Protein AF-A0A7C1V2K2-F1 (afdb_monomer_lite)

Secondary structure (DSSP, 8-state):
-PPPTT--HHHHHHHHHHHB-HHHHTT--EEEEEEEESSS-EEEEEEEETTEEEEEES--SS-SEEEEEEHHHHHHHHTTSS-HHHHHHTTSSEEEE-HHHHHHHHHHB--GGG---BPPTT-SPBSSS---HHHHHHHHHHHHHHHHHHTTSTT--HIIIIIHHHHHHHHHHHHHHHH-BPPS-STT-S--B-PPPHHHHHHHHHHHHHHHHHHTT-HHHHHHHHHHHHHHHHHHHHHHHHHSSS-HHHHHHGGGB-GGGTT-HHHHHHHHHHHHHHHHHHHHHHHHHHHHHH-GGGHHHHHHHHHHTHHHHHHHHHHHHHHGGG---S-HHHHHHHHHHHHHHHHHHHHHHHHHTTSTTT--GGGGGTTTHHHHHHHHHS-GGGHHHHHHHHHHHHHHHHSTTHHHHS-HHHHHHHHHHHHHHHHHHHHHHHHHHHT--SGGGGGHHHHHHHHHHHHHHH-GGGTT--PPPGGGGGTT-HHHHTTHHHH-HHHHHHHHHHHHHHHHHHHHHHHHTS---HHHHHHHHHHHHHHHHHHHHPPPPPSS-EEEEEEE--GGG-TTT----TTSS--SS--SHHHHHHHHHHHHHHHHHHGGGT-SEEE--S---SBTT-HHHHHHHHHHHHHHTSEEEEEEEEETT-PPPS-GGG-SSEEEEEEEE-TTSSEEEEEE-SS--HHHHHTTB-PPPS---EEEETTEEEEE--GGGGTSHHHHHHHHHTT-SEEEEEE---SSS-TTSHHHHHHHHHHHHHHHT-EEEEEESSS--EEE-TTS-EEEE--TT--EEEEEEE----S--HHHHH-SHHHHHHHHHHHHHHH--------

Structure (mmCIF, N/CA/C/O backbone):
data_AF-A0A7C1V2K2-F1
#
_entry.id   AF-A0A7C1V2K2-F1
#
loop_
_atom_site.group_PDB
_atom_site.id
_atom_site.type_symbol
_atom_site.label_atom_id
_atom_site.label_alt_id
_atom_site.label_comp_id
_atom_site.label_asym_id
_atom_site.label_entity_id
_atom_site.label_seq_id
_atom_site.pdbx_PDB_ins_code
_atom_site.Cartn_x
_atom_site.Cartn_y
_atom_site.Cartn_z
_atom_site.occupancy
_atom_site.B_iso_or_equiv
_atom_site.auth_seq_id
_atom_site.auth_comp_id
_atom_site.auth_asym_id
_atom_site.auth_atom_id
_atom_site.pdbx_PDB_model_num
ATOM 1 N N . MET A 1 1 ? -9.459 4.826 54.914 1.00 32.47 1 MET A N 1
ATOM 2 C CA . MET A 1 1 ? -9.058 6.033 54.141 1.00 32.47 1 MET A CA 1
ATOM 3 C C . MET A 1 1 ? -10.129 7.106 54.326 1.00 32.47 1 MET A C 1
ATOM 5 O O . MET A 1 1 ? -11.291 6.768 54.192 1.00 32.47 1 MET A O 1
ATOM 9 N N . GLN A 1 2 ? -9.805 8.360 54.665 1.00 33.53 2 GLN A N 1
ATOM 10 C CA . GLN A 1 2 ? -10.817 9.438 54.649 1.00 33.53 2 GLN A CA 1
ATOM 11 C C . GLN A 1 2 ? -11.258 9.717 53.201 1.00 33.53 2 GLN A C 1
ATOM 13 O O . GLN A 1 2 ? -10.424 9.631 52.297 1.00 33.53 2 GLN A O 1
ATOM 18 N N . ILE A 1 3 ? -12.542 10.040 52.977 1.00 44.75 3 ILE A N 1
ATOM 19 C CA . ILE A 1 3 ? -13.027 10.507 51.666 1.00 44.75 3 ILE A CA 1
ATOM 20 C C . ILE A 1 3 ? -12.166 11.712 51.266 1.00 44.75 3 ILE A C 1
ATOM 22 O O . ILE A 1 3 ? -12.088 12.661 52.051 1.00 44.75 3 ILE A O 1
ATOM 26 N N . PRO A 1 4 ? -11.512 11.711 50.091 1.00 48.66 4 PRO A N 1
ATOM 27 C CA . PRO A 1 4 ? -10.796 12.887 49.625 1.00 48.66 4 PRO A CA 1
ATOM 28 C C . PRO A 1 4 ? -11.747 14.089 49.618 1.00 48.66 4 PRO A C 1
ATOM 30 O O . PRO A 1 4 ? -12.824 14.030 49.024 1.00 48.66 4 PRO A O 1
ATOM 33 N N . THR A 1 5 ? -11.348 15.205 50.232 1.00 49.72 5 THR A N 1
ATOM 34 C CA . THR A 1 5 ? -12.118 16.468 50.229 1.00 49.72 5 THR A CA 1
ATOM 35 C C . THR A 1 5 ? -12.379 17.013 48.816 1.00 49.72 5 THR A C 1
ATOM 37 O O . THR A 1 5 ? -13.176 17.937 48.644 1.00 49.72 5 THR A O 1
ATOM 40 N N . SER A 1 6 ? -11.741 16.417 47.803 1.00 55.59 6 SER A N 1
ATOM 41 C CA . SER A 1 6 ? -11.839 16.727 46.383 1.00 55.59 6 SER A CA 1
ATOM 42 C C . SER A 1 6 ? -12.967 16.015 45.618 1.00 55.59 6 SER A C 1
ATOM 44 O O . SER A 1 6 ? -13.190 16.393 44.471 1.00 55.59 6 SER A O 1
ATOM 46 N N . LEU A 1 7 ? -13.686 15.030 46.179 1.00 66.06 7 LEU A N 1
ATOM 47 C CA . LEU A 1 7 ? -14.767 14.340 45.446 1.00 66.06 7 LEU A CA 1
ATOM 48 C C . LEU A 1 7 ? -16.052 15.182 45.370 1.00 66.06 7 LEU A C 1
ATOM 50 O O . LEU A 1 7 ? -16.464 15.793 46.362 1.00 66.06 7 LEU A O 1
ATOM 54 N N . ASN A 1 8 ? -16.676 15.200 44.186 1.00 75.69 8 ASN A N 1
ATOM 55 C CA . ASN A 1 8 ? -18.000 15.796 43.965 1.00 75.69 8 ASN A CA 1
ATOM 56 C C . ASN A 1 8 ? -19.123 14.829 44.392 1.00 75.69 8 ASN A C 1
ATOM 58 O O . ASN A 1 8 ? -18.874 13.643 44.627 1.00 75.69 8 ASN A O 1
ATOM 62 N N . LEU A 1 9 ? -20.360 15.317 44.512 1.00 82.38 9 LEU A N 1
ATOM 63 C CA . LEU A 1 9 ? -21.466 14.514 45.037 1.00 82.38 9 LEU A CA 1
ATOM 64 C C . LEU A 1 9 ? -21.741 13.273 44.182 1.00 82.38 9 LEU A C 1
ATOM 66 O O . LEU A 1 9 ? -21.919 12.184 44.722 1.00 82.38 9 LEU A O 1
ATOM 70 N N . ARG A 1 10 ? -21.730 13.425 42.854 1.00 82.62 10 ARG A N 1
ATOM 71 C CA . ARG A 1 10 ? -21.908 12.313 41.912 1.00 82.62 10 ARG A CA 1
ATOM 72 C C . ARG A 1 10 ? -20.905 11.193 42.185 1.00 82.62 10 ARG A C 1
ATOM 74 O O . ARG A 1 10 ? -21.307 10.045 42.307 1.00 82.62 10 ARG A O 1
ATOM 81 N N . GLN A 1 11 ? -19.623 11.527 42.334 1.00 75.31 11 GLN A N 1
ATOM 82 C CA . GLN A 1 11 ? -18.558 10.563 42.627 1.00 75.31 11 GLN A CA 1
ATOM 83 C C . GLN A 1 11 ? -18.731 9.899 43.999 1.00 75.31 11 GLN A C 1
ATOM 85 O O . GLN A 1 11 ? -18.404 8.723 44.150 1.00 75.31 11 GLN A O 1
ATOM 90 N N . ILE A 1 12 ? -19.254 10.626 44.994 1.00 79.00 12 ILE A N 1
ATOM 91 C CA . ILE A 1 12 ? -19.584 10.046 46.301 1.00 79.00 12 ILE A CA 1
ATOM 92 C C . ILE A 1 12 ? -20.719 9.028 46.166 1.00 79.00 12 ILE A C 1
ATOM 94 O O . ILE A 1 12 ? -20.563 7.900 46.628 1.00 79.00 12 ILE A O 1
ATOM 98 N N . LEU A 1 13 ? -21.821 9.390 45.501 1.00 85.75 13 LEU A N 1
ATOM 99 C CA . LEU A 1 13 ? -22.959 8.489 45.283 1.00 85.75 13 LEU A CA 1
ATOM 100 C C . LEU A 1 13 ? -22.558 7.267 44.443 1.00 85.75 13 LEU A C 1
ATOM 102 O O . LEU A 1 13 ? -22.914 6.140 44.778 1.00 85.75 13 LEU A O 1
ATOM 106 N N . GLU A 1 14 ? -21.741 7.465 43.411 1.00 82.25 14 GLU A N 1
ATOM 107 C CA . GLU A 1 14 ? -21.170 6.389 42.595 1.00 82.25 14 GLU A CA 1
ATOM 108 C C . GLU A 1 14 ? -20.222 5.479 43.394 1.00 82.25 14 GLU A C 1
ATOM 110 O O . GLU A 1 14 ? -20.073 4.293 43.089 1.00 82.25 14 GLU A O 1
ATOM 115 N N . GLY A 1 15 ? -19.582 6.022 44.431 1.00 78.00 15 GLY A N 1
ATOM 116 C CA . GLY A 1 15 ? -18.740 5.294 45.375 1.00 78.00 15 GLY A CA 1
ATOM 117 C C . GLY A 1 15 ? -19.512 4.563 46.479 1.00 78.00 15 GLY A C 1
ATOM 118 O O . GLY A 1 15 ? -18.948 3.657 47.089 1.00 78.00 15 GLY A O 1
ATOM 119 N N . MET A 1 16 ? -20.787 4.883 46.731 1.00 83.62 16 MET A N 1
ATOM 120 C CA . MET A 1 16 ? -21.579 4.239 47.793 1.00 83.62 16 MET A CA 1
ATOM 121 C C . MET A 1 16 ? -21.685 2.709 47.666 1.00 83.62 16 MET A C 1
ATOM 123 O O . MET A 1 16 ? -21.555 2.043 48.693 1.00 83.62 16 MET A O 1
ATOM 127 N N . PRO A 1 17 ? -21.824 2.104 46.467 1.00 84.81 17 PRO A N 1
ATOM 128 C CA . PRO A 1 17 ? -21.716 0.654 46.294 1.00 84.81 17 PRO A CA 1
ATOM 129 C C . PRO A 1 17 ? -20.469 0.007 46.915 1.00 84.81 17 PRO A C 1
ATOM 131 O O . PRO A 1 17 ? -20.507 -1.163 47.275 1.00 84.81 17 PRO A O 1
ATOM 134 N N . LEU A 1 18 ? -19.366 0.750 47.057 1.00 76.00 18 LEU A N 1
ATOM 135 C CA . LEU A 1 18 ? -18.123 0.268 47.675 1.00 76.00 18 LEU A CA 1
ATOM 136 C C . LEU A 1 18 ? -18.220 0.179 49.193 1.00 76.00 18 LEU A C 1
ATOM 138 O O . LEU A 1 18 ? -17.583 -0.671 49.807 1.00 76.00 18 LEU A O 1
ATOM 142 N N . ALA A 1 19 ? -18.994 1.082 49.785 1.00 79.31 19 ALA A N 1
ATOM 143 C CA . ALA A 1 19 ? -19.256 1.109 51.212 1.00 79.31 19 ALA A CA 1
ATOM 144 C C . ALA A 1 19 ? -20.343 0.111 51.618 1.00 79.31 19 ALA A C 1
ATOM 146 O O . ALA A 1 19 ? -20.508 -0.142 52.806 1.00 79.31 19 ALA A O 1
ATOM 147 N N . PHE A 1 20 ? -21.082 -0.451 50.663 1.00 84.88 20 PHE A N 1
ATOM 148 C CA . PHE A 1 20 ? -22.193 -1.344 50.950 1.00 84.88 20 PHE A CA 1
ATOM 149 C C . PHE A 1 20 ? -21.747 -2.579 51.746 1.00 84.88 20 PHE A C 1
ATOM 151 O O . PHE A 1 20 ? -20.749 -3.218 51.405 1.00 84.88 20 PHE A O 1
ATOM 158 N N . ASP A 1 21 ? -22.494 -2.919 52.797 1.00 84.62 21 ASP A N 1
ATOM 159 C CA . ASP A 1 21 ? -22.298 -4.126 53.595 1.00 84.62 21 ASP A CA 1
ATOM 160 C C . ASP A 1 21 ? -23.367 -5.182 53.254 1.00 84.62 21 ASP A C 1
ATOM 162 O O . ASP A 1 21 ? -24.498 -5.106 53.750 1.00 84.62 21 ASP A O 1
ATOM 166 N N . PRO A 1 22 ? -23.027 -6.207 52.444 1.00 81.19 22 PRO A N 1
ATOM 167 C CA . PRO A 1 22 ? -23.964 -7.269 52.089 1.00 81.19 22 PRO A CA 1
ATOM 168 C C . PRO A 1 22 ? -24.484 -8.041 53.306 1.00 81.19 22 PRO A C 1
ATOM 170 O O . PRO A 1 22 ? -25.623 -8.508 53.296 1.00 81.19 22 PRO A O 1
ATOM 173 N N . ALA A 1 23 ? -23.678 -8.167 54.368 1.00 82.75 23 ALA A N 1
ATOM 174 C CA . ALA A 1 23 ? -24.077 -8.895 55.569 1.00 82.75 23 ALA A CA 1
ATOM 175 C C . ALA A 1 23 ? -25.151 -8.134 56.360 1.00 82.75 23 ALA A C 1
ATOM 177 O O . ALA A 1 23 ? -26.056 -8.756 56.913 1.00 82.75 23 ALA A O 1
ATOM 178 N N . ALA A 1 24 ? -25.078 -6.799 56.380 1.00 84.12 24 ALA A N 1
ATOM 179 C CA . ALA A 1 24 ? -26.094 -5.953 57.006 1.00 84.12 24 ALA A CA 1
ATOM 180 C C . ALA A 1 24 ? -27.382 -5.862 56.169 1.00 84.12 24 ALA A C 1
ATOM 182 O O . ALA A 1 24 ? -28.469 -5.683 56.720 1.00 84.12 24 ALA A O 1
ATOM 183 N N . ALA A 1 25 ? -27.269 -6.000 54.845 1.00 84.12 25 ALA A N 1
ATOM 184 C CA . ALA A 1 25 ? -28.405 -5.943 53.934 1.00 84.12 25 ALA A CA 1
ATOM 185 C C . ALA A 1 25 ? -29.273 -7.211 53.943 1.00 84.12 25 ALA A C 1
ATOM 187 O O . ALA A 1 25 ? -30.493 -7.106 53.810 1.00 84.12 25 ALA A O 1
ATOM 188 N N . GLY A 1 26 ? -28.682 -8.398 54.113 1.00 84.06 26 GLY A N 1
ATOM 189 C CA . GLY A 1 26 ? -29.422 -9.663 54.055 1.00 84.06 26 GLY A CA 1
ATOM 190 C C . GLY A 1 26 ? -30.145 -9.845 52.711 1.00 84.06 26 GLY A C 1
ATOM 191 O O . GLY A 1 26 ? -29.544 -9.660 51.658 1.00 84.06 26 GLY A O 1
ATOM 192 N N . GLU A 1 27 ? -31.443 -10.169 52.739 1.00 84.69 27 GLU A N 1
ATOM 193 C CA . GLU A 1 27 ? -32.292 -10.344 51.539 1.00 84.69 27 GLU A CA 1
ATOM 194 C C . GLU A 1 27 ? -32.939 -9.031 51.037 1.00 84.69 27 GLU A C 1
ATOM 196 O O . GLU A 1 27 ? -33.925 -9.042 50.296 1.00 84.69 27 GLU A O 1
ATOM 201 N N . LEU A 1 28 ? -32.430 -7.871 51.464 1.00 87.38 28 LEU A N 1
ATOM 202 C CA . LEU A 1 28 ? -32.991 -6.572 51.095 1.00 87.38 28 LEU A CA 1
ATOM 203 C C . LEU A 1 28 ? -32.947 -6.346 49.576 1.00 87.38 28 LEU A C 1
ATOM 205 O O . LEU A 1 28 ? -31.885 -6.347 48.960 1.00 87.38 28 LEU A O 1
ATOM 209 N N . THR A 1 29 ? -34.112 -6.053 48.999 1.00 90.94 29 THR A N 1
ATOM 210 C CA . THR A 1 29 ? -34.264 -5.581 47.619 1.00 90.94 29 THR A CA 1
ATOM 211 C C . THR A 1 29 ? -34.881 -4.189 47.645 1.00 90.94 29 THR A C 1
ATOM 213 O O . THR A 1 29 ? -36.033 -4.034 48.049 1.00 90.94 29 THR A O 1
ATOM 216 N N . ALA A 1 30 ? -34.126 -3.165 47.249 1.00 92.88 30 ALA A N 1
ATOM 217 C CA . ALA A 1 30 ? -34.581 -1.779 47.325 1.00 92.88 30 ALA A CA 1
ATOM 218 C C . ALA A 1 30 ? -33.914 -0.879 46.279 1.00 92.88 30 ALA A C 1
ATOM 220 O O . ALA A 1 30 ? -32.784 -1.121 45.856 1.00 92.88 30 ALA A O 1
ATOM 221 N N . THR A 1 31 ? -34.607 0.192 45.884 1.00 94.19 31 THR A N 1
ATOM 222 C CA . THR A 1 31 ? -34.042 1.255 45.038 1.00 94.19 31 THR A CA 1
ATOM 223 C C . THR A 1 31 ? -34.089 2.591 45.776 1.00 94.19 31 THR A C 1
ATOM 225 O O . THR A 1 31 ? -35.170 3.054 46.136 1.00 94.19 31 THR A O 1
ATOM 228 N N . ILE A 1 32 ? -32.928 3.202 46.011 1.00 95.00 32 ILE A N 1
ATOM 229 C CA . ILE A 1 32 ? -32.776 4.482 46.717 1.00 95.00 32 ILE A CA 1
ATOM 230 C C . ILE A 1 32 ? -32.451 5.562 45.686 1.00 95.00 32 ILE A C 1
ATOM 232 O O . ILE A 1 32 ? -31.374 5.536 45.100 1.00 95.00 32 ILE A O 1
ATOM 236 N N . GLN A 1 33 ? -33.362 6.501 45.457 1.00 96.31 33 GLN A N 1
ATOM 237 C CA . GLN A 1 33 ? -33.175 7.634 44.556 1.00 96.31 33 GLN A CA 1
ATOM 238 C C . GLN A 1 33 ? -32.711 8.881 45.315 1.00 96.31 33 GLN A C 1
ATOM 240 O O . GLN A 1 33 ? -33.148 9.142 46.434 1.00 96.31 33 GLN A O 1
ATOM 245 N N . PHE A 1 34 ? -31.856 9.668 44.671 1.00 95.56 34 PHE A N 1
ATOM 246 C CA . PHE A 1 34 ? -31.355 10.959 45.116 1.00 95.56 34 PHE A CA 1
ATOM 247 C C . PHE A 1 34 ? -31.758 12.033 44.107 1.00 95.56 34 PHE A C 1
ATOM 249 O O . PHE A 1 34 ? -31.269 12.027 42.976 1.00 95.56 34 PHE A O 1
ATOM 256 N N . ASP A 1 35 ? -32.603 12.966 44.537 1.00 94.25 35 ASP A N 1
ATOM 257 C CA . ASP A 1 35 ? -32.978 14.167 43.793 1.00 94.25 35 ASP A CA 1
ATOM 258 C C . ASP A 1 35 ? -32.165 15.345 44.334 1.00 94.25 35 ASP A C 1
ATOM 260 O O . ASP A 1 35 ? -32.492 15.957 45.357 1.00 94.25 35 ASP A O 1
ATOM 264 N N . VAL A 1 36 ? -31.055 15.637 43.667 1.00 93.31 36 VAL A N 1
ATOM 265 C CA . VAL A 1 36 ? -30.059 16.587 44.151 1.00 93.31 36 VAL A CA 1
ATOM 266 C C . VAL A 1 36 ? -30.290 17.967 43.548 1.00 93.31 36 VAL A C 1
ATOM 268 O O . VAL A 1 36 ? -30.363 18.128 42.328 1.00 93.31 36 VAL A O 1
ATOM 271 N N . THR A 1 37 ? -30.329 18.986 44.406 1.00 88.81 37 THR A N 1
ATOM 272 C CA . THR A 1 37 ? -30.404 20.405 44.020 1.00 88.81 37 THR A CA 1
ATOM 273 C C . THR A 1 37 ? -29.152 21.181 44.458 1.00 88.81 37 THR A C 1
ATOM 275 O O . THR A 1 37 ? -28.254 20.625 45.086 1.00 88.81 37 THR A O 1
ATOM 278 N N . GLY A 1 38 ? -29.057 22.474 44.135 1.00 86.44 38 GLY A N 1
ATOM 279 C CA . GLY A 1 38 ? -27.937 23.324 44.560 1.00 86.44 38 GLY A CA 1
ATOM 280 C C . GLY A 1 38 ? -26.776 23.373 43.553 1.00 86.44 38 GLY A C 1
ATOM 281 O O . GLY A 1 38 ? -27.032 23.308 42.352 1.00 86.44 38 GLY A O 1
ATOM 282 N N . PRO A 1 39 ? -25.518 23.555 44.009 1.00 80.19 39 PRO A N 1
ATOM 283 C CA . PRO A 1 39 ? -24.356 23.752 43.131 1.00 80.19 39 PRO A CA 1
ATOM 284 C C . PRO A 1 39 ? -24.013 22.580 42.199 1.00 80.19 39 PRO A C 1
ATOM 286 O O . PRO A 1 39 ? -23.462 22.811 41.125 1.00 80.19 39 PRO A O 1
ATOM 289 N N . GLU A 1 40 ? -24.316 21.341 42.597 1.00 82.44 40 GLU A N 1
ATOM 290 C CA . GLU A 1 40 ? -24.068 20.126 41.804 1.00 82.44 40 GLU A CA 1
ATOM 291 C C . GLU A 1 40 ? -25.388 19.341 41.603 1.00 82.44 40 GLU A C 1
ATOM 293 O O . GLU A 1 40 ? -25.561 18.273 42.194 1.00 82.44 40 GLU A O 1
ATOM 298 N N . PRO A 1 41 ? -26.359 19.869 40.826 1.00 87.25 41 PRO A N 1
ATOM 299 C CA . PRO A 1 41 ? -27.681 19.261 40.693 1.00 87.25 41 PRO A CA 1
ATOM 300 C C . PRO A 1 41 ? -27.636 17.982 39.847 1.00 87.25 41 PRO A C 1
ATOM 302 O O . PRO A 1 41 ? -26.832 17.855 38.923 1.00 87.25 41 PRO A O 1
ATOM 305 N N . GLY A 1 42 ? -28.533 17.039 40.129 1.00 88.12 42 GLY A N 1
ATOM 306 C CA . GLY A 1 42 ? -28.644 15.795 39.368 1.00 88.12 42 GLY A CA 1
ATOM 307 C C . GLY A 1 42 ? -29.621 14.807 39.993 1.00 88.12 42 GLY A C 1
ATOM 308 O O . GLY A 1 42 ? -30.016 14.959 41.144 1.00 88.12 42 GLY A O 1
ATOM 309 N N . VAL A 1 43 ? -30.011 13.791 39.226 1.00 91.69 43 VAL A N 1
ATOM 310 C CA . VAL A 1 43 ? -30.868 12.702 39.708 1.00 91.69 43 VAL A CA 1
ATOM 311 C C . VAL A 1 43 ? -30.115 11.391 39.556 1.00 91.69 43 VAL A C 1
ATOM 313 O O . VAL A 1 43 ? -29.600 11.097 38.476 1.00 91.69 43 VAL A O 1
ATOM 316 N N . TYR A 1 44 ? -30.045 10.617 40.634 1.00 92.94 44 TYR A N 1
ATOM 317 C CA . TYR A 1 44 ? -29.268 9.380 40.709 1.00 92.94 44 TYR A CA 1
ATOM 318 C C . TYR A 1 44 ? -30.045 8.315 41.475 1.00 92.94 44 TYR A C 1
ATOM 320 O O . TYR A 1 44 ? -30.889 8.654 42.302 1.00 92.94 44 TYR A O 1
ATOM 328 N N . HIS A 1 45 ? -29.741 7.034 41.278 1.00 93.81 45 HIS A N 1
ATOM 329 C CA . HIS A 1 45 ? -30.285 5.988 42.138 1.00 93.81 45 HIS A CA 1
ATOM 330 C C . HIS A 1 45 ? -29.309 4.840 42.402 1.00 93.81 45 HIS A C 1
ATOM 332 O O . HIS A 1 45 ? -28.502 4.454 41.558 1.00 93.81 45 HIS A O 1
ATOM 338 N N . LEU A 1 46 ? -29.411 4.275 43.602 1.00 91.00 46 LEU A N 1
ATOM 339 C CA . LEU A 1 46 ? -28.764 3.037 44.005 1.00 91.00 46 LEU A CA 1
ATOM 340 C C . LEU A 1 46 ? -29.781 1.906 43.938 1.00 91.00 46 LEU A C 1
ATOM 342 O O . LEU A 1 46 ? -30.887 2.030 44.461 1.00 91.00 46 LEU A O 1
ATOM 346 N N . ARG A 1 47 ? -29.401 0.788 43.331 1.00 90.75 47 ARG A N 1
ATOM 347 C CA . ARG A 1 47 ? -30.218 -0.422 43.268 1.00 90.75 47 ARG A CA 1
ATOM 348 C C . ARG A 1 47 ? -29.534 -1.533 44.052 1.00 90.75 47 ARG A C 1
ATOM 350 O O . ARG A 1 47 ? -28.417 -1.917 43.708 1.00 90.75 47 ARG A O 1
ATOM 357 N N . ILE A 1 48 ? -30.227 -2.033 45.071 1.00 89.69 48 ILE A N 1
ATOM 358 C CA . ILE A 1 48 ? -29.806 -3.135 45.936 1.00 89.69 48 ILE A CA 1
ATOM 359 C C . ILE A 1 48 ? -30.661 -4.356 45.599 1.00 89.69 48 ILE A C 1
ATOM 361 O O . ILE A 1 48 ? -31.887 -4.284 45.694 1.00 89.69 48 ILE A O 1
ATOM 365 N N . VAL A 1 49 ? -30.027 -5.446 45.172 1.00 86.69 49 VAL A N 1
ATOM 366 C CA . VAL A 1 49 ? -30.669 -6.734 44.860 1.00 86.69 49 VAL A CA 1
ATOM 367 C C . VAL A 1 49 ? -29.666 -7.847 45.165 1.00 86.69 49 VAL A C 1
ATOM 369 O O . VAL A 1 49 ? -28.498 -7.709 44.812 1.00 86.69 49 VAL A O 1
ATOM 372 N N . ASP A 1 50 ? -30.103 -8.928 45.816 1.00 78.06 50 ASP A N 1
ATOM 373 C CA . ASP A 1 50 ? -29.298 -10.139 46.067 1.00 78.06 50 ASP A CA 1
ATOM 374 C C . ASP A 1 50 ? -27.925 -9.872 46.720 1.00 78.06 50 ASP A C 1
ATOM 376 O O . ASP A 1 50 ? -26.913 -10.483 46.380 1.00 78.06 50 ASP A O 1
ATOM 380 N N . GLY A 1 51 ? -27.869 -8.921 47.659 1.00 78.19 51 GLY A N 1
ATOM 381 C CA . GLY A 1 51 ? -26.623 -8.558 48.343 1.00 78.19 51 GLY A CA 1
ATOM 382 C C . GLY A 1 51 ? -25.619 -7.779 47.481 1.00 78.19 51 GLY A C 1
ATOM 383 O O . GLY A 1 51 ? -24.493 -7.551 47.926 1.00 78.19 51 GLY A O 1
ATOM 384 N N . GLU A 1 52 ? -26.006 -7.319 46.287 1.00 78.31 52 GLU A N 1
ATOM 385 C CA . GLU A 1 52 ? -25.234 -6.382 45.468 1.00 78.31 52 GLU A CA 1
ATOM 386 C C . GLU A 1 52 ? -25.893 -4.997 45.445 1.00 78.31 52 GLU A C 1
ATOM 388 O O . GLU A 1 52 ? -27.106 -4.863 45.293 1.00 78.31 52 GLU A O 1
ATOM 393 N N . CYS A 1 53 ? -25.076 -3.947 45.551 1.00 83.62 53 CYS A N 1
ATOM 394 C CA . CYS A 1 53 ? -25.489 -2.556 45.377 1.00 83.62 53 CYS A CA 1
ATOM 395 C C . CYS A 1 53 ? -24.865 -1.998 44.092 1.00 83.62 53 CYS A C 1
ATOM 397 O O . CYS A 1 53 ? -23.677 -2.188 43.836 1.00 83.62 53 CYS A O 1
ATOM 399 N N . THR A 1 54 ? -25.658 -1.311 43.271 1.00 81.69 54 THR A N 1
ATOM 400 C CA . THR A 1 54 ? -25.215 -0.722 41.998 1.00 81.69 54 THR A CA 1
ATOM 401 C C . THR A 1 54 ? -25.676 0.723 41.877 1.00 81.69 54 THR A C 1
ATOM 403 O O . THR A 1 54 ? -26.781 1.054 42.295 1.00 81.69 54 THR A O 1
ATOM 406 N N . PHE A 1 55 ? -24.834 1.581 41.302 1.00 85.00 55 PHE A N 1
ATOM 407 C CA . PHE A 1 55 ? -25.148 2.985 41.033 1.00 85.00 55 PHE A CA 1
ATOM 408 C C . PHE A 1 55 ? -25.646 3.176 39.600 1.00 85.00 55 PHE A C 1
ATOM 410 O O . PHE A 1 55 ? -25.114 2.564 38.672 1.00 85.00 55 PHE A O 1
ATOM 417 N N . HIS A 1 56 ? -26.631 4.057 39.435 1.00 83.44 56 HIS A N 1
ATOM 418 C CA . HIS A 1 56 ? -27.234 4.420 38.158 1.00 83.44 56 HIS A CA 1
ATOM 419 C C . HIS A 1 56 ? -27.540 5.920 38.122 1.00 83.44 56 HIS A C 1
ATOM 421 O O . HIS A 1 56 ? -27.904 6.528 39.131 1.00 83.44 56 HIS A O 1
ATOM 427 N N . GLU A 1 57 ? -27.431 6.513 36.937 1.00 83.50 57 GLU A N 1
ATOM 428 C CA . GLU A 1 57 ? -27.846 7.895 36.694 1.00 83.50 57 GLU A CA 1
ATOM 429 C C . GLU A 1 57 ? -29.296 7.968 36.215 1.00 83.50 57 GLU A C 1
ATOM 431 O O . GLU A 1 57 ? -29.802 7.057 35.556 1.00 83.50 57 GLU A O 1
ATOM 436 N N . GLY A 1 58 ? -29.955 9.083 36.525 1.00 87.31 58 GLY A N 1
ATOM 437 C CA . GLY A 1 58 ? -31.350 9.327 36.192 1.00 87.31 58 GLY A CA 1
ATOM 438 C C . GLY A 1 58 ? -32.329 8.798 37.239 1.00 87.31 58 GLY A C 1
ATOM 439 O O . GLY A 1 58 ? -31.965 8.128 38.211 1.00 87.31 58 GLY A O 1
ATOM 440 N N . ALA A 1 59 ? -33.601 9.135 37.030 1.00 88.44 59 ALA A N 1
ATOM 441 C CA . ALA A 1 59 ? -34.686 8.713 37.904 1.00 88.44 59 ALA A CA 1
ATOM 442 C C . ALA A 1 59 ? -34.915 7.200 37.802 1.00 88.44 59 ALA A C 1
ATOM 444 O O . ALA A 1 59 ? -34.897 6.621 36.711 1.00 88.44 59 ALA A O 1
ATOM 445 N N . ALA A 1 60 ? -35.170 6.561 38.940 1.00 89.69 60 ALA A N 1
ATOM 446 C CA . ALA A 1 60 ? -35.611 5.179 38.966 1.00 89.69 60 ALA A CA 1
ATOM 447 C C . ALA A 1 60 ? -37.063 5.089 38.475 1.00 89.69 60 ALA A C 1
ATOM 449 O O . ALA A 1 60 ? -37.893 5.938 38.792 1.00 89.69 60 ALA A O 1
ATOM 450 N N . ALA A 1 61 ? -37.401 4.018 37.751 1.00 84.69 61 ALA A N 1
ATOM 451 C CA . ALA A 1 61 ? -38.784 3.782 37.324 1.00 84.69 61 ALA A CA 1
ATOM 452 C C . ALA A 1 61 ? -39.744 3.606 38.520 1.00 84.69 61 ALA A C 1
ATOM 454 O O . ALA A 1 61 ? -40.914 3.971 38.439 1.00 84.69 61 ALA A O 1
ATOM 455 N N . SER A 1 62 ? -39.246 3.049 39.628 1.00 88.62 62 SER A N 1
ATOM 456 C CA . SER A 1 62 ? -40.009 2.808 40.856 1.00 88.62 62 SER A CA 1
ATOM 457 C C . SER A 1 62 ? -39.083 2.835 42.087 1.00 88.62 62 SER A C 1
ATOM 459 O O . SER A 1 62 ? -38.595 1.778 42.501 1.00 88.62 62 SER A O 1
ATOM 461 N N . PRO A 1 63 ? -38.782 4.018 42.656 1.00 92.94 63 PRO A N 1
ATOM 462 C CA . PRO A 1 63 ? -37.925 4.131 43.834 1.00 92.94 63 PRO A CA 1
ATOM 463 C C . PRO A 1 63 ? -38.642 3.659 45.109 1.00 92.94 63 PRO A C 1
ATOM 465 O O . PRO A 1 63 ? -39.795 4.004 45.354 1.00 92.94 63 PRO A O 1
ATOM 468 N N . SER A 1 64 ? -37.942 2.889 45.947 1.00 94.62 64 SER A N 1
ATOM 469 C CA . SER A 1 64 ? -38.392 2.497 47.293 1.00 94.62 64 SER A CA 1
ATOM 470 C C . SER A 1 64 ? -38.265 3.656 48.288 1.00 94.62 64 SER A C 1
ATOM 472 O O . SER A 1 64 ? -39.091 3.805 49.185 1.00 94.62 64 SER A O 1
ATOM 474 N N . LEU A 1 65 ? -37.231 4.481 48.117 1.00 95.19 65 LEU A N 1
ATOM 475 C CA . LEU A 1 65 ? -36.932 5.669 48.913 1.00 95.19 65 LEU A CA 1
ATOM 476 C C . LEU A 1 65 ? -36.420 6.760 47.973 1.00 95.19 65 LEU A C 1
ATOM 478 O O . LEU A 1 65 ? -35.564 6.480 47.141 1.00 95.19 65 LEU A O 1
ATOM 482 N N . THR A 1 66 ? -36.917 7.986 48.115 1.00 95.69 66 THR A N 1
ATOM 483 C CA . THR A 1 66 ? -36.433 9.160 47.375 1.00 95.69 66 THR A CA 1
ATOM 484 C C . THR A 1 66 ? -35.951 10.218 48.355 1.00 95.69 66 THR A C 1
ATOM 486 O O . THR A 1 66 ? -36.716 10.652 49.215 1.00 95.69 66 THR A O 1
ATOM 489 N N . ILE A 1 67 ? -34.691 10.626 48.226 1.00 94.31 67 ILE A N 1
ATOM 490 C CA . ILE A 1 67 ? -34.007 11.608 49.069 1.00 94.31 67 ILE A CA 1
ATOM 491 C C . ILE A 1 67 ? -33.815 12.884 48.249 1.00 94.31 67 ILE A C 1
ATOM 493 O O . ILE A 1 67 ? -33.023 12.908 47.311 1.00 94.31 67 ILE A O 1
ATOM 497 N N . SER A 1 68 ? -34.520 13.952 48.608 1.00 94.69 68 SER A N 1
ATOM 498 C CA . SER A 1 68 ? -34.402 15.266 47.972 1.00 94.69 68 SER A CA 1
ATOM 499 C C . SER A 1 68 ? -33.497 16.165 48.812 1.00 94.69 68 SER A C 1
ATOM 501 O O . SER A 1 68 ? -33.871 16.559 49.919 1.00 94.69 68 SER A O 1
ATOM 503 N N . THR A 1 69 ? -32.300 16.484 48.318 1.00 93.50 69 THR A N 1
ATOM 504 C CA . THR A 1 69 ? -31.242 17.120 49.124 1.00 93.50 69 THR A CA 1
ATOM 505 C C . THR A 1 69 ? -30.414 18.137 48.326 1.00 93.50 69 THR A C 1
ATOM 507 O O . THR A 1 69 ? -30.109 17.895 47.158 1.00 93.50 69 THR A O 1
ATOM 510 N N . PRO A 1 70 ? -30.028 19.291 48.902 1.00 93.06 70 PRO A N 1
ATOM 511 C CA . PRO A 1 70 ? -28.981 20.131 48.327 1.00 93.06 70 PRO A CA 1
ATOM 512 C C . PRO A 1 70 ? -27.626 19.408 48.329 1.00 93.06 70 PRO A C 1
ATOM 514 O O . PRO A 1 70 ? -27.280 18.712 49.287 1.00 93.06 70 PRO A O 1
ATOM 517 N N . SER A 1 71 ? -26.827 19.583 47.276 1.00 89.44 71 SER A N 1
ATOM 518 C CA . SER A 1 71 ? -25.570 18.847 47.111 1.00 89.44 71 SER A CA 1
ATOM 519 C C . SER A 1 71 ? -24.570 19.092 48.245 1.00 89.44 71 SER A C 1
ATOM 521 O O . SER A 1 71 ? -23.889 18.170 48.680 1.00 89.44 71 SER A O 1
ATOM 523 N N . ASP A 1 72 ? -24.489 20.317 48.764 1.00 89.25 72 ASP A N 1
ATOM 524 C CA . ASP A 1 72 ? -23.604 20.685 49.874 1.00 89.25 72 ASP A CA 1
ATOM 525 C C . ASP A 1 72 ? -24.009 20.037 51.208 1.00 89.25 72 ASP A C 1
ATOM 527 O O . ASP A 1 72 ? -23.139 19.687 52.008 1.00 89.25 72 ASP A O 1
ATOM 531 N N . VAL A 1 73 ? -25.311 19.828 51.429 1.00 90.31 73 VAL A N 1
ATOM 532 C CA . VAL A 1 73 ? -25.840 19.134 52.612 1.00 90.31 73 VAL A CA 1
ATOM 533 C C . VAL A 1 73 ? -25.454 17.659 52.565 1.00 90.31 73 VAL A C 1
ATOM 535 O O . VAL A 1 73 ? -24.859 17.148 53.516 1.00 90.31 73 VAL A O 1
ATOM 538 N N . TRP A 1 74 ? -25.718 16.979 51.448 1.00 90.12 74 TRP A N 1
ATOM 539 C CA . TRP A 1 74 ? -25.411 15.551 51.334 1.00 90.12 74 TRP A CA 1
ATOM 540 C C . TRP A 1 74 ? -23.907 15.256 51.312 1.00 90.12 74 TRP A C 1
ATOM 542 O O . TRP A 1 74 ? -23.470 14.231 51.840 1.00 90.12 74 TRP A O 1
ATOM 552 N N . LEU A 1 75 ? -23.093 16.171 50.772 1.00 85.94 75 LEU A N 1
ATOM 553 C CA . LEU A 1 75 ? -21.632 16.097 50.868 1.00 85.94 75 LEU A CA 1
ATOM 554 C C . LEU A 1 75 ? -21.164 16.100 52.332 1.00 85.94 75 LEU A C 1
ATOM 556 O O . LEU A 1 75 ? -20.327 15.274 52.695 1.00 85.94 75 LEU A O 1
ATOM 560 N N . LYS A 1 76 ? -21.715 16.981 53.180 1.00 85.38 76 LYS A N 1
ATOM 561 C CA . LYS A 1 76 ? -21.394 17.019 54.619 1.00 85.38 76 LYS A CA 1
ATOM 562 C C . LYS A 1 76 ? -21.836 15.743 55.334 1.00 85.38 76 LYS A C 1
ATOM 564 O O . LYS A 1 76 ? -21.070 15.212 56.136 1.00 85.38 76 LYS A O 1
ATOM 569 N N . ILE A 1 77 ? -23.022 15.224 54.998 1.00 86.19 77 ILE A N 1
ATOM 570 C CA . ILE A 1 77 ? -23.529 13.952 55.541 1.00 86.19 77 ILE A CA 1
ATOM 571 C C . ILE A 1 77 ? -22.588 12.803 55.180 1.00 86.19 77 ILE A C 1
ATOM 573 O O . ILE A 1 77 ? -22.107 12.086 56.052 1.00 86.19 77 ILE A O 1
ATOM 577 N N . SER A 1 78 ? -22.235 12.685 53.902 1.00 80.75 78 SER A N 1
ATOM 578 C CA . SER A 1 78 ? -21.369 11.609 53.408 1.00 80.75 78 SER A CA 1
ATOM 579 C C . SER A 1 78 ? -19.955 11.656 54.000 1.00 80.75 78 SER A C 1
ATOM 581 O O . SER A 1 78 ? -19.289 10.629 54.097 1.00 80.75 78 SER A O 1
ATOM 583 N N . ARG A 1 79 ? -19.481 12.842 54.405 1.00 76.12 79 ARG A N 1
ATOM 584 C CA . ARG A 1 79 ? -18.175 13.046 55.057 1.00 76.12 79 ARG A CA 1
ATOM 585 C C . ARG A 1 79 ? -18.207 12.838 56.574 1.00 76.12 79 ARG A C 1
ATOM 587 O O . ARG A 1 79 ? -17.150 12.873 57.198 1.00 76.12 79 ARG A O 1
ATOM 594 N N . GLY A 1 80 ? -19.386 12.628 57.164 1.00 78.69 80 GLY A N 1
ATOM 595 C CA . GLY A 1 80 ? -19.568 12.555 58.615 1.00 78.69 80 GLY A CA 1
ATOM 596 C C . GLY A 1 80 ? -19.440 13.909 59.324 1.00 78.69 80 GLY A C 1
ATOM 597 O O . GLY A 1 80 ? -19.298 13.948 60.541 1.00 78.69 80 GLY A O 1
ATOM 598 N N . GLU A 1 81 ? -19.477 15.019 58.578 1.00 83.50 81 GLU A N 1
ATOM 599 C CA . GLU A 1 81 ? -19.442 16.388 59.117 1.00 83.50 81 GLU A CA 1
ATOM 600 C C . GLU A 1 81 ? -20.818 16.830 59.647 1.00 83.50 81 GLU A C 1
ATOM 602 O O . GLU A 1 81 ? -20.909 17.773 60.431 1.00 83.50 81 GLU A O 1
ATOM 607 N N . LEU A 1 82 ? -21.890 16.167 59.203 1.00 84.50 82 LEU A N 1
ATOM 608 C CA . LEU A 1 82 ? -23.273 16.439 59.585 1.00 84.50 82 LEU A CA 1
ATOM 609 C C . LEU A 1 82 ? -24.036 15.117 59.722 1.00 84.50 82 LEU A C 1
ATOM 611 O O . LEU A 1 82 ? -23.977 14.280 58.827 1.00 84.50 82 LEU A O 1
ATOM 615 N N . SER A 1 83 ? -24.773 14.915 60.814 1.00 85.62 83 SER A N 1
ATOM 616 C CA . SER A 1 83 ? -25.615 13.722 60.953 1.00 85.62 83 SER A CA 1
ATOM 617 C C . SER A 1 83 ? -26.796 13.776 59.983 1.00 85.62 83 SER A C 1
ATOM 619 O O . SER A 1 83 ? -27.502 14.785 59.900 1.00 85.62 83 SER A O 1
ATOM 621 N N . GLY A 1 84 ? -27.055 12.668 59.281 1.00 84.50 84 GLY A N 1
ATOM 622 C CA . GLY A 1 84 ? -28.211 12.548 58.392 1.00 84.50 84 GLY A CA 1
ATOM 623 C C . GLY A 1 84 ? -29.545 12.718 59.127 1.00 84.50 84 GLY A C 1
ATOM 624 O O . GLY A 1 84 ? -30.476 13.305 58.582 1.00 84.50 84 GLY A O 1
ATOM 625 N N . GLN A 1 85 ? -29.654 12.281 60.384 1.00 84.00 85 GLN A N 1
ATOM 626 C CA . GLN A 1 85 ? -30.881 12.462 61.171 1.00 84.00 85 GLN A CA 1
ATOM 627 C C . GLN A 1 85 ? -31.061 13.919 61.616 1.00 84.00 85 GLN A C 1
ATOM 629 O O . GLN A 1 85 ? -32.153 14.476 61.496 1.00 84.00 85 GLN A O 1
ATOM 634 N N . GLU A 1 86 ? -29.985 14.561 62.078 1.00 84.56 86 GLU A N 1
ATOM 635 C CA . GLU A 1 86 ? -30.015 15.966 62.505 1.00 84.56 86 GLU A CA 1
ATOM 636 C C . GLU A 1 86 ? -30.334 16.897 61.334 1.00 84.56 86 GLU A C 1
ATOM 638 O O . GLU A 1 86 ? -31.171 17.789 61.469 1.00 84.56 86 GLU A O 1
ATOM 643 N N . ALA A 1 87 ? -29.732 16.653 60.167 1.00 88.00 87 ALA A N 1
ATOM 644 C CA . ALA A 1 87 ? -29.992 17.425 58.958 1.00 88.00 87 ALA A CA 1
ATOM 645 C C . ALA A 1 87 ? -31.452 17.320 58.496 1.00 88.00 87 ALA A C 1
ATOM 647 O O . ALA A 1 87 ? -32.025 18.315 58.053 1.00 88.00 87 ALA A O 1
ATOM 648 N N . MET A 1 88 ? -32.077 16.149 58.648 1.00 87.56 88 MET A N 1
ATOM 649 C CA . MET A 1 88 ? -33.494 15.970 58.329 1.00 87.56 88 MET A CA 1
ATOM 650 C C . MET A 1 88 ? -34.393 16.708 59.328 1.00 87.56 88 MET A C 1
ATOM 652 O O . MET A 1 88 ? -35.315 17.406 58.915 1.00 87.56 88 MET A O 1
ATOM 656 N N . MET A 1 89 ? -34.107 16.619 60.636 1.00 86.75 89 MET A N 1
ATOM 657 C CA . MET A 1 89 ? -34.877 17.337 61.666 1.00 86.75 89 MET A CA 1
ATOM 658 C C . MET A 1 89 ? -34.763 18.861 61.544 1.00 86.75 89 MET A C 1
ATOM 660 O O . MET A 1 89 ? -35.712 19.576 61.853 1.00 86.75 89 MET A O 1
ATOM 664 N N . GLN A 1 90 ? -33.617 19.359 61.073 1.00 90.62 90 GLN A N 1
ATOM 665 C CA . GLN A 1 90 ? -33.400 20.776 60.764 1.00 90.62 90 GLN A CA 1
ATOM 666 C C . GLN A 1 90 ? -34.044 21.211 59.433 1.00 90.62 90 GLN A C 1
ATOM 668 O O . GLN A 1 90 ? -33.988 22.390 59.090 1.00 90.62 90 GLN A O 1
ATOM 673 N N . GLY A 1 91 ? -34.646 20.285 58.677 1.00 89.62 91 GLY A N 1
ATOM 674 C CA . GLY A 1 91 ? -35.278 20.566 57.386 1.00 89.62 91 GLY A CA 1
ATOM 675 C C . GLY A 1 91 ? -34.290 20.848 56.249 1.00 89.62 91 GLY A C 1
ATOM 676 O O . GLY A 1 91 ? -34.669 21.476 55.263 1.00 89.62 91 GLY A O 1
ATOM 677 N N . LEU A 1 92 ? -33.029 20.413 56.370 1.00 90.19 92 LEU A N 1
ATOM 678 C CA . LEU A 1 92 ? -31.982 20.642 55.363 1.00 90.19 92 LEU A CA 1
ATOM 679 C C . LEU A 1 92 ? -32.102 19.712 54.145 1.00 90.19 92 LEU A C 1
ATOM 681 O O . LEU A 1 92 ? -31.553 20.011 53.088 1.00 90.19 92 LEU A O 1
ATOM 685 N N . TYR A 1 93 ? -32.809 18.589 54.279 1.00 93.06 93 TYR A N 1
ATOM 686 C CA . TYR A 1 93 ? -33.223 17.724 53.173 1.00 93.06 93 TYR A CA 1
ATOM 687 C C . TYR A 1 93 ? -34.538 17.016 53.523 1.00 93.06 93 TYR A C 1
ATOM 689 O O . TYR A 1 93 ? -34.950 17.005 54.684 1.00 93.06 93 TYR A O 1
ATOM 697 N N . ASN A 1 94 ? -35.194 16.427 52.523 1.00 92.44 94 ASN A N 1
ATOM 698 C CA . ASN A 1 94 ? -36.438 15.681 52.698 1.00 92.44 94 ASN A CA 1
ATOM 699 C C . ASN A 1 94 ? -36.315 14.259 52.134 1.00 92.44 94 ASN A C 1
ATOM 701 O O . ASN A 1 94 ? -35.549 14.025 51.200 1.00 92.44 94 ASN A O 1
ATOM 705 N N . ALA A 1 95 ? -37.087 13.317 52.670 1.00 91.69 95 ALA A N 1
ATOM 706 C CA . ALA A 1 95 ? -37.144 11.944 52.185 1.00 91.69 95 ALA A CA 1
ATOM 707 C C . ALA A 1 95 ? -38.594 11.452 52.095 1.00 91.69 95 ALA A C 1
ATOM 709 O O . ALA A 1 95 ? -39.409 11.722 52.975 1.00 91.69 95 ALA A O 1
ATOM 710 N N . THR A 1 96 ? -38.924 10.720 51.032 1.00 91.06 96 THR A N 1
ATOM 711 C CA . THR A 1 96 ? -40.266 10.167 50.782 1.00 91.06 96 THR A CA 1
ATOM 712 C C . THR A 1 96 ? -40.181 8.690 50.382 1.00 91.06 96 THR A C 1
ATOM 714 O O . THR A 1 96 ? -39.196 8.267 49.780 1.00 91.06 96 THR A O 1
ATOM 717 N N . GLY A 1 97 ? -41.197 7.890 50.724 1.00 92.38 97 GLY A N 1
ATOM 718 C CA . GLY A 1 97 ? -41.200 6.434 50.518 1.00 92.38 97 GLY A CA 1
ATOM 719 C C . GLY A 1 97 ? -40.937 5.659 51.813 1.00 92.38 97 GLY A C 1
ATOM 720 O O . GLY A 1 97 ? -41.476 6.010 52.865 1.00 92.38 97 GLY A O 1
ATOM 721 N N . ASP A 1 98 ? -40.131 4.600 51.746 1.00 90.75 98 ASP A N 1
ATOM 722 C CA . ASP A 1 98 ? -39.805 3.752 52.896 1.00 90.75 98 ASP A CA 1
ATOM 723 C C . ASP A 1 98 ? -38.756 4.407 53.815 1.00 90.75 98 ASP A C 1
ATOM 725 O O . ASP A 1 98 ? -37.547 4.227 53.666 1.00 90.75 98 ASP A O 1
ATOM 729 N N . ILE A 1 99 ? -39.223 5.162 54.812 1.00 87.81 99 ILE A N 1
ATOM 730 C CA . ILE A 1 99 ? -38.360 5.818 55.811 1.00 87.81 99 ILE A CA 1
ATOM 731 C C . ILE A 1 99 ? -37.579 4.801 56.660 1.00 87.81 99 ILE A C 1
ATOM 733 O O . ILE A 1 99 ? -36.504 5.123 57.168 1.00 87.81 99 ILE A O 1
ATOM 737 N N . SER A 1 100 ? -38.052 3.553 56.783 1.00 86.56 100 SER A N 1
ATOM 738 C CA . SER A 1 100 ? -37.297 2.522 57.503 1.00 86.56 100 SER A CA 1
ATOM 739 C C . SER A 1 100 ? -35.982 2.180 56.794 1.00 86.56 100 SER A C 1
ATOM 741 O O . SER A 1 100 ? -34.991 1.871 57.457 1.00 86.56 100 SER A O 1
ATOM 743 N N . LEU A 1 101 ? -35.939 2.323 55.463 1.00 87.94 101 LEU A N 1
ATOM 744 C CA . LEU A 1 101 ? -34.728 2.166 54.662 1.00 87.94 101 LEU A CA 1
ATOM 745 C C . LEU A 1 101 ? -33.734 3.310 54.899 1.00 87.94 101 LEU A C 1
ATOM 747 O O . LEU A 1 101 ? -32.536 3.055 55.007 1.00 87.94 101 LEU A O 1
ATOM 751 N N . LEU A 1 102 ? -34.225 4.547 55.053 1.00 86.75 102 LEU A N 1
ATOM 752 C CA . LEU A 1 102 ? -33.394 5.714 55.375 1.00 86.75 102 LEU A CA 1
ATOM 753 C C . LEU A 1 102 ? -32.690 5.528 56.726 1.00 86.75 102 LEU A C 1
ATOM 755 O O . LEU A 1 102 ? -31.489 5.750 56.835 1.00 86.75 102 LEU A O 1
ATOM 759 N N . LEU A 1 103 ? -33.420 5.050 57.739 1.00 83.69 103 LEU A N 1
ATOM 760 C CA . LEU A 1 103 ? -32.873 4.788 59.077 1.00 83.69 103 LEU A CA 1
ATOM 761 C C . LEU A 1 103 ? -31.847 3.645 59.098 1.00 83.69 103 LEU A C 1
ATOM 763 O O . LEU A 1 103 ? -31.013 3.590 59.998 1.00 83.69 103 LEU A O 1
ATOM 767 N N . LYS A 1 104 ? -31.898 2.736 58.117 1.00 85.75 104 LYS A N 1
ATOM 768 C CA . LYS A 1 104 ? -30.923 1.650 57.963 1.00 85.75 104 LYS A CA 1
ATOM 769 C C . LYS A 1 104 ? -29.687 2.055 57.161 1.00 85.75 104 LYS A C 1
ATOM 771 O O . LYS A 1 104 ? -28.740 1.272 57.140 1.00 85.75 104 LYS A O 1
ATOM 776 N N . MET A 1 105 ? -29.645 3.232 56.529 1.00 84.56 105 MET A N 1
ATOM 777 C CA . MET A 1 105 ? -28.526 3.613 55.655 1.00 84.56 105 MET A CA 1
ATOM 778 C C . MET A 1 105 ? -27.164 3.550 56.352 1.00 84.56 105 MET A C 1
ATOM 780 O O . MET A 1 105 ? -26.238 2.986 55.776 1.00 84.56 105 MET A O 1
ATOM 784 N N . ASP A 1 106 ? -27.064 4.011 57.601 1.00 81.44 106 ASP A N 1
ATOM 785 C CA . ASP A 1 106 ? -25.812 3.972 58.375 1.00 81.44 106 ASP A CA 1
ATOM 786 C C . ASP A 1 106 ? -25.330 2.537 58.659 1.00 81.44 106 ASP A C 1
ATOM 788 O O . ASP A 1 106 ? -24.141 2.297 58.840 1.00 81.44 106 ASP A O 1
ATOM 792 N N . SER A 1 107 ? -26.252 1.565 58.684 1.00 84.38 107 SER A N 1
ATOM 793 C CA . SER A 1 107 ? -25.925 0.139 58.825 1.00 84.38 107 SER A CA 1
ATOM 794 C C . SER A 1 107 ? -25.633 -0.547 57.488 1.00 84.38 107 SER A C 1
ATOM 796 O O . SER A 1 107 ? -24.871 -1.506 57.447 1.00 84.38 107 SER A O 1
ATOM 798 N N . LEU A 1 108 ? -26.233 -0.060 56.396 1.00 86.00 108 LEU A N 1
ATOM 799 C CA . LEU A 1 108 ? -26.071 -0.614 55.051 1.00 86.00 108 LEU A CA 1
ATOM 800 C C . LEU A 1 108 ? -24.779 -0.146 54.378 1.00 86.00 108 LEU A C 1
ATOM 802 O O . LEU A 1 108 ? -24.292 -0.835 53.485 1.00 86.00 108 LEU A O 1
ATOM 806 N N . PHE A 1 109 ? -24.240 1.009 54.772 1.00 86.62 109 PHE A N 1
ATOM 807 C CA . PHE A 1 109 ? -23.044 1.599 54.178 1.00 86.62 109 PHE A CA 1
ATOM 808 C C . PHE A 1 109 ? -21.997 1.907 55.251 1.00 86.62 109 PHE A C 1
ATOM 810 O O . PHE A 1 109 ? -22.209 2.730 56.136 1.00 86.62 109 PHE A O 1
ATOM 817 N N . LYS A 1 110 ? -20.834 1.263 55.141 1.00 77.31 110 LYS A N 1
ATOM 818 C CA . LYS A 1 110 ? -19.687 1.459 56.027 1.00 77.31 110 LYS A CA 1
ATOM 819 C C . LYS A 1 110 ? -19.141 2.885 55.929 1.00 77.31 110 LYS A C 1
ATOM 821 O O . LYS A 1 110 ? -19.120 3.466 54.839 1.00 77.31 110 LYS A O 1
ATOM 826 N N . PRO A 1 111 ? -18.588 3.432 57.025 1.00 67.19 111 PRO A N 1
ATOM 827 C CA . PRO A 1 111 ? -17.847 4.682 56.969 1.00 67.19 111 PRO A CA 1
ATOM 828 C C . PRO A 1 111 ? -16.686 4.560 55.979 1.00 67.19 111 PRO A C 1
ATOM 830 O O . PRO A 1 111 ? -16.000 3.538 55.931 1.00 67.19 111 PRO A O 1
ATOM 833 N N . ALA A 1 112 ? -16.390 5.627 55.236 1.00 58.66 112 ALA A N 1
ATOM 834 C CA . ALA A 1 112 ? -15.363 5.590 54.188 1.00 58.66 112 ALA A CA 1
ATOM 835 C C . ALA A 1 112 ? -13.969 5.144 54.683 1.00 58.66 112 ALA A C 1
ATOM 837 O O . ALA A 1 112 ? -13.167 4.595 53.926 1.00 58.66 112 ALA A O 1
ATOM 838 N N . GLY A 1 113 ? -13.699 5.345 55.980 1.00 58.22 113 GLY A N 1
ATOM 839 C CA . GLY A 1 113 ? -12.499 4.891 56.678 1.00 58.22 113 GLY A CA 1
ATOM 840 C C . GLY A 1 113 ? -12.243 3.384 56.588 1.00 58.22 113 GLY A C 1
ATOM 841 O O . GLY A 1 113 ? -11.074 2.997 56.511 1.00 58.22 113 GLY A O 1
ATOM 842 N N . GLU A 1 114 ? -13.309 2.584 56.538 1.00 61.69 114 GLU A N 1
ATOM 843 C CA . GLU A 1 114 ? -13.314 1.117 56.648 1.00 61.69 114 GLU A CA 1
ATOM 844 C C . GLU A 1 114 ? -13.516 0.399 55.304 1.00 61.69 114 GLU A C 1
ATOM 846 O O . GLU A 1 114 ? -13.514 -0.831 55.236 1.00 61.69 114 GLU A O 1
ATOM 851 N N . VAL A 1 115 ? -13.672 1.156 54.215 1.00 65.62 115 VAL A N 1
ATOM 852 C CA . VAL A 1 115 ? -13.866 0.608 52.869 1.00 65.62 115 VAL A CA 1
ATOM 853 C C . VAL A 1 115 ? -12.548 0.039 52.342 1.00 65.62 115 VAL A C 1
ATOM 855 O O . VAL A 1 115 ? -11.573 0.769 52.149 1.00 65.62 115 VAL A O 1
ATOM 858 N N . SER A 1 116 ? -12.521 -1.274 52.091 1.00 66.56 116 SER A N 1
ATOM 859 C CA . SER A 1 116 ? -11.422 -1.931 51.381 1.00 66.56 116 SER A CA 1
ATOM 860 C C . SER A 1 116 ? -11.669 -1.899 49.877 1.00 66.56 116 SER A C 1
ATOM 862 O O . SER A 1 116 ? -12.721 -2.318 49.398 1.00 66.56 116 SER A O 1
ATOM 864 N N . TYR A 1 117 ? -10.672 -1.438 49.126 1.00 70.88 117 TYR A N 1
ATOM 865 C CA . TYR A 1 117 ? -10.699 -1.423 47.662 1.00 70.88 117 TYR A CA 1
ATOM 866 C C . TYR A 1 117 ? -10.088 -2.698 47.057 1.00 70.88 117 TYR A C 1
ATOM 868 O O . TYR A 1 117 ? -10.204 -2.919 45.850 1.00 70.88 117 TYR A O 1
ATOM 876 N N . GLU A 1 118 ? -9.441 -3.531 47.878 1.00 69.56 118 GLU A N 1
ATOM 877 C CA . GLU A 1 118 ? -8.745 -4.743 47.446 1.00 69.56 118 GLU A CA 1
ATOM 878 C C . GLU A 1 118 ? -9.709 -5.909 47.218 1.00 69.56 118 GLU A C 1
ATOM 880 O O . GLU A 1 118 ? -10.670 -6.113 47.960 1.00 69.56 118 GLU A O 1
ATOM 885 N N . ALA A 1 119 ? -9.430 -6.714 46.193 1.00 71.19 119 ALA A N 1
ATOM 886 C CA . ALA A 1 119 ? -10.236 -7.889 45.890 1.00 71.19 119 ALA A CA 1
ATOM 887 C C . ALA A 1 119 ? -10.182 -8.948 47.022 1.00 71.19 119 ALA A C 1
ATOM 889 O O . ALA A 1 119 ? -9.086 -9.342 47.435 1.00 71.19 119 ALA A O 1
ATOM 890 N N . PRO A 1 120 ? -11.330 -9.500 47.466 1.00 70.12 120 PRO A N 1
ATOM 891 C CA . PRO A 1 120 ? -11.368 -10.618 48.404 1.00 70.12 120 PRO A CA 1
ATOM 892 C C . PRO A 1 120 ? -10.720 -11.885 47.822 1.00 70.12 120 PRO A C 1
ATOM 894 O O . PRO A 1 120 ? -10.714 -12.108 46.608 1.00 70.12 120 PRO A O 1
ATOM 897 N N . ALA A 1 121 ? -10.203 -12.753 48.700 1.00 62.41 121 ALA A N 1
ATOM 898 C CA . ALA A 1 121 ? -9.377 -13.913 48.336 1.00 62.41 121 ALA A CA 1
ATOM 899 C C . ALA A 1 121 ? -10.029 -14.886 47.324 1.00 62.41 121 ALA A C 1
ATOM 901 O O . ALA A 1 121 ? -9.312 -15.536 46.565 1.00 62.41 121 ALA A O 1
ATOM 902 N N . GLY A 1 122 ? -11.366 -14.951 47.264 1.00 62.31 122 GLY A N 1
ATOM 903 C CA . GLY A 1 122 ? -12.128 -15.796 46.332 1.00 62.31 122 GLY A CA 1
ATOM 904 C C . GLY A 1 122 ? -12.523 -15.144 44.997 1.00 62.31 122 GLY A C 1
ATOM 905 O O . GLY A 1 122 ? -13.071 -15.826 44.140 1.00 62.31 122 GLY A O 1
ATOM 906 N N . GLN A 1 123 ? -12.258 -13.847 44.784 1.00 66.25 123 GLN A N 1
ATOM 907 C CA . GLN A 1 123 ? -12.713 -13.119 43.584 1.00 66.25 123 GLN A CA 1
ATOM 908 C C . GLN A 1 123 ? -11.816 -13.340 42.348 1.00 66.25 123 GLN A C 1
ATOM 910 O O . GLN A 1 123 ? -12.135 -12.878 41.251 1.00 66.25 123 GLN A O 1
ATOM 915 N N . ARG A 1 124 ? -10.667 -14.005 42.501 1.00 63.41 124 ARG A N 1
ATOM 916 C CA . ARG A 1 124 ? -9.709 -14.222 41.404 1.00 63.41 124 ARG A CA 1
ATOM 917 C C . ARG A 1 124 ? -10.226 -15.290 40.424 1.00 63.41 124 ARG A C 1
ATOM 919 O O . ARG A 1 124 ? -10.981 -16.166 40.839 1.00 63.41 124 ARG A O 1
ATOM 926 N N . PRO A 1 125 ? -9.829 -15.251 39.135 1.00 59.56 125 PRO A N 1
ATOM 927 C CA . PRO A 1 125 ? -10.269 -16.240 38.153 1.00 59.56 125 PRO A CA 1
ATOM 928 C C . PRO A 1 125 ? -9.963 -17.666 38.624 1.00 59.56 125 PRO A C 1
ATOM 930 O O . PRO A 1 125 ? -8.821 -17.970 38.977 1.00 59.56 125 PRO A O 1
ATOM 933 N N . ALA A 1 126 ? -10.971 -18.539 38.610 1.00 51.31 126 ALA A N 1
ATOM 934 C CA . ALA A 1 126 ? -10.799 -19.943 38.950 1.00 51.31 126 ALA A CA 1
ATOM 935 C C . ALA A 1 126 ? -10.230 -20.692 37.735 1.00 51.31 126 ALA A C 1
ATOM 937 O O . ALA A 1 126 ? -10.860 -20.766 36.680 1.00 51.31 126 ALA A O 1
ATOM 938 N N . GLY A 1 127 ? -9.034 -21.257 37.882 1.00 57.09 127 GLY A N 1
ATOM 939 C CA . GLY A 1 127 ? -8.382 -22.078 36.866 1.00 57.09 127 GLY A CA 1
ATOM 940 C C . GLY A 1 127 ? -7.326 -22.996 37.491 1.00 57.09 127 GLY A C 1
ATOM 941 O O . GLY A 1 127 ? -6.952 -22.777 38.644 1.00 57.09 127 GLY A O 1
ATOM 942 N N . PRO A 1 128 ? -6.829 -24.009 36.752 1.00 53.62 128 PRO A N 1
ATOM 943 C CA . PRO A 1 128 ? -5.767 -24.900 37.230 1.00 53.62 128 PRO A CA 1
ATOM 944 C C . PRO A 1 128 ? -4.519 -24.135 37.693 1.00 53.62 128 PRO A C 1
ATOM 946 O O . PRO A 1 128 ? -3.831 -24.571 38.610 1.00 53.62 128 PRO A O 1
ATOM 949 N N . ILE A 1 129 ? -4.256 -22.978 37.071 1.00 65.06 129 ILE A N 1
ATOM 950 C CA . ILE A 1 129 ? -3.199 -22.042 37.451 1.00 65.06 129 ILE A CA 1
ATOM 951 C C . ILE A 1 129 ? -3.847 -20.706 37.867 1.00 65.06 129 ILE A C 1
ATOM 953 O O . ILE A 1 129 ? -4.270 -19.935 36.997 1.00 65.06 129 ILE A O 1
ATOM 957 N N . PRO A 1 130 ? -3.950 -20.408 39.176 1.00 64.69 130 PRO A N 1
ATOM 958 C CA . PRO A 1 130 ? -4.540 -19.169 39.677 1.00 64.69 130 PRO A CA 1
ATOM 959 C C . PRO A 1 130 ? -3.522 -18.018 39.614 1.00 64.69 130 PRO A C 1
ATOM 961 O O . PRO A 1 130 ? -2.878 -17.674 40.603 1.00 64.69 130 PRO A O 1
ATOM 964 N N . LEU A 1 131 ? -3.348 -17.419 38.433 1.00 69.12 131 LEU A N 1
ATOM 965 C CA . LEU A 1 131 ? -2.477 -16.250 38.252 1.00 69.12 131 LEU A CA 1
ATOM 966 C C . LEU A 1 131 ? -3.205 -14.941 38.589 1.00 69.12 131 LEU A C 1
ATOM 968 O O . LEU A 1 131 ? -4.406 -14.795 38.352 1.00 69.12 131 LEU A O 1
ATOM 972 N N . SER A 1 132 ? -2.459 -13.955 39.099 1.00 70.94 132 SER A N 1
ATOM 973 C CA . SER A 1 132 ? -2.976 -12.588 39.249 1.00 70.94 132 SER A CA 1
ATOM 974 C C . SER A 1 132 ? -3.264 -11.958 37.878 1.00 70.94 132 SER A C 1
ATOM 976 O O . SER A 1 132 ? -2.669 -12.354 36.875 1.00 70.94 132 SER A O 1
ATOM 978 N N . GLY A 1 133 ? -4.135 -10.945 37.824 1.00 73.12 133 GLY A N 1
ATOM 979 C CA . GLY A 1 133 ? -4.442 -10.237 36.575 1.00 73.12 133 GLY A CA 1
ATOM 980 C C . GLY A 1 133 ? -3.201 -9.642 35.895 1.00 73.12 133 GLY A C 1
ATOM 981 O O . GLY A 1 133 ? -3.024 -9.795 34.691 1.00 73.12 133 GLY A O 1
ATOM 982 N N . MET A 1 134 ? -2.274 -9.066 36.665 1.00 76.31 134 MET A N 1
ATOM 983 C CA . MET A 1 134 ? -1.013 -8.534 36.125 1.00 76.31 134 MET A CA 1
ATOM 984 C C . MET A 1 134 ? -0.069 -9.639 35.640 1.00 76.31 134 MET A C 1
ATOM 986 O O . MET A 1 134 ? 0.607 -9.477 34.627 1.00 76.31 134 MET A O 1
ATOM 990 N N . THR A 1 135 ? -0.056 -10.792 36.311 1.00 81.25 135 THR A N 1
ATOM 991 C CA . THR A 1 135 ? 0.700 -11.960 35.838 1.00 81.25 135 THR A CA 1
ATOM 992 C C . THR A 1 135 ? 0.117 -12.498 34.530 1.00 81.25 135 THR A C 1
ATOM 994 O O . THR A 1 135 ? 0.868 -12.854 33.629 1.00 81.25 135 THR A O 1
ATOM 997 N N . TRP A 1 136 ? -1.211 -12.488 34.379 1.00 82.69 136 TRP A N 1
ATOM 998 C CA . TRP A 1 136 ? -1.870 -12.815 33.112 1.00 82.69 136 TRP A CA 1
ATOM 999 C C . TRP A 1 136 ? -1.508 -11.850 31.988 1.00 82.69 136 TRP A C 1
ATOM 1001 O O . TRP A 1 136 ? -1.308 -12.285 30.857 1.00 82.69 136 TRP A O 1
ATOM 1011 N N . MET A 1 137 ? -1.388 -10.558 32.291 1.00 85.19 137 MET A N 1
ATOM 1012 C CA . MET A 1 137 ? -0.916 -9.580 31.315 1.00 85.19 137 MET A CA 1
ATOM 1013 C C . MET A 1 137 ? 0.501 -9.932 30.846 1.00 85.19 137 MET A C 1
ATOM 1015 O O . MET A 1 137 ? 0.735 -10.014 29.645 1.00 85.19 137 MET A O 1
ATOM 1019 N N . ALA A 1 138 ? 1.421 -10.244 31.765 1.00 86.81 138 ALA A N 1
ATOM 1020 C CA . ALA A 1 138 ? 2.774 -10.687 31.413 1.00 86.81 138 ALA A CA 1
ATOM 1021 C C . ALA A 1 138 ? 2.780 -11.955 30.535 1.00 86.81 138 ALA A C 1
ATOM 1023 O O . ALA A 1 138 ? 3.520 -12.010 29.555 1.00 86.81 138 ALA A O 1
ATOM 1024 N N . VAL A 1 139 ? 1.919 -12.939 30.826 1.00 89.50 139 VAL A N 1
ATOM 1025 C CA . VAL A 1 139 ? 1.753 -14.134 29.975 1.00 89.50 139 VAL A CA 1
ATOM 1026 C C . VAL A 1 139 ? 1.283 -13.752 28.569 1.00 89.50 139 VAL A C 1
ATOM 1028 O O . VAL A 1 139 ? 1.845 -14.239 27.592 1.00 89.50 139 VAL A O 1
ATOM 1031 N N . ALA A 1 140 ? 0.309 -12.845 28.446 1.00 89.56 140 ALA A N 1
ATOM 1032 C CA . ALA A 1 140 ? -0.179 -12.371 27.150 1.00 89.56 140 ALA A CA 1
ATOM 1033 C C . ALA A 1 140 ? 0.880 -11.575 26.358 1.00 89.56 140 ALA A C 1
ATOM 1035 O O . ALA A 1 140 ? 0.865 -11.597 25.130 1.00 89.56 140 ALA A O 1
ATOM 1036 N N . PHE A 1 141 ? 1.820 -10.909 27.038 1.00 92.31 141 PHE A N 1
ATOM 1037 C CA . PHE A 1 141 ? 2.958 -10.217 26.416 1.00 92.31 141 PHE A CA 1
ATOM 1038 C C . PHE A 1 141 ? 4.106 -11.151 26.014 1.00 92.31 141 PHE A C 1
ATOM 1040 O O . PHE A 1 141 ? 4.917 -10.782 25.168 1.00 92.31 141 PHE A O 1
ATOM 1047 N N . PHE A 1 142 ? 4.191 -12.353 26.583 1.00 94.38 142 PHE A N 1
ATOM 1048 C CA . PHE A 1 142 ? 5.338 -13.236 26.382 1.00 94.38 142 PHE A CA 1
ATOM 1049 C C . PHE A 1 142 ? 5.610 -13.597 24.902 1.00 94.38 142 PHE A C 1
ATOM 1051 O O . PHE A 1 142 ? 6.764 -13.477 24.481 1.00 94.38 142 PHE A O 1
ATOM 1058 N N . PRO A 1 143 ? 4.602 -13.929 24.064 1.00 96.50 143 PRO A N 1
ATOM 1059 C CA . PRO A 1 143 ? 4.816 -14.121 22.624 1.00 96.50 143 PRO A CA 1
ATOM 1060 C C . PRO A 1 143 ? 5.401 -12.885 21.922 1.00 96.50 143 PRO A C 1
ATOM 1062 O O . PRO A 1 143 ? 6.293 -13.004 21.084 1.00 96.50 143 PRO A O 1
ATOM 1065 N N . TRP A 1 144 ? 4.945 -11.688 22.301 1.00 95.19 144 TRP A N 1
ATOM 1066 C CA . TRP A 1 144 ? 5.421 -10.413 21.755 1.00 95.19 144 TRP A CA 1
ATOM 1067 C C . TRP A 1 144 ? 6.865 -10.117 22.137 1.00 95.19 144 TRP A C 1
ATOM 1069 O O . TRP A 1 144 ? 7.633 -9.652 21.301 1.00 95.19 144 TRP A O 1
ATOM 1079 N N . MET A 1 145 ? 7.259 -10.439 23.371 1.00 93.44 145 MET A N 1
ATOM 1080 C CA . MET A 1 145 ? 8.645 -10.293 23.813 1.00 93.44 145 MET A CA 1
ATOM 1081 C C . MET A 1 145 ? 9.589 -11.182 23.004 1.00 93.44 145 MET A C 1
ATOM 1083 O O . MET A 1 145 ? 10.632 -10.706 22.566 1.00 93.44 145 MET A O 1
ATOM 1087 N N . ILE A 1 146 ? 9.217 -12.445 22.764 1.00 95.19 146 ILE A N 1
ATOM 1088 C CA . ILE A 1 146 ? 10.011 -13.349 21.919 1.00 95.19 146 ILE A CA 1
ATOM 1089 C C . ILE A 1 146 ? 10.165 -12.752 20.522 1.00 95.19 146 ILE A C 1
ATOM 1091 O O . ILE A 1 146 ? 11.284 -12.669 20.019 1.00 95.19 146 ILE A O 1
ATOM 1095 N N . PHE A 1 147 ? 9.066 -12.291 19.919 1.00 95.50 147 PHE A N 1
ATOM 1096 C CA . PHE A 1 147 ? 9.100 -11.646 18.610 1.00 95.50 147 PHE A CA 1
ATOM 1097 C C . PHE A 1 147 ? 10.042 -10.431 18.607 1.00 95.50 147 PHE A C 1
ATOM 1099 O O . PHE A 1 147 ? 10.994 -10.415 17.837 1.00 95.50 147 PHE A O 1
ATOM 1106 N N . TRP A 1 148 ? 9.872 -9.457 19.506 1.00 91.44 148 TRP A N 1
ATOM 1107 C CA . TRP A 1 148 ? 10.703 -8.243 19.522 1.00 91.44 148 TRP A CA 1
ATOM 1108 C C . TRP A 1 148 ? 12.181 -8.497 19.813 1.00 91.44 148 TRP A C 1
ATOM 1110 O O . TRP A 1 148 ? 13.032 -7.807 19.260 1.00 91.44 148 TRP A O 1
ATOM 1120 N N . ILE A 1 149 ? 12.498 -9.482 20.655 1.00 90.25 149 ILE A N 1
ATOM 1121 C CA . ILE A 1 149 ? 13.889 -9.823 20.973 1.00 90.25 149 ILE A CA 1
ATOM 1122 C C . ILE A 1 149 ? 14.559 -10.524 19.793 1.00 90.25 149 ILE A C 1
ATOM 1124 O O . ILE A 1 149 ? 15.755 -10.359 19.605 1.00 90.25 149 ILE A O 1
ATOM 1128 N N . THR A 1 150 ? 13.823 -11.316 19.011 1.00 93.00 150 THR A N 1
ATOM 1129 C CA . THR A 1 150 ? 14.433 -12.222 18.027 1.00 93.00 150 THR A CA 1
ATOM 1130 C C . THR A 1 150 ? 14.270 -11.788 16.574 1.00 93.00 150 THR A C 1
ATOM 1132 O O . THR A 1 150 ? 15.094 -12.173 15.753 1.00 93.00 150 THR A O 1
ATOM 1135 N N . PHE A 1 151 ? 13.232 -11.017 16.235 1.00 91.25 151 PHE A N 1
ATOM 1136 C CA . PHE A 1 151 ? 12.845 -10.753 14.845 1.00 91.25 151 PHE A CA 1
ATOM 1137 C C . PHE A 1 151 ? 13.895 -9.963 14.057 1.00 91.25 151 PHE A C 1
ATOM 1139 O O . PHE A 1 151 ? 14.125 -10.259 12.886 1.00 91.25 151 PHE A O 1
ATOM 1146 N N . ASP A 1 152 ? 14.539 -8.995 14.710 1.00 86.06 152 ASP A N 1
ATOM 1147 C CA . ASP A 1 152 ? 15.540 -8.117 14.096 1.00 86.06 152 ASP A CA 1
ATOM 1148 C C . ASP A 1 152 ? 16.981 -8.655 14.254 1.00 86.06 152 ASP A C 1
ATOM 1150 O O . ASP A 1 152 ? 17.930 -7.979 13.855 1.00 86.06 152 ASP A O 1
ATOM 1154 N N . ILE A 1 153 ? 17.176 -9.853 14.834 1.00 86.88 153 ILE A N 1
ATOM 1155 C CA . ILE A 1 153 ? 18.506 -10.461 15.009 1.00 86.88 153 ILE A CA 1
ATOM 1156 C C . ILE A 1 153 ? 18.888 -11.263 13.752 1.00 86.88 153 ILE A C 1
ATOM 1158 O O . ILE A 1 153 ? 18.235 -12.269 13.449 1.00 86.88 153 ILE A O 1
ATOM 1162 N N . PRO A 1 154 ? 19.979 -10.897 13.050 1.00 84.81 154 PRO A N 1
ATOM 1163 C CA . PRO A 1 154 ? 20.454 -11.646 11.890 1.00 84.81 154 PRO A CA 1
ATOM 1164 C C . PRO A 1 154 ? 20.746 -13.116 12.222 1.00 84.81 154 PRO A C 1
ATOM 1166 O O . PRO A 1 154 ? 21.359 -13.428 13.242 1.00 84.81 154 PRO A O 1
ATOM 1169 N N . GLY A 1 155 ? 20.318 -14.028 11.346 1.00 85.88 155 GLY A N 1
ATOM 1170 C CA . GLY A 1 155 ? 20.557 -15.470 11.485 1.00 85.88 155 GLY A CA 1
ATOM 1171 C C . GLY A 1 155 ? 19.587 -16.213 12.411 1.00 85.88 155 GLY A C 1
ATOM 1172 O O . GLY A 1 155 ? 19.614 -17.445 12.446 1.00 85.88 155 GLY A O 1
ATOM 1173 N N . VAL A 1 156 ? 18.693 -15.519 13.124 1.00 91.00 156 VAL A N 1
ATOM 1174 C CA . VAL A 1 156 ? 17.641 -16.190 13.898 1.00 91.00 156 VAL A CA 1
ATOM 1175 C C . VAL A 1 156 ? 16.539 -16.689 12.964 1.00 91.00 156 VAL A C 1
ATOM 1177 O O . VAL A 1 156 ? 15.997 -15.951 12.145 1.00 91.00 156 VAL A O 1
ATOM 1180 N N . SER A 1 157 ? 16.192 -17.971 13.093 1.00 92.12 157 SER A N 1
ATOM 1181 C CA . SER A 1 157 ? 15.142 -18.589 12.281 1.00 92.12 157 SER A CA 1
ATOM 1182 C C . SER A 1 157 ? 13.786 -17.918 12.504 1.00 92.12 157 SER A C 1
ATOM 1184 O O . SER A 1 157 ? 13.348 -17.737 13.644 1.00 92.12 157 SER A O 1
ATOM 1186 N N . ARG A 1 158 ? 13.048 -17.671 11.413 1.00 91.50 158 ARG A N 1
ATOM 1187 C CA . ARG A 1 158 ? 11.659 -17.184 11.473 1.00 91.50 158 ARG A CA 1
ATOM 1188 C C . ARG A 1 158 ? 10.721 -18.142 12.213 1.00 91.50 158 ARG A C 1
ATOM 1190 O O . ARG A 1 158 ? 9.697 -17.707 12.732 1.00 91.50 158 ARG A O 1
ATOM 1197 N N . TRP A 1 159 ? 11.085 -19.418 12.356 1.00 92.19 159 TRP A N 1
ATOM 1198 C CA . TRP A 1 159 ? 10.345 -20.340 13.220 1.00 92.19 159 TRP A CA 1
ATOM 1199 C C . TRP A 1 159 ? 10.404 -19.909 14.692 1.00 92.19 159 TRP A C 1
ATOM 1201 O O . TRP A 1 159 ? 9.400 -19.981 15.391 1.00 92.19 159 TRP A O 1
ATOM 1211 N N . ILE A 1 160 ? 11.547 -19.393 15.155 1.00 94.12 160 ILE A N 1
ATOM 1212 C CA . ILE A 1 160 ? 11.705 -18.854 16.514 1.00 94.12 160 ILE A CA 1
ATOM 1213 C C . ILE A 1 160 ? 10.989 -17.509 16.625 1.00 94.12 160 ILE A C 1
ATOM 1215 O O . ILE A 1 160 ? 10.246 -17.293 17.579 1.00 94.12 160 ILE A O 1
ATOM 1219 N N . SER A 1 161 ? 11.174 -16.622 15.646 1.00 93.56 161 SER A N 1
ATOM 1220 C CA . SER A 1 161 ? 10.632 -15.263 15.731 1.00 93.56 161 SER A CA 1
ATOM 1221 C C . SER A 1 161 ? 9.132 -15.168 15.499 1.00 93.56 161 SER A C 1
ATOM 1223 O O . SER A 1 161 ? 8.519 -14.261 16.038 1.00 93.56 161 SER A O 1
ATOM 1225 N N . VAL A 1 162 ? 8.528 -16.066 14.718 1.00 95.44 162 VAL A N 1
ATOM 1226 C CA . VAL A 1 162 ? 7.102 -16.007 14.342 1.00 95.44 162 VAL A CA 1
ATOM 1227 C C . VAL A 1 162 ? 6.367 -17.289 14.731 1.00 95.44 162 VAL A C 1
ATOM 1229 O O . VAL A 1 162 ? 5.314 -17.226 15.364 1.00 95.44 162 VAL A O 1
ATOM 1232 N N . GLY A 1 163 ? 6.934 -18.455 14.408 1.00 95.88 163 GLY A N 1
ATOM 1233 C CA . GLY A 1 163 ? 6.308 -19.757 14.671 1.00 95.88 163 GLY A CA 1
ATOM 1234 C C . GLY A 1 163 ? 6.077 -20.040 16.160 1.00 95.88 163 GLY A C 1
ATOM 1235 O O . GLY A 1 163 ? 4.963 -20.381 16.561 1.00 95.88 163 GLY A O 1
ATOM 1236 N N . ALA A 1 164 ? 7.097 -19.850 17.001 1.00 96.69 164 ALA A N 1
ATOM 1237 C CA . ALA A 1 164 ? 6.983 -20.048 18.444 1.00 96.69 164 ALA A CA 1
ATOM 1238 C C . ALA A 1 164 ? 5.999 -19.052 19.102 1.00 96.69 164 ALA A C 1
ATOM 1240 O O . ALA A 1 164 ? 5.129 -19.506 19.850 1.00 96.69 164 ALA A O 1
ATOM 1241 N N . PRO A 1 165 ? 6.028 -17.735 18.801 1.00 97.62 165 PRO A N 1
ATOM 1242 C CA . PRO A 1 165 ? 4.992 -16.802 19.248 1.00 97.62 165 PRO A CA 1
ATOM 1243 C C . PRO A 1 165 ? 3.570 -17.159 18.806 1.00 97.62 165 PRO A C 1
ATOM 1245 O O . PRO A 1 165 ? 2.641 -17.036 19.610 1.00 97.62 165 PRO A O 1
ATOM 1248 N N . LEU A 1 166 ? 3.383 -17.645 17.573 1.00 97.75 166 LEU A N 1
ATOM 1249 C CA . LEU A 1 166 ? 2.084 -18.125 17.092 1.00 97.75 166 LEU A CA 1
ATOM 1250 C C . LEU A 1 166 ? 1.582 -19.306 17.932 1.00 97.75 166 LEU A C 1
ATOM 1252 O O . LEU A 1 166 ? 0.453 -19.274 18.426 1.00 97.75 166 LEU A O 1
ATOM 1256 N N . LEU A 1 167 ? 2.432 -20.315 18.149 1.00 97.25 167 LEU A N 1
ATOM 1257 C CA . LEU A 1 167 ? 2.102 -21.478 18.977 1.00 97.25 167 LEU A CA 1
ATOM 1258 C C . LEU A 1 167 ? 1.732 -21.055 20.405 1.00 97.25 167 LEU A C 1
ATOM 1260 O O . LEU A 1 167 ? 0.696 -21.469 20.924 1.00 97.25 167 LEU A O 1
ATOM 1264 N N . LEU A 1 168 ? 2.546 -20.204 21.034 1.00 96.56 168 LEU A N 1
ATOM 1265 C CA . LEU A 1 168 ? 2.293 -19.719 22.391 1.00 96.56 168 LEU A CA 1
ATOM 1266 C C . LEU A 1 168 ? 0.985 -18.927 22.475 1.00 96.56 168 LEU A C 1
ATOM 1268 O O . LEU A 1 168 ? 0.209 -19.133 23.405 1.00 96.56 168 LEU A O 1
ATOM 1272 N N . SER A 1 169 ? 0.700 -18.077 21.489 1.00 96.44 169 SER A N 1
ATOM 1273 C CA . SER A 1 169 ? -0.555 -17.317 21.437 1.00 96.44 169 SER A CA 1
ATOM 1274 C C . SER A 1 169 ? -1.768 -18.240 21.305 1.00 96.44 169 SER A C 1
ATOM 1276 O O . SER A 1 169 ? -2.753 -18.071 22.026 1.00 96.44 169 SER A O 1
ATOM 1278 N N . ALA A 1 170 ? -1.679 -19.270 20.457 1.00 96.19 170 ALA A N 1
ATOM 1279 C CA . ALA A 1 170 ? -2.722 -20.283 20.316 1.00 96.19 170 ALA A CA 1
ATOM 1280 C C . ALA A 1 170 ? -2.929 -21.084 21.615 1.00 96.19 170 ALA A C 1
ATOM 1282 O O . ALA A 1 170 ? -4.071 -21.336 22.002 1.00 96.19 170 ALA A O 1
ATOM 1283 N N . LEU A 1 171 ? -1.849 -21.429 22.326 1.00 94.31 171 LEU A N 1
ATOM 1284 C CA . LEU A 1 171 ? -1.912 -22.109 23.624 1.00 94.31 171 LEU A CA 1
ATOM 1285 C C . LEU A 1 171 ? -2.556 -21.234 24.708 1.00 94.31 171 LEU A C 1
ATOM 1287 O O . LEU A 1 171 ? -3.383 -21.732 25.470 1.00 94.31 171 LEU A O 1
ATOM 1291 N N . ILE A 1 172 ? -2.228 -19.940 24.762 1.00 91.12 172 ILE A N 1
ATOM 1292 C CA . ILE A 1 172 ? -2.816 -18.990 25.721 1.00 91.12 172 ILE A CA 1
ATOM 1293 C C . ILE A 1 172 ? -4.326 -18.853 25.482 1.00 91.12 172 ILE A C 1
ATOM 1295 O O . ILE A 1 172 ? -5.120 -19.006 26.415 1.00 91.12 172 ILE A O 1
ATOM 1299 N N . VAL A 1 173 ? -4.735 -18.627 24.228 1.00 90.75 173 VAL A N 1
ATOM 1300 C CA . VAL A 1 173 ? -6.155 -18.528 23.849 1.00 90.75 173 VAL A CA 1
ATOM 1301 C C . VAL A 1 173 ? -6.884 -19.849 24.116 1.00 90.75 173 VAL A C 1
ATOM 1303 O O . VAL A 1 173 ? -7.966 -19.852 24.706 1.00 90.75 173 VAL A O 1
ATOM 1306 N N . GLY A 1 174 ? -6.279 -20.981 23.749 1.00 89.38 174 GLY A N 1
ATOM 1307 C CA . GLY A 1 174 ? -6.823 -22.313 24.009 1.00 89.38 174 GLY A CA 1
ATOM 1308 C C . GLY A 1 174 ? -7.017 -22.588 25.501 1.00 89.38 174 GLY A C 1
ATOM 1309 O O . GLY A 1 174 ? -8.078 -23.068 25.904 1.00 89.38 174 GLY A O 1
ATOM 1310 N N . TYR A 1 175 ? -6.046 -22.210 26.341 1.00 85.88 175 TYR A N 1
ATOM 1311 C CA . TYR A 1 175 ? -6.150 -22.332 27.795 1.00 85.88 175 TYR A CA 1
ATOM 1312 C C . TYR A 1 175 ? -7.314 -21.503 28.353 1.00 85.88 175 TYR A C 1
ATOM 1314 O O . TYR A 1 175 ? -8.108 -22.020 29.140 1.00 85.88 175 TYR A O 1
ATOM 1322 N N . ARG A 1 176 ? -7.466 -20.242 27.922 1.00 80.19 176 ARG A N 1
ATOM 1323 C CA . ARG A 1 176 ? -8.589 -19.372 28.325 1.00 80.19 176 ARG A CA 1
ATOM 1324 C C . ARG A 1 176 ? -9.940 -19.989 27.975 1.00 80.19 176 ARG A C 1
ATOM 1326 O O . ARG A 1 176 ? -10.816 -20.056 28.834 1.00 80.19 176 ARG A O 1
ATOM 1333 N N . LEU A 1 177 ? -10.088 -20.492 26.751 1.00 82.81 177 LEU A N 1
ATOM 1334 C CA . LEU A 1 177 ? -11.334 -21.104 26.282 1.00 82.81 177 LEU A CA 1
ATOM 1335 C C . LEU A 1 177 ? -11.664 -22.421 27.004 1.00 82.81 177 LEU A C 1
ATOM 1337 O O . LEU A 1 177 ? -12.839 -22.703 27.252 1.00 82.81 177 LEU A O 1
ATOM 1341 N N . ALA A 1 178 ? -10.648 -23.219 27.342 1.00 80.38 178 ALA A N 1
ATOM 1342 C CA . ALA A 1 178 ? -10.819 -24.513 28.001 1.00 80.38 178 ALA A CA 1
ATOM 1343 C C . ALA A 1 178 ? -11.032 -24.398 29.521 1.00 80.38 178 ALA A C 1
ATOM 1345 O O . ALA A 1 178 ? -11.837 -25.140 30.091 1.00 80.38 178 ALA A O 1
ATOM 1346 N N . PHE A 1 179 ? -10.328 -23.473 30.182 1.00 73.06 179 PHE A N 1
ATOM 1347 C CA . PHE A 1 179 ? -10.215 -23.428 31.645 1.00 73.06 179 PHE A CA 1
ATOM 1348 C C . PHE A 1 179 ? -10.649 -22.112 32.291 1.00 73.06 179 PHE A C 1
ATOM 1350 O O . PHE A 1 179 ? -10.725 -22.058 33.517 1.00 73.06 179 PHE A O 1
ATOM 1357 N N . GLY A 1 180 ? -10.951 -21.063 31.522 1.00 62.28 180 GLY A N 1
ATOM 1358 C CA . GLY A 1 180 ? -11.432 -19.791 32.055 1.00 62.28 180 GLY A CA 1
ATOM 1359 C C . GLY A 1 180 ? -12.837 -19.929 32.633 1.00 62.28 180 GLY A C 1
ATOM 1360 O O . GLY A 1 180 ? -13.813 -19.663 31.937 1.00 62.28 180 GLY A O 1
ATOM 1361 N N . ARG A 1 181 ? -12.962 -20.349 33.895 1.00 58.66 181 ARG A N 1
ATOM 1362 C CA . ARG A 1 181 ? -14.238 -20.379 34.618 1.00 58.66 181 ARG A CA 1
ATOM 1363 C C . ARG A 1 181 ? -14.370 -19.108 35.458 1.00 58.66 181 ARG A C 1
ATOM 1365 O O . ARG A 1 181 ? -13.537 -18.833 36.320 1.00 58.66 181 ARG A O 1
ATOM 1372 N N . GLY A 1 182 ? -15.427 -18.337 35.220 1.00 52.41 182 GLY A N 1
ATOM 1373 C CA . GLY A 1 182 ? -15.932 -17.386 36.208 1.00 52.41 182 GLY A CA 1
ATOM 1374 C C . GLY A 1 182 ? -16.380 -18.131 37.470 1.00 52.41 182 GLY A C 1
ATOM 1375 O O . GLY A 1 182 ? -16.756 -19.305 37.394 1.00 52.41 182 GLY A O 1
ATOM 1376 N N . ASN A 1 183 ? -16.302 -17.474 38.631 1.00 44.44 183 ASN A N 1
ATOM 1377 C CA . ASN A 1 183 ? -16.783 -18.052 39.887 1.00 44.44 183 ASN A CA 1
ATOM 1378 C C . ASN A 1 183 ? -18.259 -18.468 39.741 1.00 44.44 183 ASN A C 1
ATOM 1380 O O . ASN A 1 183 ? -19.019 -17.797 39.044 1.00 44.44 183 ASN A O 1
ATOM 1384 N N . LYS A 1 184 ? -18.650 -19.577 40.374 1.00 40.97 184 LYS A N 1
ATOM 1385 C CA . LYS A 1 184 ? -19.955 -20.255 40.225 1.00 40.97 184 LYS A CA 1
ATOM 1386 C C . LYS A 1 184 ? -21.182 -19.470 40.740 1.00 40.97 184 LYS A C 1
ATOM 1388 O O . LYS A 1 184 ? -22.257 -20.050 40.823 1.00 40.97 184 LYS A O 1
ATOM 1393 N N . ASP A 1 185 ? -21.060 -18.181 41.034 1.00 42.56 185 ASP A N 1
ATOM 1394 C CA . ASP A 1 185 ? -22.060 -17.439 41.816 1.00 42.56 185 ASP A CA 1
ATOM 1395 C C . ASP A 1 185 ? -23.147 -16.742 40.979 1.00 42.56 185 ASP A C 1
ATOM 1397 O O . ASP A 1 185 ? -23.910 -15.950 41.514 1.00 42.56 185 ASP A O 1
ATOM 1401 N N . ASN A 1 186 ? -23.265 -17.028 39.677 1.00 37.97 186 ASN A N 1
ATOM 1402 C CA . ASN A 1 186 ? -24.402 -16.541 38.892 1.00 37.97 186 ASN A CA 1
ATOM 1403 C C . ASN A 1 186 ? -25.525 -17.591 38.899 1.00 37.97 186 ASN A C 1
ATOM 1405 O O . ASN A 1 186 ? -25.318 -18.729 38.471 1.00 37.97 186 ASN A O 1
ATOM 1409 N N . HIS A 1 187 ? -26.716 -17.181 39.347 1.00 41.62 187 HIS A N 1
ATOM 1410 C CA . HIS A 1 187 ? -27.936 -17.971 39.584 1.00 41.62 187 HIS A CA 1
ATOM 1411 C C . HIS A 1 187 ? -28.523 -18.762 38.387 1.00 41.62 187 HIS A C 1
ATOM 1413 O O . HIS A 1 187 ? -29.623 -19.297 38.491 1.00 41.62 187 HIS A O 1
ATOM 1419 N N . GLU A 1 188 ? -27.806 -18.917 37.272 1.00 38.22 188 GLU A N 1
ATOM 1420 C CA . GLU A 1 188 ? -28.284 -19.629 36.074 1.00 38.22 188 GLU A CA 1
ATOM 1421 C C . GLU A 1 188 ? -27.607 -20.989 35.822 1.00 38.22 188 GLU A C 1
ATOM 1423 O O . GLU A 1 188 ? -27.909 -21.661 34.838 1.00 38.22 188 GLU A O 1
ATOM 1428 N N . GLY A 1 189 ? -26.682 -21.439 36.680 1.00 31.73 189 GLY A N 1
ATOM 1429 C CA . GLY A 1 189 ? -26.096 -22.787 36.578 1.00 31.73 189 GLY A CA 1
ATOM 1430 C C . GLY A 1 189 ? -25.238 -23.051 35.326 1.00 31.73 189 GLY A C 1
ATOM 1431 O O . GLY A 1 189 ? -24.728 -24.160 35.155 1.00 31.73 189 GLY A O 1
ATOM 1432 N N . LEU A 1 190 ? -25.020 -22.048 34.470 1.00 29.78 190 LEU A N 1
ATOM 1433 C CA . LEU A 1 190 ? -24.144 -22.121 33.303 1.00 29.78 190 LEU A CA 1
ATOM 1434 C C . LEU A 1 190 ? -22.753 -21.558 33.645 1.00 29.78 190 LEU A C 1
ATOM 1436 O O . LEU A 1 190 ? -22.647 -20.462 34.196 1.00 29.78 190 LEU A O 1
ATOM 1440 N N . PRO A 1 191 ? -21.655 -22.270 33.327 1.00 39.81 191 PRO A N 1
ATOM 1441 C CA . PRO A 1 191 ? -20.312 -21.760 33.569 1.00 39.81 191 PRO A CA 1
ATOM 1442 C C . PRO A 1 191 ? -20.065 -20.515 32.708 1.00 39.81 191 PRO A C 1
ATOM 1444 O O . PRO A 1 191 ? -20.004 -20.612 31.482 1.00 39.81 191 PRO A O 1
ATOM 1447 N N . LEU A 1 192 ? -19.874 -19.357 33.348 1.00 47.31 192 LEU A N 1
ATOM 1448 C CA . LEU A 1 192 ? -19.428 -18.132 32.684 1.00 47.31 192 LEU A CA 1
ATOM 1449 C C . LEU A 1 192 ? -18.005 -18.378 32.147 1.00 47.31 192 LEU A C 1
ATOM 1451 O O . LEU A 1 192 ? -17.030 -18.301 32.897 1.00 47.31 192 LEU A O 1
ATOM 1455 N N . ARG A 1 193 ? -17.863 -18.769 30.876 1.00 54.62 193 ARG A N 1
ATOM 1456 C CA . ARG A 1 193 ? -16.542 -18.896 30.244 1.00 54.62 193 ARG A CA 1
ATOM 1457 C C . ARG A 1 193 ? -15.964 -17.496 30.062 1.00 54.62 193 ARG A C 1
ATOM 1459 O O . ARG A 1 193 ? -16.602 -16.661 29.428 1.00 54.62 193 ARG A O 1
ATOM 1466 N N . LEU A 1 194 ? -14.781 -17.232 30.614 1.00 63.59 194 LEU A N 1
ATOM 1467 C CA . LEU A 1 194 ? -14.079 -15.967 30.388 1.00 63.59 194 LEU A CA 1
ATOM 1468 C C . LEU A 1 194 ? -13.555 -15.960 28.942 1.00 63.59 194 LEU A C 1
ATOM 1470 O O . LEU A 1 194 ? -12.688 -16.780 28.630 1.00 63.59 194 LEU A O 1
ATOM 1474 N N . PRO A 1 195 ? -14.060 -15.086 28.052 1.00 72.69 195 PRO A N 1
ATOM 1475 C CA . PRO A 1 195 ? -13.530 -14.996 26.699 1.00 72.69 195 PRO A CA 1
ATOM 1476 C C . PRO A 1 195 ? -12.061 -14.532 26.726 1.00 72.69 195 PRO A C 1
ATOM 1478 O O . PRO A 1 195 ? -11.638 -13.901 27.704 1.00 72.69 195 PRO A O 1
ATOM 1481 N N . PRO A 1 196 ? -11.278 -14.835 25.674 1.00 83.44 196 PRO A N 1
ATOM 1482 C CA . PRO A 1 196 ? -9.946 -14.265 25.502 1.00 83.44 196 PRO A CA 1
ATOM 1483 C C . PRO A 1 196 ? -9.999 -12.737 25.560 1.00 83.44 196 PRO A C 1
ATOM 1485 O O . PRO A 1 196 ? -10.952 -12.130 25.064 1.00 83.44 196 PRO A O 1
ATOM 1488 N N . THR A 1 197 ? -8.980 -12.122 26.156 1.00 86.94 197 THR A N 1
ATOM 1489 C CA . THR A 1 197 ? -8.852 -10.658 26.167 1.00 86.94 197 THR A CA 1
ATOM 1490 C C . THR A 1 197 ? -8.493 -10.132 24.779 1.00 86.94 197 THR A C 1
ATOM 1492 O O . THR A 1 197 ? -8.040 -10.877 23.901 1.00 86.94 197 THR A O 1
ATOM 1495 N N . TRP A 1 198 ? -8.620 -8.819 24.585 1.00 88.56 198 TRP A N 1
ATOM 1496 C CA . TRP A 1 198 ? -8.217 -8.173 23.332 1.00 88.56 198 TRP A CA 1
ATOM 1497 C C . TRP A 1 198 ? -6.739 -8.373 22.995 1.00 88.56 198 TRP A C 1
ATOM 1499 O O . TRP A 1 198 ? -6.397 -8.581 21.834 1.00 88.56 198 TRP A O 1
ATOM 1509 N N . MET A 1 199 ? -5.868 -8.371 24.005 1.00 90.75 199 MET A N 1
ATOM 1510 C CA . MET A 1 199 ? -4.436 -8.625 23.833 1.00 90.75 199 MET A CA 1
ATOM 1511 C C . MET A 1 199 ? -4.157 -10.058 23.352 1.00 90.75 199 MET A C 1
ATOM 1513 O O . MET A 1 199 ? -3.298 -10.276 22.501 1.00 90.75 199 MET A O 1
ATOM 1517 N N . GLU A 1 200 ? -4.892 -11.039 23.878 1.00 91.88 200 GLU A N 1
ATOM 1518 C CA . GLU A 1 200 ? -4.723 -12.457 23.542 1.00 91.88 200 GLU A CA 1
ATOM 1519 C C . GLU A 1 200 ? -5.253 -12.764 22.137 1.00 91.88 200 GLU A C 1
ATOM 1521 O O . GLU A 1 200 ? -4.552 -13.370 21.324 1.00 91.88 200 GLU A O 1
ATOM 1526 N N . ALA A 1 201 ? -6.465 -12.294 21.826 1.00 91.38 201 ALA A N 1
ATOM 1527 C CA . ALA A 1 201 ? -7.054 -12.433 20.497 1.00 91.38 201 ALA A CA 1
ATOM 1528 C C . ALA A 1 201 ? -6.246 -11.664 19.437 1.00 91.38 201 ALA A C 1
ATOM 1530 O O . ALA A 1 201 ? -5.980 -12.191 18.355 1.00 91.38 201 ALA A O 1
ATOM 1531 N N . GLY A 1 202 ? -5.809 -10.445 19.768 1.00 92.69 202 GLY A N 1
ATOM 1532 C CA . GLY A 1 202 ? -4.959 -9.616 18.918 1.00 92.69 202 GLY A CA 1
ATOM 1533 C C . GLY A 1 202 ? -3.591 -10.240 18.655 1.00 92.69 202 GLY A C 1
ATOM 1534 O O . GLY A 1 202 ? -3.142 -10.251 17.512 1.00 92.69 202 GLY A O 1
ATOM 1535 N N . GLY A 1 203 ? -2.963 -10.823 19.682 1.00 95.31 203 GLY A N 1
ATOM 1536 C CA . GLY A 1 203 ? -1.717 -11.583 19.548 1.00 95.31 203 GLY A CA 1
ATOM 1537 C C . GLY A 1 203 ? -1.859 -12.762 18.597 1.00 95.31 203 GLY A C 1
ATOM 1538 O O . GLY A 1 203 ? -1.099 -12.870 17.638 1.00 95.31 203 GLY A O 1
ATOM 1539 N N . LEU A 1 204 ? -2.880 -13.601 18.796 1.00 96.56 204 LEU A N 1
ATOM 1540 C CA . LEU A 1 204 ? -3.143 -14.725 17.897 1.00 96.56 204 LEU A CA 1
ATOM 1541 C C . LEU A 1 204 ? -3.367 -14.264 16.448 1.00 96.56 204 LEU A C 1
ATOM 1543 O O . LEU A 1 204 ? -2.790 -14.846 15.531 1.00 96.56 204 LEU A O 1
ATOM 1547 N N . GLY A 1 205 ? -4.159 -13.207 16.246 1.00 95.19 205 GLY A N 1
ATOM 1548 C CA . GLY A 1 205 ? -4.410 -12.638 14.922 1.00 95.19 205 GLY A CA 1
ATOM 1549 C C . GLY A 1 205 ? -3.139 -12.113 14.247 1.00 95.19 205 GLY A C 1
ATOM 1550 O O . GLY A 1 205 ? -2.877 -12.447 13.092 1.00 95.19 205 GLY A O 1
ATOM 1551 N N . PHE A 1 206 ? -2.319 -11.347 14.975 1.00 96.19 206 PHE A N 1
ATOM 1552 C CA . PHE A 1 206 ? -1.053 -10.822 14.463 1.00 96.19 206 PHE A CA 1
ATOM 1553 C C . PHE A 1 206 ? -0.089 -11.940 14.073 1.00 96.19 206 PHE A C 1
ATOM 1555 O O . PHE A 1 206 ? 0.414 -11.943 12.952 1.00 96.19 206 PHE A O 1
ATOM 1562 N N . PHE A 1 207 ? 0.153 -12.909 14.960 1.00 97.56 207 PHE A N 1
ATOM 1563 C CA . PHE A 1 207 ? 1.119 -13.970 14.677 1.00 97.56 207 PHE A CA 1
ATOM 1564 C C . PHE A 1 207 ? 0.639 -14.940 13.596 1.00 97.56 207 PHE A C 1
ATOM 1566 O O . PHE A 1 207 ? 1.467 -15.502 12.881 1.00 97.56 207 PHE A O 1
ATOM 1573 N N . ALA A 1 208 ? -0.676 -15.104 13.418 1.00 96.88 208 ALA A N 1
ATOM 1574 C CA . ALA A 1 208 ? -1.220 -15.852 12.289 1.00 96.88 208 ALA A CA 1
ATOM 1575 C C . ALA A 1 208 ? -0.932 -15.131 10.963 1.00 96.88 208 ALA A C 1
ATOM 1577 O O . ALA A 1 208 ? -0.433 -15.751 10.025 1.00 96.88 208 ALA A O 1
ATOM 1578 N N . LEU A 1 209 ? -1.170 -13.815 10.906 1.00 94.56 209 LEU A N 1
ATOM 1579 C CA . LEU A 1 209 ? -0.855 -12.999 9.733 1.00 94.56 209 LEU A CA 1
ATOM 1580 C C . LEU A 1 209 ? 0.653 -12.960 9.452 1.00 94.56 209 LEU A C 1
ATOM 1582 O O . LEU A 1 209 ? 1.064 -13.181 8.319 1.00 94.56 209 LEU A O 1
ATOM 1586 N N . ALA A 1 210 ? 1.480 -12.755 10.479 1.00 95.19 210 ALA A N 1
ATOM 1587 C CA . ALA A 1 210 ? 2.936 -12.816 10.371 1.00 95.19 210 ALA A CA 1
ATOM 1588 C C . ALA A 1 210 ? 3.411 -14.178 9.840 1.00 95.19 210 ALA A C 1
ATOM 1590 O O . ALA A 1 210 ? 4.333 -14.238 9.027 1.00 95.19 210 ALA A O 1
ATOM 1591 N N . GLY A 1 211 ? 2.765 -15.270 10.263 1.00 94.69 211 GLY A N 1
ATOM 1592 C CA . GLY A 1 211 ? 3.013 -16.610 9.736 1.00 94.69 211 GLY A CA 1
ATOM 1593 C C . GLY A 1 211 ? 2.703 -16.712 8.243 1.00 94.69 211 GLY A C 1
ATOM 1594 O O . GLY A 1 211 ? 3.533 -17.212 7.490 1.00 94.69 211 GLY A O 1
ATOM 1595 N N . ILE A 1 212 ? 1.559 -16.182 7.799 1.00 93.12 212 ILE A N 1
ATOM 1596 C CA . ILE A 1 212 ? 1.182 -16.140 6.375 1.00 93.12 212 ILE A CA 1
ATOM 1597 C C . ILE A 1 212 ? 2.188 -15.309 5.568 1.00 93.12 212 ILE A C 1
ATOM 1599 O O . ILE A 1 212 ? 2.681 -15.788 4.550 1.00 93.12 212 ILE A O 1
ATOM 1603 N N . LEU A 1 213 ? 2.542 -14.108 6.034 1.00 91.88 213 LEU A N 1
ATOM 1604 C CA . LEU A 1 213 ? 3.528 -13.235 5.379 1.00 91.88 213 LEU A CA 1
ATOM 1605 C C . LEU A 1 213 ? 4.897 -13.922 5.262 1.00 91.88 213 LEU A C 1
ATOM 1607 O O . LEU A 1 213 ? 5.516 -13.924 4.204 1.00 91.88 213 LEU A O 1
ATOM 1611 N N . THR A 1 214 ? 5.327 -14.610 6.322 1.00 90.75 214 THR A N 1
ATOM 1612 C CA . THR A 1 214 ? 6.577 -15.386 6.315 1.00 90.75 214 THR A CA 1
ATOM 1613 C C . THR A 1 214 ? 6.527 -16.543 5.311 1.00 90.75 214 THR A C 1
ATOM 1615 O O . THR A 1 214 ? 7.487 -16.758 4.577 1.00 90.75 214 THR A O 1
ATOM 1618 N N . LEU A 1 215 ? 5.422 -17.296 5.264 1.00 89.75 215 LEU A N 1
ATOM 1619 C CA . LEU A 1 215 ? 5.267 -18.455 4.372 1.00 89.75 215 LEU A CA 1
ATOM 1620 C C . LEU A 1 215 ? 5.105 -18.065 2.901 1.00 89.75 215 LEU A C 1
ATOM 1622 O O . LEU A 1 215 ? 5.473 -18.838 2.022 1.00 89.75 215 LEU A O 1
ATOM 1626 N N . THR A 1 216 ? 4.549 -16.885 2.640 1.00 84.62 216 THR A N 1
ATOM 1627 C CA . THR A 1 216 ? 4.400 -16.332 1.286 1.00 84.62 216 THR A CA 1
ATOM 1628 C C . THR A 1 216 ? 5.671 -15.651 0.781 1.00 84.62 216 THR A C 1
ATOM 1630 O O . THR A 1 216 ? 5.721 -15.276 -0.385 1.00 84.62 216 THR A O 1
ATOM 1633 N N . GLY A 1 217 ? 6.710 -15.547 1.620 1.00 83.00 217 GLY A N 1
ATOM 1634 C CA . GLY A 1 217 ? 7.989 -14.951 1.244 1.00 83.00 217 GLY A CA 1
ATOM 1635 C C . GLY A 1 217 ? 7.949 -13.426 1.140 1.00 83.00 217 GLY A C 1
ATOM 1636 O O . GLY A 1 217 ? 8.769 -12.866 0.422 1.00 83.00 217 GLY A O 1
ATOM 1637 N N . ASP A 1 218 ? 7.020 -12.764 1.838 1.00 86.75 218 ASP A N 1
ATOM 1638 C CA . ASP A 1 218 ? 6.862 -11.306 1.817 1.00 86.75 218 ASP A CA 1
ATOM 1639 C C . ASP A 1 218 ? 8.154 -10.618 2.304 1.00 86.75 218 ASP A C 1
ATOM 1641 O O . ASP A 1 218 ? 8.547 -10.687 3.477 1.00 86.75 218 ASP A O 1
ATOM 1645 N N . THR A 1 219 ? 8.865 -10.006 1.358 1.00 82.69 219 THR A N 1
ATOM 1646 C CA . THR A 1 219 ? 10.162 -9.349 1.556 1.00 82.69 219 THR A CA 1
ATOM 1647 C C . THR A 1 219 ? 10.031 -8.109 2.424 1.00 82.69 219 THR A C 1
ATOM 1649 O O . THR A 1 219 ? 10.876 -7.885 3.294 1.00 82.69 219 THR A O 1
ATOM 1652 N N . GLY A 1 220 ? 8.938 -7.360 2.267 1.00 87.19 220 GLY A N 1
ATOM 1653 C CA . GLY A 1 220 ? 8.643 -6.199 3.091 1.00 87.19 220 GLY A CA 1
ATOM 1654 C C . GLY A 1 220 ? 8.512 -6.557 4.566 1.00 87.19 220 GLY A C 1
ATOM 1655 O O . GLY A 1 220 ? 9.116 -5.913 5.429 1.00 87.19 220 GLY A O 1
ATOM 1656 N N . PHE A 1 221 ? 7.785 -7.630 4.890 1.00 91.50 221 PHE A N 1
ATOM 1657 C CA . PHE A 1 221 ? 7.570 -8.044 6.274 1.00 91.50 221 PHE A CA 1
ATOM 1658 C C . PHE A 1 221 ? 8.888 -8.382 6.972 1.00 91.50 221 PHE A C 1
ATOM 1660 O O . PHE A 1 221 ? 9.043 -8.071 8.152 1.00 91.50 221 PHE A O 1
ATOM 1667 N N . ASN A 1 222 ? 9.867 -8.942 6.255 1.00 86.75 222 ASN A N 1
ATOM 1668 C CA . ASN A 1 222 ? 11.180 -9.253 6.823 1.00 86.75 222 ASN A CA 1
ATOM 1669 C C . ASN A 1 222 ? 11.934 -8.023 7.347 1.00 86.75 222 ASN A C 1
ATOM 1671 O O . ASN A 1 222 ? 12.742 -8.176 8.265 1.00 86.75 222 ASN A O 1
ATOM 1675 N N . VAL A 1 223 ? 11.655 -6.844 6.789 1.00 87.31 223 VAL A N 1
ATOM 1676 C CA . VAL A 1 223 ? 12.261 -5.565 7.177 1.00 87.31 223 VAL A CA 1
ATOM 1677 C C . VAL A 1 223 ? 11.352 -4.807 8.148 1.00 87.31 223 VAL A C 1
ATOM 1679 O O . VAL A 1 223 ? 11.800 -4.310 9.179 1.00 87.31 223 VAL A O 1
ATOM 1682 N N . TRP A 1 224 ? 10.052 -4.757 7.855 1.00 91.19 224 TRP A N 1
ATOM 1683 C CA . TRP A 1 224 ? 9.090 -3.884 8.532 1.00 91.19 224 TRP A CA 1
ATOM 1684 C C . TRP A 1 224 ? 8.285 -4.567 9.639 1.00 91.19 224 TRP A C 1
ATOM 1686 O O . TRP A 1 224 ? 7.555 -3.896 10.372 1.00 91.19 224 TRP A O 1
ATOM 1696 N N . GLY A 1 225 ? 8.418 -5.883 9.816 1.00 92.50 225 GLY A N 1
ATOM 1697 C CA . GLY A 1 225 ? 7.608 -6.664 10.751 1.00 92.50 225 GLY A CA 1
ATOM 1698 C C . GLY A 1 225 ? 7.668 -6.157 12.194 1.00 92.50 225 GLY A C 1
ATOM 1699 O O . GLY A 1 225 ? 6.639 -6.120 12.878 1.00 92.50 225 GLY A O 1
ATOM 1700 N N . SER A 1 226 ? 8.827 -5.671 12.655 1.00 91.94 226 SER A N 1
ATOM 1701 C CA . SER A 1 226 ? 8.942 -5.094 13.998 1.00 91.94 226 SER A CA 1
ATOM 1702 C C . SER A 1 226 ? 8.221 -3.749 14.132 1.00 91.94 226 SER A C 1
ATOM 1704 O O . SER A 1 226 ? 7.637 -3.490 15.187 1.00 91.94 226 SER A O 1
ATOM 1706 N N . VAL A 1 227 ? 8.170 -2.926 13.082 1.00 93.81 227 VAL A N 1
ATOM 1707 C CA . VAL A 1 227 ? 7.368 -1.689 13.043 1.00 93.81 227 VAL A CA 1
ATOM 1708 C C . VAL A 1 227 ? 5.880 -2.022 13.025 1.00 93.81 227 VAL A C 1
ATOM 1710 O O . VAL A 1 227 ? 5.138 -1.520 13.869 1.00 93.81 227 VAL A O 1
ATOM 1713 N N . VAL A 1 228 ? 5.455 -2.932 12.140 1.00 95.06 228 VAL A N 1
ATOM 1714 C CA . VAL A 1 228 ? 4.056 -3.381 12.030 1.00 95.06 228 VAL A CA 1
ATOM 1715 C C . VAL A 1 228 ? 3.550 -3.919 13.371 1.00 95.06 228 VAL A C 1
ATOM 1717 O O . VAL A 1 228 ? 2.448 -3.573 13.793 1.00 95.06 228 VAL A O 1
ATOM 1720 N N . SER A 1 229 ? 4.367 -4.690 14.097 1.00 95.38 229 SER A N 1
ATOM 1721 C CA . SER A 1 229 ? 3.993 -5.208 15.421 1.00 95.38 229 SER A CA 1
ATOM 1722 C C . SER A 1 229 ? 3.706 -4.100 16.448 1.00 95.38 229 SER A C 1
ATOM 1724 O O . SER A 1 229 ? 2.737 -4.200 17.201 1.00 95.38 229 SER A O 1
ATOM 1726 N N . SER A 1 230 ? 4.491 -3.013 16.448 1.00 95.56 230 SER A N 1
ATOM 1727 C CA . SER A 1 230 ? 4.243 -1.842 17.299 1.00 95.56 230 SER A CA 1
ATOM 1728 C C . SER A 1 230 ? 2.941 -1.149 16.904 1.00 95.56 230 SER A C 1
ATOM 1730 O O . SER A 1 230 ? 2.164 -0.766 17.774 1.00 95.56 230 SER A O 1
ATOM 1732 N N . VAL A 1 231 ? 2.655 -1.032 15.603 1.00 97.06 231 VAL A N 1
ATOM 1733 C CA . VAL A 1 231 ? 1.395 -0.438 15.135 1.00 97.06 231 VAL A CA 1
ATOM 1734 C C . VAL A 1 231 ? 0.196 -1.261 15.596 1.00 97.06 231 VAL A C 1
ATOM 1736 O O . VAL A 1 231 ? -0.747 -0.700 16.152 1.00 97.06 231 VAL A O 1
ATOM 1739 N N . VAL A 1 232 ? 0.245 -2.588 15.440 1.00 96.44 232 VAL A N 1
ATOM 1740 C CA . VAL A 1 232 ? -0.821 -3.485 15.910 1.00 96.44 232 VAL A CA 1
ATOM 1741 C C . VAL A 1 232 ? -1.014 -3.357 17.418 1.00 96.44 232 VAL A C 1
ATOM 1743 O O . VAL A 1 232 ? -2.150 -3.264 17.878 1.00 96.44 232 VAL A O 1
ATOM 1746 N N . MET A 1 233 ? 0.072 -3.270 18.188 1.00 95.50 233 MET A N 1
ATOM 1747 C CA . MET A 1 233 ? -0.022 -3.036 19.625 1.00 95.50 233 MET A CA 1
ATOM 1748 C C . MET A 1 233 ? -0.714 -1.700 19.932 1.00 95.50 233 MET A C 1
ATOM 1750 O O . MET A 1 233 ? -1.658 -1.663 20.718 1.00 95.50 233 MET A O 1
ATOM 1754 N N . GLY A 1 234 ? -0.336 -0.616 19.250 1.00 96.94 234 GLY A N 1
ATOM 1755 C CA . GLY A 1 234 ? -1.025 0.671 19.363 1.00 96.94 234 GLY A CA 1
ATOM 1756 C C . GLY A 1 234 ? -2.523 0.564 19.058 1.00 96.94 234 GLY A C 1
ATOM 1757 O O . GLY A 1 234 ? -3.344 1.064 19.827 1.00 96.94 234 GLY A O 1
ATOM 1758 N N . VAL A 1 235 ? -2.896 -0.159 17.996 1.00 97.00 235 VAL A N 1
ATOM 1759 C CA . VAL A 1 235 ? -4.300 -0.395 17.618 1.00 97.00 235 VAL A CA 1
ATOM 1760 C C . VAL A 1 235 ? -5.064 -1.158 18.697 1.00 97.00 235 VAL A C 1
ATOM 1762 O O . VAL A 1 235 ? -6.186 -0.770 19.012 1.00 97.00 235 VAL A O 1
ATOM 1765 N N . LEU A 1 236 ? -4.481 -2.202 19.293 1.00 95.25 236 LEU A N 1
ATOM 1766 C CA . LEU A 1 236 ? -5.139 -2.964 20.361 1.00 95.25 236 LEU A CA 1
ATOM 1767 C C . LEU A 1 236 ? -5.422 -2.076 21.575 1.00 95.25 236 LEU A C 1
ATOM 1769 O O . LEU A 1 236 ? -6.550 -2.027 22.062 1.00 95.25 236 LEU A O 1
ATOM 1773 N N . TRP A 1 237 ? -4.423 -1.325 22.033 1.00 95.81 237 TRP A N 1
ATOM 1774 C CA . TRP A 1 237 ? -4.557 -0.458 23.202 1.00 95.81 237 TRP A CA 1
ATOM 1775 C C . TRP A 1 237 ? -5.548 0.689 22.967 1.00 95.81 237 TRP A C 1
ATOM 1777 O O . TRP A 1 237 ? -6.476 0.872 23.756 1.00 95.81 237 TRP A O 1
ATOM 1787 N N . LEU A 1 238 ? -5.406 1.423 21.860 1.00 97.31 238 LEU A N 1
ATOM 1788 C CA . LEU A 1 238 ? -6.278 2.557 21.538 1.00 97.31 238 LEU A CA 1
ATOM 1789 C C . LEU A 1 238 ? -7.692 2.112 21.145 1.00 97.31 238 LEU A C 1
ATOM 1791 O O . LEU A 1 238 ? -8.669 2.747 21.538 1.00 97.31 238 LEU A O 1
ATOM 1795 N N . GLY A 1 239 ? -7.817 1.003 20.415 1.00 94.75 239 GLY A N 1
ATOM 1796 C CA . GLY A 1 239 ? -9.092 0.470 19.937 1.00 94.75 239 GLY A CA 1
ATOM 1797 C C . GLY A 1 239 ? -10.052 0.113 21.069 1.00 94.75 239 GLY A C 1
ATOM 1798 O O . GLY A 1 239 ? -11.249 0.392 20.964 1.00 94.75 239 GLY A O 1
ATOM 1799 N N . THR A 1 240 ? -9.542 -0.412 22.190 1.00 93.25 240 THR A N 1
ATOM 1800 C CA . THR A 1 240 ? -10.390 -0.711 23.360 1.00 93.25 240 THR A CA 1
ATOM 1801 C C . THR A 1 240 ? -11.077 0.521 23.953 1.00 93.25 240 THR A C 1
ATOM 1803 O O . THR A 1 240 ? -12.150 0.392 24.531 1.00 93.25 240 THR A O 1
ATOM 1806 N N . LEU A 1 241 ? -10.531 1.728 23.764 1.00 93.50 241 LEU A N 1
ATOM 1807 C CA . LEU A 1 241 ? -11.144 2.960 24.272 1.00 93.50 241 LEU A CA 1
ATOM 1808 C C . LEU A 1 241 ? -12.398 3.376 23.487 1.00 93.50 241 LEU A C 1
ATOM 1810 O O . LEU A 1 241 ? -13.261 4.076 24.028 1.00 93.50 241 LEU A O 1
ATOM 1814 N N . LEU A 1 242 ? -12.499 2.958 22.220 1.00 91.19 242 LEU A N 1
ATOM 1815 C CA . LEU A 1 242 ? -13.602 3.311 21.322 1.00 91.19 242 LEU A CA 1
ATOM 1816 C C . LEU A 1 242 ? -14.609 2.173 21.118 1.00 91.19 242 LEU A C 1
ATOM 1818 O O . LEU A 1 242 ? -15.791 2.443 20.884 1.00 91.19 242 LEU A O 1
ATOM 1822 N N . PHE A 1 243 ? -14.146 0.920 21.143 1.00 88.62 243 PHE A N 1
ATOM 1823 C CA . PHE A 1 243 ? -14.925 -0.222 20.646 1.00 88.62 243 PHE A CA 1
ATOM 1824 C C . PHE A 1 243 ? -15.095 -1.368 21.646 1.00 88.62 243 PHE A C 1
ATOM 1826 O O . PHE A 1 243 ? -15.800 -2.324 21.327 1.00 88.62 243 PHE A O 1
ATOM 1833 N N . ALA A 1 244 ? -14.476 -1.292 22.826 1.00 86.06 244 ALA A N 1
ATOM 1834 C CA . ALA A 1 244 ? -14.647 -2.280 23.887 1.00 86.06 244 ALA A CA 1
ATOM 1835 C C . ALA A 1 244 ? -15.425 -1.701 25.077 1.00 86.06 244 ALA A C 1
ATOM 1837 O O . ALA A 1 244 ? -15.495 -0.487 25.264 1.00 86.06 244 ALA A O 1
ATOM 1838 N N . ASP A 1 245 ? -15.973 -2.594 25.903 1.00 80.69 245 ASP A N 1
ATOM 1839 C CA . ASP A 1 245 ? -16.722 -2.226 27.112 1.00 80.69 245 ASP A CA 1
ATOM 1840 C C . ASP A 1 245 ? -15.820 -1.624 28.202 1.00 80.69 245 ASP A C 1
ATOM 1842 O O . ASP A 1 245 ? -16.281 -0.875 29.063 1.00 80.69 245 ASP A O 1
ATOM 1846 N N . SER A 1 246 ? -14.524 -1.948 28.180 1.00 85.12 246 SER A N 1
ATOM 1847 C CA . SER A 1 246 ? -13.536 -1.429 29.122 1.00 85.12 246 SER A CA 1
ATOM 1848 C C . SER A 1 246 ? -12.171 -1.230 28.455 1.00 85.12 246 SER A C 1
ATOM 1850 O O . SER A 1 246 ? -11.824 -2.011 27.566 1.00 85.12 246 SER A O 1
ATOM 1852 N N . PRO A 1 247 ? -11.363 -0.253 28.911 1.00 91.62 247 PRO A N 1
ATOM 1853 C CA . PRO A 1 247 ? -9.983 -0.085 28.455 1.00 91.62 247 PRO A CA 1
ATOM 1854 C C . PRO A 1 247 ? -9.150 -1.357 28.648 1.00 91.62 247 PRO A C 1
ATOM 1856 O O . PRO A 1 247 ? -9.353 -2.083 29.623 1.00 91.62 247 PRO A O 1
ATOM 1859 N N . LEU A 1 248 ? -8.161 -1.589 27.782 1.00 91.50 248 LEU A N 1
ATOM 1860 C CA . LEU A 1 248 ? -7.323 -2.792 27.824 1.00 91.50 248 LEU A CA 1
ATOM 1861 C C . LEU A 1 248 ? -6.688 -3.034 29.204 1.00 91.50 248 LEU A C 1
ATOM 1863 O O . LEU A 1 248 ? -6.722 -4.151 29.719 1.00 91.50 248 LEU A O 1
ATOM 1867 N N . SER A 1 249 ? -6.157 -1.989 29.847 1.00 89.56 249 SER A N 1
ATOM 1868 C CA . SER A 1 249 ? -5.560 -2.120 31.184 1.00 89.56 249 SER A CA 1
ATOM 1869 C C . SER A 1 249 ? -6.576 -2.528 32.259 1.00 89.56 249 SER A C 1
ATOM 1871 O O . SER A 1 249 ? -6.220 -3.264 33.184 1.00 89.56 249 SER A O 1
ATOM 1873 N N . ALA A 1 250 ? -7.848 -2.139 32.112 1.00 87.88 250 ALA A N 1
ATOM 1874 C CA . ALA A 1 250 ? -8.918 -2.502 33.039 1.00 87.88 250 ALA A CA 1
ATOM 1875 C C . ALA A 1 250 ? -9.239 -4.005 32.996 1.00 87.88 250 ALA A C 1
ATOM 1877 O O . ALA A 1 250 ? -9.594 -4.581 34.025 1.00 87.88 250 ALA A O 1
ATOM 1878 N N . GLU A 1 251 ? -9.070 -4.675 31.849 1.00 84.88 251 GLU A N 1
ATOM 1879 C CA . GLU A 1 251 ? -9.331 -6.119 31.721 1.00 84.88 251 GLU A CA 1
ATOM 1880 C C . GLU A 1 251 ? -8.435 -6.968 32.633 1.00 84.88 251 GLU A C 1
ATOM 1882 O O . GLU A 1 251 ? -8.855 -8.029 33.116 1.00 84.88 251 GLU A O 1
ATOM 1887 N N . TYR A 1 252 ? -7.225 -6.472 32.899 1.00 83.94 252 TYR A N 1
ATOM 1888 C CA . TYR A 1 252 ? -6.225 -7.123 33.736 1.00 83.94 252 TYR A CA 1
ATOM 1889 C C . TYR A 1 252 ? -6.212 -6.577 35.163 1.00 83.94 252 TYR A C 1
ATOM 1891 O O . TYR A 1 252 ? -6.159 -7.362 36.113 1.00 83.94 252 TYR A O 1
ATOM 1899 N N . SER A 1 253 ? -6.293 -5.255 35.340 1.00 83.50 253 SER A N 1
ATOM 1900 C CA . SER A 1 253 ? -6.175 -4.633 36.662 1.00 83.50 253 SER A CA 1
ATOM 1901 C C . SER A 1 253 ? -7.387 -4.905 37.554 1.00 83.50 253 SER A C 1
ATOM 1903 O O . SER A 1 253 ? -7.214 -5.045 38.765 1.00 83.50 253 SER A O 1
ATOM 1905 N N . LYS A 1 254 ? -8.591 -5.084 36.981 1.00 79.75 254 LYS A N 1
ATOM 1906 C CA . LYS A 1 254 ? -9.850 -5.263 37.734 1.00 79.75 254 LYS A CA 1
ATOM 1907 C C . LYS A 1 254 ? -9.798 -6.381 38.776 1.00 79.75 254 LYS A C 1
ATOM 1909 O O . LYS A 1 254 ? -10.416 -6.273 39.825 1.00 79.75 254 LYS A O 1
ATOM 1914 N N . TRP A 1 255 ? -9.009 -7.428 38.543 1.00 77.94 255 TRP A N 1
ATOM 1915 C CA . TRP A 1 255 ? -8.881 -8.562 39.465 1.00 77.94 255 TRP A CA 1
ATOM 1916 C C . TRP A 1 255 ? -8.162 -8.234 40.779 1.00 77.94 255 TRP A C 1
ATOM 1918 O O . TRP A 1 255 ? -8.224 -9.033 41.710 1.00 77.94 255 TRP A O 1
ATOM 1928 N N . GLY A 1 256 ? -7.480 -7.089 40.861 1.00 74.75 256 GLY A N 1
ATOM 1929 C CA . GLY A 1 256 ? -6.933 -6.558 42.111 1.00 74.75 256 GLY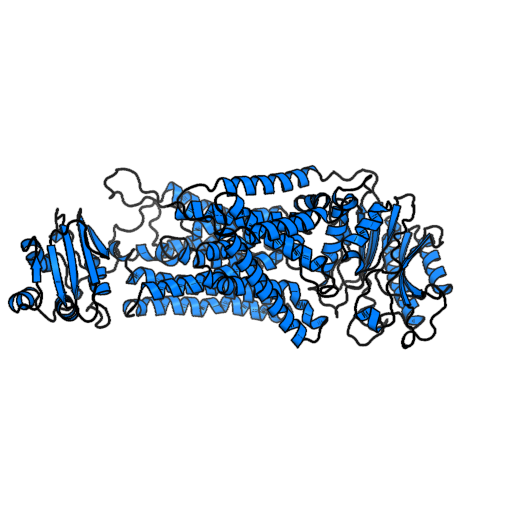 A CA 1
ATOM 1930 C C . GLY A 1 256 ? -7.948 -5.767 42.942 1.00 74.75 256 GLY A C 1
ATOM 1931 O O . GLY A 1 256 ? -7.668 -5.469 44.098 1.00 74.75 256 GLY A O 1
ATOM 1932 N N . TYR A 1 257 ? -9.118 -5.460 42.376 1.00 77.00 257 TYR A N 1
ATOM 1933 C CA . TYR A 1 257 ? -10.110 -4.552 42.944 1.00 77.00 257 TYR A CA 1
ATOM 1934 C C . TYR A 1 257 ? -11.456 -5.246 43.181 1.00 77.00 257 TYR A C 1
ATOM 1936 O O . TYR A 1 257 ? -11.830 -6.163 42.444 1.00 77.00 257 TYR A O 1
ATOM 1944 N N . VAL A 1 258 ? -12.215 -4.794 44.182 1.00 75.00 258 VAL A N 1
ATOM 1945 C CA . VAL A 1 258 ? -13.590 -5.274 44.433 1.00 75.00 258 VAL A CA 1
ATOM 1946 C C . VAL A 1 258 ? -14.487 -5.103 43.196 1.00 75.00 258 VAL A C 1
ATOM 1948 O O . VAL A 1 258 ? -14.365 -4.111 42.474 1.00 75.00 258 VAL A O 1
ATOM 1951 N N . LYS A 1 259 ? -15.405 -6.051 42.939 1.00 74.06 259 LYS A N 1
ATOM 1952 C CA . LYS A 1 259 ? -16.277 -6.036 41.738 1.00 74.06 259 LYS A CA 1
ATOM 1953 C C . LYS A 1 259 ? -17.037 -4.720 41.548 1.00 74.06 259 LYS A C 1
ATOM 1955 O O . LYS A 1 259 ? -17.178 -4.261 40.417 1.00 74.06 259 LYS A O 1
ATOM 1960 N N . ALA A 1 260 ? -17.477 -4.098 42.641 1.00 71.38 260 ALA A N 1
ATOM 1961 C CA . ALA A 1 260 ? -18.207 -2.832 42.617 1.00 71.38 260 ALA A CA 1
ATOM 1962 C C . ALA A 1 260 ? -17.409 -1.673 41.974 1.00 71.38 260 ALA A C 1
ATOM 1964 O O . ALA A 1 260 ? -18.010 -0.746 41.437 1.00 71.38 260 ALA A O 1
ATOM 1965 N N . LEU A 1 261 ? -16.068 -1.741 41.933 1.00 74.56 261 LEU A N 1
ATOM 1966 C CA . LEU A 1 261 ? -15.235 -0.746 41.242 1.00 74.56 261 LEU A CA 1
ATOM 1967 C C . LEU A 1 261 ? -15.189 -0.930 39.728 1.00 74.56 261 LEU A C 1
ATOM 1969 O O . LEU A 1 261 ? -14.870 0.018 39.022 1.00 74.56 261 LEU A O 1
ATOM 1973 N N . TRP A 1 262 ? -15.474 -2.118 39.195 1.00 78.69 262 TRP A N 1
ATOM 1974 C CA . TRP A 1 262 ? -15.118 -2.456 37.809 1.00 78.69 262 TRP A CA 1
ATOM 1975 C C . TRP A 1 262 ? -15.810 -1.591 36.756 1.00 78.69 262 TRP A C 1
ATOM 1977 O O . TRP A 1 262 ? -15.306 -1.478 35.643 1.00 78.69 262 TRP A O 1
ATOM 1987 N N . ARG A 1 263 ? -16.957 -1.003 37.102 1.00 75.31 263 ARG A N 1
ATOM 1988 C CA . ARG A 1 263 ? -17.736 -0.106 36.237 1.00 75.31 263 ARG A CA 1
ATOM 1989 C C . ARG A 1 263 ? -17.714 1.350 36.703 1.00 75.31 263 ARG A C 1
ATOM 1991 O O . ARG A 1 263 ? -18.280 2.198 36.027 1.00 75.31 263 ARG A O 1
ATOM 1998 N N . ASN A 1 264 ? -17.068 1.630 37.832 1.00 76.38 264 ASN A N 1
ATOM 1999 C CA . ASN A 1 264 ? -17.031 2.956 38.431 1.00 76.38 264 ASN A CA 1
ATOM 2000 C C . ASN A 1 264 ? -16.086 3.881 37.642 1.00 76.38 264 ASN A C 1
ATOM 2002 O O . ASN A 1 264 ? -14.999 3.476 37.209 1.00 76.38 264 ASN A O 1
ATOM 2006 N N . SER A 1 265 ? -16.481 5.140 37.486 1.00 76.50 265 SER A N 1
ATOM 2007 C CA . SER A 1 265 ? -15.740 6.187 36.788 1.00 76.50 265 SER A CA 1
ATOM 2008 C C . SER A 1 265 ? -14.320 6.379 37.336 1.00 76.50 265 SER A C 1
ATOM 2010 O O . SER A 1 265 ? -13.382 6.541 36.550 1.00 76.50 265 SER A O 1
ATOM 2012 N N . MET A 1 266 ? -14.133 6.251 38.655 1.00 73.69 266 MET A N 1
ATOM 2013 C CA . MET A 1 266 ? -12.841 6.337 39.345 1.00 73.69 266 MET A CA 1
ATOM 2014 C C . MET A 1 266 ? -11.894 5.189 38.986 1.00 73.69 266 MET A C 1
ATOM 2016 O O . MET A 1 266 ? -10.684 5.326 39.137 1.00 73.69 266 MET A O 1
ATOM 2020 N N . PHE A 1 267 ? -12.418 4.061 38.505 1.00 79.75 267 PHE A N 1
ATOM 2021 C CA . PHE A 1 267 ? -11.614 2.936 38.036 1.00 79.75 267 PHE A CA 1
ATOM 2022 C C . PHE A 1 267 ? -11.417 2.969 36.518 1.00 79.75 267 PHE A C 1
ATOM 2024 O O . PHE A 1 267 ? -10.310 2.742 36.023 1.00 79.75 267 PHE A O 1
ATOM 2031 N N . ILE A 1 268 ? -12.471 3.283 35.764 1.00 84.81 268 ILE A N 1
ATOM 2032 C CA . ILE A 1 268 ? -12.419 3.302 34.300 1.00 84.81 268 ILE A CA 1
ATOM 2033 C C . ILE A 1 268 ? -11.539 4.441 33.789 1.00 84.81 268 ILE A C 1
ATOM 2035 O O . ILE A 1 268 ? -10.723 4.207 32.899 1.00 84.81 268 ILE A O 1
ATOM 2039 N N . TYR A 1 269 ? -11.652 5.650 34.348 1.00 85.56 269 TYR A N 1
ATOM 2040 C CA . TYR A 1 269 ? -10.879 6.796 33.864 1.00 85.56 269 TYR A CA 1
ATOM 2041 C C . TYR A 1 269 ? -9.362 6.582 33.969 1.00 85.56 269 TYR A C 1
ATOM 2043 O O . TYR A 1 269 ? -8.678 6.753 32.955 1.00 85.56 269 TYR A O 1
ATOM 2051 N N . PRO A 1 270 ? -8.801 6.140 35.112 1.00 86.25 270 PRO A N 1
ATOM 2052 C CA . PRO A 1 270 ? -7.360 5.957 35.198 1.00 86.25 270 PRO A CA 1
ATOM 2053 C C . PRO A 1 270 ? -6.842 4.865 34.265 1.00 86.25 270 PRO A C 1
ATOM 2055 O O . PRO A 1 270 ? -5.807 5.034 33.623 1.00 86.25 270 PRO A O 1
ATOM 2058 N N . ASN A 1 271 ? -7.592 3.767 34.128 1.00 89.62 271 ASN A N 1
ATOM 2059 C CA . ASN A 1 271 ? -7.258 2.713 33.175 1.00 89.62 271 ASN A CA 1
ATOM 2060 C C . ASN A 1 271 ? -7.368 3.206 31.721 1.00 89.62 271 ASN A C 1
ATOM 2062 O O . ASN A 1 271 ? -6.535 2.839 30.891 1.00 89.62 271 ASN A O 1
ATOM 2066 N N . ALA A 1 272 ? -8.331 4.076 31.406 1.00 91.81 272 ALA A N 1
ATOM 2067 C CA . ALA A 1 272 ? -8.450 4.692 30.090 1.00 91.81 272 ALA A CA 1
ATOM 2068 C C . ALA A 1 272 ? -7.249 5.594 29.772 1.00 91.81 272 ALA A C 1
ATOM 2070 O O . ALA A 1 272 ? -6.676 5.480 28.690 1.00 91.81 272 ALA A O 1
ATOM 2071 N N . ALA A 1 273 ? -6.814 6.425 30.724 1.00 92.38 273 ALA A N 1
ATOM 2072 C CA . ALA A 1 273 ? -5.635 7.277 30.571 1.00 92.38 273 ALA A CA 1
ATOM 2073 C C . ALA A 1 273 ? -4.345 6.456 30.395 1.00 92.38 273 ALA A C 1
ATOM 2075 O O . ALA A 1 273 ? -3.551 6.736 29.497 1.00 92.38 273 ALA A O 1
ATOM 2076 N N . ILE A 1 274 ? -4.165 5.398 31.195 1.00 92.62 274 ILE A N 1
ATOM 2077 C CA . ILE A 1 274 ? -3.046 4.453 31.046 1.00 92.62 274 ILE A CA 1
ATOM 2078 C C . ILE A 1 274 ? -3.100 3.778 29.671 1.00 92.62 274 ILE A C 1
ATOM 2080 O O . ILE A 1 274 ? -2.077 3.678 28.998 1.00 92.62 274 ILE A O 1
ATOM 2084 N N . SER A 1 275 ? -4.286 3.347 29.231 1.00 95.00 275 SER A N 1
ATOM 2085 C CA . SER A 1 275 ? -4.425 2.666 27.944 1.00 95.00 275 SER A CA 1
ATOM 2086 C C . SER A 1 275 ? -4.148 3.592 26.759 1.00 95.00 275 SER A C 1
ATOM 2088 O O . SER A 1 275 ? -3.499 3.181 25.800 1.00 95.00 275 SER A O 1
ATOM 2090 N N . LEU A 1 276 ? -4.582 4.854 26.848 1.00 96.56 276 LEU A N 1
ATOM 2091 C CA . LEU A 1 276 ? -4.287 5.888 25.857 1.00 96.56 276 LEU A CA 1
ATOM 2092 C C . LEU A 1 276 ? -2.778 6.129 25.752 1.0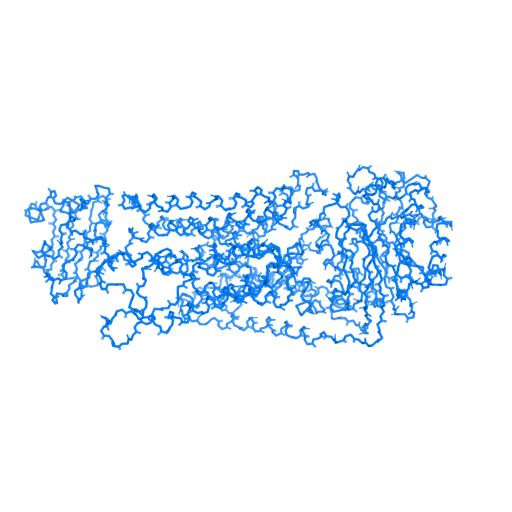0 96.56 276 LEU A C 1
ATOM 2094 O O . LEU A 1 276 ? -2.232 6.154 24.650 1.00 96.56 276 LEU A O 1
ATOM 2098 N N . MET A 1 277 ? -2.114 6.288 26.899 1.00 96.00 277 MET A N 1
ATOM 2099 C CA . MET A 1 277 ? -0.676 6.525 26.982 1.00 96.00 277 MET A CA 1
ATOM 2100 C C . MET A 1 277 ? 0.106 5.370 26.348 1.00 96.00 277 MET A C 1
ATOM 2102 O O . MET A 1 277 ? 0.886 5.609 25.427 1.00 96.00 277 MET A O 1
ATOM 2106 N N . TRP A 1 278 ? -0.150 4.122 26.754 1.00 95.44 278 TRP A N 1
ATOM 2107 C CA . TRP A 1 278 ? 0.509 2.951 26.164 1.00 95.44 278 TRP A CA 1
ATOM 2108 C C . TRP A 1 278 ? 0.224 2.802 24.671 1.00 95.44 278 TRP A C 1
ATOM 2110 O O . TRP A 1 278 ? 1.142 2.531 23.900 1.00 95.44 278 TRP A O 1
ATOM 2120 N N . GLY A 1 279 ? -1.013 3.047 24.240 1.00 96.81 279 GLY A N 1
ATOM 2121 C CA . GLY A 1 279 ? -1.362 3.042 22.825 1.00 96.81 279 GLY A CA 1
ATOM 2122 C C . GLY A 1 279 ? -0.516 4.020 22.007 1.00 96.81 279 GLY A C 1
ATOM 2123 O O . GLY A 1 279 ? 0.119 3.614 21.035 1.00 96.81 279 GLY A O 1
ATOM 2124 N N . TRP A 1 280 ? -0.417 5.279 22.441 1.00 97.31 280 TRP A N 1
ATOM 2125 C CA . TRP A 1 280 ? 0.439 6.279 21.791 1.00 97.31 280 TRP A CA 1
ATOM 2126 C C . TRP A 1 280 ? 1.926 5.952 21.879 1.00 97.31 280 TRP A C 1
ATOM 2128 O O . TRP A 1 280 ? 2.645 6.154 20.905 1.00 97.31 280 TRP A O 1
ATOM 2138 N N . GLN A 1 281 ? 2.384 5.395 22.997 1.00 96.62 281 GLN A N 1
ATOM 2139 C CA . GLN A 1 281 ? 3.759 4.929 23.147 1.00 96.62 281 GLN A CA 1
ATOM 2140 C C . GLN A 1 281 ? 4.129 3.903 22.072 1.00 96.62 281 GLN A C 1
ATOM 2142 O O . GLN A 1 281 ? 5.217 3.981 21.503 1.00 96.62 281 GLN A O 1
ATOM 2147 N N . PHE A 1 282 ? 3.226 2.981 21.736 1.00 96.44 282 PHE A N 1
ATOM 2148 C CA . PHE A 1 282 ? 3.458 2.028 20.654 1.00 96.44 282 PHE A CA 1
ATOM 2149 C C . PHE A 1 282 ? 3.412 2.672 19.260 1.00 96.44 282 PHE A C 1
ATOM 2151 O O . PHE A 1 282 ? 4.223 2.307 18.410 1.00 96.44 282 PHE A O 1
ATOM 2158 N N . ILE A 1 283 ? 2.553 3.673 19.030 1.00 97.25 283 ILE A N 1
ATOM 2159 C CA . ILE A 1 283 ? 2.562 4.454 17.777 1.00 97.25 283 ILE A CA 1
ATOM 2160 C C . ILE A 1 283 ? 3.882 5.223 17.613 1.00 97.25 283 ILE A C 1
ATOM 2162 O O . ILE A 1 283 ? 4.489 5.186 16.544 1.00 97.25 283 ILE A O 1
ATOM 2166 N N . VAL A 1 284 ? 4.379 5.862 18.674 1.00 96.12 284 VAL A N 1
ATOM 2167 C CA . VAL A 1 284 ? 5.678 6.552 18.656 1.00 96.12 284 VAL A CA 1
ATOM 2168 C C . VAL A 1 284 ? 6.817 5.549 18.464 1.00 96.12 284 VAL A C 1
ATOM 2170 O O . VAL A 1 284 ? 7.703 5.785 17.648 1.00 96.12 284 VAL A O 1
ATOM 2173 N N . ALA A 1 285 ? 6.781 4.396 19.137 1.00 94.75 285 ALA A N 1
ATOM 2174 C CA . ALA A 1 285 ? 7.771 3.339 18.938 1.00 94.75 285 ALA A CA 1
ATOM 2175 C C . ALA A 1 285 ? 7.773 2.799 17.496 1.00 94.75 285 ALA A C 1
ATOM 2177 O O . ALA A 1 285 ? 8.834 2.438 16.988 1.00 94.75 285 ALA A O 1
ATOM 2178 N N . ALA A 1 286 ? 6.615 2.757 16.829 1.00 95.38 286 ALA A N 1
ATOM 2179 C CA . ALA A 1 286 ? 6.517 2.415 15.413 1.00 95.38 286 ALA A CA 1
ATOM 2180 C C . ALA A 1 286 ? 7.168 3.485 14.523 1.00 95.38 286 ALA A C 1
ATOM 2182 O O . ALA A 1 286 ? 7.973 3.134 13.668 1.00 95.38 286 ALA A O 1
ATOM 2183 N N . LEU A 1 287 ? 6.893 4.773 14.761 1.00 93.94 287 LEU A N 1
ATOM 2184 C CA . LEU A 1 287 ? 7.516 5.886 14.028 1.00 93.94 287 LEU A CA 1
ATOM 2185 C C . LEU A 1 287 ? 9.042 5.904 14.191 1.00 93.94 287 LEU A C 1
ATOM 2187 O O . LEU A 1 287 ? 9.769 6.032 13.210 1.00 93.94 287 LEU A O 1
ATOM 2191 N N . VAL A 1 288 ? 9.536 5.724 15.418 1.00 94.00 288 VAL A N 1
ATOM 2192 C CA . VAL A 1 288 ? 10.979 5.658 15.697 1.00 94.00 288 VAL A CA 1
ATOM 2193 C C . VAL A 1 288 ? 11.602 4.403 15.080 1.00 94.00 288 VAL A C 1
ATOM 2195 O O . VAL A 1 288 ? 12.697 4.468 14.530 1.00 94.00 288 VAL A O 1
ATOM 2198 N N . GLY A 1 289 ? 10.906 3.263 15.131 1.00 91.81 289 GLY A N 1
ATOM 2199 C CA . GLY A 1 289 ? 11.341 2.040 14.457 1.00 91.81 289 GLY A CA 1
ATOM 2200 C C . GLY A 1 289 ? 11.433 2.214 12.940 1.00 91.81 289 GLY A C 1
ATOM 2201 O O . GLY A 1 289 ? 12.417 1.790 12.345 1.00 91.81 289 GLY A O 1
ATOM 2202 N N . ALA A 1 290 ? 10.460 2.896 12.334 1.00 90.69 290 ALA A N 1
ATOM 2203 C CA . ALA A 1 290 ? 10.490 3.239 10.919 1.00 90.69 290 ALA A CA 1
ATOM 2204 C C . ALA A 1 290 ? 11.676 4.154 10.595 1.00 90.69 290 ALA A C 1
ATOM 2206 O O . ALA A 1 290 ? 12.437 3.854 9.683 1.00 90.69 290 ALA A O 1
ATOM 2207 N N . ALA A 1 291 ? 11.905 5.202 11.390 1.00 89.94 291 ALA A N 1
ATOM 2208 C CA . ALA A 1 291 ? 13.068 6.075 11.231 1.00 89.94 291 ALA A CA 1
ATOM 2209 C C . ALA A 1 291 ? 14.398 5.305 11.326 1.00 89.94 291 ALA A C 1
ATOM 2211 O O . ALA A 1 291 ? 15.316 5.587 10.566 1.00 89.94 291 ALA A O 1
ATOM 2212 N N . ALA A 1 292 ? 14.497 4.295 12.199 1.00 89.06 292 ALA A N 1
ATOM 2213 C CA . ALA A 1 292 ? 15.687 3.447 12.301 1.00 89.06 292 ALA A CA 1
ATOM 2214 C C . ALA A 1 292 ? 15.959 2.621 11.030 1.00 89.06 292 ALA A C 1
ATOM 2216 O O . ALA A 1 292 ? 17.113 2.302 10.755 1.00 89.06 292 ALA A O 1
ATOM 2217 N N . ILE A 1 293 ? 14.911 2.253 10.287 1.00 85.88 293 ILE A N 1
ATOM 2218 C CA . ILE A 1 293 ? 15.023 1.532 9.011 1.00 85.88 293 ILE A CA 1
ATOM 2219 C C . ILE A 1 293 ? 15.362 2.509 7.880 1.00 85.88 293 ILE A C 1
ATOM 2221 O O . ILE A 1 293 ? 16.239 2.222 7.073 1.00 85.88 293 ILE A O 1
ATOM 2225 N N . LEU A 1 294 ? 14.695 3.667 7.848 1.00 83.94 294 LEU A N 1
ATOM 2226 C CA . LEU A 1 294 ? 14.853 4.676 6.795 1.00 83.94 294 LEU A CA 1
ATOM 2227 C C . LEU A 1 294 ? 16.166 5.464 6.885 1.00 83.94 294 LEU A C 1
ATOM 2229 O O . LEU A 1 294 ? 16.600 6.032 5.892 1.00 83.94 294 LEU A O 1
ATOM 2233 N N . LEU A 1 295 ? 16.790 5.534 8.064 1.00 85.06 295 LEU A N 1
ATOM 2234 C CA . LEU A 1 295 ? 18.019 6.295 8.304 1.00 85.06 295 LEU A CA 1
ATOM 2235 C C . LEU A 1 295 ? 19.111 5.356 8.839 1.00 85.06 295 LEU A C 1
ATOM 2237 O O . LEU A 1 295 ? 19.335 5.316 10.055 1.00 85.06 295 LEU A O 1
ATOM 2241 N N . PRO A 1 296 ? 19.790 4.591 7.958 1.00 80.44 296 PRO A N 1
ATOM 2242 C CA . PRO A 1 296 ? 20.763 3.572 8.353 1.00 80.44 296 PRO A CA 1
ATOM 2243 C C . PRO A 1 296 ? 21.870 4.110 9.267 1.00 80.44 296 PRO A C 1
ATOM 2245 O O . PRO A 1 296 ? 22.201 3.469 10.266 1.00 80.44 296 PRO A O 1
ATOM 2248 N N . ASP A 1 297 ? 22.358 5.324 8.998 1.00 87.31 297 ASP A N 1
ATOM 2249 C CA . ASP A 1 297 ? 23.410 5.987 9.784 1.00 87.31 297 ASP A CA 1
ATOM 2250 C C . ASP A 1 297 ? 22.993 6.266 11.235 1.00 87.31 297 ASP A C 1
ATOM 2252 O O . ASP A 1 297 ? 23.815 6.285 12.152 1.00 87.31 297 ASP A O 1
ATOM 2256 N N . LEU A 1 298 ? 21.690 6.447 11.470 1.00 90.12 298 LEU A N 1
ATOM 2257 C CA . LEU A 1 298 ? 21.109 6.708 12.788 1.00 90.12 298 LEU A CA 1
ATOM 2258 C C . LEU A 1 298 ? 20.385 5.487 13.365 1.00 90.12 298 LEU A C 1
ATOM 2260 O O . LEU A 1 298 ? 19.769 5.580 14.434 1.00 90.12 298 LEU A O 1
ATOM 2264 N N . ARG A 1 299 ? 20.477 4.323 12.710 1.00 88.06 299 ARG A N 1
ATOM 2265 C CA . ARG A 1 299 ? 19.742 3.109 13.086 1.00 88.06 299 ARG A CA 1
ATOM 2266 C C . ARG A 1 299 ? 19.962 2.719 14.541 1.00 88.06 299 ARG A C 1
ATOM 2268 O O . ARG A 1 299 ? 18.996 2.434 15.251 1.00 88.06 299 ARG A O 1
ATOM 2275 N N . ALA A 1 300 ? 21.211 2.728 15.010 1.00 88.62 300 ALA A N 1
ATOM 2276 C CA . ALA A 1 300 ? 21.539 2.384 16.395 1.00 88.62 300 ALA A CA 1
ATOM 2277 C C . ALA A 1 300 ? 20.899 3.364 17.393 1.00 88.62 300 ALA A C 1
ATOM 2279 O O . ALA A 1 300 ? 20.306 2.938 18.384 1.00 88.62 300 ALA A O 1
ATOM 2280 N N . VAL A 1 301 ? 20.953 4.667 17.095 1.00 92.00 301 VAL A N 1
ATOM 2281 C CA . VAL A 1 301 ? 20.377 5.727 17.935 1.00 92.00 301 VAL A CA 1
ATOM 2282 C C . VAL A 1 301 ? 18.867 5.555 18.042 1.00 92.00 301 VAL A C 1
ATOM 2284 O O . VAL A 1 301 ? 18.342 5.444 19.150 1.00 92.00 301 VAL A O 1
ATOM 2287 N N . PHE A 1 302 ? 18.162 5.459 16.913 1.00 92.62 302 PHE A N 1
ATOM 2288 C CA . PHE A 1 302 ? 16.709 5.289 16.922 1.00 92.62 302 PHE A CA 1
ATOM 2289 C C . PHE A 1 302 ? 16.278 3.962 17.549 1.00 92.62 302 PHE A C 1
ATOM 2291 O O . PHE A 1 302 ? 15.291 3.929 18.281 1.00 92.62 302 PHE A O 1
ATOM 2298 N N . THR A 1 303 ? 17.043 2.884 17.361 1.00 87.50 303 THR A N 1
ATOM 2299 C CA . THR A 1 303 ? 16.766 1.600 18.024 1.00 87.50 303 THR A CA 1
ATOM 2300 C C . THR A 1 303 ? 16.858 1.730 19.546 1.00 87.50 303 THR A C 1
ATOM 2302 O O . THR A 1 303 ? 15.954 1.287 20.253 1.00 87.50 303 THR A O 1
ATOM 2305 N N . VAL A 1 304 ? 17.895 2.391 20.071 1.00 89.69 304 VAL A N 1
ATOM 2306 C CA . VAL A 1 304 ? 18.027 2.644 21.516 1.00 89.69 304 VAL A CA 1
ATOM 2307 C C . VAL A 1 304 ? 16.895 3.542 22.018 1.00 89.69 304 VAL A C 1
ATOM 2309 O O . VAL A 1 304 ? 16.246 3.207 23.010 1.00 89.69 304 VAL A O 1
ATOM 2312 N N . VAL A 1 305 ? 16.602 4.642 21.316 1.00 91.94 305 VAL A N 1
ATOM 2313 C CA . VAL A 1 305 ? 15.508 5.564 21.667 1.00 91.94 305 VAL A CA 1
ATOM 2314 C C . VAL A 1 305 ? 14.169 4.828 21.726 1.00 91.94 305 VAL A C 1
ATOM 2316 O O . VAL A 1 305 ? 13.448 4.974 22.711 1.00 91.94 305 VAL A O 1
ATOM 2319 N N . ARG A 1 306 ? 13.861 3.978 20.737 1.00 89.62 306 ARG A N 1
ATOM 2320 C CA . ARG A 1 306 ? 12.626 3.176 20.679 1.00 89.62 306 ARG A CA 1
ATOM 2321 C C . ARG A 1 306 ? 12.380 2.406 21.978 1.00 89.62 306 ARG A C 1
ATOM 2323 O O . ARG A 1 306 ? 11.254 2.406 22.475 1.00 89.62 306 ARG A O 1
ATOM 2330 N N . TYR A 1 307 ? 13.415 1.780 22.537 1.00 86.50 307 TYR A N 1
ATOM 2331 C CA . TYR A 1 307 ? 13.305 1.020 23.784 1.00 86.50 307 TYR A CA 1
ATOM 2332 C C . TYR A 1 307 ? 13.378 1.903 25.036 1.00 86.50 307 TYR A C 1
ATOM 2334 O O . TYR A 1 307 ? 12.662 1.639 26.003 1.00 86.50 307 TYR A O 1
ATOM 2342 N N . LEU A 1 308 ? 14.166 2.983 25.022 1.00 89.75 308 LEU A N 1
ATOM 2343 C CA . LEU A 1 308 ? 14.227 3.940 26.135 1.00 89.75 308 LEU A CA 1
ATOM 2344 C C . LEU A 1 308 ? 12.884 4.627 26.397 1.00 89.75 308 LEU A C 1
ATOM 2346 O O . LEU A 1 308 ? 12.576 4.917 27.552 1.00 89.75 308 LEU A O 1
ATOM 2350 N N . LEU A 1 309 ? 12.053 4.822 25.367 1.00 87.81 309 LEU A N 1
ATOM 2351 C CA . LEU A 1 309 ? 10.704 5.377 25.514 1.00 87.81 309 LEU A CA 1
ATOM 2352 C C . LEU A 1 309 ? 9.790 4.526 26.424 1.00 87.81 309 LEU A C 1
ATOM 2354 O O . LEU A 1 309 ? 8.813 5.040 26.965 1.00 87.81 309 LEU A O 1
ATOM 2358 N N . LEU A 1 310 ? 10.111 3.248 26.666 1.00 88.50 310 LEU A N 1
ATOM 2359 C CA . LEU A 1 310 ? 9.354 2.408 27.602 1.00 88.50 310 LEU A CA 1
ATOM 2360 C C . LEU A 1 310 ? 9.553 2.833 29.066 1.00 88.50 310 LEU A C 1
ATOM 2362 O O . LEU A 1 310 ? 8.647 2.672 29.881 1.00 88.50 310 LEU A O 1
ATOM 2366 N N . VAL A 1 311 ? 10.709 3.402 29.419 1.00 90.31 311 VAL A N 1
ATOM 2367 C CA . VAL A 1 311 ? 11.017 3.826 30.795 1.00 90.31 311 VAL A CA 1
ATOM 2368 C C . VAL A 1 311 ? 10.027 4.882 31.311 1.00 90.31 311 VAL A C 1
ATOM 2370 O O . VAL A 1 311 ? 9.398 4.633 32.345 1.00 90.31 311 VAL A O 1
ATOM 2373 N N . PRO A 1 312 ? 9.809 6.028 30.629 1.00 90.69 312 PRO A N 1
ATOM 2374 C CA . PRO A 1 312 ? 8.817 7.002 31.072 1.00 90.69 312 PRO A CA 1
ATOM 2375 C C . PRO A 1 312 ? 7.390 6.437 31.055 1.00 90.69 312 PRO A C 1
ATOM 2377 O O . PRO A 1 312 ? 6.603 6.817 31.917 1.00 90.69 312 PRO A O 1
ATOM 2380 N N . ALA A 1 313 ? 7.057 5.492 30.166 1.00 89.06 313 ALA A N 1
ATOM 2381 C CA . ALA A 1 313 ? 5.757 4.812 30.161 1.00 89.06 313 ALA A CA 1
ATOM 2382 C C . ALA A 1 313 ? 5.504 4.004 31.449 1.00 89.06 313 ALA A C 1
ATOM 2384 O O . ALA A 1 313 ? 4.435 4.095 32.067 1.00 89.06 313 ALA A O 1
ATOM 2385 N N . PHE A 1 314 ? 6.508 3.245 31.900 1.00 90.12 314 PHE A N 1
ATOM 2386 C CA . PHE A 1 314 ? 6.435 2.505 33.162 1.00 90.12 314 PHE A CA 1
ATOM 2387 C C . PHE A 1 314 ? 6.376 3.437 34.375 1.00 90.12 314 PHE A C 1
ATOM 2389 O O . PHE A 1 314 ? 5.568 3.210 35.282 1.00 90.12 314 PHE A O 1
ATOM 2396 N N . ILE A 1 315 ? 7.178 4.509 34.380 1.00 88.75 315 ILE A N 1
ATOM 2397 C CA . ILE A 1 315 ? 7.142 5.529 35.440 1.00 88.75 315 ILE A CA 1
ATOM 2398 C C . ILE A 1 315 ? 5.759 6.181 35.493 1.00 88.75 315 ILE A C 1
ATOM 2400 O O . ILE A 1 315 ? 5.159 6.239 36.567 1.00 88.75 315 ILE A O 1
ATOM 2404 N N . PHE A 1 316 ? 5.223 6.605 34.345 1.00 89.12 316 PHE A N 1
ATOM 2405 C CA . PHE A 1 316 ? 3.888 7.187 34.237 1.00 89.12 316 PHE A CA 1
ATOM 2406 C C . PHE A 1 316 ? 2.835 6.243 34.810 1.00 89.12 316 PHE A C 1
ATOM 2408 O O . PHE A 1 316 ? 2.073 6.650 35.680 1.00 89.12 316 PHE A O 1
ATOM 2415 N N . THR A 1 317 ? 2.835 4.972 34.403 1.00 87.75 317 THR A N 1
ATOM 2416 C CA . THR A 1 317 ? 1.864 3.980 34.892 1.00 87.75 317 THR A CA 1
ATOM 2417 C C . THR A 1 317 ? 1.917 3.849 36.420 1.00 87.75 317 THR A C 1
ATOM 2419 O O . THR A 1 317 ? 0.882 3.918 37.084 1.00 87.75 317 THR A O 1
ATOM 2422 N N . SER A 1 318 ? 3.121 3.737 36.993 1.00 82.88 318 SER A N 1
ATOM 2423 C CA . SER A 1 318 ? 3.332 3.581 38.441 1.00 82.88 318 SER A CA 1
ATOM 2424 C C . SER A 1 318 ? 2.936 4.824 39.248 1.00 82.88 318 SER A C 1
ATOM 2426 O O . SER A 1 318 ? 2.318 4.718 40.311 1.00 82.88 318 SER A O 1
ATOM 2428 N N . VAL A 1 319 ? 3.276 6.019 38.755 1.00 81.19 319 VAL A N 1
ATOM 2429 C CA . VAL A 1 319 ? 2.990 7.291 39.436 1.00 81.19 319 VAL A CA 1
ATOM 2430 C C . VAL A 1 319 ? 1.521 7.673 39.287 1.00 81.19 319 VAL A C 1
ATOM 2432 O O . VAL A 1 319 ? 0.881 8.045 40.272 1.00 81.19 319 VAL A O 1
ATOM 2435 N N . TYR A 1 320 ? 0.977 7.569 38.076 1.00 79.62 320 TYR A N 1
ATOM 2436 C CA . TYR A 1 320 ? -0.385 7.981 37.765 1.00 79.62 320 TYR A CA 1
ATOM 2437 C C . TYR A 1 320 ? -1.401 7.131 38.525 1.00 79.62 320 TYR A C 1
ATOM 2439 O O . TYR A 1 320 ? -2.303 7.684 39.142 1.00 79.62 320 TYR A O 1
ATOM 2447 N N . GLN A 1 321 ? -1.204 5.810 38.600 1.00 72.12 321 GLN A N 1
ATOM 2448 C CA . GLN A 1 321 ? -2.097 4.927 39.355 1.00 72.12 321 GLN A CA 1
ATOM 2449 C C . GLN A 1 321 ? -2.194 5.308 40.846 1.00 72.12 321 GLN A C 1
ATOM 2451 O O . GLN A 1 321 ? -3.261 5.169 41.438 1.00 72.12 321 GLN A O 1
ATOM 2456 N N . LYS A 1 322 ? -1.117 5.837 41.447 1.00 70.62 322 LYS A N 1
ATOM 2457 C CA . LYS A 1 322 ? -1.113 6.294 42.850 1.00 70.62 322 LYS A CA 1
ATOM 2458 C C . LYS A 1 322 ? -1.874 7.604 43.066 1.00 70.62 322 LYS A C 1
ATOM 2460 O O . LYS A 1 322 ? -2.470 7.779 44.122 1.00 70.62 322 LYS A O 1
ATOM 2465 N N . HIS A 1 323 ? -1.838 8.515 42.093 1.00 67.88 323 HIS A N 1
ATOM 2466 C CA . HIS A 1 323 ? -2.442 9.850 42.207 1.00 67.88 323 HIS A CA 1
ATOM 2467 C C . HIS A 1 323 ? -3.856 9.923 41.627 1.00 67.88 323 HIS A C 1
ATOM 2469 O O . HIS A 1 323 ? -4.630 10.805 41.989 1.00 67.88 323 HIS A O 1
ATOM 2475 N N . ALA A 1 324 ? -4.213 9.005 40.731 1.00 64.94 324 ALA A N 1
ATOM 2476 C CA . ALA A 1 324 ? -5.477 9.039 40.011 1.00 64.94 324 ALA A CA 1
ATOM 2477 C C . ALA A 1 324 ? -6.709 8.930 40.924 1.00 64.94 324 ALA A C 1
ATOM 2479 O O . ALA A 1 324 ? -7.760 9.472 40.597 1.00 64.94 324 ALA A O 1
ATOM 2480 N N . THR A 1 325 ? -6.562 8.311 42.097 1.00 55.97 325 THR A N 1
ATOM 2481 C CA . THR A 1 325 ? -7.596 8.230 43.142 1.00 55.97 325 THR A CA 1
ATOM 2482 C C . THR A 1 325 ? -7.900 9.573 43.817 1.00 55.97 325 THR A C 1
ATOM 2484 O O . THR A 1 325 ? -8.887 9.682 44.536 1.00 55.97 325 THR A O 1
ATOM 2487 N N . GLN A 1 326 ? -7.072 10.600 43.594 1.00 54.75 326 GLN A N 1
ATOM 2488 C CA . GLN A 1 326 ? -7.216 11.937 44.182 1.00 54.75 326 GLN A CA 1
ATOM 2489 C C . GLN A 1 326 ? -7.734 12.981 43.178 1.00 54.75 326 GLN A C 1
ATOM 2491 O O . GLN A 1 326 ? -8.050 14.109 43.570 1.00 54.75 326 GLN A O 1
ATOM 2496 N N . LEU A 1 327 ? -7.821 12.628 41.889 1.00 59.44 327 LEU A N 1
ATOM 2497 C CA . LEU A 1 327 ? -8.219 13.544 40.822 1.00 59.44 327 LEU A CA 1
ATOM 2498 C C . LEU A 1 327 ? -9.730 13.821 40.870 1.00 59.44 327 LEU A C 1
ATOM 2500 O O . LEU A 1 327 ? -10.554 12.926 40.683 1.00 59.44 327 LEU A O 1
ATOM 2504 N N . ARG A 1 328 ? -10.098 15.094 41.060 1.00 57.53 328 ARG A N 1
ATOM 2505 C CA . ARG A 1 328 ? -11.477 15.569 40.883 1.00 57.53 328 ARG A CA 1
ATOM 2506 C C . ARG A 1 328 ? -11.798 15.593 39.391 1.00 57.53 328 ARG A C 1
ATOM 2508 O O . ARG A 1 328 ? -11.182 16.351 38.645 1.00 57.53 328 ARG A O 1
ATOM 2515 N N . ILE A 1 329 ? -12.770 14.794 38.959 1.00 64.31 329 ILE A N 1
ATOM 2516 C CA . ILE A 1 329 ? -13.248 14.801 37.574 1.00 64.31 329 ILE A CA 1
ATOM 2517 C C . ILE A 1 329 ? -14.568 15.565 37.571 1.00 64.31 329 ILE A C 1
ATOM 2519 O O . ILE A 1 329 ? -15.623 15.009 37.868 1.00 64.31 329 ILE A O 1
ATOM 2523 N N . ALA A 1 330 ? -14.488 16.868 37.300 1.00 56.94 330 ALA A N 1
ATOM 2524 C CA . ALA A 1 330 ? -15.659 17.742 37.291 1.00 56.94 330 ALA A CA 1
ATOM 2525 C C . ALA A 1 330 ? -16.667 17.345 36.195 1.00 56.94 330 ALA A C 1
ATOM 2527 O O . ALA A 1 330 ? -17.866 17.428 36.426 1.00 56.94 330 ALA A O 1
ATOM 2528 N N . ASP A 1 331 ? -16.175 16.871 35.044 1.00 68.88 331 ASP A N 1
ATOM 2529 C CA . ASP A 1 331 ? -16.979 16.450 33.892 1.00 68.88 331 ASP A CA 1
ATOM 2530 C C . ASP A 1 331 ? -16.384 15.170 33.274 1.00 68.88 331 ASP A C 1
ATOM 2532 O O . ASP A 1 331 ? -15.467 15.202 32.443 1.00 68.88 331 ASP A O 1
ATOM 2536 N N . TYR A 1 332 ? -16.847 14.018 33.766 1.00 73.62 332 TYR A N 1
ATOM 2537 C CA . TYR A 1 332 ? -16.339 12.705 33.356 1.00 73.62 332 TYR A CA 1
ATOM 2538 C C . TYR A 1 332 ? -16.605 12.420 31.882 1.00 73.62 332 TYR A C 1
ATOM 2540 O O . TYR A 1 332 ? -15.710 11.936 31.188 1.00 73.62 332 TYR A O 1
ATOM 2548 N N . GLU A 1 333 ? -17.798 12.749 31.391 1.00 76.69 333 GLU A N 1
ATOM 2549 C CA . GLU A 1 333 ? -18.194 12.454 30.015 1.00 76.69 333 GLU A CA 1
ATOM 2550 C C . GLU A 1 333 ? -17.329 13.213 29.017 1.00 76.69 333 GLU A C 1
ATOM 2552 O O . GLU A 1 333 ? -16.746 12.604 28.115 1.00 76.69 333 GLU A O 1
ATOM 2557 N N . ARG A 1 334 ? -17.148 14.522 29.228 1.00 82.00 334 ARG A N 1
ATOM 2558 C CA . ARG A 1 334 ? -16.271 15.341 28.385 1.00 82.00 334 ARG A CA 1
ATOM 2559 C C . ARG A 1 334 ? -14.824 14.866 28.433 1.00 82.00 334 ARG A C 1
ATOM 2561 O O . ARG A 1 334 ? -14.120 14.886 27.418 1.00 82.00 334 ARG A O 1
ATOM 2568 N N . THR A 1 335 ? -14.371 14.428 29.603 1.00 84.62 335 THR A N 1
ATOM 2569 C CA . THR A 1 335 ? -13.011 13.913 29.773 1.00 84.62 335 THR A CA 1
ATOM 2570 C C . THR A 1 335 ? -12.816 12.605 28.999 1.00 84.62 335 THR A C 1
ATOM 2572 O O . THR A 1 335 ? -11.850 12.479 28.246 1.00 84.62 335 THR A O 1
ATOM 2575 N N . ILE A 1 336 ? -13.744 11.649 29.110 1.00 86.12 336 ILE A N 1
ATOM 2576 C CA . ILE A 1 336 ? -13.698 10.390 28.353 1.00 86.12 336 ILE A CA 1
ATOM 2577 C C . ILE A 1 336 ? -13.832 10.633 26.844 1.00 86.12 336 ILE A C 1
ATOM 2579 O O . ILE A 1 336 ? -13.096 10.014 26.075 1.00 86.12 336 ILE A O 1
ATOM 2583 N N . ASP A 1 337 ? -14.706 11.544 26.402 1.00 88.69 337 ASP A N 1
ATOM 2584 C CA . ASP A 1 337 ? -14.810 11.927 24.984 1.00 88.69 337 ASP A CA 1
ATOM 2585 C C . ASP A 1 337 ? -13.481 12.490 24.458 1.00 88.69 337 ASP A C 1
ATOM 2587 O O . ASP A 1 337 ? -13.028 12.123 23.374 1.00 88.69 337 ASP A O 1
ATOM 2591 N N . THR A 1 338 ? -12.788 13.295 25.270 1.00 92.00 338 THR A N 1
ATOM 2592 C CA . THR A 1 338 ? -11.450 13.805 24.937 1.00 92.00 338 THR A CA 1
ATOM 2593 C C . THR A 1 338 ? -10.433 12.668 24.791 1.00 92.00 338 THR A C 1
ATOM 2595 O O . THR A 1 338 ? -9.683 12.640 23.814 1.00 92.00 338 THR A O 1
ATOM 2598 N N . LEU A 1 339 ? -10.417 11.691 25.709 1.00 92.69 339 LEU A N 1
ATOM 2599 C CA . LEU A 1 339 ? -9.534 10.521 25.593 1.00 92.69 339 LEU A CA 1
ATOM 2600 C C . LEU A 1 339 ? -9.846 9.693 24.337 1.00 92.69 339 LEU A C 1
ATOM 2602 O O . LEU A 1 339 ? -8.927 9.269 23.638 1.00 92.69 339 LEU A O 1
ATOM 2606 N N . ARG A 1 340 ? -11.131 9.493 24.019 1.00 93.81 340 ARG A N 1
ATOM 2607 C CA . ARG A 1 340 ? -11.577 8.777 22.812 1.00 93.81 340 ARG A CA 1
ATOM 2608 C C . ARG A 1 340 ? -11.181 9.501 21.531 1.00 93.81 340 ARG A C 1
ATOM 2610 O O . ARG A 1 340 ? -10.761 8.847 20.581 1.00 93.81 340 ARG A O 1
ATOM 2617 N N . PHE A 1 341 ? -11.261 10.831 21.512 1.00 95.56 341 PHE A N 1
ATOM 2618 C CA . PHE A 1 341 ? -10.784 11.636 20.391 1.00 95.56 341 PHE A CA 1
ATOM 2619 C C . PHE A 1 341 ? -9.283 11.424 20.149 1.00 95.56 341 PHE A C 1
ATOM 2621 O O . PHE A 1 341 ? -8.880 11.105 19.030 1.00 95.56 341 PHE A O 1
ATOM 2628 N N . TRP A 1 342 ? -8.459 11.508 21.198 1.00 97.06 342 TRP A N 1
ATOM 2629 C CA . TRP A 1 342 ? -7.017 11.260 21.086 1.00 97.06 342 TRP A CA 1
ATOM 2630 C C . TRP A 1 342 ? -6.680 9.814 20.727 1.00 97.06 342 TRP A C 1
ATOM 2632 O O . TRP A 1 342 ? -5.718 9.574 19.999 1.00 97.06 342 TRP A O 1
ATOM 2642 N N . ALA A 1 343 ? -7.469 8.847 21.191 1.00 97.56 343 ALA A N 1
ATOM 2643 C CA . ALA A 1 343 ? -7.330 7.465 20.758 1.00 97.56 343 ALA A CA 1
ATOM 2644 C C . ALA A 1 343 ? -7.656 7.311 19.264 1.00 97.56 343 ALA A C 1
ATOM 2646 O O . ALA A 1 343 ? -6.910 6.656 18.540 1.00 97.56 343 ALA A O 1
ATOM 2647 N N . GLY A 1 344 ? -8.691 7.999 18.776 1.00 97.56 344 GLY A N 1
ATOM 2648 C CA . GLY A 1 344 ? -9.024 8.069 17.355 1.00 97.56 344 GLY A CA 1
ATOM 2649 C C . GLY A 1 344 ? -7.905 8.668 16.494 1.00 97.56 344 GLY A C 1
ATOM 2650 O O . GLY A 1 344 ? -7.582 8.120 15.442 1.00 97.56 344 GLY A O 1
ATOM 2651 N N . MET A 1 345 ? -7.250 9.732 16.968 1.00 98.06 345 MET A N 1
ATOM 2652 C CA . MET A 1 345 ? -6.068 10.310 16.308 1.00 98.06 345 MET A CA 1
ATOM 2653 C C . MET A 1 345 ? -4.915 9.298 16.201 1.00 98.06 345 MET A C 1
ATOM 2655 O O . MET A 1 345 ? -4.245 9.229 15.172 1.00 98.06 345 MET A O 1
ATOM 2659 N N . GLY A 1 346 ? -4.705 8.472 17.229 1.00 98.00 346 GLY A N 1
ATOM 2660 C CA . GLY A 1 346 ? -3.676 7.431 17.199 1.00 98.00 346 GLY A CA 1
ATOM 2661 C C . GLY A 1 346 ? -4.040 6.242 16.299 1.00 98.00 346 GLY A C 1
ATOM 2662 O O . GLY A 1 346 ? -3.171 5.727 15.602 1.00 98.00 346 GLY A O 1
ATOM 2663 N N . LEU A 1 347 ? -5.318 5.849 16.220 1.00 98.19 347 LEU A N 1
ATOM 2664 C CA . LEU A 1 347 ? -5.798 4.839 15.258 1.00 98.19 347 LEU A CA 1
ATOM 2665 C C . LEU A 1 347 ? -5.703 5.323 13.802 1.00 98.19 347 LEU A C 1
ATOM 2667 O O . LEU A 1 347 ? -5.415 4.543 12.890 1.00 98.19 347 LEU A O 1
ATOM 2671 N N . SER A 1 348 ? -5.906 6.620 13.583 1.00 98.31 348 SER A N 1
ATOM 2672 C CA . SER A 1 348 ? -5.639 7.267 12.301 1.00 98.31 348 SER A CA 1
ATOM 2673 C C . SER A 1 348 ? -4.161 7.201 11.937 1.00 98.31 348 SER A C 1
ATOM 2675 O O . SER A 1 348 ? -3.811 6.735 10.852 1.00 98.31 348 SER A O 1
ATOM 2677 N N . ALA A 1 349 ? -3.282 7.557 12.877 1.00 98.38 349 ALA A N 1
ATOM 2678 C CA . ALA A 1 349 ? -1.843 7.457 12.677 1.00 98.38 349 ALA A CA 1
ATOM 2679 C C . ALA A 1 349 ? -1.395 6.013 12.391 1.00 98.38 349 ALA A C 1
ATOM 2681 O O . ALA A 1 349 ? -0.598 5.779 11.482 1.00 98.38 349 ALA A O 1
ATOM 2682 N N . ALA A 1 350 ? -1.973 5.039 13.102 1.00 98.06 350 ALA A N 1
ATOM 2683 C CA . ALA A 1 350 ? -1.762 3.619 12.851 1.00 98.06 350 ALA A CA 1
ATOM 2684 C C . ALA A 1 350 ? -2.133 3.228 11.416 1.00 98.06 350 ALA A C 1
ATOM 2686 O O . ALA A 1 350 ? -1.371 2.524 10.764 1.00 98.06 350 ALA A O 1
ATOM 2687 N N . SER A 1 351 ? -3.261 3.720 10.899 1.00 98.38 351 SER A N 1
ATOM 2688 C CA . SER A 1 351 ? -3.672 3.440 9.517 1.00 98.38 351 SER A CA 1
ATOM 2689 C C . SER A 1 351 ? -2.727 4.072 8.492 1.00 98.38 351 SER A C 1
ATOM 2691 O O . SER A 1 351 ? -2.449 3.462 7.464 1.00 98.38 351 SER A O 1
ATOM 2693 N N . GLY A 1 352 ? -2.187 5.262 8.785 1.00 97.56 352 GLY A N 1
ATOM 2694 C CA . GLY A 1 352 ? -1.149 5.899 7.965 1.00 97.56 352 GLY A CA 1
ATOM 2695 C C . GLY A 1 352 ? 0.125 5.060 7.892 1.00 97.56 352 GLY A C 1
ATOM 2696 O O . GLY A 1 352 ? 0.638 4.823 6.803 1.00 97.56 352 GLY A O 1
ATOM 2697 N N . LEU A 1 353 ? 0.588 4.547 9.037 1.00 96.62 353 LEU A N 1
ATOM 2698 C CA . LEU A 1 353 ? 1.755 3.661 9.120 1.00 96.62 353 LEU A CA 1
ATOM 2699 C C . LEU A 1 353 ? 1.520 2.312 8.434 1.00 96.62 353 LEU A C 1
ATOM 2701 O O . LEU A 1 353 ? 2.385 1.847 7.695 1.00 96.62 353 LEU A O 1
ATOM 2705 N N . LEU A 1 354 ? 0.357 1.691 8.663 1.00 96.56 354 LEU A N 1
ATOM 2706 C CA . LEU A 1 354 ? 0.002 0.428 8.017 1.00 96.56 354 LEU A CA 1
ATOM 2707 C C . LEU A 1 354 ? -0.047 0.596 6.507 1.00 96.56 354 LEU A C 1
ATOM 2709 O O . LEU A 1 354 ? 0.498 -0.251 5.816 1.00 96.56 354 LEU A O 1
ATOM 2713 N N . LEU A 1 355 ? -0.660 1.671 5.997 1.00 96.25 355 LEU A N 1
ATOM 2714 C CA . LEU A 1 355 ? -0.756 1.885 4.557 1.00 96.25 355 LEU A CA 1
ATOM 2715 C C . LEU A 1 355 ? 0.604 2.233 3.943 1.00 96.25 355 LEU A C 1
ATOM 2717 O O . LEU A 1 355 ? 0.930 1.704 2.882 1.00 96.25 355 LEU A O 1
ATOM 2721 N N . ALA A 1 356 ? 1.413 3.057 4.614 1.00 94.62 356 ALA A N 1
ATOM 2722 C CA . ALA A 1 356 ? 2.789 3.333 4.203 1.00 94.62 356 ALA A CA 1
ATOM 2723 C C . ALA A 1 356 ? 3.589 2.035 4.026 1.00 94.62 356 ALA A C 1
ATOM 2725 O O . ALA A 1 356 ? 4.190 1.842 2.976 1.00 94.62 356 ALA A O 1
ATOM 2726 N N . ALA A 1 357 ? 3.487 1.100 4.977 1.00 93.50 357 ALA A N 1
ATOM 2727 C CA . ALA A 1 357 ? 4.185 -0.185 4.920 1.00 93.50 357 ALA A CA 1
ATOM 2728 C C . ALA A 1 357 ? 3.824 -1.051 3.696 1.00 93.50 357 ALA A C 1
ATOM 2730 O O . ALA A 1 357 ? 4.550 -1.984 3.381 1.00 93.50 357 ALA A O 1
ATOM 2731 N N . THR A 1 358 ? 2.722 -0.766 2.999 1.00 94.38 358 THR A N 1
ATOM 2732 C CA . THR A 1 358 ? 2.292 -1.527 1.810 1.00 94.38 358 THR A CA 1
ATOM 2733 C C . THR A 1 358 ? 2.892 -1.014 0.510 1.00 94.38 358 THR A C 1
ATOM 2735 O O . THR A 1 358 ? 2.805 -1.687 -0.509 1.00 94.38 358 THR A O 1
ATOM 2738 N N . MET A 1 359 ? 3.421 0.207 0.518 1.00 94.56 359 MET A N 1
ATOM 2739 C CA . MET A 1 359 ? 3.833 0.913 -0.692 1.00 94.56 359 MET A CA 1
ATOM 2740 C C . MET A 1 359 ? 5.172 0.359 -1.206 1.00 94.56 359 MET A C 1
ATOM 2742 O O . MET A 1 359 ? 5.923 -0.165 -0.390 1.00 94.56 359 MET A O 1
ATOM 2746 N N . PRO A 1 360 ? 5.501 0.475 -2.508 1.00 92.56 360 PRO A N 1
ATOM 2747 C CA . PRO A 1 360 ? 6.665 -0.172 -3.131 1.00 92.56 360 PRO A CA 1
ATOM 2748 C C . PRO A 1 360 ? 8.013 -0.115 -2.389 1.00 92.56 360 PRO A C 1
ATOM 2750 O O . PRO A 1 360 ? 8.761 -1.080 -2.451 1.00 92.56 360 PRO A O 1
ATOM 2753 N N . ASN A 1 361 ? 8.322 0.949 -1.642 1.00 85.19 361 ASN A N 1
ATOM 2754 C CA . ASN A 1 361 ? 9.561 1.027 -0.843 1.00 85.19 361 ASN A CA 1
ATOM 2755 C C . ASN A 1 361 ? 9.587 0.119 0.398 1.00 85.19 361 ASN A C 1
ATOM 2757 O O . ASN A 1 361 ? 10.639 -0.112 0.990 1.00 85.19 361 ASN A O 1
ATOM 2761 N N . PHE A 1 362 ? 8.413 -0.299 0.859 1.00 88.12 362 PHE A N 1
ATOM 2762 C CA . PHE A 1 362 ? 8.196 -0.979 2.133 1.00 88.12 362 PHE A CA 1
ATOM 2763 C C . PHE A 1 362 ? 7.653 -2.395 1.927 1.00 88.12 362 PHE A C 1
ATOM 2765 O O . PHE A 1 362 ? 8.061 -3.315 2.627 1.00 88.12 362 PHE A O 1
ATOM 2772 N N . ASP A 1 363 ? 6.766 -2.545 0.941 1.00 89.19 363 ASP A N 1
ATOM 2773 C CA . ASP A 1 363 ? 6.409 -3.792 0.264 1.00 89.19 363 ASP A CA 1
ATOM 2774 C C . ASP A 1 363 ? 5.744 -4.886 1.119 1.00 89.19 363 ASP A C 1
ATOM 2776 O O . ASP A 1 363 ? 5.836 -6.070 0.815 1.00 89.19 363 ASP A O 1
ATOM 2780 N N . VAL A 1 364 ? 5.012 -4.507 2.174 1.00 92.44 364 VAL A N 1
ATOM 2781 C CA . VAL A 1 364 ? 4.126 -5.416 2.932 1.00 92.44 364 VAL A CA 1
ATOM 2782 C C . VAL A 1 364 ? 2.719 -5.417 2.316 1.00 92.44 364 VAL A C 1
ATOM 2784 O O . VAL A 1 364 ? 1.733 -4.993 2.934 1.00 92.44 364 VAL A O 1
ATOM 2787 N N . GLY A 1 365 ? 2.619 -5.832 1.051 1.00 91.25 365 GLY A N 1
ATOM 2788 C CA . GLY A 1 365 ? 1.462 -5.556 0.187 1.00 91.25 365 GLY A CA 1
ATOM 2789 C C . GLY A 1 365 ? 0.112 -6.052 0.725 1.00 91.25 365 GLY A C 1
ATOM 2790 O O . GLY A 1 365 ? -0.902 -5.352 0.610 1.00 91.25 365 GLY A O 1
ATOM 2791 N N . LEU A 1 366 ? 0.076 -7.213 1.395 1.00 92.19 366 LEU A N 1
ATOM 2792 C CA . LEU A 1 366 ? -1.174 -7.793 1.916 1.00 92.19 366 LEU A CA 1
ATOM 2793 C C . LEU A 1 366 ? -1.847 -6.935 3.000 1.00 92.19 366 LEU A C 1
ATOM 2795 O O . LEU A 1 366 ? -3.064 -7.033 3.182 1.00 92.19 366 LEU A O 1
ATOM 2799 N N . LEU A 1 367 ? -1.105 -6.064 3.694 1.00 93.94 367 LEU A N 1
ATOM 2800 C CA . LEU A 1 367 ? -1.705 -5.150 4.670 1.00 93.94 367 LEU A CA 1
ATOM 2801 C C . LEU A 1 367 ? -2.616 -4.107 4.006 1.00 93.94 367 LEU A C 1
ATOM 2803 O O . LEU A 1 367 ? -3.522 -3.605 4.667 1.00 93.94 367 LEU A O 1
ATOM 2807 N N . GLY A 1 368 ? -2.468 -3.830 2.703 1.00 95.69 368 GLY A N 1
ATOM 2808 C CA . GLY A 1 368 ? -3.283 -2.838 1.983 1.00 95.69 368 GLY A CA 1
ATOM 2809 C C . GLY A 1 368 ? -4.783 -3.127 2.032 1.00 95.69 368 GLY A C 1
ATOM 2810 O O . GLY A 1 368 ? -5.600 -2.206 2.068 1.00 95.69 368 GLY A O 1
ATOM 2811 N N . TRP A 1 369 ? -5.153 -4.403 2.150 1.00 97.19 369 TRP A N 1
ATOM 2812 C CA . TRP A 1 369 ? -6.541 -4.861 2.228 1.00 97.19 369 TRP A CA 1
ATOM 2813 C C . TRP A 1 369 ? -7.219 -4.587 3.581 1.00 97.19 369 TRP A C 1
ATOM 2815 O O . TRP A 1 369 ? -8.440 -4.708 3.675 1.00 97.19 369 TRP A O 1
ATOM 2825 N N . LEU A 1 370 ? -6.454 -4.213 4.616 1.00 96.19 370 LEU A N 1
ATOM 2826 C CA . LEU A 1 370 ? -6.962 -3.935 5.970 1.00 96.19 370 LEU A CA 1
ATOM 2827 C C . LEU A 1 370 ? -6.348 -2.695 6.653 1.00 96.19 370 LEU A C 1
ATOM 2829 O O . LEU A 1 370 ? -6.758 -2.343 7.760 1.00 96.19 370 LEU A O 1
ATOM 2833 N N . ALA A 1 371 ? -5.382 -2.024 6.019 1.00 97.31 371 ALA A N 1
ATOM 2834 C CA . ALA A 1 371 ? -4.606 -0.930 6.602 1.00 97.31 371 ALA A CA 1
ATOM 2835 C C . ALA A 1 371 ? -5.453 0.263 7.072 1.00 97.31 371 ALA A C 1
ATOM 2837 O O . ALA A 1 371 ? -5.095 0.915 8.048 1.00 97.31 371 ALA A O 1
ATOM 2838 N N . LEU A 1 372 ? -6.580 0.545 6.411 1.00 98.19 372 LEU A N 1
ATOM 2839 C CA . LEU A 1 372 ? -7.456 1.677 6.731 1.00 98.19 372 LEU A CA 1
ATOM 2840 C C . LEU A 1 372 ? -8.539 1.334 7.758 1.00 98.19 372 LEU A C 1
ATOM 2842 O O . LEU A 1 372 ? -9.230 2.237 8.232 1.00 98.19 372 LEU A O 1
ATOM 2846 N N . VAL A 1 373 ? -8.701 0.061 8.128 1.00 97.88 373 VAL A N 1
ATOM 2847 C CA . VAL A 1 373 ? -9.753 -0.380 9.056 1.00 97.88 373 VAL A CA 1
ATOM 2848 C C . VAL A 1 373 ? -9.743 0.398 10.385 1.00 97.88 373 VAL A C 1
ATOM 2850 O O . VAL A 1 373 ? -10.823 0.854 10.777 1.00 97.88 373 VAL A O 1
ATOM 2853 N N . PRO A 1 374 ? -8.597 0.633 11.068 1.00 97.69 374 PRO A N 1
ATOM 2854 C CA . PRO A 1 374 ? -8.588 1.375 12.336 1.00 97.69 374 PRO A CA 1
ATOM 2855 C C . PRO A 1 374 ? -9.103 2.822 12.207 1.00 97.69 374 PRO A C 1
ATOM 2857 O O . PRO A 1 374 ? -9.902 3.285 13.031 1.00 97.69 374 PRO A O 1
ATOM 2860 N N . LEU A 1 375 ? -8.701 3.526 11.144 1.00 98.00 375 LEU A N 1
ATOM 2861 C CA . LEU A 1 375 ? -9.177 4.871 10.819 1.00 98.00 375 LEU A CA 1
ATOM 2862 C C . LEU A 1 375 ? -10.672 4.863 10.504 1.00 98.00 375 LEU A C 1
ATOM 2864 O O . LEU A 1 375 ? -11.432 5.649 11.070 1.00 98.00 375 LEU A O 1
ATOM 2868 N N . LEU A 1 376 ? -11.108 3.974 9.612 1.00 97.38 376 LEU A N 1
ATOM 2869 C CA . LEU A 1 376 ? -12.494 3.936 9.159 1.00 97.38 376 LEU A CA 1
ATOM 2870 C C . LEU A 1 376 ? -13.451 3.568 10.297 1.00 97.38 376 LEU A C 1
ATOM 2872 O O . LEU A 1 376 ? -14.527 4.158 10.389 1.00 97.38 376 LEU A O 1
ATOM 2876 N N . MET A 1 377 ? -13.061 2.675 11.213 1.00 95.12 377 MET A N 1
ATOM 2877 C CA . MET A 1 377 ? -13.841 2.395 12.428 1.00 95.12 377 MET A CA 1
ATOM 2878 C C . MET A 1 377 ? -13.995 3.638 13.314 1.00 95.12 377 MET A C 1
ATOM 2880 O O . MET A 1 377 ? -15.060 3.884 13.879 1.00 95.12 377 MET A O 1
ATOM 2884 N N . THR A 1 378 ? -12.945 4.452 13.416 1.00 94.94 378 THR A N 1
ATOM 2885 C CA . THR A 1 378 ? -12.976 5.706 14.180 1.00 94.94 378 THR A CA 1
ATOM 2886 C C . THR A 1 378 ? -13.903 6.726 13.520 1.00 94.94 378 THR A C 1
ATOM 2888 O O . THR A 1 378 ? -14.757 7.314 14.176 1.00 94.94 378 THR A O 1
ATOM 2891 N N . ILE A 1 379 ? -13.787 6.904 12.205 1.00 94.69 379 ILE A N 1
ATOM 2892 C CA . ILE A 1 379 ? -14.562 7.894 11.450 1.00 94.69 379 ILE A CA 1
ATOM 2893 C C . ILE A 1 379 ? -16.048 7.561 11.428 1.00 94.69 379 ILE A C 1
ATOM 2895 O O . ILE A 1 379 ? -16.875 8.408 11.745 1.00 94.69 379 ILE A O 1
ATOM 2899 N N . THR A 1 380 ? -16.396 6.315 11.120 1.00 91.50 380 THR A N 1
ATOM 2900 C CA . THR A 1 380 ? -17.797 5.860 11.046 1.00 91.50 380 THR A CA 1
ATOM 2901 C C . THR A 1 380 ? -18.545 5.968 12.375 1.00 91.50 380 THR A C 1
ATOM 2903 O O . THR A 1 380 ? -19.773 5.936 12.392 1.00 91.50 380 THR A O 1
ATOM 2906 N N . THR A 1 381 ? -17.824 6.103 13.490 1.00 89.19 381 THR A N 1
ATOM 2907 C CA . THR A 1 381 ? -18.403 6.220 14.831 1.00 89.19 381 THR A CA 1
ATOM 2908 C C . THR A 1 381 ? -18.293 7.622 15.425 1.00 89.19 381 THR A C 1
ATOM 2910 O O . THR A 1 381 ? -18.918 7.890 16.452 1.00 89.19 381 THR A O 1
ATOM 2913 N N . ALA A 1 382 ? -17.550 8.520 14.777 1.00 91.88 382 ALA A N 1
ATOM 2914 C CA . ALA A 1 382 ? -17.397 9.909 15.176 1.00 91.88 382 ALA A CA 1
ATOM 2915 C C . ALA A 1 382 ? -18.416 10.825 14.468 1.00 91.88 382 ALA A C 1
ATOM 2917 O O . ALA A 1 382 ? -18.837 10.539 13.342 1.00 91.88 382 ALA A O 1
ATOM 2918 N N . PRO A 1 383 ? -18.774 11.973 15.074 1.00 89.81 383 PRO A N 1
ATOM 2919 C CA . PRO A 1 383 ? -19.542 13.012 14.396 1.00 89.81 383 PRO A CA 1
ATOM 2920 C C . PRO A 1 383 ? -18.840 13.496 13.121 1.00 89.81 383 PRO A C 1
ATOM 2922 O O . PRO A 1 383 ? -17.623 13.688 13.124 1.00 89.81 383 PRO A O 1
ATOM 2925 N N . VAL A 1 384 ? -19.617 13.787 12.071 1.00 89.56 384 VAL A N 1
ATOM 2926 C CA . VAL A 1 384 ? -19.107 14.235 10.757 1.00 89.56 384 VAL A CA 1
ATOM 2927 C C . VAL A 1 384 ? -18.159 15.431 10.873 1.00 89.56 384 VAL A C 1
ATOM 2929 O O . VAL A 1 384 ? -17.142 15.474 10.192 1.00 89.56 384 VAL A O 1
ATOM 2932 N N . ALA A 1 385 ? -18.425 16.357 11.799 1.00 90.81 385 ALA A N 1
ATOM 2933 C CA . ALA A 1 385 ? -17.585 17.533 12.041 1.00 90.81 385 ALA A CA 1
ATOM 2934 C C . ALA A 1 385 ? -16.142 17.207 12.483 1.00 90.81 385 ALA A C 1
ATOM 2936 O O . ALA A 1 385 ? -15.264 18.060 12.383 1.00 90.81 385 ALA A O 1
ATOM 2937 N N . ARG A 1 386 ? -15.883 15.993 12.990 1.00 94.12 386 ARG A N 1
ATOM 2938 C CA . ARG A 1 386 ? -14.552 15.554 13.440 1.00 94.12 386 ARG A CA 1
ATOM 2939 C C . ARG A 1 386 ? -13.808 14.715 12.397 1.00 94.12 386 ARG A C 1
ATOM 2941 O O . ARG A 1 386 ? -12.622 14.467 12.590 1.00 94.12 386 ARG A O 1
ATOM 2948 N N . HIS A 1 387 ? -14.465 14.267 11.323 1.00 95.38 387 HIS A N 1
ATOM 2949 C CA . HIS A 1 387 ? -13.896 13.301 10.370 1.00 95.38 387 HIS A CA 1
ATOM 2950 C C . HIS A 1 387 ? -12.597 13.804 9.733 1.00 95.38 387 HIS A C 1
ATOM 2952 O O . HIS A 1 387 ? -11.616 13.067 9.740 1.00 95.38 387 HIS A O 1
ATOM 2958 N N . TYR A 1 388 ? -12.552 15.054 9.262 1.00 97.56 388 TYR A N 1
ATOM 2959 C CA . TYR A 1 388 ? -11.336 15.631 8.681 1.00 97.56 388 TYR A CA 1
ATOM 2960 C C . TYR A 1 388 ? -10.166 15.639 9.671 1.00 97.56 388 TYR A C 1
ATOM 2962 O O . TYR A 1 388 ? -9.100 15.112 9.364 1.00 97.56 388 TYR A O 1
ATOM 2970 N N . LEU A 1 389 ? -10.376 16.164 10.885 1.00 97.38 389 LEU A N 1
ATOM 2971 C CA . LEU A 1 389 ? -9.336 16.208 11.919 1.00 97.38 389 LEU A CA 1
ATOM 2972 C C . LEU A 1 389 ? -8.842 14.807 12.286 1.00 97.38 389 LEU A C 1
ATOM 2974 O O . LEU A 1 389 ? -7.640 14.598 12.410 1.00 97.38 389 LEU A O 1
ATOM 2978 N N . LEU A 1 390 ? -9.759 13.843 12.397 1.00 97.31 390 LEU A N 1
ATOM 2979 C CA . LEU A 1 390 ? -9.422 12.446 12.651 1.00 97.31 390 LEU A CA 1
ATOM 2980 C C . LEU A 1 390 ? -8.677 11.805 11.477 1.00 97.31 390 LEU A C 1
ATOM 2982 O O . LEU A 1 390 ? -7.860 10.931 11.718 1.00 97.31 390 LEU A O 1
ATOM 2986 N N . ALA A 1 391 ? -8.902 12.216 10.229 1.00 98.06 391 ALA A N 1
ATOM 2987 C CA . ALA A 1 391 ? -8.212 11.675 9.055 1.00 98.06 391 ALA A CA 1
ATOM 2988 C C . ALA A 1 391 ? -6.837 12.314 8.784 1.00 98.06 391 ALA A C 1
ATOM 2990 O O . ALA A 1 391 ? -6.038 11.739 8.044 1.00 98.06 391 ALA A O 1
ATOM 2991 N N . LEU A 1 392 ? -6.536 13.474 9.381 1.00 98.19 392 LEU A N 1
ATOM 2992 C CA . LEU A 1 392 ? -5.275 14.190 9.157 1.00 98.19 392 LEU A CA 1
ATOM 2993 C C . LEU A 1 392 ? -4.019 13.365 9.492 1.00 98.19 392 LEU A C 1
ATOM 2995 O O . LEU A 1 392 ? -3.130 13.324 8.643 1.00 98.19 392 LEU A O 1
ATOM 2999 N N . PRO A 1 393 ? -3.906 12.685 10.655 1.00 98.00 393 PRO A N 1
ATOM 3000 C CA . PRO A 1 393 ? -2.712 11.897 10.968 1.00 98.00 393 PRO A CA 1
ATOM 3001 C C . PRO A 1 393 ? -2.417 10.820 9.923 1.00 98.00 393 PRO A C 1
ATOM 3003 O O . PRO A 1 393 ? -1.275 10.688 9.493 1.00 98.00 393 PRO A O 1
ATOM 3006 N N . PHE A 1 394 ? -3.450 10.100 9.477 1.00 98.12 394 PHE A N 1
ATOM 3007 C CA . PHE A 1 394 ? -3.358 9.148 8.373 1.00 98.12 394 PHE A CA 1
ATOM 3008 C C . PHE A 1 394 ? -2.773 9.797 7.116 1.00 98.12 394 PHE A C 1
ATOM 3010 O O . PHE A 1 394 ? -1.762 9.322 6.598 1.00 98.12 394 PHE A O 1
ATOM 3017 N N . GLY A 1 395 ? -3.398 10.880 6.645 1.00 96.94 395 GLY A N 1
ATOM 3018 C CA . GLY A 1 395 ? -3.022 11.521 5.390 1.00 96.94 395 GLY A CA 1
ATOM 3019 C C . GLY A 1 395 ? -1.591 12.051 5.421 1.00 96.94 395 GLY A C 1
ATOM 3020 O O . GLY A 1 395 ? -0.834 11.824 4.481 1.00 96.94 395 GLY A O 1
ATOM 3021 N N . LEU A 1 396 ? -1.196 12.701 6.519 1.00 97.38 396 LEU A N 1
ATOM 3022 C CA . LEU A 1 396 ? 0.151 13.247 6.688 1.00 97.38 396 LEU A CA 1
ATOM 3023 C C . LEU A 1 396 ? 1.214 12.147 6.762 1.00 97.38 396 LEU A C 1
ATOM 3025 O O . LEU A 1 396 ? 2.212 12.234 6.059 1.00 97.38 396 LEU A O 1
ATOM 3029 N N . ILE A 1 397 ? 1.000 11.101 7.566 1.00 95.88 397 ILE A N 1
ATOM 3030 C CA . ILE A 1 397 ? 1.975 10.006 7.695 1.00 95.88 397 ILE A CA 1
ATOM 3031 C C . ILE A 1 397 ? 2.137 9.267 6.369 1.00 95.88 397 ILE A C 1
ATOM 3033 O O . ILE A 1 397 ? 3.264 9.025 5.940 1.00 95.88 397 ILE A O 1
ATOM 3037 N N . TRP A 1 398 ? 1.024 8.932 5.711 1.00 95.06 398 TRP A N 1
ATOM 3038 C CA . TRP A 1 398 ? 1.080 8.225 4.439 1.00 95.06 398 TRP A CA 1
ATOM 3039 C C . TRP A 1 398 ? 1.744 9.078 3.354 1.00 95.06 398 TRP A C 1
ATOM 3041 O O . TRP A 1 398 ? 2.645 8.596 2.675 1.00 95.06 398 TRP A O 1
ATOM 3051 N N . SER A 1 399 ? 1.373 10.359 3.245 1.00 94.88 399 SER A N 1
ATOM 3052 C CA . SER A 1 399 ? 1.972 11.276 2.270 1.00 94.88 399 SER A CA 1
ATOM 3053 C C . SER A 1 399 ? 3.475 11.455 2.485 1.00 94.88 399 SER A C 1
ATOM 3055 O O . SER A 1 399 ? 4.230 11.381 1.522 1.00 94.88 399 SER A O 1
ATOM 3057 N N . THR A 1 400 ? 3.926 11.617 3.733 1.00 92.81 400 THR A N 1
ATOM 3058 C CA . THR A 1 400 ? 5.360 11.701 4.047 1.00 92.81 400 THR A CA 1
ATOM 3059 C C . THR A 1 400 ? 6.106 10.446 3.612 1.00 92.81 400 THR A C 1
ATOM 3061 O O . THR A 1 400 ? 7.190 10.556 3.056 1.00 92.81 400 THR A O 1
ATOM 3064 N N . ALA A 1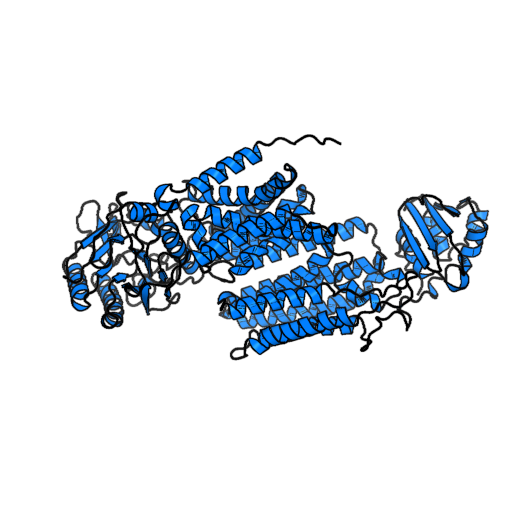 401 ? 5.536 9.259 3.828 1.00 90.50 401 ALA A N 1
ATOM 3065 C CA . ALA A 1 401 ? 6.191 8.004 3.467 1.00 90.50 401 ALA A CA 1
ATOM 3066 C C . ALA A 1 401 ? 6.300 7.779 1.950 1.00 90.50 401 ALA A C 1
ATOM 3068 O O . ALA A 1 401 ? 7.254 7.152 1.494 1.00 90.50 401 ALA A O 1
ATOM 3069 N N . VAL A 1 402 ? 5.321 8.251 1.172 1.00 90.88 402 VAL A N 1
ATOM 3070 C CA . VAL A 1 402 ? 5.260 7.986 -0.277 1.00 90.88 402 VAL A CA 1
ATOM 3071 C C . VAL A 1 402 ? 5.797 9.120 -1.151 1.00 90.88 402 VAL A C 1
ATOM 3073 O O . VAL A 1 402 ? 6.111 8.887 -2.314 1.00 90.88 402 VAL A O 1
ATOM 3076 N N . HIS A 1 403 ? 5.932 10.327 -0.599 1.00 90.75 403 HIS A N 1
ATOM 3077 C CA . HIS A 1 403 ? 6.400 11.522 -1.307 1.00 90.75 403 HIS A CA 1
ATOM 3078 C C . HIS A 1 403 ? 7.643 12.145 -0.650 1.00 90.75 403 HIS A C 1
ATOM 3080 O O . HIS A 1 403 ? 7.930 13.320 -0.862 1.00 90.75 403 HIS A O 1
ATOM 3086 N N . SER A 1 404 ? 8.397 11.383 0.153 1.00 87.81 404 SER A N 1
ATOM 3087 C CA . SER A 1 404 ? 9.621 11.859 0.824 1.00 87.81 404 SER A CA 1
ATOM 3088 C C . SER A 1 404 ? 10.707 12.355 -0.133 1.00 87.81 404 SER A C 1
ATOM 3090 O O . SER A 1 404 ? 11.609 13.051 0.307 1.00 87.81 404 SER A O 1
ATOM 3092 N N . TRP A 1 405 ? 10.603 12.000 -1.412 1.00 85.31 405 TRP A N 1
ATOM 3093 C CA . TRP A 1 405 ? 11.497 12.371 -2.509 1.00 85.31 405 TRP A CA 1
ATOM 3094 C C . TRP A 1 405 ? 11.120 13.705 -3.188 1.00 85.31 405 TRP A C 1
ATOM 3096 O O . TRP A 1 405 ? 11.869 14.223 -4.006 1.00 85.31 405 TRP A O 1
ATOM 3106 N N . TYR A 1 406 ? 9.973 14.315 -2.850 1.00 87.12 406 TYR A N 1
ATOM 3107 C CA . TYR A 1 406 ? 9.586 15.627 -3.395 1.00 87.12 406 TYR A CA 1
ATOM 3108 C C . TYR A 1 406 ? 10.620 16.747 -3.166 1.00 87.12 406 TYR A C 1
ATOM 3110 O O . TYR A 1 406 ? 10.759 17.589 -4.049 1.00 87.12 406 TYR A O 1
ATOM 3118 N N . PRO A 1 407 ? 11.322 16.829 -2.018 1.00 86.44 407 PRO A N 1
ATOM 3119 C CA . PRO A 1 407 ? 12.358 17.842 -1.809 1.00 86.44 407 PRO A CA 1
ATOM 3120 C C . PRO A 1 407 ? 13.604 17.680 -2.689 1.00 86.44 407 PRO A C 1
ATOM 3122 O O . PRO A 1 407 ? 14.400 18.613 -2.727 1.00 86.44 407 PRO A O 1
ATOM 3125 N N . ASP A 1 408 ? 13.768 16.536 -3.360 1.00 79.94 408 ASP A N 1
ATOM 3126 C CA . ASP A 1 408 ? 14.906 16.276 -4.250 1.00 79.94 408 ASP A CA 1
ATOM 3127 C C . ASP A 1 408 ? 14.621 16.756 -5.682 1.00 79.94 408 ASP A C 1
ATOM 3129 O O . ASP A 1 408 ? 15.531 17.191 -6.377 1.00 79.94 408 ASP A O 1
ATOM 3133 N N . ILE A 1 409 ? 13.346 16.760 -6.096 1.00 74.81 409 ILE A N 1
ATOM 3134 C CA . ILE A 1 409 ? 12.907 17.214 -7.432 1.00 74.81 409 ILE A CA 1
ATOM 3135 C C . ILE A 1 409 ? 12.371 18.651 -7.468 1.00 74.81 409 ILE A C 1
ATOM 3137 O O . ILE A 1 409 ? 12.248 19.262 -8.527 1.00 74.81 409 ILE A O 1
ATOM 3141 N N . LEU A 1 410 ? 11.990 19.203 -6.316 1.00 80.75 410 LEU A N 1
ATOM 3142 C CA . LEU A 1 410 ? 11.418 20.542 -6.183 1.00 80.75 410 LEU A CA 1
ATOM 3143 C C . LEU A 1 410 ? 12.219 21.341 -5.157 1.00 80.75 410 LEU A C 1
ATOM 3145 O O . LEU A 1 410 ? 12.844 20.749 -4.279 1.00 80.75 410 LEU A O 1
ATOM 3149 N N . PRO A 1 411 ? 12.132 22.688 -5.159 1.00 85.81 411 PRO A N 1
ATOM 3150 C CA . PRO A 1 411 ? 12.690 23.488 -4.076 1.00 85.81 411 PRO A CA 1
ATOM 3151 C C . PRO A 1 411 ? 12.280 22.907 -2.708 1.00 85.81 411 PRO A C 1
ATOM 3153 O O . PRO A 1 411 ? 11.076 22.745 -2.479 1.00 85.81 411 PRO A O 1
ATOM 3156 N N . PRO A 1 412 ? 13.213 22.619 -1.776 1.00 88.31 412 PRO A N 1
ATOM 3157 C CA . PRO A 1 412 ? 12.919 21.782 -0.607 1.00 88.31 412 PRO A CA 1
ATOM 3158 C C . PRO A 1 412 ? 11.725 22.248 0.235 1.00 88.31 412 PRO A C 1
ATOM 3160 O O . PRO A 1 412 ? 10.916 21.445 0.701 1.00 88.31 412 PRO A O 1
ATOM 3163 N N . ALA A 1 413 ? 11.559 23.565 0.389 1.00 91.06 413 ALA A N 1
ATOM 3164 C CA . ALA A 1 413 ? 10.415 24.146 1.090 1.00 91.06 413 ALA A CA 1
ATOM 3165 C C . ALA A 1 413 ? 9.075 23.861 0.385 1.00 91.06 413 ALA A C 1
ATOM 3167 O O . ALA A 1 413 ? 8.080 23.571 1.051 1.00 91.06 413 ALA A O 1
ATOM 3168 N N . LEU A 1 414 ? 9.049 23.921 -0.951 1.00 90.00 414 LEU A N 1
ATOM 3169 C CA . LEU A 1 414 ? 7.876 23.588 -1.756 1.00 90.00 414 LEU A CA 1
ATOM 3170 C C . LEU A 1 414 ? 7.588 22.083 -1.705 1.00 90.00 414 LEU A C 1
ATOM 3172 O O . LEU A 1 414 ? 6.432 21.710 -1.521 1.00 90.00 414 LEU A O 1
ATOM 3176 N N . GLY A 1 415 ? 8.619 21.236 -1.787 1.00 89.62 415 GLY A N 1
ATOM 3177 C CA . GLY A 1 415 ? 8.480 19.784 -1.644 1.00 89.62 415 GLY A CA 1
ATOM 3178 C C . GLY A 1 415 ? 7.825 19.401 -0.312 1.00 89.62 415 GLY A C 1
ATOM 3179 O O . GLY A 1 415 ? 6.787 18.739 -0.293 1.00 89.62 415 GLY A O 1
ATOM 3180 N N . CYS A 1 416 ? 8.344 19.918 0.806 1.00 93.06 416 CYS A N 1
ATOM 3181 C CA . CYS A 1 416 ? 7.759 19.711 2.136 1.00 93.06 416 CYS A CA 1
ATOM 3182 C C . CYS A 1 416 ? 6.324 20.253 2.257 1.00 93.06 416 CYS A C 1
ATOM 3184 O O . CYS A 1 416 ? 5.459 19.597 2.847 1.00 93.06 416 CYS A O 1
ATOM 3186 N N . LEU A 1 417 ? 6.046 21.435 1.696 1.00 94.19 417 LEU A N 1
ATOM 3187 C CA . LEU A 1 417 ? 4.696 22.004 1.680 1.00 94.19 417 LEU A CA 1
ATOM 3188 C C . LEU A 1 417 ? 3.720 21.100 0.916 1.00 94.19 417 LEU A C 1
ATOM 3190 O O . LEU A 1 417 ? 2.605 20.866 1.386 1.00 94.19 417 LEU A O 1
ATOM 3194 N N . LEU A 1 418 ? 4.141 20.573 -0.236 1.00 91.38 418 LEU A N 1
ATOM 3195 C CA . LEU A 1 418 ? 3.334 19.666 -1.043 1.00 91.38 418 LEU A CA 1
ATOM 3196 C C . LEU A 1 418 ? 3.068 18.354 -0.314 1.00 91.38 418 LEU A C 1
ATOM 3198 O O . LEU A 1 418 ? 1.918 17.930 -0.298 1.00 91.38 418 LEU A O 1
ATOM 3202 N N . ILE A 1 419 ? 4.049 17.763 0.375 1.00 93.56 419 ILE A N 1
ATOM 3203 C CA . ILE A 1 419 ? 3.830 16.563 1.205 1.00 93.56 419 ILE A CA 1
ATOM 3204 C C . ILE A 1 419 ? 2.667 16.785 2.188 1.00 93.56 419 ILE A C 1
ATOM 3206 O O . ILE A 1 419 ? 1.752 15.957 2.275 1.00 93.56 419 ILE A O 1
ATOM 3210 N N . VAL A 1 420 ? 2.659 17.926 2.888 1.00 96.06 420 VAL A N 1
ATOM 3211 C CA . VAL A 1 420 ? 1.587 18.289 3.830 1.00 96.06 420 VAL A CA 1
ATOM 3212 C C . VAL A 1 420 ? 0.261 18.522 3.101 1.00 96.06 420 VAL A C 1
ATOM 3214 O O . VAL A 1 420 ? -0.775 18.023 3.546 1.00 96.06 420 VAL A O 1
ATOM 3217 N N . ALA A 1 421 ? 0.278 19.238 1.974 1.00 94.69 421 ALA A N 1
ATOM 3218 C CA . ALA A 1 421 ? -0.915 19.525 1.181 1.00 94.69 421 ALA A CA 1
ATOM 3219 C C . ALA A 1 421 ? -1.559 18.248 0.615 1.00 94.69 421 ALA A C 1
ATOM 3221 O O . ALA A 1 421 ? -2.776 18.082 0.705 1.00 94.69 421 ALA A O 1
ATOM 3222 N N . VAL A 1 422 ? -0.755 17.313 0.101 1.00 93.31 422 VAL A N 1
ATOM 3223 C CA . VAL A 1 422 ? -1.205 16.002 -0.385 1.00 93.31 422 VAL A CA 1
ATOM 3224 C C . VAL A 1 422 ? -1.791 15.174 0.761 1.00 93.31 422 VAL A C 1
ATOM 3226 O O . VAL A 1 422 ? -2.855 14.570 0.611 1.00 93.31 422 VAL A O 1
ATOM 3229 N N . GLY A 1 423 ? -1.159 15.185 1.938 1.00 95.75 423 GLY A N 1
ATOM 3230 C CA . GLY A 1 423 ? -1.690 14.491 3.110 1.00 95.75 423 GLY A CA 1
ATOM 3231 C C . GLY A 1 423 ? -3.036 15.057 3.573 1.00 95.75 423 GLY A C 1
ATOM 3232 O O . GLY A 1 423 ? -3.990 14.307 3.796 1.00 95.75 423 GLY A O 1
ATOM 3233 N N . ALA A 1 424 ? -3.151 16.384 3.637 1.00 97.19 424 ALA A N 1
ATOM 3234 C CA . ALA A 1 424 ? -4.404 17.076 3.934 1.00 97.19 424 ALA A CA 1
ATOM 3235 C C . ALA A 1 424 ? -5.493 16.783 2.884 1.00 97.19 424 ALA A C 1
ATOM 3237 O O . ALA A 1 424 ? -6.655 16.557 3.233 1.00 97.19 424 ALA A O 1
ATOM 3238 N N . PHE A 1 425 ? -5.119 16.705 1.605 1.00 95.56 425 PHE A N 1
ATOM 3239 C CA . PHE A 1 425 ? -6.022 16.330 0.520 1.00 95.56 425 PHE A CA 1
ATOM 3240 C C . PHE A 1 425 ? -6.611 14.926 0.718 1.00 95.56 425 PHE A C 1
ATOM 3242 O O . PHE A 1 425 ? -7.829 14.753 0.629 1.00 95.56 425 PHE A O 1
ATOM 3249 N N . TYR A 1 426 ? -5.789 13.929 1.058 1.00 95.62 426 TYR A N 1
ATOM 3250 C CA . TYR A 1 426 ? -6.281 12.571 1.316 1.00 95.62 426 TYR A CA 1
ATOM 3251 C C . TYR A 1 426 ? -7.139 12.471 2.585 1.00 95.62 426 TYR A C 1
ATOM 3253 O O . TYR A 1 426 ? -8.107 11.707 2.606 1.00 95.62 426 TYR A O 1
ATOM 3261 N N . ALA A 1 427 ? -6.871 13.289 3.608 1.00 97.25 427 ALA A N 1
ATOM 3262 C CA . ALA A 1 427 ? -7.781 13.431 4.747 1.00 97.25 427 ALA A CA 1
ATOM 3263 C C . ALA A 1 427 ? -9.153 13.990 4.316 1.00 97.25 427 ALA A C 1
ATOM 3265 O O . ALA A 1 427 ? -10.199 13.494 4.745 1.00 97.25 427 ALA A O 1
ATOM 3266 N N . GLY A 1 428 ? -9.159 14.968 3.403 1.00 96.88 428 GLY A N 1
ATOM 3267 C CA . GLY A 1 428 ? -10.368 15.494 2.765 1.00 96.88 428 GLY A CA 1
ATOM 3268 C C . GLY A 1 428 ? -11.127 14.447 1.944 1.00 96.88 428 GLY A C 1
ATOM 3269 O O . GLY A 1 428 ? -12.355 14.395 1.995 1.00 96.88 428 GLY A O 1
ATOM 3270 N N . LEU A 1 429 ? -10.418 13.561 1.242 1.00 96.06 429 LEU A N 1
ATOM 3271 C CA . LEU A 1 429 ? -11.026 12.471 0.473 1.00 96.06 429 LEU A CA 1
ATOM 3272 C C . LEU A 1 429 ? -11.722 11.439 1.373 1.00 96.06 429 LEU A C 1
ATOM 3274 O O . LEU A 1 429 ? -12.839 11.010 1.078 1.00 96.06 429 LEU A O 1
ATOM 3278 N N . ILE A 1 430 ? -11.101 11.087 2.501 1.00 97.12 430 ILE A N 1
ATOM 3279 C CA . ILE A 1 430 ? -11.719 10.231 3.519 1.00 97.12 430 ILE A CA 1
ATOM 3280 C C . ILE A 1 430 ? -12.978 10.898 4.099 1.00 97.12 430 ILE A C 1
ATOM 3282 O O . ILE A 1 430 ? -14.024 10.254 4.190 1.00 97.12 430 ILE A O 1
ATOM 3286 N N . GLN A 1 431 ? -12.906 12.193 4.433 1.00 95.94 431 GLN A N 1
ATOM 3287 C CA . GLN A 1 431 ? -14.052 12.989 4.888 1.00 95.94 431 GLN A CA 1
ATOM 3288 C C . GLN A 1 431 ? -15.192 13.001 3.860 1.00 95.94 431 GLN A C 1
ATOM 3290 O O . GLN A 1 431 ? -16.350 12.822 4.242 1.00 95.94 431 GLN A O 1
ATOM 3295 N N . LEU A 1 432 ? -14.880 13.211 2.577 1.00 94.88 432 LEU A N 1
ATOM 3296 C CA . LEU A 1 432 ? -15.858 13.218 1.488 1.00 94.88 432 LEU A CA 1
ATOM 3297 C C . LEU A 1 432 ? -16.555 11.863 1.379 1.00 94.88 432 LEU A C 1
ATOM 3299 O O . LEU A 1 432 ? -17.783 11.803 1.370 1.00 94.88 432 LEU A O 1
ATOM 3303 N N . GLY A 1 433 ? -15.780 10.777 1.337 1.00 94.88 433 GLY A N 1
ATOM 3304 C CA . GLY A 1 433 ? -16.333 9.431 1.273 1.00 94.88 433 GLY A CA 1
ATOM 3305 C C . GLY A 1 433 ? -17.220 9.130 2.477 1.00 94.88 433 GLY A C 1
ATOM 3306 O O . GLY A 1 433 ? -18.354 8.705 2.288 1.00 94.88 433 GLY A O 1
ATOM 3307 N N . ALA A 1 434 ? -16.757 9.414 3.698 1.00 93.00 434 ALA A N 1
ATOM 3308 C CA . ALA A 1 434 ? -17.528 9.197 4.924 1.00 93.00 434 ALA A CA 1
ATOM 3309 C C . ALA A 1 434 ? -18.829 10.015 4.962 1.00 93.00 434 ALA A C 1
ATOM 3311 O O . ALA A 1 434 ? -19.873 9.488 5.339 1.00 93.00 434 ALA A O 1
ATOM 3312 N N . TRP A 1 435 ? -18.797 11.270 4.512 1.00 92.19 435 TRP A N 1
ATOM 3313 C CA . TRP A 1 435 ? -19.991 12.105 4.382 1.00 92.19 435 TRP A CA 1
ATOM 3314 C C . TRP A 1 435 ? -20.969 11.578 3.320 1.00 92.19 435 TRP A C 1
ATOM 3316 O O . TRP A 1 435 ? -22.173 11.551 3.555 1.00 92.19 435 TRP A O 1
ATOM 3326 N N . LEU A 1 436 ? -20.486 11.079 2.178 1.00 92.69 436 LEU A N 1
ATOM 3327 C CA . LEU A 1 436 ? -21.359 10.428 1.1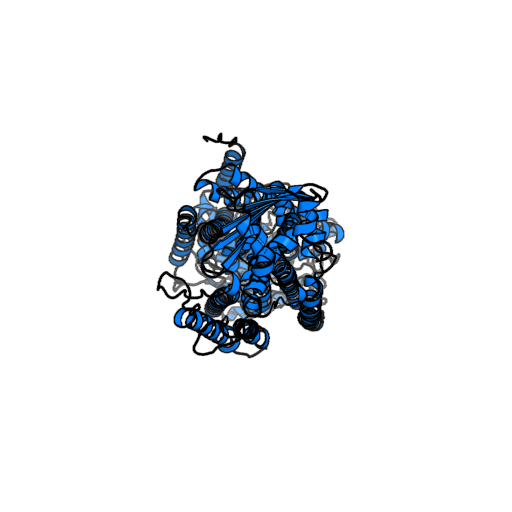94 1.00 92.69 436 LEU A CA 1
ATOM 3328 C C . LEU A 1 436 ? -22.007 9.157 1.766 1.00 92.69 436 LEU A C 1
ATOM 3330 O O . LEU A 1 436 ? -23.165 8.876 1.464 1.00 92.69 436 LEU A O 1
ATOM 3334 N N . GLN A 1 437 ? -21.305 8.404 2.623 1.00 92.00 437 GLN A N 1
ATOM 3335 C CA . GLN A 1 437 ? -21.881 7.223 3.275 1.00 92.00 437 GLN A CA 1
ATOM 3336 C C . GLN A 1 437 ? -23.080 7.572 4.163 1.00 92.00 437 GLN A C 1
ATOM 3338 O O . GLN A 1 437 ? -24.031 6.790 4.197 1.00 92.00 437 GLN A O 1
ATOM 3343 N N . THR A 1 438 ? -23.075 8.722 4.854 1.00 89.44 438 THR A N 1
ATOM 3344 C CA . THR A 1 438 ? -24.190 9.109 5.742 1.00 89.44 438 THR A CA 1
ATOM 3345 C C . THR A 1 438 ? -25.470 9.452 4.980 1.00 89.44 438 THR A C 1
ATOM 3347 O O . THR A 1 438 ? -26.551 9.395 5.559 1.00 89.44 438 THR A O 1
ATOM 3350 N N . ARG A 1 439 ? -25.368 9.755 3.681 1.00 88.19 439 ARG A N 1
ATOM 3351 C CA . ARG A 1 439 ? -26.512 10.041 2.796 1.00 88.19 439 ARG A CA 1
ATOM 3352 C C . ARG A 1 439 ? -27.153 8.797 2.187 1.00 88.19 439 ARG A C 1
ATOM 3354 O O . ARG A 1 439 ? -28.226 8.879 1.593 1.00 88.19 439 ARG A O 1
ATOM 3361 N N . LEU A 1 440 ? -26.504 7.642 2.310 1.00 89.62 440 LEU A N 1
ATOM 3362 C CA . LEU A 1 440 ? -26.938 6.391 1.697 1.00 89.62 440 LEU A CA 1
ATOM 3363 C C . LEU A 1 440 ? -27.466 5.423 2.757 1.00 89.62 440 LEU A C 1
ATOM 3365 O O . LEU A 1 440 ? -27.000 5.382 3.893 1.00 89.62 440 LEU A O 1
ATOM 3369 N N . ARG A 1 441 ? -28.429 4.582 2.368 1.00 85.62 441 ARG A N 1
ATOM 3370 C CA . ARG A 1 441 ? -28.991 3.528 3.227 1.00 85.62 441 ARG A CA 1
ATOM 3371 C C . ARG A 1 441 ? -28.685 2.147 2.660 1.00 85.62 441 ARG A C 1
ATOM 3373 O O . ARG A 1 441 ? -28.569 1.976 1.450 1.00 85.62 441 ARG A O 1
ATOM 3380 N N . GLY A 1 442 ? -28.598 1.151 3.539 1.00 88.25 442 GLY A N 1
ATOM 3381 C CA . GLY A 1 442 ? -28.387 -0.246 3.152 1.00 88.25 442 GLY A CA 1
ATOM 3382 C C . GLY A 1 442 ? -27.017 -0.506 2.518 1.00 88.25 442 GLY A C 1
ATOM 3383 O O . GLY A 1 442 ? -26.040 0.167 2.836 1.00 88.25 442 GLY A O 1
ATOM 3384 N N . ALA A 1 443 ? -26.943 -1.498 1.629 1.00 90.88 443 ALA A N 1
ATOM 3385 C CA . ALA A 1 443 ? -25.695 -1.934 0.998 1.00 90.88 443 ALA A CA 1
ATOM 3386 C C . ALA A 1 443 ? -24.957 -0.849 0.173 1.00 90.88 443 ALA A C 1
ATOM 3388 O O . ALA A 1 443 ? -23.730 -0.798 0.272 1.00 90.88 443 ALA A O 1
ATOM 3389 N N . PRO A 1 444 ? -25.634 0.054 -0.575 1.00 92.31 444 PRO A N 1
ATOM 3390 C CA . PRO A 1 444 ? -24.961 1.097 -1.359 1.00 92.31 444 PRO A CA 1
ATOM 3391 C C . PRO A 1 444 ? -24.024 2.011 -0.566 1.00 92.31 444 PRO A C 1
ATOM 3393 O O . PRO A 1 444 ? -23.063 2.523 -1.136 1.00 92.31 444 PRO A O 1
ATOM 3396 N N . ARG A 1 445 ? -24.236 2.181 0.749 1.00 93.50 445 ARG A N 1
ATOM 3397 C CA . ARG A 1 445 ? -23.337 2.983 1.596 1.00 93.50 445 ARG A CA 1
ATOM 3398 C C . ARG A 1 445 ? -21.891 2.484 1.548 1.00 93.50 445 ARG A C 1
ATOM 3400 O O . ARG A 1 445 ? -20.972 3.286 1.608 1.00 93.50 445 ARG A O 1
ATOM 3407 N N . LEU A 1 446 ? -21.672 1.178 1.377 1.00 95.69 446 LEU A N 1
ATOM 3408 C CA . LEU A 1 446 ? -20.324 0.603 1.330 1.00 95.69 446 LEU A CA 1
ATOM 3409 C C . LEU A 1 446 ? -19.548 1.016 0.069 1.00 95.69 446 LEU A C 1
ATOM 3411 O O . LEU A 1 446 ? -18.328 0.908 0.046 1.00 95.69 446 LEU A O 1
ATOM 3415 N N . LEU A 1 447 ? -20.238 1.515 -0.962 1.00 96.75 447 LEU A N 1
ATOM 3416 C CA . LEU A 1 447 ? -19.636 1.909 -2.236 1.00 96.75 447 LEU A CA 1
ATOM 3417 C C . LEU A 1 447 ? -19.157 3.364 -2.253 1.00 96.75 447 LEU A C 1
ATOM 3419 O O . LEU A 1 447 ? -18.363 3.717 -3.119 1.00 96.75 447 LEU A O 1
ATOM 3423 N N . ALA A 1 448 ? -19.586 4.207 -1.310 1.00 96.19 448 ALA A N 1
ATOM 3424 C CA . ALA A 1 448 ? -19.361 5.647 -1.415 1.00 96.19 448 ALA A CA 1
ATOM 3425 C C . ALA A 1 448 ? -17.877 6.040 -1.376 1.00 96.19 448 ALA A C 1
ATOM 3427 O O . ALA A 1 448 ? -17.402 6.766 -2.246 1.00 96.19 448 ALA A O 1
ATOM 3428 N N . LEU A 1 449 ? -17.133 5.525 -0.392 1.00 97.25 449 LEU A N 1
ATOM 3429 C CA . LEU A 1 449 ? -15.701 5.800 -0.269 1.00 97.25 449 LEU A CA 1
ATOM 3430 C C . LEU A 1 449 ? -14.872 5.103 -1.370 1.00 97.25 449 LEU A C 1
ATOM 3432 O O . LEU A 1 449 ? -14.025 5.779 -1.947 1.00 97.25 449 LEU A O 1
ATOM 3436 N N . PRO A 1 450 ? -15.117 3.826 -1.736 1.00 98.31 450 PRO A N 1
ATOM 3437 C CA . PRO A 1 450 ? -14.446 3.195 -2.876 1.00 98.31 450 PRO A CA 1
ATOM 3438 C C . PRO A 1 450 ? -14.628 3.943 -4.198 1.00 98.31 450 PRO A C 1
ATOM 3440 O O . PRO A 1 450 ? -13.653 4.149 -4.920 1.00 98.31 450 PRO A O 1
ATOM 3443 N N . VAL A 1 451 ? -15.852 4.396 -4.496 1.00 98.44 451 VAL A N 1
ATOM 3444 C CA . VAL A 1 451 ? -16.146 5.196 -5.694 1.00 98.44 451 VAL A CA 1
ATOM 3445 C C . VAL A 1 451 ? -15.433 6.543 -5.633 1.00 98.44 451 VAL A C 1
ATOM 3447 O O . VAL A 1 451 ? -14.758 6.908 -6.592 1.00 98.44 451 VAL A O 1
ATOM 3450 N N . ALA A 1 452 ? -15.540 7.267 -4.512 1.00 97.50 452 ALA A N 1
ATOM 3451 C CA . ALA A 1 452 ? -14.879 8.561 -4.353 1.00 97.50 452 ALA A CA 1
ATOM 3452 C C . ALA A 1 452 ? -13.360 8.445 -4.519 1.00 97.50 452 ALA A C 1
ATOM 3454 O O . ALA A 1 452 ? -12.763 9.235 -5.248 1.00 97.50 452 ALA A O 1
ATOM 3455 N N . TRP A 1 453 ? -12.745 7.433 -3.902 1.00 97.50 453 TRP A N 1
ATOM 3456 C CA . TRP A 1 453 ? -11.305 7.215 -3.981 1.00 97.50 453 TRP A CA 1
ATOM 3457 C C . TRP A 1 453 ? -10.846 6.908 -5.406 1.00 97.50 453 TRP A C 1
ATOM 3459 O O . TRP A 1 453 ? -9.983 7.607 -5.936 1.00 97.50 453 TRP A O 1
ATOM 3469 N N . ALA A 1 454 ? -11.459 5.912 -6.053 1.00 97.81 454 ALA A N 1
ATOM 3470 C CA . ALA A 1 454 ? -11.088 5.499 -7.404 1.00 97.81 454 ALA A CA 1
ATOM 3471 C C . ALA A 1 454 ? -11.330 6.607 -8.443 1.00 97.81 454 ALA A C 1
ATOM 3473 O O . ALA A 1 454 ? -10.498 6.813 -9.326 1.00 97.81 454 ALA A O 1
ATOM 3474 N N . ALA A 1 455 ? -12.434 7.352 -8.324 1.00 97.00 455 ALA A N 1
ATOM 3475 C CA . ALA A 1 455 ? -12.735 8.479 -9.204 1.00 97.00 455 ALA A CA 1
ATOM 3476 C C . ALA A 1 455 ? -11.710 9.608 -9.056 1.00 97.00 455 ALA A C 1
ATOM 3478 O O . ALA A 1 455 ? -11.207 10.117 -10.055 1.00 97.00 455 ALA A O 1
ATOM 3479 N N . VAL A 1 456 ? -11.383 9.993 -7.820 1.00 94.44 456 VAL A N 1
ATOM 3480 C CA . VAL A 1 456 ? -10.436 11.081 -7.553 1.00 94.44 456 VAL A CA 1
ATOM 3481 C C . VAL A 1 456 ? -9.014 10.692 -7.955 1.00 94.44 456 VAL A C 1
ATOM 3483 O O . VAL A 1 456 ? -8.320 11.504 -8.561 1.00 94.44 456 VAL A O 1
ATOM 3486 N N . GLU A 1 457 ? -8.574 9.459 -7.685 1.00 92.81 457 GLU A N 1
ATOM 3487 C CA . GLU A 1 457 ? -7.299 8.955 -8.215 1.00 92.81 457 GLU A CA 1
ATOM 3488 C C . GLU A 1 457 ? -7.248 8.984 -9.740 1.00 92.81 457 GLU A C 1
ATOM 3490 O O . GLU A 1 457 ? -6.269 9.468 -10.305 1.00 92.81 457 GLU A O 1
ATOM 3495 N N . PHE A 1 458 ? -8.315 8.539 -10.400 1.00 93.62 458 PHE A N 1
ATOM 3496 C CA . PHE A 1 458 ? -8.391 8.563 -11.853 1.00 93.62 458 PHE A CA 1
ATOM 3497 C C . PHE A 1 458 ? -8.336 9.985 -12.425 1.00 93.62 458 PHE A C 1
ATOM 3499 O O . PHE A 1 458 ? -7.536 10.252 -13.321 1.00 93.62 458 PHE A O 1
ATOM 3506 N N . VAL A 1 459 ? -9.133 10.913 -11.880 1.00 91.75 459 VAL A N 1
ATOM 3507 C CA . VAL A 1 459 ? -9.163 12.315 -12.328 1.00 91.75 459 VAL A CA 1
ATOM 3508 C C . VAL A 1 459 ? -7.791 12.960 -12.200 1.00 91.75 459 VAL A C 1
ATOM 3510 O O . VAL A 1 459 ? -7.373 13.633 -13.137 1.00 91.75 459 VAL A O 1
ATOM 3513 N N . LYS A 1 460 ? -7.059 12.718 -11.104 1.00 86.62 460 LYS A N 1
ATOM 3514 C CA . LYS A 1 460 ? -5.687 13.231 -10.945 1.00 86.62 460 LYS A CA 1
ATOM 3515 C C . LYS A 1 460 ? -4.766 12.783 -12.082 1.00 86.62 460 LYS A C 1
ATOM 3517 O O . LYS A 1 460 ? -3.918 13.555 -12.498 1.00 86.62 460 LYS A O 1
ATOM 3522 N N . PHE A 1 461 ? -4.952 11.572 -12.603 1.00 80.50 461 PHE A N 1
ATOM 3523 C CA . PHE A 1 461 ? -4.082 11.015 -13.637 1.00 80.50 461 PHE A CA 1
ATOM 3524 C C . PHE A 1 461 ? -4.367 11.556 -15.045 1.00 80.50 461 PHE A C 1
ATOM 3526 O O . PHE A 1 461 ? -3.466 11.682 -15.875 1.00 80.50 461 PHE A O 1
ATOM 3533 N N . VAL A 1 462 ? -5.634 11.865 -15.332 1.00 82.62 462 VAL A N 1
ATOM 3534 C CA . VAL A 1 462 ? -6.057 12.372 -16.649 1.00 82.62 462 VAL A CA 1
ATOM 3535 C C . VAL A 1 462 ? -6.160 13.896 -16.704 1.00 82.62 462 VAL A C 1
ATOM 3537 O O . VAL A 1 462 ? -6.216 14.463 -17.795 1.00 82.62 462 VAL A O 1
ATOM 3540 N N . ALA A 1 463 ? -6.185 14.573 -15.552 1.00 80.31 463 ALA A N 1
ATOM 3541 C CA . ALA A 1 463 ? -6.255 16.025 -15.470 1.00 80.31 463 ALA A CA 1
ATOM 3542 C C . ALA A 1 463 ? -4.937 16.670 -15.953 1.00 80.31 463 ALA A C 1
ATOM 3544 O O . ALA A 1 463 ? -3.882 16.414 -15.372 1.00 80.31 463 ALA A O 1
ATOM 3545 N N . PRO A 1 464 ? -4.977 17.573 -16.953 1.00 64.50 464 PRO A N 1
ATOM 3546 C CA . PRO A 1 464 ? -3.772 18.195 -17.512 1.00 64.50 464 PRO A CA 1
ATOM 3547 C C . PRO A 1 464 ? -2.926 18.988 -16.507 1.00 64.50 464 PRO A C 1
ATOM 3549 O O . PRO A 1 464 ? -1.724 19.119 -16.699 1.00 64.50 464 PRO A O 1
ATOM 3552 N N . VAL A 1 465 ? -3.539 19.508 -15.435 1.00 63.12 465 VAL A N 1
ATOM 3553 C CA . VAL A 1 465 ? -2.870 20.344 -14.419 1.00 63.12 465 VAL A CA 1
ATOM 3554 C C . VAL A 1 465 ? -1.898 19.561 -13.527 1.00 63.12 465 VAL A C 1
ATOM 3556 O O . VAL A 1 465 ? -1.080 20.155 -12.841 1.00 63.12 465 VAL A O 1
ATOM 3559 N N . VAL A 1 466 ? -1.977 18.229 -13.541 1.00 62.41 466 VAL A N 1
ATOM 3560 C CA . VAL A 1 466 ? -1.193 17.329 -12.679 1.00 62.41 466 VAL A CA 1
ATOM 3561 C C . VAL A 1 466 ? 0.021 16.762 -13.434 1.00 62.41 466 VAL A C 1
ATOM 3563 O O . VAL A 1 466 ? 0.638 15.807 -12.988 1.00 62.41 466 VAL A O 1
ATOM 3566 N N . ARG A 1 467 ? 0.351 17.319 -14.611 1.00 59.19 467 ARG A N 1
ATOM 3567 C CA . ARG A 1 467 ? 1.273 16.740 -15.606 1.00 59.19 467 ARG A CA 1
ATOM 3568 C C . ARG A 1 467 ? 2.604 16.242 -15.028 1.00 59.19 467 ARG A C 1
ATOM 3570 O O . ARG A 1 467 ? 3.004 15.154 -15.434 1.00 59.19 467 ARG A O 1
ATOM 3577 N N . ASP A 1 468 ? 3.169 16.972 -14.070 1.00 60.31 468 ASP A N 1
ATOM 3578 C CA . ASP A 1 468 ? 4.456 16.666 -13.425 1.00 60.31 468 ASP A CA 1
ATOM 3579 C C . ASP A 1 468 ? 4.305 16.312 -11.932 1.00 60.31 468 ASP A C 1
ATOM 3581 O O . ASP A 1 468 ? 5.280 16.085 -11.224 1.00 60.31 468 ASP A O 1
ATOM 3585 N N . TRP A 1 469 ? 3.074 16.289 -11.409 1.00 64.81 469 TRP A N 1
ATOM 3586 C CA . TRP A 1 469 ? 2.818 16.072 -9.985 1.00 64.81 469 TRP A CA 1
ATOM 3587 C C . TRP A 1 469 ? 2.500 14.603 -9.744 1.00 64.81 469 TRP A C 1
ATOM 3589 O O . TRP A 1 469 ? 1.363 14.153 -9.904 1.00 64.81 469 TRP A O 1
ATOM 3599 N N . TRP A 1 470 ? 3.503 13.832 -9.334 1.00 72.25 470 TRP A N 1
ATOM 3600 C CA . TRP A 1 470 ? 3.296 12.413 -9.089 1.00 72.25 470 TRP A CA 1
ATOM 3601 C C . TRP A 1 470 ? 2.623 12.158 -7.744 1.00 72.25 470 TRP A C 1
ATOM 3603 O O . TRP A 1 470 ? 3.263 12.068 -6.697 1.00 72.25 470 TRP A O 1
ATOM 3613 N N . PHE A 1 471 ? 1.308 11.971 -7.781 1.00 77.81 471 PHE A N 1
ATOM 3614 C CA . PHE A 1 471 ? 0.571 11.407 -6.658 1.00 77.81 471 PHE A CA 1
ATOM 3615 C C . PHE A 1 471 ? 0.642 9.882 -6.706 1.00 77.81 471 PHE A C 1
ATOM 3617 O O . PHE A 1 471 ? 0.163 9.261 -7.659 1.00 77.81 471 PHE A O 1
ATOM 3624 N N . VAL A 1 472 ? 1.186 9.268 -5.660 1.00 87.81 472 VAL A N 1
ATOM 3625 C CA . VAL A 1 472 ? 1.237 7.805 -5.552 1.00 87.81 472 VAL A CA 1
ATOM 3626 C C . VAL A 1 472 ? -0.184 7.233 -5.452 1.00 87.81 472 VAL A C 1
ATOM 3628 O O . VAL A 1 472 ? -1.039 7.758 -4.731 1.00 87.81 472 VAL A O 1
ATOM 3631 N N . LEU A 1 473 ? -0.436 6.160 -6.208 1.00 90.62 473 LEU A N 1
ATOM 3632 C CA . LEU A 1 473 ? -1.725 5.469 -6.293 1.00 90.62 473 LEU A CA 1
ATOM 3633 C C . LEU A 1 473 ? -1.829 4.379 -5.223 1.00 90.62 473 LEU A C 1
ATOM 3635 O O . LEU A 1 473 ? -0.893 3.597 -5.051 1.00 90.62 473 LEU A O 1
ATOM 3639 N N . LEU A 1 474 ? -3.000 4.232 -4.596 1.00 95.25 474 LEU A N 1
ATOM 3640 C CA . LEU A 1 474 ? -3.273 3.154 -3.638 1.00 95.25 474 LEU A CA 1
ATOM 3641 C C . LEU A 1 474 ? -3.013 1.762 -4.238 1.00 95.25 474 LEU A C 1
ATOM 3643 O O . LEU A 1 474 ? -2.455 0.889 -3.571 1.00 95.25 474 LEU A O 1
ATOM 3647 N N . ALA A 1 475 ? -3.378 1.564 -5.508 1.00 96.62 475 ALA A N 1
ATOM 3648 C CA . ALA A 1 475 ? -3.187 0.302 -6.216 1.00 96.62 475 ALA A CA 1
ATOM 3649 C C . ALA A 1 475 ? -1.723 -0.174 -6.230 1.00 96.62 475 ALA A C 1
ATOM 3651 O O . ALA A 1 475 ? -1.497 -1.383 -6.182 1.00 96.62 475 ALA A O 1
ATOM 3652 N N . LYS A 1 476 ? -0.734 0.740 -6.231 1.00 95.62 476 LYS A N 1
ATOM 3653 C CA . LYS A 1 476 ? 0.702 0.391 -6.254 1.00 95.62 476 LYS A CA 1
ATOM 3654 C C . LYS A 1 476 ? 1.140 -0.450 -5.060 1.00 95.62 476 LYS A C 1
ATOM 3656 O O . LYS A 1 476 ? 2.115 -1.181 -5.172 1.00 95.62 476 LYS A O 1
ATOM 3661 N N . SER A 1 477 ? 0.373 -0.443 -3.968 1.00 96.19 477 SER A N 1
ATOM 3662 C CA . SER A 1 477 ? 0.574 -1.366 -2.844 1.00 96.19 477 SER A CA 1
ATOM 3663 C C . SER A 1 477 ? 0.551 -2.854 -3.224 1.00 96.19 477 SER A C 1
ATOM 3665 O O . SER A 1 477 ? 0.969 -3.697 -2.441 1.00 96.19 477 SER A O 1
ATOM 3667 N N . GLN A 1 478 ? 0.025 -3.196 -4.405 1.00 96.94 478 GLN A N 1
ATOM 3668 C CA . GLN A 1 478 ? -0.144 -4.574 -4.872 1.00 96.94 478 GLN A CA 1
ATOM 3669 C C . GLN A 1 478 ? 0.786 -4.932 -6.040 1.00 96.94 478 GLN A C 1
ATOM 3671 O O . GLN A 1 478 ? 0.569 -5.954 -6.687 1.00 96.94 478 GLN A O 1
ATOM 3676 N N . TRP A 1 479 ? 1.800 -4.114 -6.342 1.00 95.88 479 TRP A N 1
ATOM 3677 C CA . TRP A 1 479 ? 2.681 -4.305 -7.504 1.00 95.88 479 TRP A CA 1
ATOM 3678 C C . TRP A 1 479 ? 3.444 -5.644 -7.508 1.00 95.88 479 TRP A C 1
ATOM 3680 O O . TRP A 1 479 ? 3.756 -6.150 -8.577 1.00 95.88 479 TRP A O 1
ATOM 3690 N N . ARG A 1 480 ? 3.652 -6.278 -6.346 1.00 94.62 480 ARG A N 1
ATOM 3691 C CA . ARG A 1 480 ? 4.194 -7.647 -6.226 1.00 94.62 480 ARG A CA 1
ATOM 3692 C C . ARG A 1 480 ? 3.154 -8.729 -5.941 1.00 94.62 480 ARG A C 1
ATOM 3694 O O . ARG A 1 480 ? 3.508 -9.851 -5.584 1.00 94.62 480 ARG A O 1
ATOM 3701 N N . PHE A 1 481 ? 1.864 -8.441 -6.116 1.00 95.38 481 PHE A N 1
ATOM 3702 C CA . PHE A 1 481 ? 0.789 -9.413 -5.910 1.00 95.38 481 PHE A CA 1
ATOM 3703 C C . PHE A 1 481 ? 0.030 -9.713 -7.218 1.00 95.38 481 PHE A C 1
ATOM 3705 O O . PHE A 1 481 ? -1.107 -9.258 -7.397 1.00 95.38 481 PHE A O 1
ATOM 3712 N N . PRO A 1 482 ? 0.616 -10.521 -8.135 1.00 96.69 482 PRO A N 1
ATOM 3713 C CA . PRO A 1 482 ? 0.040 -10.825 -9.447 1.00 96.69 482 PRO A CA 1
ATOM 3714 C C . PRO A 1 482 ? -1.438 -11.240 -9.451 1.00 96.69 482 PRO A C 1
ATOM 3716 O O . PRO A 1 482 ? -2.158 -10.779 -10.341 1.00 96.69 482 PRO A O 1
ATOM 3719 N N . PRO A 1 483 ? -1.949 -12.042 -8.487 1.00 97.56 483 PRO A N 1
ATOM 3720 C CA . PRO A 1 483 ? -3.373 -12.364 -8.427 1.00 97.56 483 PRO A CA 1
ATOM 3721 C C . PRO A 1 483 ? -4.288 -11.135 -8.378 1.00 97.56 483 PRO A C 1
ATOM 3723 O O . PRO A 1 483 ? -5.286 -11.088 -9.093 1.00 97.56 483 PRO A O 1
ATOM 3726 N N . ALA A 1 484 ? -3.946 -10.111 -7.591 1.00 97.81 484 ALA A N 1
ATOM 3727 C CA . ALA A 1 484 ? -4.738 -8.885 -7.525 1.00 97.81 484 ALA A CA 1
ATOM 3728 C C . ALA A 1 484 ? -4.565 -8.010 -8.776 1.00 97.81 484 ALA A C 1
ATOM 3730 O O . ALA A 1 484 ? -5.523 -7.374 -9.218 1.00 97.81 484 ALA A O 1
ATOM 3731 N N . LEU A 1 485 ? -3.372 -8.013 -9.381 1.00 98.44 485 LEU A N 1
ATOM 3732 C CA . LEU A 1 485 ? -3.069 -7.210 -10.568 1.00 98.44 485 LEU A CA 1
ATOM 3733 C C . LEU A 1 485 ? -3.892 -7.611 -11.796 1.00 98.44 485 LEU A C 1
ATOM 3735 O O . LEU A 1 485 ? -4.120 -6.780 -12.668 1.00 98.44 485 LEU A O 1
ATOM 3739 N N . GLN A 1 486 ? -4.409 -8.840 -11.885 1.00 98.50 486 GLN A N 1
ATOM 3740 C CA . GLN A 1 486 ? -5.131 -9.278 -13.090 1.00 98.50 486 GLN A CA 1
ATOM 3741 C C . GLN A 1 486 ? -6.363 -8.420 -13.420 1.00 98.50 486 GLN A C 1
ATOM 3743 O O . GLN A 1 486 ? -6.728 -8.301 -14.594 1.00 98.50 486 GLN A O 1
ATOM 3748 N N . VAL A 1 487 ? -6.975 -7.770 -12.421 1.00 98.62 487 VAL A N 1
ATOM 3749 C CA . VAL A 1 487 ? -8.098 -6.843 -12.637 1.00 98.62 487 VAL A CA 1
ATOM 3750 C C . VAL A 1 487 ? -7.709 -5.641 -13.509 1.00 98.62 487 VAL A C 1
ATOM 3752 O O . VAL A 1 487 ? -8.555 -5.108 -14.227 1.00 98.62 487 VAL A O 1
ATOM 3755 N N . LEU A 1 488 ? -6.424 -5.263 -13.537 1.00 98.50 488 LEU A N 1
ATOM 3756 C CA . LEU A 1 488 ? -5.907 -4.172 -14.366 1.00 98.50 488 LEU A CA 1
ATOM 3757 C C . LEU A 1 488 ? -6.181 -4.405 -15.859 1.00 98.50 488 LEU A C 1
ATOM 3759 O O . LEU A 1 488 ? -6.528 -3.469 -16.573 1.00 98.50 488 LEU A O 1
ATOM 3763 N N . SER A 1 489 ? -6.149 -5.663 -16.313 1.00 98.19 489 SER A N 1
ATOM 3764 C CA . SER A 1 489 ? -6.489 -6.033 -17.697 1.00 98.19 489 SER A CA 1
ATOM 3765 C C . SER A 1 489 ? -7.956 -5.743 -18.071 1.00 98.19 489 SER A C 1
ATOM 3767 O O . SER A 1 489 ? -8.318 -5.693 -19.250 1.00 98.19 489 SER A O 1
ATOM 3769 N N . LEU A 1 490 ? -8.826 -5.527 -17.081 1.00 98.19 490 LEU A N 1
ATOM 3770 C CA . LEU A 1 490 ? -10.232 -5.186 -17.284 1.00 98.19 490 LEU A CA 1
ATOM 3771 C C . LEU A 1 490 ? -10.493 -3.699 -17.069 1.00 98.19 490 LEU A C 1
ATOM 3773 O O . LEU A 1 490 ? -11.179 -3.080 -17.880 1.00 98.19 490 LEU A O 1
ATOM 3777 N N . THR A 1 491 ? -9.970 -3.139 -15.981 1.00 97.88 491 THR A N 1
ATOM 3778 C CA . THR A 1 491 ? -10.392 -1.831 -15.461 1.00 97.88 491 THR A CA 1
ATOM 3779 C C . THR A 1 491 ? -9.284 -0.785 -15.415 1.00 97.88 491 THR A C 1
ATOM 3781 O O . THR A 1 491 ? -9.572 0.363 -15.078 1.00 97.88 491 THR A O 1
ATOM 3784 N N . GLY A 1 492 ? -8.030 -1.165 -15.680 1.00 96.62 492 GLY A N 1
ATOM 3785 C CA . GLY A 1 492 ? -6.860 -0.391 -15.263 1.00 96.62 492 GLY A CA 1
ATOM 3786 C C . GLY A 1 492 ? -6.774 -0.260 -13.736 1.00 96.62 492 GLY A C 1
ATOM 3787 O O . GLY A 1 492 ? -7.561 -0.874 -12.996 1.00 96.62 492 GLY A O 1
ATOM 3788 N N . PHE A 1 493 ? -5.849 0.574 -13.257 1.00 96.00 493 PHE A N 1
ATOM 3789 C CA . PHE A 1 493 ? -5.640 0.803 -11.819 1.00 96.00 493 PHE A CA 1
ATOM 3790 C C . PHE A 1 493 ? -6.883 1.235 -11.012 1.00 96.00 493 PHE A C 1
ATOM 3792 O O . PHE A 1 493 ? -6.971 0.814 -9.853 1.00 96.00 493 PHE A O 1
ATOM 3799 N N . PRO A 1 494 ? -7.875 1.995 -11.544 1.00 97.56 494 PRO A N 1
ATOM 3800 C CA . PRO A 1 494 ? -8.992 2.452 -10.717 1.00 97.56 494 PRO A CA 1
ATOM 3801 C C . PRO A 1 494 ? -9.837 1.302 -10.150 1.00 97.56 494 PRO A C 1
ATOM 3803 O O . PRO A 1 494 ? -10.373 1.425 -9.050 1.00 97.56 494 PRO A O 1
ATOM 3806 N N . GLY A 1 495 ? -9.930 0.164 -10.850 1.00 98.19 495 GLY A N 1
ATOM 3807 C CA . GLY A 1 495 ? -10.634 -1.014 -10.328 1.00 98.19 495 GLY A CA 1
ATOM 3808 C C . GLY A 1 495 ? -9.910 -1.688 -9.167 1.00 98.19 495 GLY A C 1
ATOM 3809 O O . GLY A 1 495 ? -10.558 -2.122 -8.217 1.00 98.19 495 GLY A O 1
ATOM 3810 N N . LEU A 1 496 ? -8.576 -1.707 -9.180 1.00 98.44 496 LEU A N 1
ATOM 3811 C CA . LEU A 1 496 ? -7.800 -2.248 -8.066 1.00 98.44 496 LEU A CA 1
ATOM 3812 C C . LEU A 1 496 ? -7.875 -1.334 -6.834 1.00 98.44 496 LEU A C 1
ATOM 3814 O O . LEU A 1 496 ? -8.150 -1.818 -5.735 1.00 98.44 496 LEU A O 1
ATOM 3818 N N . SER A 1 497 ? -7.743 -0.016 -7.018 1.00 98.12 497 SER A N 1
ATOM 3819 C CA . SER A 1 497 ? -7.955 0.961 -5.938 1.00 98.12 497 SER A CA 1
ATOM 3820 C C . SER A 1 497 ? -9.363 0.861 -5.340 1.00 98.12 497 SER A C 1
ATOM 3822 O O . SER A 1 497 ? -9.525 0.899 -4.118 1.00 98.12 497 SER A O 1
ATOM 3824 N N . PHE A 1 498 ? -10.385 0.672 -6.185 1.00 98.69 498 PHE A N 1
ATOM 3825 C CA . PHE A 1 498 ? -11.759 0.441 -5.741 1.00 98.69 498 PHE A CA 1
ATOM 3826 C C . PHE A 1 498 ? -11.874 -0.814 -4.863 1.00 98.69 498 PHE A C 1
ATOM 3828 O O . PHE A 1 498 ? -12.470 -0.747 -3.789 1.00 98.69 498 PHE A O 1
ATOM 3835 N N . LEU A 1 499 ? -11.293 -1.948 -5.274 1.00 98.75 499 LEU A N 1
ATOM 3836 C CA . LEU A 1 499 ? -11.373 -3.206 -4.518 1.00 98.75 499 LEU A CA 1
ATOM 3837 C C . LEU A 1 499 ? -10.632 -3.132 -3.177 1.00 98.75 499 LEU A C 1
ATOM 3839 O O . LEU A 1 499 ? -11.162 -3.613 -2.173 1.00 98.75 499 LEU A O 1
ATOM 3843 N N . LEU A 1 500 ? -9.460 -2.491 -3.137 1.00 98.62 500 LEU A N 1
ATOM 3844 C CA . LEU A 1 500 ? -8.708 -2.254 -1.898 1.00 98.62 500 LEU A CA 1
ATOM 3845 C C . LEU A 1 500 ? -9.533 -1.439 -0.899 1.00 98.62 500 LEU A C 1
ATOM 3847 O O . LEU A 1 500 ? -9.667 -1.809 0.271 1.00 98.62 500 LEU A O 1
ATOM 3851 N N . MET A 1 501 ? -10.138 -0.347 -1.366 1.00 98.44 501 MET A N 1
ATOM 3852 C CA . MET A 1 501 ? -10.980 0.486 -0.515 1.00 98.44 501 MET A CA 1
ATOM 3853 C C . MET A 1 501 ? -12.266 -0.240 -0.097 1.00 98.44 501 MET A C 1
ATOM 3855 O O . MET A 1 501 ? -12.690 -0.132 1.054 1.00 98.44 501 MET A O 1
ATOM 3859 N N . LEU A 1 502 ? -12.872 -1.017 -1.002 1.00 98.62 502 LEU A N 1
ATOM 3860 C CA . LEU A 1 502 ? -14.069 -1.805 -0.714 1.00 98.62 502 LEU A CA 1
ATOM 3861 C C . LEU A 1 502 ? -13.801 -2.842 0.379 1.00 98.62 502 LEU A C 1
ATOM 3863 O O . LEU A 1 502 ? -14.623 -2.979 1.282 1.00 98.62 502 LEU A O 1
ATOM 3867 N N . ALA A 1 503 ? -12.656 -3.528 0.338 1.00 98.69 503 ALA A N 1
ATOM 3868 C CA . ALA A 1 503 ? -12.263 -4.477 1.375 1.00 98.69 503 ALA A CA 1
ATOM 3869 C C . ALA A 1 503 ? -12.146 -3.799 2.747 1.00 98.69 503 ALA A C 1
ATOM 3871 O O . ALA A 1 503 ? -12.747 -4.268 3.714 1.00 98.69 503 ALA A O 1
ATOM 3872 N N . ASN A 1 504 ? -11.465 -2.651 2.817 1.00 98.62 504 ASN A N 1
ATOM 3873 C CA . ASN A 1 504 ? -11.322 -1.885 4.056 1.00 98.62 504 ASN A CA 1
ATOM 3874 C C . ASN A 1 504 ? -12.684 -1.428 4.611 1.00 98.62 504 ASN A C 1
ATOM 3876 O O . ASN A 1 504 ? -12.981 -1.650 5.784 1.00 98.62 504 ASN A O 1
ATOM 3880 N N . VAL A 1 505 ? -13.552 -0.856 3.769 1.00 98.06 505 VAL A N 1
ATOM 3881 C CA . VAL A 1 505 ? -14.898 -0.412 4.177 1.00 98.06 505 VAL A CA 1
ATOM 3882 C C . VAL A 1 505 ? -15.780 -1.587 4.610 1.00 98.06 505 VAL A C 1
ATOM 3884 O O . VAL A 1 505 ? -16.492 -1.491 5.613 1.00 98.06 505 VAL A O 1
ATOM 3887 N N . ALA A 1 506 ? -15.727 -2.708 3.890 1.00 98.25 506 ALA A N 1
ATOM 3888 C CA . ALA A 1 506 ? -16.499 -3.903 4.206 1.00 98.25 506 ALA A CA 1
ATOM 3889 C C . ALA A 1 506 ? -16.048 -4.556 5.522 1.00 98.25 506 ALA A C 1
ATOM 3891 O O . ALA A 1 506 ? -16.899 -4.916 6.339 1.00 98.25 506 ALA A O 1
ATOM 3892 N N . LEU A 1 507 ? -14.734 -4.649 5.761 1.00 98.06 507 LEU A N 1
ATOM 3893 C CA . LEU A 1 507 ? -14.169 -5.114 7.031 1.00 98.06 507 LEU A CA 1
ATOM 3894 C C . LEU A 1 507 ? -14.584 -4.203 8.186 1.00 98.06 507 LEU A C 1
ATOM 3896 O O . LEU A 1 507 ? -15.051 -4.701 9.208 1.00 98.06 507 LEU A O 1
ATOM 3900 N N . THR A 1 508 ? -14.491 -2.881 8.020 1.00 97.12 508 THR A N 1
ATOM 3901 C CA . THR A 1 508 ? -14.953 -1.920 9.031 1.00 97.12 508 THR A CA 1
ATOM 3902 C C . THR A 1 508 ? -16.431 -2.113 9.364 1.00 97.12 508 THR A C 1
ATOM 3904 O O . THR A 1 508 ? -16.786 -2.190 10.542 1.00 97.12 508 THR A O 1
ATOM 3907 N N . ALA A 1 509 ? -17.297 -2.227 8.353 1.00 95.56 509 ALA A N 1
ATOM 3908 C CA . ALA A 1 509 ? -18.730 -2.410 8.568 1.00 95.56 509 ALA A CA 1
ATOM 3909 C C . ALA A 1 509 ? -19.043 -3.741 9.275 1.00 95.56 509 ALA A C 1
ATOM 3911 O O . ALA A 1 509 ? -19.860 -3.775 10.198 1.00 95.56 509 ALA A O 1
ATOM 3912 N N . LEU A 1 510 ? -18.356 -4.822 8.887 1.00 96.50 510 LEU A N 1
ATOM 3913 C CA . LEU A 1 510 ? -18.478 -6.133 9.523 1.00 96.50 510 LEU A CA 1
ATOM 3914 C C . LEU A 1 510 ? -18.025 -6.098 10.986 1.00 96.50 510 LEU A C 1
ATOM 3916 O O . LEU A 1 510 ? -18.758 -6.564 11.859 1.00 96.50 510 LEU A O 1
ATOM 3920 N N . LEU A 1 511 ? -16.853 -5.520 11.261 1.00 94.50 511 LEU A N 1
ATOM 3921 C CA . LEU A 1 511 ? -16.292 -5.431 12.608 1.00 94.50 511 LEU A CA 1
ATOM 3922 C C . LEU A 1 511 ? -17.170 -4.583 13.522 1.00 94.50 511 LEU A C 1
ATOM 3924 O O . LEU A 1 511 ? -17.503 -5.021 14.618 1.00 94.50 511 LEU A O 1
ATOM 3928 N N . LEU A 1 512 ? -17.615 -3.404 13.086 1.00 93.25 512 LEU A N 1
ATOM 3929 C CA . LEU A 1 512 ? -18.466 -2.557 13.922 1.00 93.25 512 LEU A CA 1
ATOM 3930 C C . LEU A 1 512 ? -19.791 -3.227 14.268 1.00 93.25 512 LEU A C 1
ATOM 3932 O O . LEU A 1 512 ? -20.216 -3.171 15.423 1.00 93.25 512 LEU A O 1
ATOM 3936 N N . ARG A 1 513 ? -20.420 -3.904 13.302 1.00 92.81 513 ARG A N 1
ATOM 3937 C CA . ARG A 1 513 ? -21.677 -4.614 13.544 1.00 92.81 513 ARG A CA 1
ATOM 3938 C C . ARG A 1 513 ? -21.484 -5.837 14.442 1.00 92.81 513 ARG A C 1
ATOM 3940 O O . ARG A 1 513 ? -22.299 -6.075 15.335 1.00 92.81 513 ARG A O 1
ATOM 3947 N N . ALA A 1 514 ? -20.375 -6.557 14.282 1.00 91.25 514 ALA A N 1
ATOM 3948 C CA . ALA A 1 514 ? -20.023 -7.676 15.150 1.00 91.25 514 ALA A CA 1
ATOM 3949 C C . ALA A 1 514 ? -19.717 -7.222 16.587 1.00 91.25 514 ALA A C 1
ATOM 3951 O O . ALA A 1 514 ? -20.143 -7.879 17.536 1.00 91.25 514 ALA A O 1
ATOM 3952 N N . LEU A 1 515 ? -19.015 -6.098 16.762 1.00 87.44 515 LEU A N 1
ATOM 3953 C CA . LEU A 1 515 ? -18.601 -5.602 18.076 1.00 87.44 515 LEU A CA 1
ATOM 3954 C C . LEU A 1 515 ? -19.725 -4.893 18.833 1.00 87.44 515 LEU A C 1
ATOM 3956 O O . LEU A 1 515 ? -19.900 -5.159 20.019 1.00 87.44 515 LEU A O 1
ATOM 3960 N N . ARG A 1 516 ? -20.508 -4.038 18.162 1.00 86.62 516 ARG A N 1
ATOM 3961 C CA . ARG A 1 516 ? -21.560 -3.234 18.809 1.00 86.62 516 ARG A CA 1
ATOM 3962 C C . ARG A 1 516 ? -22.909 -3.936 18.881 1.00 86.62 516 ARG A C 1
ATOM 3964 O O . ARG A 1 516 ? -23.608 -3.807 19.877 1.00 86.62 516 ARG A O 1
ATOM 3971 N N . GLU A 1 517 ? -23.283 -4.671 17.835 1.00 88.06 517 GLU A N 1
ATOM 3972 C CA . GLU A 1 517 ? -24.622 -5.270 17.724 1.00 88.06 517 GLU A CA 1
ATOM 3973 C C . GLU A 1 517 ? -24.621 -6.794 17.877 1.00 88.06 517 GLU A C 1
ATOM 3975 O O . GLU A 1 517 ? -25.697 -7.390 17.920 1.00 88.06 517 GLU A O 1
ATOM 3980 N N . ARG A 1 518 ? -23.444 -7.441 17.916 1.00 88.25 518 ARG A N 1
ATOM 3981 C CA . ARG A 1 518 ? -23.297 -8.910 17.867 1.00 88.25 518 ARG A CA 1
ATOM 3982 C C . ARG A 1 518 ? -24.001 -9.535 16.651 1.00 88.25 518 ARG A C 1
ATOM 3984 O O . ARG A 1 518 ? -24.498 -10.657 16.714 1.00 88.25 518 ARG A O 1
ATOM 3991 N N . LYS A 1 519 ? -24.043 -8.800 15.533 1.00 92.62 519 LYS A N 1
ATOM 3992 C CA . LYS A 1 519 ? -24.688 -9.196 14.270 1.00 92.62 519 LYS A CA 1
ATOM 3993 C C . LYS A 1 519 ? -23.689 -9.202 13.115 1.00 92.62 519 LYS A C 1
ATOM 3995 O O . LYS A 1 519 ? -22.640 -8.569 13.178 1.00 92.62 519 LYS A O 1
ATOM 4000 N N . VAL A 1 520 ? -24.049 -9.891 12.035 1.00 94.31 520 VAL A N 1
ATOM 4001 C CA . VAL A 1 520 ? -23.267 -9.938 10.792 1.00 94.31 520 VAL A CA 1
ATOM 4002 C C . VAL A 1 520 ? -23.758 -8.862 9.819 1.00 94.31 520 VAL A C 1
ATOM 4004 O O . VAL A 1 520 ? -24.957 -8.744 9.565 1.00 94.31 520 VAL A O 1
ATOM 4007 N N . GLU A 1 521 ? -22.832 -8.096 9.238 1.00 95.38 521 GLU A N 1
ATOM 4008 C CA . GLU A 1 521 ? -23.113 -7.196 8.113 1.00 95.38 521 GLU A CA 1
ATOM 4009 C C . GLU A 1 521 ? -23.032 -7.976 6.791 1.00 95.38 521 GLU A C 1
ATOM 4011 O O . GLU A 1 521 ? -21.974 -8.067 6.170 1.00 95.38 521 GLU A O 1
ATOM 4016 N N . TRP A 1 522 ? -24.155 -8.535 6.335 1.00 96.12 522 TRP A N 1
ATOM 4017 C CA . TRP A 1 522 ? -24.190 -9.357 5.115 1.00 96.12 522 TRP A CA 1
ATOM 4018 C C . TRP A 1 522 ? -23.743 -8.622 3.845 1.00 96.12 522 TRP A C 1
ATOM 4020 O O . TRP A 1 522 ? -23.131 -9.237 2.977 1.00 96.12 522 TRP A O 1
ATOM 4030 N N . ALA A 1 523 ? -23.989 -7.312 3.743 1.00 96.25 523 ALA A N 1
ATOM 4031 C CA . ALA A 1 523 ? -23.487 -6.506 2.628 1.00 96.25 523 ALA A CA 1
ATOM 4032 C C . ALA A 1 523 ? -21.949 -6.427 2.623 1.00 96.25 523 ALA A C 1
ATOM 4034 O O . ALA A 1 523 ? -21.332 -6.511 1.565 1.00 96.25 523 ALA A O 1
ATOM 4035 N N . GLY A 1 524 ? -21.332 -6.330 3.806 1.00 97.12 524 GLY A N 1
ATOM 4036 C CA . GLY A 1 524 ? -19.880 -6.383 3.970 1.00 97.12 524 GLY A CA 1
ATOM 4037 C C . GLY A 1 524 ? -19.323 -7.759 3.610 1.00 97.12 524 GLY A C 1
ATOM 4038 O O . GLY A 1 524 ? -18.351 -7.849 2.868 1.00 97.12 524 GLY A O 1
ATOM 4039 N N . VAL A 1 525 ? -19.985 -8.839 4.041 1.00 98.00 525 VAL A N 1
ATOM 4040 C CA . VAL A 1 525 ? -19.608 -10.209 3.644 1.00 98.00 525 VAL A CA 1
ATOM 4041 C C . VAL A 1 525 ? -19.665 -10.375 2.125 1.00 98.00 525 VAL A C 1
ATOM 4043 O O . VAL A 1 525 ? -18.700 -10.846 1.532 1.00 98.00 525 VAL A O 1
ATOM 4046 N N . ALA A 1 526 ? -20.752 -9.946 1.479 1.00 98.06 526 ALA A N 1
ATOM 4047 C CA . ALA A 1 526 ? -20.889 -10.020 0.026 1.00 98.06 526 ALA A CA 1
ATOM 4048 C C . ALA A 1 526 ? -19.788 -9.227 -0.701 1.00 98.06 526 ALA A C 1
ATOM 4050 O O . ALA A 1 526 ? -19.205 -9.730 -1.658 1.00 98.06 526 ALA A O 1
ATOM 4051 N N . ALA A 1 527 ? -19.454 -8.025 -0.220 1.00 98.19 527 ALA A N 1
ATOM 4052 C CA . ALA A 1 527 ? -18.363 -7.221 -0.765 1.00 98.19 527 ALA A CA 1
ATOM 4053 C C . ALA A 1 527 ? -16.997 -7.922 -0.644 1.00 98.19 527 ALA A C 1
ATOM 4055 O O . ALA A 1 527 ? -16.238 -7.952 -1.611 1.00 98.19 527 ALA A O 1
ATOM 4056 N N . LEU A 1 528 ? -16.700 -8.546 0.501 1.00 98.50 528 LEU A N 1
ATOM 4057 C CA . LEU A 1 528 ? -15.462 -9.312 0.690 1.00 98.50 528 LEU A CA 1
ATOM 4058 C C . LEU A 1 528 ? -15.415 -10.572 -0.174 1.00 98.50 528 LEU A C 1
ATOM 4060 O O . LEU A 1 528 ? -14.358 -10.904 -0.703 1.00 98.50 528 LEU A O 1
ATOM 4064 N N . VAL A 1 529 ? -16.552 -11.245 -0.371 1.00 98.50 529 VAL A N 1
ATOM 4065 C CA . VAL A 1 529 ? -16.653 -12.372 -1.308 1.00 98.50 529 VAL A CA 1
ATOM 4066 C C . VAL A 1 529 ? -16.364 -11.908 -2.734 1.00 98.50 529 VAL A C 1
ATOM 4068 O O . VAL A 1 529 ? -15.619 -12.583 -3.431 1.00 98.50 529 VAL A O 1
ATOM 4071 N N . ILE A 1 530 ? -16.874 -10.748 -3.162 1.00 98.38 530 ILE A N 1
ATOM 4072 C CA . ILE A 1 530 ? -16.553 -10.181 -4.483 1.00 98.38 530 ILE A CA 1
ATOM 4073 C C . ILE A 1 530 ? -15.046 -9.938 -4.613 1.00 98.38 530 ILE A C 1
ATOM 4075 O O . ILE A 1 530 ? -14.448 -10.372 -5.594 1.00 98.38 530 ILE A O 1
ATOM 4079 N N . VAL A 1 531 ? -14.420 -9.302 -3.617 1.00 98.62 531 VAL A N 1
ATOM 4080 C CA . VAL A 1 531 ? -12.965 -9.075 -3.606 1.00 98.62 531 VAL A CA 1
ATOM 4081 C C . VAL A 1 531 ? -12.206 -10.403 -3.712 1.00 98.62 531 VAL A C 1
ATOM 4083 O O . VAL A 1 531 ? -11.341 -10.550 -4.574 1.00 98.62 531 VAL A O 1
ATOM 4086 N N . ALA A 1 532 ? -12.573 -11.398 -2.900 1.00 98.31 532 ALA A N 1
ATOM 4087 C CA . ALA A 1 532 ? -11.944 -12.715 -2.911 1.00 98.31 532 ALA A CA 1
ATOM 4088 C C . ALA A 1 532 ? -12.144 -13.457 -4.243 1.00 98.31 532 ALA A C 1
ATOM 4090 O O . ALA A 1 532 ? -11.216 -14.097 -4.727 1.00 98.31 532 ALA A O 1
ATOM 4091 N N . VAL A 1 533 ? -13.323 -13.348 -4.863 1.00 98.62 533 VAL A N 1
ATOM 4092 C CA . VAL A 1 533 ? -13.614 -13.937 -6.178 1.00 98.62 533 VAL A CA 1
ATOM 4093 C C . VAL A 1 533 ? -12.771 -13.283 -7.267 1.00 98.62 533 VAL A C 1
ATOM 4095 O O . VAL A 1 533 ? -12.247 -13.998 -8.115 1.00 98.62 533 VAL A O 1
ATOM 4098 N N . VAL A 1 534 ? -12.590 -11.959 -7.243 1.00 98.56 534 VAL A N 1
ATOM 4099 C CA . VAL A 1 534 ? -11.742 -11.266 -8.227 1.00 98.56 534 VAL A CA 1
ATOM 4100 C C . VAL A 1 534 ? -10.276 -11.672 -8.071 1.00 98.56 534 VAL A C 1
ATOM 4102 O O . VAL A 1 534 ? -9.639 -12.012 -9.066 1.00 98.56 534 VAL A O 1
ATOM 4105 N N . ILE A 1 535 ? -9.752 -11.706 -6.840 1.00 98.38 535 ILE A N 1
ATOM 4106 C CA . ILE A 1 535 ? -8.376 -12.160 -6.571 1.00 98.38 535 ILE A CA 1
ATOM 4107 C C . ILE A 1 535 ? -8.210 -13.638 -6.953 1.00 98.38 535 ILE A C 1
ATOM 4109 O O . ILE A 1 535 ? -7.220 -14.008 -7.579 1.00 98.38 535 ILE A O 1
ATOM 4113 N N . GLY A 1 536 ? -9.191 -14.483 -6.622 1.00 98.19 536 GLY A N 1
ATOM 4114 C CA . GLY A 1 536 ? -9.198 -15.904 -6.969 1.00 98.19 536 GLY A CA 1
ATOM 4115 C C . GLY A 1 536 ? -9.241 -16.138 -8.478 1.00 98.19 536 GLY A C 1
ATOM 4116 O O . GLY A 1 536 ? -8.470 -16.940 -8.995 1.00 98.19 536 GLY A O 1
ATOM 4117 N N . TRP A 1 537 ? -10.073 -15.390 -9.208 1.00 98.44 537 TRP A N 1
ATOM 4118 C CA . TRP A 1 537 ? -10.069 -15.385 -10.672 1.00 98.44 537 TRP A CA 1
ATOM 4119 C C . TRP A 1 537 ? -8.711 -14.948 -11.223 1.00 98.44 537 TRP A C 1
ATOM 4121 O O . TRP A 1 537 ? -8.206 -15.572 -12.155 1.00 98.44 537 TRP A O 1
ATOM 4131 N N . GLY A 1 538 ? -8.096 -13.922 -10.633 1.00 98.12 538 GLY A N 1
ATOM 4132 C CA . GLY A 1 538 ? -6.765 -13.476 -11.019 1.00 98.12 538 GLY A CA 1
ATOM 4133 C C . GLY A 1 538 ? -5.706 -14.562 -10.828 1.00 98.12 538 GLY A C 1
ATOM 4134 O O . GLY A 1 538 ? -4.961 -14.848 -11.760 1.00 98.12 538 GLY A O 1
ATOM 4135 N N . ALA A 1 539 ? -5.701 -15.248 -9.684 1.00 97.31 539 ALA A N 1
ATOM 4136 C CA . ALA A 1 539 ? -4.811 -16.386 -9.442 1.00 97.31 539 ALA A CA 1
ATOM 4137 C C . ALA A 1 539 ? -5.000 -17.509 -10.479 1.00 97.31 539 ALA A C 1
ATOM 4139 O O . ALA A 1 539 ? -4.021 -18.052 -10.981 1.00 97.31 539 ALA A O 1
ATOM 4140 N N . LEU A 1 540 ? -6.251 -17.822 -10.836 1.00 97.62 540 LEU A N 1
ATOM 4141 C CA . LEU A 1 540 ? -6.583 -18.843 -11.838 1.00 97.62 540 LEU A CA 1
ATOM 4142 C C . LEU A 1 540 ? -6.285 -18.409 -13.281 1.00 97.62 540 LEU A C 1
ATOM 4144 O O . LEU A 1 540 ? -6.180 -19.257 -14.162 1.00 97.62 540 LEU A O 1
ATOM 4148 N N . SER A 1 541 ? -6.177 -17.104 -13.531 1.00 95.88 541 SER A N 1
ATOM 4149 C CA . SER A 1 541 ? -5.908 -16.557 -14.864 1.00 95.88 541 SER A CA 1
ATOM 4150 C C . SER A 1 541 ? -4.423 -16.564 -15.218 1.00 95.88 541 SER A C 1
ATOM 4152 O O . SER A 1 541 ? -4.096 -16.419 -16.391 1.00 95.88 541 SER A O 1
ATOM 4154 N N . ILE A 1 542 ? -3.527 -16.703 -14.235 1.00 96.69 542 ILE A N 1
ATOM 4155 C CA . ILE A 1 542 ? -2.076 -16.698 -14.453 1.00 96.69 542 ILE A CA 1
ATOM 4156 C C . ILE A 1 542 ? -1.635 -18.084 -14.949 1.00 96.69 542 ILE A C 1
ATOM 4158 O O . ILE A 1 542 ? -1.766 -19.061 -14.210 1.00 96.69 542 ILE A O 1
ATOM 4162 N N . PRO A 1 543 ? -1.086 -18.204 -16.171 1.00 94.25 543 PRO A N 1
ATOM 4163 C CA . PRO A 1 543 ? -0.652 -19.479 -16.705 1.00 94.25 543 PRO A CA 1
ATOM 4164 C C . PRO A 1 543 ? 0.706 -19.887 -16.128 1.00 94.25 543 PRO A C 1
ATOM 4166 O O . PRO A 1 543 ? 1.549 -19.065 -15.737 1.00 94.25 543 PRO A O 1
ATOM 4169 N N . THR A 1 544 ? 0.960 -21.190 -16.161 1.00 93.19 544 THR A N 1
ATOM 4170 C CA . THR A 1 544 ? 2.329 -21.703 -16.140 1.00 93.19 544 THR A CA 1
ATOM 4171 C C . THR A 1 544 ? 3.066 -21.186 -17.379 1.00 93.19 544 THR A C 1
ATOM 4173 O O . THR A 1 544 ? 2.482 -21.249 -18.466 1.00 93.19 544 THR A O 1
ATOM 4176 N N . PRO A 1 545 ? 4.303 -20.669 -17.251 1.00 90.44 545 PRO A N 1
ATOM 4177 C CA . PRO A 1 545 ? 5.085 -20.254 -18.412 1.00 90.44 545 PRO A CA 1
ATOM 4178 C C . PRO A 1 545 ? 5.179 -21.385 -19.455 1.00 90.44 545 PRO A C 1
ATOM 4180 O O . PRO A 1 545 ? 5.289 -22.553 -19.063 1.00 90.44 545 PRO A O 1
ATOM 4183 N N . PRO A 1 546 ? 5.082 -21.074 -20.760 1.00 92.00 546 PRO A N 1
ATOM 4184 C CA . PRO A 1 546 ? 5.282 -22.058 -21.821 1.00 92.00 546 PRO A CA 1
ATOM 4185 C C . PRO A 1 546 ? 6.744 -22.532 -21.866 1.00 92.00 546 PRO A C 1
ATOM 4187 O O . PRO A 1 546 ? 7.612 -21.938 -21.238 1.00 92.00 546 PRO A O 1
ATOM 4190 N N . ALA A 1 547 ? 7.015 -23.603 -22.621 1.00 88.00 547 ALA A N 1
ATOM 4191 C CA . ALA A 1 547 ? 8.381 -24.098 -22.818 1.00 88.00 547 ALA A CA 1
ATOM 4192 C C . ALA A 1 547 ? 9.234 -23.153 -23.683 1.00 88.00 547 ALA A C 1
ATOM 4194 O O . ALA A 1 547 ? 10.435 -23.043 -23.464 1.00 88.00 547 ALA A O 1
ATOM 4195 N N . ASP A 1 548 ? 8.606 -22.471 -24.644 1.00 87.56 548 ASP A N 1
ATOM 4196 C CA . ASP A 1 548 ? 9.270 -21.507 -25.517 1.00 87.56 548 ASP A CA 1
ATOM 4197 C C . ASP A 1 548 ? 9.264 -20.127 -24.844 1.00 87.56 548 ASP A C 1
ATOM 4199 O O . ASP A 1 548 ? 8.295 -19.367 -24.949 1.00 87.56 548 ASP A O 1
ATOM 4203 N N . THR A 1 549 ? 10.332 -19.833 -24.104 1.00 94.56 549 THR A N 1
ATOM 4204 C CA . THR A 1 549 ? 10.558 -18.544 -23.440 1.00 94.56 549 THR A CA 1
ATOM 4205 C C . THR A 1 549 ? 11.564 -17.679 -24.201 1.00 94.56 549 THR A C 1
ATOM 4207 O O . THR A 1 549 ? 12.295 -18.131 -25.084 1.00 94.56 549 THR A O 1
ATOM 4210 N N . ILE A 1 550 ? 11.558 -16.389 -23.880 1.00 95.38 550 ILE A N 1
ATOM 4211 C CA . ILE A 1 550 ? 12.431 -15.360 -24.437 1.00 95.38 550 ILE A CA 1
ATOM 4212 C C . ILE A 1 550 ? 13.206 -14.760 -23.272 1.00 95.38 550 ILE A C 1
ATOM 4214 O O . ILE A 1 550 ? 12.601 -14.231 -22.340 1.00 95.38 550 ILE A O 1
ATOM 4218 N N . THR A 1 551 ? 14.531 -14.809 -23.330 1.00 97.00 551 THR A N 1
ATOM 4219 C CA . THR A 1 551 ? 15.380 -14.163 -22.327 1.00 97.00 551 THR A CA 1
ATOM 4220 C C . THR A 1 551 ? 15.553 -12.689 -22.675 1.00 97.00 551 THR A C 1
ATOM 4222 O O . THR A 1 551 ? 16.036 -12.360 -23.761 1.00 97.00 551 THR A O 1
ATOM 4225 N N . ILE A 1 552 ? 15.176 -11.801 -21.757 1.00 98.12 552 ILE A N 1
ATOM 4226 C CA . ILE A 1 552 ? 15.428 -10.360 -21.856 1.00 98.12 552 ILE A CA 1
ATOM 4227 C C . ILE A 1 552 ? 16.382 -9.963 -20.736 1.00 98.12 552 ILE A C 1
ATOM 4229 O O . ILE A 1 552 ? 16.171 -10.351 -19.586 1.00 98.12 552 ILE A O 1
ATOM 4233 N N . ALA A 1 553 ? 17.411 -9.191 -21.074 1.00 98.19 553 ALA A N 1
ATOM 4234 C CA . ALA A 1 553 ? 18.321 -8.585 -20.120 1.00 98.19 553 ALA A CA 1
ATOM 4235 C C . ALA A 1 553 ? 18.070 -7.079 -19.974 1.00 98.19 553 ALA A C 1
ATOM 4237 O O . ALA A 1 553 ? 17.690 -6.405 -20.932 1.00 98.19 553 ALA A O 1
ATOM 4238 N N . ALA A 1 554 ? 18.307 -6.562 -18.774 1.00 98.12 554 ALA A N 1
ATOM 4239 C CA . ALA A 1 554 ? 18.217 -5.144 -18.446 1.00 98.12 554 ALA A CA 1
ATOM 4240 C C . ALA A 1 554 ? 19.414 -4.728 -17.584 1.00 98.12 554 ALA A C 1
ATOM 4242 O O . ALA A 1 554 ? 19.855 -5.500 -16.723 1.00 98.12 554 ALA A O 1
ATOM 4243 N N . LEU A 1 555 ? 19.956 -3.541 -17.856 1.00 97.12 555 LEU A N 1
ATOM 4244 C CA . LEU A 1 555 ? 21.200 -3.055 -17.260 1.00 97.12 555 LEU A CA 1
ATOM 4245 C C . LEU A 1 555 ? 20.950 -1.963 -16.218 1.00 97.12 555 LEU A C 1
ATOM 4247 O O . LEU A 1 555 ? 20.085 -1.113 -16.416 1.00 97.12 555 LEU A O 1
ATOM 4251 N N . THR A 1 556 ? 21.783 -1.954 -15.178 1.00 96.44 556 THR A N 1
ATOM 4252 C CA . THR A 1 556 ? 22.026 -0.792 -14.320 1.00 96.44 556 THR A CA 1
ATOM 4253 C C . THR A 1 556 ? 23.498 -0.409 -14.409 1.00 96.44 556 THR A C 1
ATOM 4255 O O . THR A 1 556 ? 24.362 -1.221 -14.073 1.00 96.44 556 THR A O 1
ATOM 4258 N N . ASP A 1 557 ? 23.808 0.801 -14.870 1.00 92.94 557 ASP A N 1
ATOM 4259 C CA . ASP A 1 557 ? 25.171 1.194 -15.255 1.00 92.94 557 ASP A CA 1
ATOM 4260 C C . ASP A 1 557 ? 25.821 2.221 -14.314 1.00 92.94 557 ASP A C 1
ATOM 4262 O O . ASP A 1 557 ? 27.048 2.310 -14.245 1.00 92.94 557 ASP A O 1
ATOM 4266 N N . LEU A 1 558 ? 25.026 2.950 -13.531 1.00 91.50 558 LEU A N 1
ATOM 4267 C CA . LEU A 1 558 ? 25.446 4.061 -12.681 1.00 91.50 558 LEU A CA 1
ATOM 4268 C C . LEU A 1 558 ? 26.250 5.141 -13.421 1.00 91.50 558 LEU A C 1
ATOM 4270 O O . LEU A 1 558 ? 27.115 5.762 -12.800 1.00 91.50 558 LEU A O 1
ATOM 4274 N N . ALA A 1 559 ? 26.010 5.374 -14.718 1.00 88.38 559 ALA A N 1
ATOM 4275 C CA . ALA A 1 559 ? 26.793 6.352 -15.481 1.00 88.38 559 ALA A CA 1
ATOM 4276 C C . ALA A 1 559 ? 26.699 7.770 -14.892 1.00 88.38 559 ALA A C 1
ATOM 4278 O O . ALA A 1 559 ? 27.724 8.427 -14.684 1.00 88.38 559 ALA A O 1
ATOM 4279 N N . ASN A 1 560 ? 25.492 8.183 -14.503 1.00 82.75 560 ASN A N 1
ATOM 4280 C CA . ASN A 1 560 ? 25.204 9.495 -13.909 1.00 82.75 560 ASN A CA 1
ATOM 4281 C C . ASN A 1 560 ? 25.862 9.704 -12.532 1.00 82.75 560 ASN A C 1
ATOM 4283 O O . ASN A 1 560 ? 26.137 10.837 -12.126 1.00 82.75 560 ASN A O 1
ATOM 4287 N N . GLN A 1 561 ? 26.202 8.613 -11.840 1.00 84.25 561 GLN A N 1
ATOM 4288 C CA . GLN A 1 561 ? 26.831 8.633 -10.517 1.00 84.25 561 GLN A CA 1
ATOM 4289 C C . GLN A 1 561 ? 28.345 8.378 -10.557 1.00 84.25 561 GLN A C 1
ATOM 4291 O O . GLN A 1 561 ? 29.002 8.497 -9.521 1.00 84.25 561 GLN A O 1
ATOM 4296 N N . ASP A 1 562 ? 28.916 8.030 -11.717 1.00 86.25 562 ASP A N 1
ATOM 4297 C CA . ASP A 1 562 ? 30.339 7.721 -11.869 1.00 86.25 562 ASP A CA 1
ATOM 4298 C C . ASP A 1 562 ? 31.158 9.008 -12.101 1.00 86.25 562 ASP A C 1
ATOM 4300 O O . ASP A 1 562 ? 31.096 9.610 -13.183 1.00 86.25 562 ASP A O 1
ATOM 4304 N N . PRO A 1 563 ? 31.985 9.448 -11.129 1.00 83.06 563 PRO A N 1
ATOM 4305 C CA . PRO A 1 563 ? 32.757 10.679 -11.275 1.00 83.06 563 PRO A CA 1
ATOM 4306 C C . PRO A 1 563 ? 33.786 10.622 -12.411 1.00 83.06 563 PRO A C 1
ATOM 4308 O O . PRO A 1 563 ? 34.270 11.672 -12.831 1.00 83.06 563 PRO A O 1
ATOM 4311 N N . ALA A 1 564 ? 34.155 9.425 -12.885 1.00 85.12 564 ALA A N 1
ATOM 4312 C CA . ALA A 1 564 ? 35.081 9.265 -14.003 1.00 85.12 564 ALA A CA 1
ATOM 4313 C C . ALA A 1 564 ? 34.421 9.547 -15.361 1.00 85.12 564 ALA A C 1
ATOM 4315 O O . ALA A 1 564 ? 35.115 9.975 -16.283 1.00 85.12 564 ALA A O 1
ATOM 4316 N N . ILE A 1 565 ? 33.106 9.331 -15.475 1.00 85.38 565 ILE A N 1
ATOM 4317 C CA . ILE A 1 565 ? 32.322 9.658 -16.674 1.00 85.38 565 ILE A CA 1
ATOM 4318 C C . ILE A 1 565 ? 31.964 11.146 -16.651 1.00 85.38 565 ILE A C 1
ATOM 4320 O O . ILE A 1 565 ? 32.087 11.829 -17.663 1.00 85.38 565 ILE A O 1
ATOM 4324 N N . GLY A 1 566 ? 31.599 11.678 -15.479 1.00 72.94 566 GLY A N 1
ATOM 4325 C CA . GLY A 1 566 ? 31.371 13.114 -15.293 1.00 72.94 566 GLY A CA 1
ATOM 4326 C C . GLY A 1 566 ? 30.069 13.636 -15.910 1.00 72.94 566 GLY A C 1
ATOM 4327 O O . GLY A 1 566 ? 29.957 14.841 -16.125 1.00 72.94 566 GLY A O 1
ATOM 4328 N N . MET A 1 567 ? 29.113 12.744 -16.195 1.00 74.06 567 MET A N 1
ATOM 4329 C CA . MET A 1 567 ? 27.773 13.075 -16.693 1.00 74.06 567 MET A CA 1
ATOM 4330 C C . MET A 1 567 ? 26.944 13.804 -15.631 1.00 74.06 567 MET A C 1
ATOM 4332 O O . MET A 1 567 ? 26.370 14.843 -15.928 1.00 74.06 567 MET A O 1
ATOM 4336 N N . GLY A 1 568 ? 27.008 13.327 -14.378 1.00 63.12 568 GLY A N 1
ATOM 4337 C CA . GLY A 1 568 ? 26.264 13.869 -13.239 1.00 63.12 568 GLY A CA 1
ATOM 4338 C C . GLY A 1 568 ? 24.780 13.482 -13.264 1.00 63.12 568 GLY A C 1
ATOM 4339 O O . GLY A 1 568 ? 24.198 13.327 -14.327 1.00 63.12 568 GLY A O 1
ATOM 4340 N N . GLY A 1 569 ? 24.162 13.324 -12.091 1.00 58.38 569 GLY A N 1
ATOM 4341 C CA . GLY A 1 569 ? 22.723 13.041 -11.969 1.00 58.38 569 GLY A CA 1
ATOM 4342 C C . GLY A 1 569 ? 21.836 14.283 -12.067 1.00 58.38 569 GLY A C 1
ATOM 4343 O O . GLY A 1 569 ? 22.333 15.422 -12.037 1.00 58.38 569 GLY A O 1
ATOM 4344 N N . GLU A 1 570 ? 20.516 14.074 -12.122 1.00 54.53 570 GLU A N 1
ATOM 4345 C CA . GLU A 1 570 ? 19.535 15.163 -12.123 1.00 54.53 570 GLU A CA 1
ATOM 4346 C C . GLU A 1 570 ? 19.770 16.114 -10.931 1.00 54.53 570 GLU A C 1
ATOM 4348 O O . GLU A 1 570 ? 19.998 15.706 -9.791 1.00 54.53 570 GLU A O 1
ATOM 4353 N N . GLY A 1 571 ? 19.755 17.426 -11.194 1.00 49.50 571 GLY A N 1
ATOM 4354 C CA . GLY A 1 571 ? 19.963 18.456 -10.167 1.00 49.50 571 GLY A CA 1
ATOM 4355 C C . GLY A 1 571 ? 21.426 18.756 -9.804 1.00 49.50 571 GLY A C 1
ATOM 4356 O O . GLY A 1 571 ? 21.677 19.694 -9.044 1.00 49.50 571 GLY A O 1
ATOM 4357 N N . SER A 1 572 ? 22.403 18.049 -10.385 1.00 48.88 572 SER A N 1
ATOM 4358 C CA . SER A 1 572 ? 23.839 18.347 -10.208 1.00 48.88 572 SER A CA 1
ATOM 4359 C C . SER A 1 572 ? 24.316 19.618 -10.937 1.00 48.88 572 SER A C 1
ATOM 4361 O O . SER A 1 572 ? 25.433 20.086 -10.707 1.00 48.88 572 SER A O 1
ATOM 4363 N N . GLY A 1 573 ? 23.474 20.193 -11.805 1.00 50.59 573 GLY A N 1
ATOM 4364 C CA . GLY A 1 573 ? 23.845 21.272 -12.725 1.00 50.59 573 GLY A CA 1
ATOM 4365 C C . GLY A 1 573 ? 24.643 20.794 -13.945 1.00 50.59 573 GLY A C 1
ATOM 4366 O O . GLY A 1 573 ? 25.125 21.632 -14.707 1.00 50.59 573 GLY A O 1
ATOM 4367 N N . ALA A 1 574 ? 24.802 19.477 -14.111 1.00 57.09 574 ALA A N 1
ATOM 4368 C CA . ALA A 1 574 ? 25.407 18.851 -15.278 1.00 57.09 574 ALA A CA 1
ATOM 4369 C C . ALA A 1 574 ? 24.369 18.575 -16.386 1.00 57.09 574 ALA A C 1
ATOM 4371 O O . ALA A 1 574 ? 23.169 18.765 -16.193 1.00 57.09 574 ALA A O 1
ATOM 4372 N N . SER A 1 575 ? 24.851 18.213 -17.576 1.00 60.81 575 SER A N 1
ATOM 4373 C CA . SER A 1 575 ? 24.032 18.048 -18.783 1.00 60.81 575 SER A CA 1
ATOM 4374 C C . SER A 1 575 ? 23.305 16.701 -18.783 1.00 60.81 575 SER A C 1
ATOM 4376 O O . SER A 1 575 ? 23.955 15.684 -18.583 1.00 60.81 575 SER A O 1
ATOM 4378 N N . TYR A 1 576 ? 22.015 16.688 -19.145 1.00 69.56 576 TYR A N 1
ATOM 4379 C CA . TYR A 1 576 ? 21.189 15.488 -19.418 1.00 69.56 576 TYR A CA 1
ATOM 4380 C C . TYR A 1 576 ? 21.680 14.644 -20.611 1.00 69.56 576 TYR A C 1
ATOM 4382 O O . TYR A 1 576 ? 21.002 13.748 -21.074 1.00 69.56 576 TYR A O 1
ATOM 4390 N N . VAL A 1 577 ? 22.817 14.995 -21.204 1.00 79.44 577 VAL A N 1
ATOM 4391 C CA . VAL A 1 577 ? 23.316 14.398 -22.444 1.00 79.44 577 VAL A CA 1
ATOM 4392 C C . VAL A 1 577 ? 24.811 14.209 -22.322 1.00 79.44 577 VAL A C 1
ATOM 4394 O O . VAL A 1 577 ? 25.504 15.090 -21.799 1.00 79.44 577 VAL A O 1
ATOM 4397 N N . ALA A 1 578 ? 25.326 13.121 -22.893 1.00 85.31 578 ALA A N 1
ATOM 4398 C CA . ALA A 1 578 ? 26.755 12.945 -23.108 1.00 85.31 578 ALA A CA 1
ATOM 4399 C C . ALA A 1 578 ? 27.291 14.045 -24.048 1.00 85.31 578 ALA A C 1
ATOM 4401 O O . ALA A 1 578 ? 27.132 14.006 -25.268 1.00 85.31 578 ALA A O 1
ATOM 4402 N N . THR A 1 579 ? 27.926 15.070 -23.473 1.00 83.38 579 THR A N 1
ATOM 4403 C CA . THR A 1 579 ? 28.358 16.263 -24.229 1.00 83.38 579 THR A CA 1
ATOM 4404 C C . THR A 1 579 ? 29.699 16.097 -24.939 1.00 83.38 579 THR A C 1
ATOM 4406 O O . THR A 1 579 ? 30.018 16.895 -25.823 1.00 83.38 579 THR A O 1
ATOM 4409 N N . THR A 1 580 ? 30.490 15.078 -24.583 1.00 87.81 580 THR A N 1
ATOM 4410 C CA . THR A 1 580 ? 31.806 14.821 -25.183 1.00 87.81 580 THR A CA 1
ATOM 4411 C C . THR A 1 580 ? 31.910 13.415 -25.787 1.00 87.81 580 THR A C 1
ATOM 4413 O O . THR A 1 580 ? 31.243 12.482 -25.321 1.00 87.81 580 THR A O 1
ATOM 4416 N N . PRO A 1 581 ? 32.773 13.219 -26.803 1.00 89.69 581 PRO A N 1
ATOM 4417 C CA . PRO A 1 581 ? 33.069 11.888 -27.331 1.00 89.69 581 PRO A CA 1
ATOM 4418 C C . PRO A 1 581 ? 33.619 10.931 -26.266 1.00 89.69 581 PRO A C 1
ATOM 4420 O O . PRO A 1 581 ? 33.293 9.748 -26.279 1.00 89.69 581 PRO A O 1
ATOM 4423 N N . GLU A 1 582 ? 34.422 11.431 -25.321 1.00 91.44 582 GLU A N 1
ATOM 4424 C CA . GLU A 1 582 ? 34.986 10.624 -24.235 1.00 91.44 582 GLU A CA 1
ATOM 4425 C C . GLU A 1 582 ? 33.904 10.126 -23.269 1.00 91.44 582 GLU A C 1
ATOM 4427 O O . GLU A 1 582 ? 33.942 8.962 -22.878 1.00 91.44 582 GLU A O 1
ATOM 4432 N N . MET A 1 583 ? 32.925 10.974 -22.926 1.00 91.62 583 MET A N 1
ATOM 4433 C CA . MET A 1 583 ? 31.757 10.578 -22.127 1.00 91.62 583 MET A CA 1
ATOM 4434 C C . MET A 1 583 ? 30.952 9.501 -22.845 1.00 91.62 583 MET A C 1
ATOM 4436 O O . MET A 1 583 ? 30.671 8.451 -22.273 1.00 91.62 583 MET A O 1
ATOM 4440 N N . SER A 1 584 ? 30.649 9.749 -24.121 1.00 94.00 584 SER A N 1
ATOM 4441 C CA . SER A 1 584 ? 29.887 8.827 -24.961 1.00 94.00 584 SER A CA 1
ATOM 4442 C C . SER A 1 584 ? 30.568 7.453 -25.012 1.00 94.00 584 SER A C 1
ATOM 4444 O O . SER A 1 584 ? 29.922 6.420 -24.837 1.00 94.00 584 SER A O 1
ATOM 4446 N N . GLN A 1 585 ? 31.892 7.430 -25.221 1.00 96.31 585 GLN A N 1
ATOM 4447 C CA . GLN A 1 585 ? 32.674 6.194 -25.255 1.00 96.31 585 GLN A CA 1
ATOM 4448 C C . GLN A 1 585 ? 32.722 5.506 -23.886 1.00 96.31 585 GLN A C 1
ATOM 4450 O O . GLN A 1 585 ? 32.616 4.287 -23.829 1.00 96.31 585 GLN A O 1
ATOM 4455 N N . ALA A 1 586 ? 32.848 6.256 -22.788 1.00 95.19 586 ALA A N 1
ATOM 4456 C CA . ALA A 1 586 ? 32.890 5.679 -21.448 1.00 95.19 586 ALA A CA 1
ATOM 4457 C C . ALA A 1 586 ? 31.565 4.996 -21.064 1.00 95.19 586 ALA A C 1
ATOM 4459 O O . ALA A 1 586 ? 31.593 3.888 -20.528 1.00 95.19 586 ALA A O 1
ATOM 4460 N N . ILE A 1 587 ? 30.423 5.616 -21.384 1.00 95.12 587 ILE A N 1
ATOM 4461 C CA . ILE A 1 587 ? 29.092 5.016 -21.186 1.00 95.12 587 ILE A CA 1
ATOM 4462 C C . ILE A 1 587 ? 28.965 3.753 -22.042 1.00 95.12 587 ILE A C 1
ATOM 4464 O O . ILE A 1 587 ? 28.660 2.679 -21.523 1.00 95.12 587 ILE A O 1
ATOM 4468 N N . PHE A 1 588 ? 29.314 3.850 -23.331 1.00 97.44 588 PHE A N 1
ATOM 4469 C CA . PHE A 1 588 ? 29.316 2.697 -24.230 1.00 97.44 588 PHE A CA 1
ATOM 4470 C C . PHE A 1 588 ? 30.182 1.547 -23.699 1.00 97.44 588 PHE A C 1
ATOM 4472 O O . PHE A 1 588 ? 29.755 0.397 -23.737 1.00 97.44 588 PHE A O 1
ATOM 4479 N N . ASP A 1 589 ? 31.384 1.825 -23.193 1.00 97.31 589 ASP A N 1
ATOM 4480 C CA . ASP A 1 589 ? 32.296 0.799 -22.686 1.00 97.31 589 ASP A CA 1
ATOM 4481 C C . ASP A 1 589 ? 31.710 0.065 -21.468 1.00 97.31 589 ASP A C 1
ATOM 4483 O O . ASP A 1 589 ? 31.841 -1.162 -21.369 1.00 97.31 589 ASP A O 1
ATOM 4487 N N . VAL A 1 590 ? 31.038 0.790 -20.563 1.00 96.56 590 VAL A N 1
ATOM 4488 C CA . VAL A 1 590 ? 30.346 0.210 -19.399 1.00 96.56 590 VAL A CA 1
ATOM 4489 C C . VAL A 1 590 ? 29.194 -0.683 -19.854 1.00 96.56 590 VAL A C 1
ATOM 4491 O O . VAL A 1 590 ? 29.164 -1.871 -19.508 1.00 96.56 590 VAL A O 1
ATOM 4494 N N . ASP A 1 591 ? 28.287 -0.154 -20.670 1.00 97.50 591 ASP A N 1
ATOM 4495 C CA . ASP A 1 591 ? 27.103 -0.886 -21.114 1.00 97.50 591 ASP A CA 1
ATOM 4496 C C . ASP A 1 591 ? 27.455 -2.064 -22.030 1.00 97.50 591 ASP A C 1
ATOM 4498 O O . ASP A 1 591 ? 26.873 -3.150 -21.923 1.00 97.50 591 ASP A O 1
ATOM 4502 N N . ALA A 1 592 ? 28.474 -1.920 -22.881 1.00 98.19 592 ALA A N 1
ATOM 4503 C CA . ALA A 1 592 ? 28.994 -3.007 -23.699 1.00 98.19 592 ALA A CA 1
ATOM 4504 C C . ALA A 1 592 ? 29.624 -4.110 -22.840 1.00 98.19 592 ALA A C 1
ATOM 4506 O O . ALA A 1 592 ? 29.437 -5.299 -23.123 1.00 98.19 592 ALA A O 1
ATOM 4507 N N . ALA A 1 593 ? 30.355 -3.753 -21.779 1.00 97.50 593 ALA A N 1
ATOM 4508 C CA . ALA A 1 593 ? 30.906 -4.731 -20.847 1.00 97.50 593 ALA A CA 1
ATOM 4509 C C . ALA A 1 593 ? 29.799 -5.505 -20.115 1.00 97.50 593 ALA A C 1
ATOM 4511 O O . ALA A 1 593 ? 29.890 -6.731 -20.023 1.00 97.50 593 ALA A O 1
ATOM 4512 N N . LEU A 1 594 ? 28.746 -4.828 -19.644 1.00 96.75 594 LEU A N 1
ATOM 4513 C CA . LEU A 1 594 ? 27.581 -5.471 -19.023 1.00 96.75 594 LEU A CA 1
ATOM 4514 C C . LEU A 1 594 ? 26.818 -6.356 -20.023 1.00 96.75 594 LEU A C 1
ATOM 4516 O O . LEU A 1 594 ? 26.499 -7.507 -19.721 1.00 96.75 594 LEU A O 1
ATOM 4520 N N . THR A 1 595 ? 26.614 -5.873 -21.248 1.00 97.56 595 THR A N 1
ATOM 4521 C CA . THR A 1 595 ? 25.959 -6.616 -22.337 1.00 97.56 595 THR A CA 1
ATOM 4522 C C . THR A 1 595 ? 26.699 -7.920 -22.660 1.00 97.56 595 THR A C 1
ATOM 4524 O O . THR A 1 595 ? 26.087 -8.983 -22.790 1.00 97.56 595 THR A O 1
ATOM 4527 N N . ARG A 1 596 ? 28.037 -7.894 -22.702 1.00 96.81 596 ARG A N 1
ATOM 4528 C CA . ARG A 1 596 ? 28.854 -9.098 -22.937 1.00 96.81 596 ARG A CA 1
ATOM 4529 C C . ARG A 1 596 ? 28.728 -10.149 -21.831 1.00 96.81 596 ARG A C 1
ATOM 4531 O O . ARG A 1 596 ? 28.895 -11.333 -22.120 1.00 96.81 596 ARG A O 1
ATOM 4538 N N . GLN A 1 597 ? 28.388 -9.768 -20.596 1.00 94.69 597 GLN A N 1
ATOM 4539 C CA . GLN A 1 597 ? 28.189 -10.734 -19.502 1.00 94.69 597 GLN A CA 1
ATOM 4540 C C . GLN A 1 597 ? 26.978 -11.646 -19.736 1.00 94.69 597 GLN A C 1
ATOM 4542 O O . GLN A 1 597 ? 26.975 -12.793 -19.282 1.00 94.69 597 GLN A O 1
ATOM 4547 N N . VAL A 1 598 ? 25.971 -11.174 -20.480 1.00 89.75 598 VAL A N 1
ATOM 4548 C CA . VAL A 1 598 ? 24.757 -11.946 -20.792 1.00 89.75 598 VAL A CA 1
ATOM 4549 C C . VAL A 1 598 ? 24.752 -12.568 -22.188 1.00 89.75 598 VAL A C 1
ATOM 4551 O O . VAL A 1 598 ? 23.875 -13.378 -22.482 1.00 89.75 598 VAL A O 1
ATOM 4554 N N . ALA A 1 599 ? 25.765 -12.308 -23.021 1.00 81.56 599 ALA A N 1
ATOM 4555 C CA . ALA A 1 599 ? 25.883 -12.913 -24.354 1.00 81.56 599 ALA A CA 1
ATOM 4556 C C . ALA A 1 599 ? 25.859 -14.460 -24.309 1.00 81.56 599 ALA A C 1
ATOM 4558 O O . ALA A 1 599 ? 25.244 -15.117 -25.149 1.00 81.56 599 ALA A O 1
ATOM 4559 N N . GLY A 1 600 ? 26.455 -15.066 -23.273 1.00 68.56 600 GLY A N 1
ATOM 4560 C CA . GLY A 1 600 ? 26.444 -16.521 -23.064 1.00 68.56 600 GLY A CA 1
ATOM 4561 C C . GLY A 1 600 ? 25.089 -17.107 -22.641 1.00 68.56 600 GLY A C 1
ATOM 4562 O O . GLY A 1 600 ? 24.890 -18.317 -22.756 1.00 68.56 600 GLY A O 1
ATOM 4563 N N . GLN A 1 601 ? 24.151 -16.271 -22.185 1.00 74.38 601 GLN A N 1
ATOM 4564 C CA . GLN A 1 601 ? 22.810 -16.676 -21.743 1.00 74.38 601 GLN A CA 1
ATOM 4565 C C . GLN A 1 601 ? 21.793 -16.705 -22.897 1.00 74.38 601 GLN A C 1
ATOM 4567 O O . GLN A 1 601 ? 20.629 -17.032 -22.677 1.00 74.38 601 GLN A O 1
ATOM 4572 N N . ARG A 1 602 ? 22.236 -16.400 -24.132 1.00 77.94 602 ARG A N 1
ATOM 4573 C CA . ARG A 1 602 ? 21.388 -16.276 -25.332 1.00 77.94 602 ARG A CA 1
ATOM 4574 C C . ARG A 1 602 ? 20.227 -15.296 -25.130 1.00 77.94 602 ARG A C 1
ATOM 4576 O O . ARG A 1 602 ? 19.108 -15.563 -25.565 1.00 77.94 602 ARG A O 1
ATOM 4583 N N . SER A 1 603 ? 20.499 -14.173 -24.464 1.00 86.44 603 SER A N 1
ATOM 4584 C CA . SER A 1 603 ? 19.541 -13.075 -24.335 1.00 86.44 603 SER A CA 1
ATOM 4585 C C . SER A 1 603 ? 19.091 -12.613 -25.715 1.00 86.44 603 SER A C 1
ATOM 4587 O O . SER A 1 603 ? 19.912 -12.232 -26.543 1.00 86.44 603 SER A O 1
ATOM 4589 N N . ALA A 1 604 ? 17.783 -12.654 -25.959 1.00 93.81 604 ALA A N 1
ATOM 4590 C CA . ALA A 1 604 ? 17.204 -12.151 -27.194 1.00 93.81 604 ALA A CA 1
ATOM 4591 C C . ALA A 1 604 ? 17.278 -10.622 -27.231 1.00 93.81 604 ALA A C 1
ATOM 4593 O O . ALA A 1 604 ? 17.592 -10.052 -28.268 1.00 93.81 604 ALA A O 1
ATOM 4594 N N . PHE A 1 605 ? 17.029 -9.967 -26.096 1.00 98.19 605 PHE A N 1
ATOM 4595 C CA . PHE A 1 605 ? 17.014 -8.511 -25.980 1.00 98.19 605 PHE A CA 1
ATOM 4596 C C . PHE A 1 605 ? 17.895 -8.039 -24.827 1.00 98.19 605 PHE A C 1
ATOM 4598 O O . PHE A 1 605 ? 17.962 -8.708 -23.794 1.00 98.19 605 PHE A O 1
ATOM 4605 N N . VAL A 1 606 ? 18.512 -6.870 -24.984 1.00 98.38 606 VAL A N 1
ATOM 4606 C CA . VAL A 1 606 ? 19.259 -6.159 -23.941 1.00 98.38 606 VAL A CA 1
ATOM 4607 C C . VAL A 1 606 ? 18.781 -4.708 -23.913 1.00 98.38 606 VAL A C 1
ATOM 4609 O O . VAL A 1 606 ? 18.791 -4.038 -24.944 1.00 98.38 606 VAL A O 1
ATOM 4612 N N . VAL A 1 607 ? 18.322 -4.242 -22.751 1.00 98.50 607 VAL A N 1
ATOM 4613 C CA . VAL A 1 607 ? 17.817 -2.875 -22.551 1.00 98.50 607 VAL A CA 1
ATOM 4614 C C . VAL A 1 607 ? 18.834 -2.076 -21.750 1.00 98.50 607 VAL A C 1
ATOM 4616 O O . VAL A 1 607 ? 19.085 -2.400 -20.585 1.00 98.50 607 VAL A O 1
ATOM 4619 N N . TRP A 1 608 ? 19.418 -1.064 -22.384 1.00 98.19 608 TRP A N 1
ATOM 4620 C CA . TRP A 1 608 ? 20.325 -0.118 -21.737 1.00 98.19 608 TRP A CA 1
ATOM 4621 C C . TRP A 1 608 ? 19.542 0.974 -20.988 1.00 98.19 608 TRP A C 1
ATOM 4623 O O . TRP A 1 608 ? 18.335 1.117 -21.220 1.00 98.19 608 TRP A O 1
ATOM 4633 N N . PRO A 1 609 ? 20.196 1.716 -20.081 1.00 96.31 609 PRO A N 1
ATOM 4634 C CA . PRO A 1 609 ? 19.613 2.879 -19.414 1.00 96.31 609 PRO A CA 1
ATOM 4635 C C . PRO A 1 609 ? 19.368 4.077 -20.345 1.00 96.31 609 PRO A C 1
ATOM 4637 O O . PRO A 1 609 ? 19.849 4.106 -21.479 1.00 96.31 609 PRO A O 1
ATOM 4640 N N . GLU A 1 610 ? 18.584 5.044 -19.861 1.00 94.19 610 GLU A N 1
ATOM 4641 C CA . GLU A 1 610 ? 18.406 6.366 -20.489 1.00 94.19 610 GLU A CA 1
ATOM 4642 C C . GLU A 1 610 ? 19.612 7.223 -20.102 1.00 94.19 610 GLU A C 1
ATOM 4644 O O . GLU A 1 610 ? 19.752 7.603 -18.945 1.00 94.19 610 GLU A O 1
ATOM 4649 N N . ASN A 1 611 ? 20.533 7.394 -21.044 1.00 90.12 611 ASN A N 1
ATOM 4650 C CA . ASN A 1 611 ? 21.775 8.144 -20.858 1.00 90.12 611 ASN A CA 1
ATOM 4651 C C . ASN A 1 611 ? 22.012 9.126 -22.006 1.00 90.12 611 ASN A C 1
ATOM 4653 O O . ASN A 1 611 ? 23.062 9.769 -22.046 1.00 90.12 611 ASN A O 1
ATOM 4657 N N . GLU A 1 612 ? 21.156 9.131 -23.034 1.00 92.00 612 GLU A N 1
ATOM 4658 C CA . GLU A 1 612 ? 21.345 9.972 -24.207 1.00 92.00 612 GLU A CA 1
ATOM 4659 C C . GLU A 1 612 ? 22.780 9.841 -24.765 1.00 92.00 612 GLU A C 1
ATOM 4661 O O . GLU A 1 612 ? 23.433 10.829 -25.122 1.00 92.00 612 GLU A O 1
ATOM 4666 N N . PHE A 1 613 ? 23.314 8.607 -24.766 1.00 93.38 613 PHE A N 1
ATOM 4667 C CA . PHE A 1 613 ? 24.765 8.371 -24.675 1.00 93.38 613 PHE A CA 1
ATOM 4668 C C . PHE A 1 613 ? 25.541 8.870 -25.895 1.00 93.38 613 PHE A C 1
ATOM 4670 O O . PHE A 1 613 ? 26.757 9.028 -25.835 1.00 93.38 613 PHE A O 1
ATOM 4677 N N . ALA A 1 614 ? 24.858 9.060 -27.024 1.00 94.31 614 ALA A N 1
ATOM 4678 C CA . ALA A 1 614 ? 25.420 9.591 -28.253 1.00 94.31 614 ALA A CA 1
ATOM 4679 C C . ALA A 1 614 ? 24.335 10.255 -29.109 1.00 94.31 614 ALA A C 1
ATOM 4681 O O . ALA A 1 614 ? 23.144 9.953 -29.007 1.00 94.31 614 ALA A O 1
ATOM 4682 N N . GLN A 1 615 ? 24.757 11.115 -30.038 1.00 94.38 615 GLN A N 1
ATOM 4683 C CA . GLN A 1 615 ? 23.876 11.571 -31.109 1.00 94.38 615 GLN A CA 1
ATOM 4684 C C . GLN A 1 615 ? 23.675 10.455 -32.127 1.00 94.38 615 GLN A C 1
ATOM 4686 O O . GLN A 1 615 ? 24.629 9.816 -32.567 1.00 94.38 615 GLN A O 1
ATOM 4691 N N . VAL A 1 616 ? 22.454 10.307 -32.628 1.00 94.44 616 VAL A N 1
ATOM 4692 C CA . VAL A 1 616 ? 22.147 9.313 -33.663 1.00 94.44 616 VAL A CA 1
ATOM 4693 C C . VAL A 1 616 ? 22.862 9.578 -34.999 1.00 94.44 616 VAL A C 1
ATOM 4695 O O . VAL A 1 616 ? 22.933 8.708 -35.863 1.00 94.44 616 VAL A O 1
ATOM 4698 N N . THR A 1 617 ? 23.385 10.792 -35.192 1.00 93.94 617 THR A N 1
ATOM 4699 C CA . THR A 1 617 ? 24.224 11.170 -36.338 1.00 93.94 617 THR A CA 1
ATOM 4700 C C . THR A 1 617 ? 25.700 10.801 -36.164 1.00 93.94 617 THR A C 1
ATOM 4702 O O . THR A 1 617 ? 26.462 10.928 -37.125 1.00 93.94 617 THR A O 1
ATOM 4705 N N . ASP A 1 618 ? 26.126 10.351 -34.980 1.00 94.56 618 ASP A N 1
ATOM 4706 C CA . ASP A 1 618 ? 27.477 9.836 -34.754 1.00 94.56 618 ASP A CA 1
ATOM 4707 C C . ASP A 1 618 ? 27.605 8.422 -35.337 1.00 94.56 618 ASP A C 1
ATOM 4709 O O . ASP A 1 618 ? 27.334 7.405 -34.695 1.00 94.56 618 ASP A O 1
ATOM 4713 N N . ALA A 1 619 ? 28.037 8.360 -36.597 1.00 94.62 619 ALA A N 1
ATOM 4714 C CA . ALA A 1 619 ? 28.217 7.100 -37.306 1.00 94.62 619 ALA A CA 1
ATOM 4715 C C . ALA A 1 619 ? 29.245 6.168 -36.639 1.00 94.62 619 ALA A C 1
ATOM 4717 O O . ALA A 1 619 ? 29.150 4.955 -36.814 1.00 94.62 619 ALA A O 1
ATOM 4718 N N . GLY A 1 620 ? 30.219 6.707 -35.895 1.00 96.75 620 GLY A N 1
ATOM 4719 C CA . GLY A 1 620 ? 31.219 5.907 -35.192 1.00 96.75 620 GLY A CA 1
ATOM 4720 C C . GLY A 1 620 ? 30.595 5.150 -34.026 1.00 96.75 620 GLY A C 1
ATOM 4721 O O . GLY A 1 620 ? 30.736 3.930 -33.938 1.00 96.75 620 GLY A O 1
ATOM 4722 N N . MET A 1 621 ? 29.843 5.857 -33.182 1.00 96.94 621 MET A N 1
ATOM 4723 C CA . MET A 1 621 ? 29.152 5.256 -32.035 1.00 96.94 621 MET A CA 1
ATOM 4724 C C . MET A 1 621 ? 28.040 4.303 -32.470 1.00 96.94 621 MET A C 1
ATOM 4726 O O . MET A 1 621 ? 27.946 3.185 -31.963 1.00 96.94 621 MET A O 1
ATOM 4730 N N . MET A 1 622 ? 27.256 4.683 -33.480 1.00 97.69 622 MET A N 1
ATOM 4731 C CA . MET A 1 622 ? 26.208 3.818 -34.030 1.00 97.69 622 MET A CA 1
ATOM 4732 C C . MET A 1 622 ? 26.780 2.542 -34.674 1.00 97.69 622 MET A C 1
ATOM 4734 O O . MET A 1 622 ? 26.187 1.469 -34.556 1.00 97.69 622 MET A O 1
ATOM 4738 N N . ALA A 1 623 ? 27.960 2.615 -35.305 1.00 98.06 623 ALA A N 1
ATOM 4739 C CA . ALA A 1 623 ? 28.651 1.432 -35.819 1.00 98.06 623 ALA A CA 1
ATOM 4740 C C . ALA A 1 623 ? 29.175 0.523 -34.696 1.00 98.06 623 ALA A C 1
ATOM 4742 O O . ALA A 1 623 ? 29.117 -0.698 -34.838 1.00 98.06 623 ALA A O 1
ATOM 4743 N N . GLN A 1 624 ? 29.654 1.088 -33.582 1.00 98.44 624 GLN A N 1
ATOM 4744 C CA . GLN A 1 624 ? 30.053 0.303 -32.408 1.00 98.44 624 GLN A CA 1
ATOM 4745 C C . GLN A 1 624 ? 28.854 -0.414 -31.769 1.00 98.44 624 GLN A C 1
ATOM 4747 O O . GLN A 1 624 ? 28.956 -1.602 -31.461 1.00 98.44 624 GLN A O 1
ATOM 4752 N N . LEU A 1 625 ? 27.707 0.263 -31.644 1.00 98.31 625 LEU A N 1
ATOM 4753 C CA . LEU A 1 625 ? 26.464 -0.336 -31.148 1.00 98.31 625 LEU A CA 1
ATOM 4754 C C . LEU A 1 625 ? 25.985 -1.487 -32.046 1.00 98.31 625 LEU A C 1
ATOM 4756 O O . LEU A 1 625 ? 25.697 -2.577 -31.552 1.00 98.31 625 LEU A O 1
ATOM 4760 N N . GLY A 1 626 ? 25.982 -1.286 -33.368 1.00 98.31 626 GLY A N 1
ATOM 4761 C CA . GLY A 1 626 ? 25.667 -2.346 -34.328 1.00 98.31 626 GLY A CA 1
ATOM 4762 C C . GLY A 1 626 ? 26.656 -3.516 -34.275 1.00 98.31 626 GLY A C 1
ATOM 4763 O O . GLY A 1 626 ? 26.247 -4.677 -34.285 1.00 98.31 626 GLY A O 1
ATOM 4764 N N . ALA A 1 627 ? 27.956 -3.236 -34.145 1.00 98.50 627 ALA A N 1
ATOM 4765 C CA . ALA A 1 627 ? 28.976 -4.272 -33.996 1.00 98.50 627 ALA A CA 1
ATOM 4766 C C . ALA A 1 627 ? 28.779 -5.091 -32.713 1.00 98.50 627 ALA A C 1
ATOM 4768 O O . ALA A 1 627 ? 28.927 -6.309 -32.756 1.00 98.50 627 ALA A O 1
ATOM 4769 N N . LEU A 1 628 ? 28.396 -4.455 -31.603 1.00 98.31 628 LEU A N 1
ATOM 4770 C CA . LEU A 1 628 ? 28.088 -5.140 -30.349 1.00 98.31 628 LEU A CA 1
ATOM 4771 C C . LEU A 1 628 ? 26.823 -6.007 -30.457 1.00 98.31 628 LEU A C 1
ATOM 4773 O O . LEU A 1 628 ? 26.814 -7.138 -29.963 1.00 98.31 628 LEU A O 1
ATOM 4777 N N . ALA A 1 629 ? 25.770 -5.513 -31.114 1.00 97.69 629 ALA A N 1
ATOM 4778 C CA . ALA A 1 629 ? 24.552 -6.288 -31.358 1.00 97.69 629 ALA A CA 1
ATOM 4779 C C . ALA A 1 629 ? 24.853 -7.552 -32.186 1.00 97.69 629 ALA A C 1
ATOM 4781 O O . ALA A 1 629 ? 24.404 -8.649 -31.844 1.00 97.69 629 ALA A O 1
ATOM 4782 N N . ALA A 1 630 ? 25.704 -7.425 -33.211 1.00 97.12 630 ALA A N 1
ATOM 4783 C CA . ALA A 1 630 ? 26.186 -8.556 -34.003 1.00 97.12 630 ALA A CA 1
ATOM 4784 C C . ALA A 1 630 ? 27.130 -9.488 -33.217 1.00 97.12 630 ALA A C 1
ATOM 4786 O O . ALA A 1 630 ? 27.018 -10.709 -33.326 1.00 97.12 630 ALA A O 1
ATOM 4787 N N . GLU A 1 631 ? 28.035 -8.936 -32.401 1.00 96.12 631 GLU A N 1
ATOM 4788 C CA . GLU A 1 631 ? 28.963 -9.687 -31.538 1.00 96.12 631 GLU A CA 1
ATOM 4789 C C . GLU A 1 631 ? 28.204 -10.578 -30.550 1.00 96.12 631 GLU A C 1
ATOM 4791 O O . GLU A 1 631 ? 28.531 -11.753 -30.373 1.00 96.12 631 GLU A O 1
ATOM 4796 N N . THR A 1 632 ? 27.182 -10.014 -29.907 1.00 95.81 632 THR A N 1
ATOM 4797 C CA . THR A 1 632 ? 26.404 -10.688 -28.861 1.00 95.81 632 THR A CA 1
ATOM 4798 C C . THR A 1 632 ? 25.207 -11.465 -29.399 1.00 95.81 632 THR A C 1
ATOM 4800 O O . THR A 1 632 ? 24.597 -12.229 -28.650 1.00 95.81 632 THR A O 1
ATOM 4803 N N . ASN A 1 633 ? 24.911 -11.328 -30.698 1.00 94.94 633 ASN A N 1
ATOM 4804 C CA . ASN A 1 633 ? 23.751 -11.915 -31.364 1.00 94.94 633 ASN A CA 1
ATOM 4805 C C . ASN A 1 633 ? 22.446 -11.613 -30.601 1.00 94.94 633 ASN A C 1
ATOM 4807 O O . ASN A 1 633 ? 21.625 -12.504 -30.366 1.00 94.94 633 ASN A O 1
ATOM 4811 N N . ALA A 1 634 ? 22.284 -10.353 -30.198 1.00 96.06 634 ALA A N 1
ATOM 4812 C CA . ALA A 1 634 ? 21.151 -9.864 -29.426 1.00 96.06 634 ALA A CA 1
ATOM 4813 C C . ALA A 1 634 ? 20.589 -8.581 -30.043 1.00 96.06 634 ALA A C 1
ATOM 4815 O O . ALA A 1 634 ? 21.299 -7.809 -30.687 1.00 96.06 634 ALA A O 1
ATOM 4816 N N . TYR A 1 635 ? 19.303 -8.346 -29.814 1.00 98.12 635 TYR A N 1
ATOM 4817 C CA . TYR A 1 635 ? 18.682 -7.059 -30.078 1.00 98.12 635 TYR A CA 1
ATOM 4818 C C . TYR A 1 635 ? 19.028 -6.098 -28.937 1.00 98.12 635 TYR A C 1
ATOM 4820 O O . TYR A 1 635 ? 18.785 -6.420 -27.773 1.00 98.12 635 TYR A O 1
ATOM 4828 N N . ILE A 1 636 ? 19.567 -4.923 -29.248 1.00 98.38 636 ILE A N 1
ATOM 4829 C CA . ILE A 1 636 ? 19.957 -3.936 -28.231 1.00 98.38 636 ILE A CA 1
ATOM 4830 C C . ILE A 1 636 ? 19.064 -2.709 -28.365 1.00 98.38 636 ILE A C 1
ATOM 4832 O O . ILE A 1 636 ? 18.969 -2.126 -29.447 1.00 98.38 636 ILE A O 1
ATOM 4836 N N . VAL A 1 637 ? 18.405 -2.335 -27.268 1.00 98.44 637 VAL A N 1
ATOM 4837 C CA . VAL A 1 637 ? 17.736 -1.040 -27.133 1.00 98.44 637 VAL A CA 1
ATOM 4838 C C . VAL A 1 637 ? 18.642 -0.124 -26.338 1.00 98.44 637 VAL A C 1
ATOM 4840 O O . VAL A 1 637 ? 18.958 -0.433 -25.190 1.00 98.44 637 VAL A O 1
ATOM 4843 N N . ALA A 1 638 ? 19.029 0.986 -26.954 1.00 98.12 638 ALA A N 1
ATOM 4844 C CA . ALA A 1 638 ? 19.845 2.019 -26.337 1.00 98.12 638 ALA A CA 1
ATOM 4845 C C . ALA A 1 638 ? 19.169 3.379 -26.472 1.00 98.12 638 ALA A C 1
ATOM 4847 O O . ALA A 1 638 ? 18.339 3.580 -27.364 1.00 98.12 638 ALA A O 1
ATOM 4848 N N . ASP A 1 639 ? 19.526 4.291 -25.581 1.00 97.06 639 ASP A N 1
ATOM 4849 C CA . ASP A 1 639 ? 18.986 5.637 -25.564 1.00 97.06 639 ASP A CA 1
ATOM 4850 C C . ASP A 1 639 ? 19.955 6.655 -26.181 1.00 97.06 639 ASP A C 1
ATOM 4852 O O . ASP A 1 639 ? 21.133 6.693 -25.838 1.00 97.06 639 ASP A O 1
ATOM 4856 N N . VAL A 1 640 ? 19.485 7.436 -27.153 1.00 96.44 640 VAL A N 1
ATOM 4857 C CA . VAL A 1 640 ? 20.308 8.349 -27.960 1.00 96.44 640 VAL A CA 1
ATOM 4858 C C . VAL A 1 640 ? 19.611 9.686 -28.159 1.00 96.44 640 VAL A C 1
ATOM 4860 O O . VAL A 1 640 ? 18.385 9.780 -28.152 1.00 96.44 640 VAL A O 1
ATOM 4863 N N . VAL A 1 641 ? 20.383 10.718 -28.492 1.00 95.62 641 VAL A N 1
ATOM 4864 C CA . VAL A 1 641 ? 19.807 11.996 -28.923 1.00 95.62 641 VAL A CA 1
ATOM 4865 C C . VAL A 1 641 ? 19.539 11.987 -30.423 1.00 95.62 641 VAL A C 1
ATOM 4867 O O . VAL A 1 641 ? 20.422 11.707 -31.241 1.00 95.62 641 VAL A O 1
ATOM 4870 N N . SER A 1 642 ? 18.325 12.365 -30.813 1.00 94.94 642 SER A N 1
ATOM 4871 C CA . SER A 1 642 ? 18.002 12.750 -32.188 1.00 94.94 642 SER A CA 1
ATOM 4872 C C . SER A 1 642 ? 17.460 14.180 -32.246 1.00 94.94 642 SER A C 1
ATOM 4874 O O . SER A 1 642 ? 17.253 14.811 -31.217 1.00 94.94 642 SER A O 1
ATOM 4876 N N . THR A 1 643 ? 17.280 14.735 -33.444 1.00 94.50 643 THR A N 1
ATOM 4877 C CA . THR A 1 643 ? 16.741 16.093 -33.621 1.00 94.50 643 THR A CA 1
ATOM 4878 C C . THR A 1 643 ? 15.561 16.084 -34.573 1.00 94.50 643 THR A C 1
ATOM 4880 O O . THR A 1 643 ? 15.526 15.304 -35.533 1.00 94.50 643 THR A O 1
ATOM 4883 N N . ALA A 1 644 ? 14.607 16.991 -34.365 1.00 91.44 644 ALA A N 1
ATOM 4884 C CA . ALA A 1 644 ? 13.485 17.159 -35.285 1.00 91.44 644 ALA A CA 1
ATOM 4885 C C . ALA A 1 644 ? 13.943 17.578 -36.689 1.00 91.44 644 ALA A C 1
ATOM 4887 O O . ALA A 1 644 ? 13.306 17.223 -37.684 1.00 91.44 644 ALA A O 1
ATOM 4888 N N . SER A 1 645 ? 15.064 18.301 -36.787 1.00 88.88 645 SER A N 1
ATOM 4889 C CA . SER A 1 645 ? 15.656 18.673 -38.072 1.00 88.88 645 SER A CA 1
ATOM 4890 C C . SER A 1 645 ? 16.508 17.576 -38.725 1.00 88.88 645 SER A C 1
ATOM 4892 O O . SER A 1 645 ? 16.885 17.728 -39.890 1.00 88.88 645 SER A O 1
ATOM 4894 N N . GLY A 1 646 ? 16.814 16.486 -38.011 1.00 88.19 646 GLY A N 1
ATOM 4895 C CA . GLY A 1 646 ? 17.690 15.403 -38.470 1.00 88.19 646 GLY A CA 1
ATOM 4896 C C . GLY A 1 646 ? 19.158 15.814 -38.638 1.00 88.19 646 GLY A C 1
ATOM 4897 O O . GLY A 1 646 ? 19.920 15.120 -39.312 1.00 88.19 646 GLY A O 1
ATOM 4898 N N . ARG A 1 647 ? 19.551 16.965 -38.083 1.00 87.06 647 ARG A N 1
ATOM 4899 C CA . ARG A 1 647 ? 20.907 17.518 -38.169 1.00 87.06 647 ARG A CA 1
ATOM 4900 C C . ARG A 1 647 ? 21.698 17.235 -36.887 1.00 87.06 647 ARG A C 1
ATOM 4902 O O . ARG A 1 647 ? 21.086 17.169 -35.821 1.00 87.06 647 ARG A O 1
ATOM 4909 N N . PRO A 1 648 ? 23.034 17.098 -36.983 1.00 88.50 648 PRO A N 1
ATOM 4910 C CA . PRO A 1 648 ? 23.889 16.981 -35.809 1.00 88.50 648 PRO A CA 1
ATOM 4911 C C . PRO A 1 648 ? 23.866 18.275 -34.988 1.00 88.50 648 PRO A C 1
ATOM 4913 O O . PRO A 1 648 ? 23.777 19.377 -35.541 1.00 88.50 648 PRO A O 1
ATOM 4916 N N . VAL A 1 649 ? 23.996 18.127 -33.675 1.00 88.75 649 VAL A N 1
ATOM 4917 C CA . VAL A 1 649 ? 24.024 19.209 -32.691 1.00 88.75 649 VAL A CA 1
ATOM 4918 C C . VAL A 1 649 ? 25.477 19.522 -32.354 1.00 88.75 649 VAL A C 1
ATOM 4920 O O . VAL A 1 649 ? 26.220 18.650 -31.911 1.00 88.75 649 VAL A O 1
ATOM 4923 N N . ALA A 1 650 ? 25.905 20.762 -32.589 1.00 85.12 650 ALA A N 1
ATOM 4924 C CA . ALA A 1 650 ? 27.262 21.205 -32.251 1.00 85.12 650 ALA A CA 1
ATOM 4925 C C . ALA A 1 650 ? 27.358 21.789 -30.832 1.00 85.12 650 ALA A C 1
ATOM 4927 O O . ALA A 1 650 ? 28.408 21.698 -30.206 1.00 85.12 650 ALA A O 1
ATOM 4928 N N . ASP A 1 651 ? 26.272 22.393 -30.349 1.00 85.44 651 ASP A N 1
ATOM 4929 C CA . ASP A 1 651 ? 26.160 22.986 -29.019 1.00 85.44 651 ASP A CA 1
ATOM 4930 C C . ASP A 1 651 ? 24.786 22.635 -28.439 1.00 85.44 651 ASP A C 1
ATOM 4932 O O . ASP A 1 651 ? 23.767 23.182 -28.865 1.00 85.44 651 ASP A O 1
ATOM 4936 N N . PHE A 1 652 ? 24.763 21.690 -27.497 1.00 84.88 652 PHE A N 1
ATOM 4937 C CA . PHE A 1 652 ? 23.532 21.238 -26.847 1.00 84.88 652 PHE A CA 1
ATOM 4938 C C . PHE A 1 652 ? 22.875 22.336 -26.007 1.00 84.88 652 PHE A C 1
ATOM 4940 O O . PHE A 1 652 ? 21.654 22.363 -25.913 1.00 84.88 652 PHE A O 1
ATOM 4947 N N . ALA A 1 653 ? 23.645 23.283 -25.460 1.00 81.25 653 ALA A N 1
ATOM 4948 C CA . ALA A 1 653 ? 23.094 24.354 -24.628 1.00 81.25 653 ALA A CA 1
ATOM 4949 C C . ALA A 1 653 ? 22.271 25.374 -25.434 1.00 81.25 653 ALA A C 1
ATOM 4951 O O . ALA A 1 653 ? 21.473 26.117 -24.864 1.00 81.25 653 ALA A O 1
ATOM 4952 N N . ALA A 1 654 ? 22.476 25.430 -26.753 1.00 83.88 654 ALA A N 1
ATOM 4953 C CA . ALA A 1 654 ? 21.754 26.312 -27.665 1.00 83.88 654 ALA A CA 1
ATOM 4954 C C . ALA A 1 654 ? 20.665 25.590 -28.481 1.00 83.88 654 ALA A C 1
ATOM 4956 O O . ALA A 1 654 ? 20.013 26.231 -29.308 1.00 83.88 654 ALA A O 1
ATOM 4957 N N . ALA A 1 655 ? 20.496 24.278 -28.300 1.00 87.12 655 ALA A N 1
ATOM 4958 C CA . ALA A 1 655 ? 19.539 23.482 -29.056 1.00 87.12 655 ALA A CA 1
ATOM 4959 C C . ALA A 1 655 ? 18.120 23.590 -28.470 1.00 87.12 655 ALA A C 1
ATOM 4961 O O . ALA A 1 655 ? 17.941 23.648 -27.258 1.00 87.12 655 ALA A O 1
ATOM 4962 N N . ASP A 1 656 ? 17.109 23.606 -29.340 1.00 89.25 656 ASP A N 1
ATOM 4963 C CA . ASP A 1 656 ? 15.685 23.674 -28.977 1.00 89.25 656 ASP A CA 1
ATOM 4964 C C . ASP A 1 656 ? 14.808 22.686 -29.775 1.00 89.25 656 ASP A C 1
ATOM 4966 O O . ASP A 1 656 ? 13.576 22.751 -29.734 1.00 89.25 656 ASP A O 1
ATOM 4970 N N . ASP A 1 657 ? 15.439 21.766 -30.514 1.00 93.81 657 ASP A N 1
ATOM 4971 C CA . ASP A 1 657 ? 14.793 20.764 -31.366 1.00 93.81 657 ASP A CA 1
ATOM 4972 C C . ASP A 1 657 ? 15.210 19.319 -31.034 1.00 93.81 657 ASP A C 1
ATOM 4974 O O . ASP A 1 657 ? 15.122 18.437 -31.898 1.00 93.81 657 ASP A O 1
ATOM 4978 N N . LEU A 1 658 ? 15.652 19.072 -29.792 1.00 94.94 658 LEU A N 1
ATOM 4979 C CA . LEU A 1 658 ? 16.165 17.776 -29.344 1.00 94.94 658 LEU A CA 1
ATOM 4980 C C . LEU A 1 658 ? 15.044 16.765 -29.069 1.00 94.94 658 LEU A C 1
ATOM 4982 O O . LEU A 1 658 ? 13.968 17.095 -28.567 1.00 94.94 658 LEU A O 1
ATOM 4986 N N . TYR A 1 659 ? 15.342 15.502 -29.346 1.00 96.06 659 TYR A N 1
ATOM 4987 C CA . TYR A 1 659 ? 14.540 14.344 -28.991 1.00 96.06 659 TYR A CA 1
ATOM 4988 C C . TYR A 1 659 ? 15.383 13.343 -28.209 1.00 96.06 659 TYR A C 1
ATOM 4990 O O . TYR A 1 659 ? 16.352 12.800 -28.741 1.00 96.06 659 TYR A O 1
ATOM 4998 N N . ASP A 1 660 ? 14.928 13.021 -27.007 1.00 95.81 660 ASP A N 1
ATOM 4999 C CA . ASP A 1 660 ? 1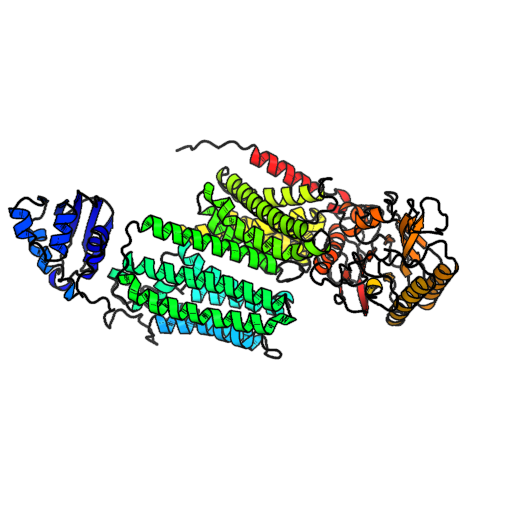5.296 11.810 -26.282 1.00 95.81 660 ASP A CA 1
ATOM 5000 C C . ASP A 1 660 ? 14.664 10.624 -27.038 1.00 95.81 660 ASP A C 1
ATOM 5002 O O . ASP A 1 660 ? 13.478 10.655 -27.400 1.00 95.81 660 ASP A O 1
ATOM 5006 N N . THR A 1 661 ? 15.487 9.651 -27.435 1.00 97.06 661 THR A N 1
ATOM 5007 C CA . THR A 1 661 ? 15.138 8.641 -28.435 1.00 97.06 661 THR A CA 1
ATOM 5008 C C . THR A 1 661 ? 15.699 7.265 -28.093 1.00 97.06 661 THR A C 1
ATOM 5010 O O . THR A 1 661 ? 16.877 6.994 -28.300 1.00 97.06 661 THR A O 1
ATOM 5013 N N . ALA A 1 662 ? 14.808 6.312 -27.819 1.00 98.00 662 ALA A N 1
ATOM 5014 C CA . ALA A 1 662 ? 15.163 4.897 -27.864 1.00 98.00 662 ALA A CA 1
ATOM 5015 C C . ALA A 1 662 ? 15.382 4.432 -29.315 1.00 98.00 662 ALA A C 1
ATOM 5017 O O . ALA A 1 662 ? 14.513 4.619 -30.180 1.00 98.00 662 ALA A O 1
ATOM 5018 N N . ILE A 1 663 ? 16.504 3.759 -29.569 1.00 98.00 663 ILE A N 1
ATOM 5019 C CA . ILE A 1 663 ? 16.854 3.104 -30.836 1.00 98.00 663 ILE A CA 1
ATOM 5020 C C . ILE A 1 663 ? 17.010 1.593 -30.634 1.00 98.00 663 ILE A C 1
ATOM 5022 O O . ILE A 1 663 ? 17.521 1.147 -29.611 1.00 98.00 663 ILE A O 1
ATOM 5026 N N . LEU A 1 664 ? 16.559 0.797 -31.606 1.00 98.44 664 LEU A N 1
ATOM 5027 C CA . LEU A 1 664 ? 16.631 -0.664 -31.601 1.00 98.44 664 LEU A CA 1
ATOM 5028 C C . LEU A 1 664 ? 17.582 -1.153 -32.701 1.00 98.44 664 LEU A C 1
ATOM 5030 O O . LEU A 1 664 ? 17.309 -0.969 -33.891 1.00 98.44 664 LEU A O 1
ATOM 5034 N N . TYR A 1 665 ? 18.651 -1.837 -32.298 1.00 98.25 665 TYR A N 1
ATOM 5035 C CA . TYR A 1 665 ? 19.590 -2.523 -33.187 1.00 98.25 665 TYR A CA 1
ATOM 5036 C C . TYR A 1 665 ? 19.343 -4.028 -33.216 1.00 98.25 665 TYR A C 1
ATOM 5038 O O . TYR A 1 665 ? 19.022 -4.637 -32.194 1.00 98.25 665 TYR A O 1
ATOM 5046 N N . GLY A 1 666 ? 19.488 -4.621 -34.400 1.00 97.50 666 GLY A N 1
ATOM 5047 C CA . GLY A 1 666 ? 19.346 -6.053 -34.626 1.00 97.50 666 GLY A CA 1
ATOM 5048 C C . GLY A 1 666 ? 20.662 -6.831 -34.530 1.00 97.50 666 GLY A C 1
ATOM 5049 O O . GLY A 1 666 ? 21.742 -6.252 -34.650 1.00 97.50 666 GLY A O 1
ATOM 5050 N N . PRO A 1 667 ? 20.586 -8.169 -34.400 1.00 96.06 667 PRO A N 1
ATOM 5051 C CA . PRO A 1 667 ? 21.758 -9.050 -34.391 1.00 96.06 667 PRO A CA 1
ATOM 5052 C C . PRO A 1 667 ? 22.499 -9.101 -35.741 1.00 96.06 667 PRO A C 1
ATOM 5054 O O . PRO A 1 667 ? 23.576 -9.680 -35.840 1.00 96.06 667 PRO A O 1
ATOM 5057 N N . ASP A 1 668 ? 21.939 -8.510 -36.798 1.00 96.50 668 ASP A N 1
ATOM 5058 C CA . ASP A 1 668 ? 22.606 -8.288 -38.083 1.00 96.50 668 ASP A CA 1
ATOM 5059 C C . ASP A 1 668 ? 23.472 -7.013 -38.100 1.00 96.50 668 ASP A C 1
ATOM 5061 O O . ASP A 1 668 ? 24.128 -6.727 -39.103 1.00 96.50 668 ASP A O 1
ATOM 5065 N N . GLY A 1 669 ? 23.481 -6.259 -36.996 1.00 97.00 669 GLY A N 1
ATOM 5066 C CA . GLY A 1 669 ? 24.217 -5.012 -36.822 1.00 97.00 669 GLY A CA 1
ATOM 5067 C C . GLY A 1 669 ? 23.535 -3.782 -37.422 1.00 97.00 669 GLY A C 1
ATOM 5068 O O . GLY A 1 669 ? 24.129 -2.703 -37.405 1.00 97.00 669 GLY A O 1
ATOM 5069 N N . ASN A 1 670 ? 22.306 -3.915 -37.933 1.00 97.56 670 ASN A N 1
ATOM 5070 C CA . ASN A 1 670 ? 21.559 -2.808 -38.525 1.00 97.56 670 ASN A CA 1
ATOM 5071 C C . ASN A 1 670 ? 20.556 -2.202 -37.536 1.00 97.56 670 ASN A C 1
ATOM 5073 O O . ASN A 1 670 ? 20.016 -2.879 -36.658 1.00 97.56 670 ASN A O 1
ATOM 5077 N N . GLU A 1 671 ? 20.257 -0.917 -37.724 1.00 97.50 671 GLU A N 1
ATOM 5078 C CA . GLU A 1 671 ? 19.125 -0.275 -37.060 1.00 97.50 671 GLU A CA 1
ATOM 5079 C C . GLU A 1 671 ? 17.810 -0.849 -37.607 1.00 97.50 671 GLU A C 1
ATOM 5081 O O . GLU A 1 671 ? 17.575 -0.868 -38.817 1.00 97.50 671 GLU A O 1
ATOM 5086 N N . ILE A 1 672 ? 16.930 -1.273 -36.703 1.00 97.75 672 ILE A N 1
ATOM 5087 C CA . ILE A 1 672 ? 15.574 -1.738 -37.024 1.00 97.75 672 ILE A CA 1
ATOM 5088 C C . ILE A 1 672 ? 14.592 -0.569 -36.985 1.00 97.75 672 ILE A C 1
ATOM 5090 O O . ILE A 1 672 ? 13.687 -0.467 -37.816 1.00 97.75 672 ILE A O 1
ATOM 5094 N N . GLY A 1 673 ? 14.779 0.324 -36.017 1.00 96.62 673 GLY A N 1
ATOM 5095 C CA . GLY A 1 673 ? 14.069 1.586 -35.937 1.00 96.62 673 GLY A CA 1
ATOM 5096 C C . GLY A 1 673 ? 14.253 2.269 -34.593 1.00 96.62 673 GLY A C 1
ATOM 5097 O O . GLY A 1 673 ? 14.952 1.779 -33.708 1.00 96.62 673 GLY A O 1
ATOM 5098 N N . ARG A 1 674 ? 13.607 3.422 -34.444 1.00 96.25 674 ARG A N 1
ATOM 5099 C CA . ARG A 1 674 ? 13.732 4.282 -33.268 1.00 96.25 674 ARG A CA 1
ATOM 5100 C C . ARG A 1 674 ? 12.421 4.991 -32.959 1.00 96.25 674 ARG A C 1
ATOM 5102 O O . ARG A 1 674 ? 11.558 5.110 -33.837 1.00 96.25 674 ARG A O 1
ATOM 5109 N N . ARG A 1 675 ? 12.273 5.495 -31.737 1.00 96.31 675 ARG A N 1
ATOM 5110 C CA . ARG A 1 675 ? 11.101 6.275 -31.331 1.00 96.31 675 ARG A CA 1
ATOM 5111 C C . ARG A 1 675 ? 11.479 7.357 -30.313 1.00 96.31 675 ARG A C 1
ATOM 5113 O O . ARG A 1 675 ? 11.867 7.007 -29.202 1.00 96.31 675 ARG A O 1
ATOM 5120 N N . PRO A 1 676 ? 11.258 8.639 -30.650 1.00 96.75 676 PRO A N 1
ATOM 5121 C CA . PRO A 1 676 ? 11.356 9.732 -29.692 1.00 96.75 676 PRO A CA 1
ATOM 5122 C C . PRO A 1 676 ? 10.356 9.604 -28.533 1.00 96.75 676 PRO A C 1
ATOM 5124 O O . PRO A 1 676 ? 9.200 9.208 -28.745 1.00 96.75 676 PRO A O 1
ATOM 5127 N N . LYS A 1 677 ? 10.773 9.988 -27.327 1.00 96.00 677 LYS A N 1
ATOM 5128 C CA . LYS A 1 677 ? 9.935 10.078 -26.125 1.00 96.00 677 LYS A CA 1
ATOM 5129 C C . LYS A 1 677 ? 8.772 11.038 -26.340 1.00 96.00 677 LYS A C 1
ATOM 5131 O O . LYS A 1 677 ? 8.924 12.129 -26.888 1.00 96.00 677 LYS A O 1
ATOM 5136 N N . ILE A 1 678 ? 7.569 10.639 -25.923 1.00 94.81 678 ILE A N 1
ATOM 5137 C CA . ILE A 1 678 ? 6.368 11.481 -26.072 1.00 94.81 678 ILE A CA 1
ATOM 5138 C C . ILE A 1 678 ? 6.160 12.344 -24.826 1.00 94.81 678 ILE A C 1
ATOM 5140 O O . ILE A 1 678 ? 5.703 13.487 -24.923 1.00 94.81 678 ILE A O 1
ATOM 5144 N N . ASN A 1 679 ? 6.408 11.780 -23.648 1.00 90.38 679 ASN A N 1
ATOM 5145 C CA . ASN A 1 679 ? 6.103 12.405 -22.374 1.00 90.38 679 ASN A CA 1
ATOM 5146 C C . ASN A 1 679 ? 7.358 13.010 -21.737 1.00 90.38 679 ASN A C 1
ATOM 5148 O O . ASN A 1 679 ? 7.832 12.494 -20.737 1.00 90.38 679 ASN A O 1
ATOM 5152 N N . ILE A 1 680 ? 7.846 14.119 -22.294 1.00 89.81 680 ILE A N 1
ATOM 5153 C CA . ILE A 1 680 ? 8.956 14.877 -21.697 1.00 89.81 680 ILE A CA 1
ATOM 5154 C C . ILE A 1 680 ? 8.573 15.463 -20.329 1.00 89.81 680 ILE A C 1
ATOM 5156 O O . ILE A 1 680 ? 7.424 15.895 -20.126 1.00 89.81 680 ILE A O 1
ATOM 5160 N N . THR A 1 681 ? 9.539 15.472 -19.419 1.00 84.81 681 THR A N 1
ATOM 5161 C CA . THR A 1 681 ? 9.506 16.137 -18.114 1.00 84.81 681 THR A CA 1
ATOM 5162 C C . THR A 1 681 ? 9.815 17.632 -18.249 1.00 84.81 681 THR A C 1
ATOM 5164 O O . THR A 1 681 ? 10.232 18.116 -19.304 1.00 84.81 681 THR A O 1
ATOM 5167 N N . SER A 1 682 ? 9.597 18.399 -17.177 1.00 80.88 682 SER A N 1
ATOM 5168 C CA . SER A 1 682 ? 10.000 19.809 -17.139 1.00 80.88 682 SER A CA 1
ATOM 5169 C C . SER A 1 682 ? 11.521 19.985 -17.190 1.00 80.88 682 SER A C 1
ATOM 5171 O O . SER A 1 682 ? 11.983 20.930 -17.819 1.00 80.88 682 SER A O 1
ATOM 5173 N N . GLY A 1 683 ? 12.285 19.072 -16.575 1.00 80.12 683 GLY A N 1
ATOM 5174 C CA . GLY A 1 683 ? 13.751 19.111 -16.573 1.00 80.12 683 GLY A CA 1
ATOM 5175 C C . GLY A 1 683 ? 14.337 18.955 -17.975 1.00 80.12 683 GLY A C 1
ATOM 5176 O O . GLY A 1 683 ? 15.162 19.766 -18.386 1.00 80.12 683 GLY A O 1
ATOM 5177 N N . GLU A 1 684 ? 13.830 17.993 -18.747 1.00 86.12 684 GLU A N 1
ATOM 5178 C CA . GLU A 1 684 ? 14.191 17.812 -20.160 1.00 86.12 684 GLU A CA 1
ATOM 5179 C C . GLU A 1 684 ? 13.832 19.043 -21.008 1.00 86.12 684 GLU A C 1
ATOM 5181 O O . GLU A 1 684 ? 14.631 19.508 -21.822 1.00 86.12 684 GLU A O 1
ATOM 5186 N N . ALA A 1 685 ? 12.637 19.611 -20.803 1.00 88.00 685 ALA A N 1
ATOM 5187 C CA . ALA A 1 685 ? 12.183 20.781 -21.556 1.00 88.00 685 ALA A CA 1
ATOM 5188 C C . ALA A 1 685 ? 13.085 22.009 -21.336 1.00 88.00 685 ALA A C 1
ATOM 5190 O O . ALA A 1 685 ? 13.340 22.760 -22.280 1.00 88.00 685 ALA A O 1
ATOM 5191 N N . ASP A 1 686 ? 13.604 22.188 -20.117 1.00 84.62 686 ASP A N 1
ATOM 5192 C CA . ASP A 1 686 ? 14.560 23.251 -19.787 1.00 84.62 686 ASP A CA 1
ATOM 5193 C C . ASP A 1 686 ? 15.917 23.073 -20.508 1.00 84.62 686 ASP A C 1
ATOM 5195 O O . ASP A 1 686 ? 16.664 24.042 -20.645 1.00 84.62 686 ASP A O 1
ATOM 5199 N N . HIS A 1 687 ? 16.208 21.869 -21.022 1.00 85.25 687 HIS A N 1
ATOM 5200 C CA . HIS A 1 687 ? 17.425 21.516 -21.771 1.00 85.25 687 HIS A CA 1
ATOM 5201 C C . HIS A 1 687 ? 17.194 21.368 -23.286 1.00 85.25 687 HIS A C 1
ATOM 5203 O O . HIS A 1 687 ? 18.028 20.802 -23.989 1.00 85.25 687 HIS A O 1
ATOM 5209 N N . GLY A 1 688 ? 16.078 21.886 -23.810 1.00 89.31 688 GLY A N 1
ATOM 5210 C CA . GLY A 1 688 ? 15.832 21.950 -25.256 1.00 89.31 688 GLY A 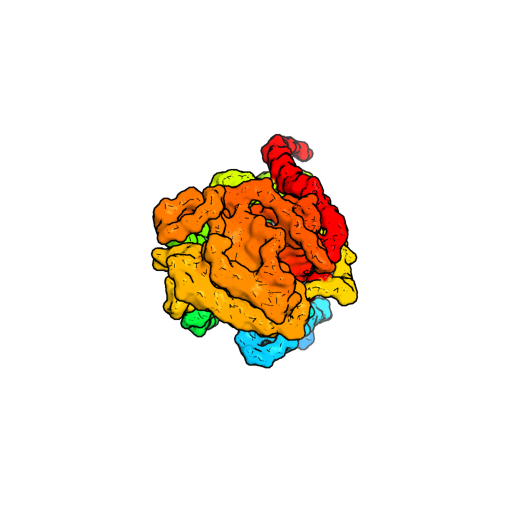CA 1
ATOM 5211 C C . GLY A 1 688 ? 15.193 20.701 -25.867 1.00 89.31 688 GLY A C 1
ATOM 5212 O O . GLY A 1 688 ? 15.029 20.633 -27.089 1.00 89.31 688 GLY A O 1
ATOM 5213 N N . PHE A 1 689 ? 14.795 19.728 -25.043 1.00 92.94 689 PHE A N 1
ATOM 5214 C CA . PHE A 1 689 ? 14.033 18.570 -25.498 1.00 92.94 689 PHE A CA 1
ATOM 5215 C C . PHE A 1 689 ? 12.569 18.918 -25.754 1.00 92.94 689 PHE A C 1
ATOM 5217 O O . PHE A 1 689 ? 11.900 19.592 -24.966 1.00 92.94 689 PHE A O 1
ATOM 5224 N N . ILE A 1 690 ? 12.043 18.404 -26.861 1.00 95.06 690 ILE A N 1
ATOM 5225 C CA . ILE A 1 690 ? 10.658 18.606 -27.279 1.00 95.06 690 ILE A CA 1
ATOM 5226 C C . ILE A 1 690 ? 9.906 17.272 -27.373 1.00 95.06 690 ILE A C 1
ATOM 5228 O O . ILE A 1 690 ? 10.509 16.228 -27.614 1.00 95.06 690 ILE A O 1
ATOM 5232 N N . PRO A 1 691 ? 8.567 17.260 -27.219 1.00 95.38 691 PRO A N 1
ATOM 5233 C CA . PRO A 1 691 ? 7.805 16.022 -27.306 1.00 95.38 691 PRO A CA 1
ATOM 5234 C C . PRO A 1 691 ? 7.908 15.393 -28.698 1.00 95.38 691 PRO A C 1
ATOM 5236 O O . PRO A 1 691 ? 7.641 16.049 -29.712 1.00 95.38 691 PRO A O 1
ATOM 5239 N N . GLY A 1 692 ? 8.194 14.096 -28.736 1.00 94.94 692 GLY A N 1
ATOM 5240 C CA . GLY A 1 692 ? 8.148 13.281 -29.939 1.00 94.94 692 GLY A CA 1
ATOM 5241 C C . GLY A 1 692 ? 6.755 13.211 -30.584 1.00 94.94 692 GLY A C 1
ATOM 5242 O O . GLY A 1 692 ? 5.725 13.447 -29.934 1.00 94.94 692 GLY A O 1
ATOM 5243 N N . PRO A 1 693 ? 6.674 12.847 -31.877 1.00 94.19 693 PRO A N 1
ATOM 5244 C CA . PRO A 1 693 ? 5.398 12.658 -32.552 1.00 94.19 693 PRO A CA 1
ATOM 5245 C C . PRO A 1 693 ? 4.605 11.513 -31.907 1.00 94.19 693 PRO A C 1
ATOM 5247 O O . PRO A 1 693 ? 5.163 10.476 -31.548 1.00 94.19 693 PRO A O 1
ATOM 5250 N N . ARG A 1 694 ? 3.273 11.660 -31.818 1.00 94.50 694 ARG A N 1
ATOM 5251 C CA . ARG A 1 694 ? 2.358 10.636 -31.268 1.00 94.50 694 ARG A CA 1
ATOM 5252 C C . ARG A 1 694 ? 2.166 9.449 -32.215 1.00 94.50 694 ARG A C 1
ATOM 5254 O O . ARG A 1 694 ? 1.066 9.189 -32.700 1.00 94.50 694 ARG A O 1
ATOM 5261 N N . THR A 1 695 ? 3.264 8.756 -32.471 1.00 93.75 695 THR A N 1
ATOM 5262 C CA . THR A 1 695 ? 3.363 7.544 -33.278 1.00 93.75 695 THR A CA 1
ATOM 5263 C C . THR A 1 695 ? 3.803 6.384 -32.390 1.00 93.75 695 THR A C 1
ATOM 5265 O O . THR A 1 695 ? 4.537 6.566 -31.415 1.00 93.75 695 THR A O 1
ATOM 5268 N N . TYR A 1 696 ? 3.308 5.191 -32.706 1.00 96.44 696 TYR A N 1
ATOM 5269 C CA . TYR A 1 696 ? 3.513 3.982 -31.906 1.00 96.44 696 TYR A CA 1
ATOM 5270 C C . TYR A 1 696 ? 4.039 2.862 -32.813 1.00 96.44 696 TYR A C 1
ATOM 5272 O O . TYR A 1 696 ? 3.317 1.895 -33.059 1.00 96.44 696 TYR A O 1
ATOM 5280 N N . PRO A 1 697 ? 5.242 3.028 -33.402 1.00 96.25 697 PRO A N 1
ATOM 5281 C CA . PRO A 1 697 ? 5.837 2.000 -34.243 1.00 96.25 697 PRO A CA 1
ATOM 5282 C C . PRO A 1 697 ? 6.034 0.705 -33.452 1.00 96.25 697 PRO A C 1
ATOM 5284 O O . PRO A 1 697 ? 6.339 0.723 -32.258 1.00 96.25 697 PRO A O 1
ATOM 5287 N N . VAL A 1 698 ? 5.851 -0.411 -34.150 1.00 96.94 698 VAL A N 1
ATOM 5288 C CA . VAL A 1 698 ? 6.089 -1.756 -33.638 1.00 96.94 698 VAL A CA 1
ATOM 5289 C C . VAL A 1 698 ? 7.001 -2.463 -34.630 1.00 96.94 698 VAL A C 1
ATOM 5291 O O . VAL A 1 698 ? 6.791 -2.370 -35.839 1.00 96.94 698 VAL A O 1
ATOM 5294 N N . PHE A 1 699 ? 8.022 -3.134 -34.112 1.00 97.50 699 PHE A N 1
ATOM 5295 C CA . PHE A 1 699 ? 9.076 -3.761 -34.893 1.00 97.50 699 PHE A CA 1
ATOM 5296 C C . PHE A 1 699 ? 8.944 -5.280 -34.819 1.00 97.50 699 PHE A C 1
ATOM 5298 O O . PHE A 1 699 ? 8.972 -5.857 -33.731 1.00 97.50 699 PHE A O 1
ATOM 5305 N N . ASP A 1 700 ? 8.784 -5.934 -35.966 1.00 96.31 700 ASP A N 1
ATOM 5306 C CA . ASP A 1 700 ? 8.679 -7.390 -36.025 1.00 96.31 700 ASP A CA 1
ATOM 5307 C C . ASP A 1 700 ? 10.048 -8.042 -35.802 1.00 96.31 700 ASP A C 1
ATOM 5309 O O . ASP A 1 700 ? 11.027 -7.732 -36.482 1.00 96.31 700 ASP A O 1
ATOM 5313 N N . THR A 1 701 ? 10.106 -8.987 -34.865 1.00 96.00 701 THR A N 1
ATOM 5314 C CA . THR A 1 701 ? 11.291 -9.814 -34.608 1.00 96.00 701 THR A CA 1
ATOM 5315 C C . THR A 1 701 ? 10.902 -11.296 -34.584 1.00 96.00 701 THR A C 1
ATOM 5317 O O . THR A 1 701 ? 9.728 -11.619 -34.371 1.00 96.00 701 THR A O 1
ATOM 5320 N N . PRO A 1 702 ? 11.860 -12.234 -34.717 1.00 94.62 702 PRO A N 1
ATOM 5321 C CA . PRO A 1 702 ? 11.601 -13.662 -34.526 1.00 94.62 702 PRO A CA 1
ATOM 5322 C C . PRO A 1 702 ? 11.053 -14.019 -33.134 1.00 94.62 702 PRO A C 1
ATOM 5324 O O . PRO A 1 702 ? 10.496 -15.100 -32.960 1.00 94.62 702 PRO A O 1
ATOM 5327 N N . HIS A 1 703 ? 11.195 -13.122 -32.153 1.00 94.44 703 HIS A N 1
ATOM 5328 C CA . HIS A 1 703 ? 10.742 -13.305 -30.774 1.00 94.44 703 HIS A CA 1
ATOM 5329 C C . HIS A 1 703 ? 9.386 -12.631 -30.488 1.00 94.44 703 HIS A C 1
ATOM 5331 O O . HIS A 1 703 ? 8.863 -12.737 -29.382 1.00 94.44 703 HIS A O 1
ATOM 5337 N N . GLY A 1 704 ? 8.791 -11.959 -31.477 1.00 94.38 704 GLY A N 1
ATOM 5338 C CA . GLY A 1 704 ? 7.528 -11.233 -31.347 1.00 94.38 704 GLY A CA 1
ATOM 5339 C C . GLY A 1 704 ? 7.652 -9.759 -31.718 1.00 94.38 704 GLY A C 1
ATOM 5340 O O . GLY A 1 704 ? 8.737 -9.246 -31.995 1.00 94.38 704 GLY A O 1
ATOM 5341 N N . ALA A 1 705 ? 6.512 -9.080 -31.742 1.00 97.12 705 ALA A N 1
ATOM 5342 C CA . ALA A 1 705 ? 6.430 -7.678 -32.125 1.00 97.12 705 ALA A CA 1
ATOM 5343 C C . ALA A 1 705 ? 6.839 -6.764 -30.950 1.00 97.12 705 ALA A C 1
ATOM 5345 O O . ALA A 1 705 ? 6.279 -6.867 -29.852 1.00 97.12 705 ALA A O 1
ATOM 5346 N N . VAL A 1 706 ? 7.814 -5.880 -31.165 1.00 98.25 706 VAL A N 1
ATOM 5347 C CA . VAL A 1 706 ? 8.458 -5.061 -30.124 1.00 98.25 706 VAL A CA 1
ATOM 5348 C C . VAL A 1 706 ? 8.030 -3.603 -30.243 1.00 98.25 706 VAL A C 1
ATOM 5350 O O . VAL A 1 706 ? 8.192 -2.982 -31.290 1.00 98.25 706 VAL A O 1
ATOM 5353 N N . GLY A 1 707 ? 7.504 -3.041 -29.159 1.00 98.00 707 GLY A N 1
ATOM 5354 C CA . GLY A 1 707 ? 7.381 -1.600 -28.969 1.00 98.00 707 GLY A CA 1
ATOM 5355 C C . GLY A 1 707 ? 8.540 -1.077 -28.122 1.00 98.00 707 GLY A C 1
ATOM 5356 O O . GLY A 1 707 ? 9.019 -1.770 -27.227 1.00 98.00 707 GLY A O 1
ATOM 5357 N N . ILE A 1 708 ? 8.965 0.156 -28.370 1.00 97.75 708 ILE A N 1
ATOM 5358 C CA . ILE A 1 708 ? 9.951 0.842 -27.527 1.00 97.75 708 ILE A CA 1
ATOM 5359 C C . ILE A 1 708 ? 9.373 2.159 -27.018 1.00 97.75 708 ILE A C 1
ATOM 5361 O O . ILE A 1 708 ? 8.478 2.736 -27.638 1.00 97.75 708 ILE A O 1
ATOM 5365 N N . GLY A 1 709 ? 9.871 2.631 -25.887 1.00 96.81 709 GLY A N 1
ATOM 5366 C CA . GLY A 1 709 ? 9.638 3.987 -25.402 1.00 96.81 709 GLY A CA 1
ATOM 5367 C C . GLY A 1 709 ? 10.731 4.376 -24.423 1.00 96.81 709 GLY A C 1
ATOM 5368 O O . GLY A 1 709 ? 11.690 3.626 -24.296 1.00 96.81 709 GLY A O 1
ATOM 5369 N N . VAL A 1 710 ? 10.583 5.511 -23.742 1.00 97.00 710 VAL A N 1
ATOM 5370 C CA . VAL A 1 710 ? 11.625 6.009 -22.834 1.00 97.00 710 VAL A CA 1
ATOM 5371 C C . VAL A 1 710 ? 11.020 6.507 -21.524 1.00 97.00 710 VAL A C 1
ATOM 5373 O O . VAL A 1 710 ? 10.065 7.290 -21.534 1.00 97.00 710 VAL A O 1
ATOM 5376 N N . CYS A 1 711 ? 11.559 6.014 -20.410 1.00 93.88 711 CYS A N 1
ATOM 5377 C CA . CYS A 1 711 ? 11.380 6.513 -19.053 1.00 93.88 711 CYS A CA 1
ATOM 5378 C C . CYS A 1 711 ? 9.949 6.930 -18.713 1.00 93.88 711 CYS A C 1
ATOM 5380 O O . CYS A 1 711 ? 9.060 6.084 -18.592 1.00 93.88 711 CYS A O 1
ATOM 5382 N N . TRP A 1 712 ? 9.702 8.239 -18.622 1.00 89.62 712 TRP A N 1
ATOM 5383 C CA . TRP A 1 712 ? 8.431 8.850 -18.243 1.00 89.62 712 TRP A CA 1
ATOM 5384 C C . TRP A 1 712 ? 7.256 8.481 -19.171 1.00 89.62 712 TRP A C 1
ATOM 5386 O O . TRP A 1 712 ? 6.085 8.684 -18.819 1.00 89.62 712 TRP A O 1
ATOM 5396 N N . ASP A 1 713 ? 7.512 7.872 -20.332 1.00 93.50 713 ASP A N 1
ATOM 5397 C CA . ASP A 1 713 ? 6.475 7.258 -21.159 1.00 93.50 713 ASP A CA 1
ATOM 5398 C C . ASP A 1 713 ? 5.731 6.118 -20.431 1.00 93.50 713 ASP A C 1
ATOM 5400 O O . ASP A 1 713 ? 4.528 5.951 -20.666 1.00 93.50 713 ASP A O 1
ATOM 5404 N N . ARG A 1 714 ? 6.373 5.375 -19.505 1.00 91.25 714 ARG A N 1
ATOM 5405 C CA . ARG A 1 714 ? 5.690 4.334 -18.695 1.00 91.25 714 ARG A CA 1
ATOM 5406 C C . ARG A 1 714 ? 4.657 4.909 -17.733 1.00 91.25 714 ARG A C 1
ATOM 5408 O O . ARG A 1 714 ? 3.676 4.232 -17.400 1.00 91.25 714 ARG A O 1
ATOM 5415 N N . HIS A 1 715 ? 4.826 6.170 -17.339 1.00 88.19 715 HIS A N 1
ATOM 5416 C CA . HIS A 1 715 ? 3.891 6.848 -16.456 1.00 88.19 715 HIS A CA 1
ATOM 5417 C C . HIS A 1 715 ? 2.548 7.090 -17.166 1.00 88.19 715 HIS A C 1
ATOM 5419 O O . HIS A 1 715 ? 1.484 6.781 -16.632 1.00 88.19 715 HIS A O 1
ATOM 5425 N N . ARG A 1 716 ? 2.543 7.551 -18.424 1.00 87.38 716 ARG A N 1
ATOM 5426 C CA . ARG A 1 716 ? 1.288 7.810 -19.158 1.00 87.38 716 ARG A CA 1
ATOM 5427 C C . ARG A 1 716 ? 0.573 6.517 -19.534 1.00 87.38 716 ARG A C 1
ATOM 5429 O O . ARG A 1 716 ? 0.996 5.796 -20.431 1.00 87.38 716 ARG A O 1
ATOM 5436 N N . LEU A 1 717 ? -0.619 6.322 -18.962 1.00 87.94 717 LEU A N 1
ATOM 5437 C CA . LEU A 1 717 ? -1.469 5.144 -19.200 1.00 87.94 717 LEU A CA 1
ATOM 5438 C C . LEU A 1 717 ? -1.651 4.795 -20.686 1.00 87.94 717 LEU A C 1
ATOM 5440 O O . LEU A 1 717 ? -1.740 3.627 -21.054 1.00 87.94 717 LEU A O 1
ATOM 5444 N N . PHE A 1 718 ? -1.755 5.811 -21.549 1.00 91.88 718 PHE A N 1
ATOM 5445 C CA . PHE A 1 718 ? -2.083 5.593 -22.953 1.00 91.88 718 PHE A CA 1
ATOM 5446 C C . PHE A 1 718 ? -0.898 5.100 -23.788 1.00 91.88 718 PHE A C 1
ATOM 5448 O O . PHE A 1 718 ? -1.144 4.459 -24.797 1.00 91.88 718 PHE A O 1
ATOM 5455 N N . ILE A 1 719 ? 0.360 5.359 -23.419 1.00 94.81 719 ILE A N 1
ATOM 5456 C CA . ILE A 1 719 ? 1.485 5.117 -24.337 1.00 94.81 719 ILE A CA 1
ATOM 5457 C C . ILE A 1 719 ? 1.711 3.619 -24.549 1.00 94.81 719 ILE A C 1
ATOM 5459 O O . ILE A 1 719 ? 1.621 3.142 -25.681 1.00 94.81 719 ILE A O 1
ATOM 5463 N N . THR A 1 720 ? 1.901 2.851 -23.471 1.00 96.12 720 THR A N 1
ATOM 5464 C CA . THR A 1 720 ? 2.004 1.384 -23.574 1.00 96.12 720 THR A CA 1
ATOM 5465 C C . THR A 1 720 ? 0.730 0.779 -24.158 1.00 96.12 720 THR A C 1
ATOM 5467 O O . THR A 1 720 ? 0.789 -0.167 -24.941 1.00 96.12 720 THR A O 1
ATOM 5470 N N . ARG A 1 721 ? -0.434 1.355 -23.829 1.00 96.69 721 ARG A N 1
ATOM 5471 C CA . ARG A 1 721 ? -1.709 0.925 -24.400 1.00 96.69 721 ARG A CA 1
ATOM 5472 C C . ARG A 1 721 ? -1.735 1.066 -25.916 1.00 96.69 721 ARG A C 1
ATOM 5474 O O . ARG A 1 721 ? -2.154 0.130 -26.585 1.00 96.69 721 ARG A O 1
ATOM 5481 N N . GLU A 1 722 ? -1.301 2.194 -26.466 1.00 97.38 722 GLU A N 1
ATOM 5482 C CA . GLU A 1 722 ? -1.288 2.408 -27.914 1.00 97.38 722 GLU A CA 1
ATOM 5483 C C . GLU A 1 722 ? -0.204 1.570 -28.619 1.00 97.38 722 GLU A C 1
ATOM 5485 O O . GLU A 1 722 ? -0.461 1.071 -29.715 1.00 97.38 722 GLU A O 1
ATOM 5490 N N . LEU A 1 723 ? 0.945 1.306 -27.980 1.00 97.12 723 LEU A N 1
ATOM 5491 C CA . LEU A 1 723 ? 1.930 0.329 -28.478 1.00 97.12 723 LEU A CA 1
ATOM 5492 C C . LEU A 1 723 ? 1.313 -1.078 -28.578 1.00 97.12 723 LEU A C 1
ATOM 5494 O O . LEU A 1 723 ? 1.362 -1.709 -29.634 1.00 97.12 723 LEU A O 1
ATOM 5498 N N . ALA A 1 724 ? 0.640 -1.544 -27.522 1.00 97.50 724 ALA A N 1
ATOM 5499 C CA . ALA A 1 724 ? -0.046 -2.838 -27.519 1.00 97.50 724 ALA A CA 1
ATOM 5500 C C . ALA A 1 724 ? -1.229 -2.884 -28.507 1.00 97.50 724 ALA A C 1
ATOM 5502 O O . ALA A 1 724 ? -1.468 -3.898 -29.169 1.00 97.50 724 ALA A O 1
ATOM 5503 N N . ARG A 1 725 ? -1.963 -1.773 -28.674 1.00 96.75 725 ARG A N 1
ATOM 5504 C CA . ARG A 1 725 ? -3.007 -1.650 -29.709 1.00 96.75 725 ARG A CA 1
ATOM 5505 C C . ARG A 1 725 ? -2.441 -1.760 -31.118 1.00 96.75 725 ARG A C 1
ATOM 5507 O O . ARG A 1 725 ? -3.125 -2.305 -31.983 1.00 96.75 725 ARG A O 1
ATOM 5514 N N . SER A 1 726 ? -1.219 -1.272 -31.314 1.00 96.75 726 SER A N 1
ATOM 5515 C CA . SER A 1 726 ? -0.481 -1.329 -32.579 1.00 96.75 726 SER A CA 1
ATOM 5516 C C . SER A 1 726 ? 0.176 -2.692 -32.829 1.00 96.75 726 SER A C 1
ATOM 5518 O O . SER A 1 726 ? 0.719 -2.910 -33.904 1.00 96.75 726 SER A O 1
ATOM 5520 N N . GLY A 1 727 ? 0.075 -3.627 -31.876 1.00 96.69 727 GLY A N 1
ATOM 5521 C CA . GLY A 1 727 ? 0.511 -5.015 -32.029 1.00 96.69 727 GLY A CA 1
ATOM 5522 C C . GLY A 1 727 ? 1.698 -5.415 -31.159 1.00 96.69 727 GLY A C 1
ATOM 5523 O O . GLY A 1 727 ? 2.065 -6.585 -31.192 1.00 96.69 727 GLY A O 1
ATOM 5524 N N . ALA A 1 728 ? 2.277 -4.502 -30.369 1.00 97.62 728 ALA A N 1
ATOM 5525 C CA . ALA A 1 728 ? 3.404 -4.833 -29.503 1.00 97.62 728 ALA A CA 1
ATOM 5526 C C . ALA A 1 728 ? 3.031 -5.936 -28.500 1.00 97.62 728 ALA A C 1
ATOM 5528 O O . ALA A 1 728 ? 2.019 -5.851 -27.804 1.00 97.62 728 ALA A O 1
ATOM 5529 N N . GLN A 1 729 ? 3.882 -6.954 -28.421 1.00 97.81 729 GLN A N 1
ATOM 5530 C CA . GLN A 1 729 ? 3.819 -8.049 -27.452 1.00 97.81 729 GLN A CA 1
ATOM 5531 C C . GLN A 1 729 ? 4.934 -7.941 -26.405 1.00 97.81 729 GLN A C 1
ATOM 5533 O O . GLN A 1 729 ? 4.820 -8.510 -25.319 1.00 97.81 729 GLN A O 1
ATOM 5538 N N . ILE A 1 730 ? 5.999 -7.209 -26.740 1.00 98.44 730 ILE A N 1
ATOM 5539 C CA . ILE A 1 730 ? 7.142 -6.898 -25.884 1.00 98.44 730 ILE A CA 1
ATOM 5540 C C . ILE A 1 730 ? 7.311 -5.378 -25.884 1.00 98.44 730 ILE A C 1
ATOM 5542 O O . ILE A 1 730 ? 7.205 -4.753 -26.939 1.00 98.44 730 ILE A O 1
ATOM 5546 N N . VAL A 1 731 ? 7.561 -4.785 -24.720 1.00 98.50 731 VAL A N 1
ATOM 5547 C CA . VAL A 1 731 ? 7.894 -3.366 -24.572 1.00 98.50 731 VAL A CA 1
ATOM 5548 C C . VAL A 1 731 ? 9.239 -3.229 -23.869 1.00 98.50 731 VAL A C 1
ATOM 5550 O O . VAL A 1 731 ? 9.440 -3.785 -22.791 1.00 98.50 731 VAL A O 1
ATOM 5553 N N . LEU A 1 732 ? 10.162 -2.502 -24.490 1.00 98.56 732 LEU A N 1
ATOM 5554 C CA . LEU A 1 732 ? 11.507 -2.254 -23.970 1.00 98.56 732 LEU A CA 1
ATOM 5555 C C . LEU A 1 732 ? 11.675 -0.752 -23.744 1.00 98.56 732 LEU A C 1
ATOM 5557 O O . LEU A 1 732 ? 11.324 0.041 -24.621 1.00 98.56 732 LEU A O 1
ATOM 5561 N N . MET A 1 733 ? 12.150 -0.359 -22.564 1.00 97.81 733 MET A N 1
ATOM 5562 C CA . MET A 1 733 ? 12.188 1.052 -22.181 1.00 97.81 733 MET A CA 1
ATOM 5563 C C . MET A 1 733 ? 13.431 1.384 -21.352 1.00 97.81 733 MET A C 1
ATOM 5565 O O . MET A 1 733 ? 13.475 0.996 -20.183 1.00 97.81 733 MET A O 1
ATOM 5569 N N . PRO A 1 734 ? 14.413 2.099 -21.918 1.00 97.50 734 PRO A N 1
ATOM 5570 C CA . PRO A 1 734 ? 15.446 2.775 -21.139 1.00 97.50 734 PRO A CA 1
ATOM 5571 C C . PRO A 1 734 ? 14.819 3.740 -20.128 1.00 97.50 734 PRO A C 1
ATOM 5573 O O . PRO A 1 734 ? 13.740 4.281 -20.393 1.00 97.50 734 PRO A O 1
ATOM 5576 N N . ALA A 1 735 ? 15.441 3.914 -18.966 1.00 94.56 735 ALA A N 1
ATOM 5577 C CA . ALA A 1 735 ? 15.001 4.872 -17.959 1.00 94.56 735 ALA A CA 1
ATOM 5578 C C . ALA A 1 735 ? 16.164 5.456 -17.146 1.00 94.56 735 ALA A C 1
ATOM 5580 O O . ALA A 1 735 ? 17.148 4.771 -16.871 1.00 94.56 735 ALA A O 1
ATOM 5581 N N . ASP A 1 736 ? 15.999 6.699 -16.717 1.00 90.50 736 ASP A N 1
ATOM 5582 C CA . ASP A 1 736 ? 16.812 7.382 -15.728 1.00 90.50 736 ASP A CA 1
ATOM 5583 C C . ASP A 1 736 ? 15.981 7.519 -14.451 1.00 90.50 736 ASP A C 1
ATOM 5585 O O . ASP A 1 736 ? 14.856 8.022 -14.437 1.00 90.50 736 ASP A O 1
ATOM 5589 N N . ASP A 1 737 ? 16.521 6.970 -13.370 1.00 86.75 737 ASP A N 1
ATOM 5590 C CA . ASP A 1 737 ? 15.918 7.008 -12.040 1.00 86.75 737 ASP A CA 1
ATOM 5591 C C . ASP A 1 737 ? 16.873 7.688 -11.030 1.00 86.75 737 ASP A C 1
ATOM 5593 O O . ASP A 1 737 ? 16.688 7.544 -9.815 1.00 86.75 737 ASP A O 1
ATOM 5597 N N . ASP A 1 738 ? 17.901 8.413 -11.506 1.00 79.56 738 ASP A N 1
ATOM 5598 C CA . ASP A 1 738 ? 18.916 9.052 -10.663 1.00 79.56 738 ASP A CA 1
ATOM 5599 C C . ASP A 1 738 ? 18.495 10.423 -10.113 1.00 79.56 738 ASP A C 1
ATOM 5601 O O . ASP A 1 738 ? 18.886 11.484 -10.595 1.00 79.56 738 ASP A O 1
ATOM 5605 N N . PHE A 1 739 ? 17.781 10.389 -8.989 1.00 73.12 739 PHE A N 1
ATOM 5606 C CA . PHE A 1 739 ? 17.469 11.566 -8.167 1.00 73.12 739 PHE A CA 1
ATOM 5607 C C . PHE A 1 739 ? 18.537 11.799 -7.091 1.00 73.12 739 PHE A C 1
ATOM 5609 O O . PHE A 1 739 ? 18.236 11.825 -5.893 1.00 73.12 739 PHE A O 1
ATOM 5616 N N . GLY A 1 740 ? 19.808 11.873 -7.495 1.00 70.25 740 GLY A N 1
ATOM 5617 C CA . GLY A 1 740 ? 20.937 12.028 -6.572 1.00 70.25 740 GLY A CA 1
ATOM 5618 C C . GLY A 1 740 ? 21.141 10.805 -5.674 1.00 70.25 740 GLY A C 1
ATOM 5619 O O . GLY A 1 740 ? 21.313 10.942 -4.459 1.00 70.25 740 GLY A O 1
ATOM 5620 N N . ALA A 1 741 ? 21.081 9.607 -6.263 1.00 74.56 741 ALA A N 1
ATOM 5621 C CA . ALA A 1 741 ? 21.156 8.318 -5.572 1.00 74.56 741 ALA A CA 1
ATOM 5622 C C . ALA A 1 741 ? 20.055 8.075 -4.516 1.00 74.56 741 ALA A C 1
ATOM 5624 O O . ALA A 1 741 ? 20.231 7.252 -3.609 1.00 74.56 741 ALA A O 1
ATOM 5625 N N . ASN A 1 742 ? 18.904 8.754 -4.611 1.00 80.00 742 ASN A N 1
ATOM 5626 C CA . ASN A 1 742 ? 17.789 8.555 -3.685 1.00 80.00 742 ASN A CA 1
ATOM 5627 C C . ASN A 1 742 ? 17.149 7.151 -3.846 1.00 80.00 742 ASN A C 1
ATOM 5629 O O . ASN A 1 742 ? 16.547 6.860 -4.880 1.00 80.00 742 ASN A O 1
ATOM 5633 N N . PRO A 1 743 ? 17.154 6.294 -2.802 1.00 82.56 743 PRO A N 1
ATOM 5634 C CA . PRO A 1 743 ? 16.596 4.944 -2.890 1.00 82.56 743 PRO A CA 1
ATOM 5635 C C . PRO A 1 743 ? 15.065 4.858 -2.723 1.00 82.56 743 PRO A C 1
ATOM 5637 O O . PRO A 1 743 ? 14.485 3.782 -2.861 1.00 82.56 743 PRO A O 1
ATOM 5640 N N . TRP A 1 744 ? 14.388 5.961 -2.401 1.00 82.00 744 TRP A N 1
ATOM 5641 C CA . TRP A 1 744 ? 12.961 6.014 -2.054 1.00 82.00 744 TRP A CA 1
ATOM 5642 C C . TRP A 1 744 ? 12.035 6.312 -3.237 1.00 82.00 744 TRP A C 1
ATOM 5644 O O . TRP A 1 744 ? 10.815 6.261 -3.085 1.00 82.00 744 TRP A O 1
ATOM 5654 N N . PHE A 1 745 ? 12.570 6.660 -4.396 1.00 86.62 745 PHE A N 1
ATOM 5655 C CA . PHE A 1 745 ? 11.783 6.895 -5.602 1.00 86.62 745 PHE A CA 1
ATOM 5656 C C . PHE A 1 745 ? 11.706 5.671 -6.537 1.00 86.62 745 PHE A C 1
ATOM 5658 O O . PHE A 1 745 ? 10.587 5.327 -6.945 1.00 86.62 745 PHE A O 1
ATOM 5665 N N . PRO A 1 746 ? 12.816 4.960 -6.842 1.00 90.56 746 PRO A N 1
ATOM 5666 C CA . PRO A 1 746 ? 12.860 4.006 -7.955 1.00 90.56 746 PRO A CA 1
ATOM 5667 C C . PRO A 1 746 ? 11.798 2.903 -7.905 1.00 90.56 746 PRO A C 1
ATOM 5669 O O . PRO A 1 746 ? 11.206 2.563 -8.927 1.00 90.56 746 PRO A O 1
ATOM 5672 N N . SER A 1 747 ? 11.461 2.389 -6.718 1.00 91.81 747 SER A N 1
ATOM 5673 C CA . SER A 1 747 ? 10.426 1.352 -6.567 1.00 91.81 747 SER A CA 1
ATOM 5674 C C . SER A 1 747 ? 9.035 1.815 -7.009 1.00 91.81 747 SER A C 1
ATOM 5676 O O . SER A 1 747 ? 8.259 1.033 -7.567 1.00 91.81 747 SER A O 1
ATOM 5678 N N . TYR A 1 748 ? 8.694 3.094 -6.815 1.00 91.62 748 TYR A N 1
ATOM 5679 C CA . TYR A 1 748 ? 7.436 3.632 -7.332 1.00 91.62 748 TYR A CA 1
ATOM 5680 C C . TYR A 1 748 ? 7.440 3.695 -8.856 1.00 91.62 748 TYR A C 1
ATOM 5682 O O . TYR A 1 748 ? 6.400 3.411 -9.457 1.00 91.62 748 TYR A O 1
ATOM 5690 N N . HIS A 1 749 ? 8.569 4.020 -9.481 1.00 91.38 749 HIS A N 1
ATOM 5691 C CA . HIS A 1 749 ? 8.669 4.102 -10.934 1.00 91.38 749 HIS A CA 1
ATOM 5692 C C . HIS A 1 749 ? 8.711 2.723 -11.594 1.00 91.38 749 HIS A C 1
ATOM 5694 O O . HIS A 1 749 ? 7.926 2.467 -12.509 1.00 91.38 749 HIS A O 1
ATOM 5700 N N . ALA A 1 750 ? 9.467 1.778 -11.033 1.00 93.75 750 ALA A N 1
ATOM 5701 C CA . ALA A 1 750 ? 9.472 0.380 -11.463 1.00 93.75 750 ALA A CA 1
ATOM 5702 C C . ALA A 1 750 ? 8.082 -0.274 -11.368 1.00 93.75 750 ALA A C 1
ATOM 5704 O O . ALA A 1 750 ? 7.691 -1.048 -12.244 1.00 93.75 750 ALA A O 1
ATOM 5705 N N . SER A 1 751 ? 7.269 0.084 -10.365 1.00 95.56 751 SER A N 1
ATOM 5706 C CA . SER A 1 751 ? 5.896 -0.435 -10.275 1.00 95.56 751 SER A CA 1
ATOM 5707 C C . SER A 1 751 ? 5.015 -0.062 -11.480 1.00 95.56 751 SER A C 1
ATOM 5709 O O . SER A 1 751 ? 4.094 -0.816 -11.801 1.00 95.56 751 SER A O 1
ATOM 5711 N N . ASP A 1 752 ? 5.298 1.038 -12.196 1.00 95.12 752 ASP A N 1
ATOM 5712 C CA . ASP A 1 752 ? 4.551 1.382 -13.413 1.00 95.12 752 ASP A CA 1
ATOM 5713 C C . ASP A 1 752 ? 4.790 0.343 -14.515 1.00 95.12 752 ASP A C 1
ATOM 5715 O O . ASP A 1 752 ? 3.834 -0.045 -15.184 1.00 95.12 752 ASP A O 1
ATOM 5719 N N . VAL A 1 753 ? 6.006 -0.198 -14.640 1.00 96.44 753 VAL A N 1
ATOM 5720 C CA . VAL A 1 753 ? 6.333 -1.275 -15.594 1.00 96.44 753 VAL A CA 1
ATOM 5721 C C . VAL A 1 753 ? 5.430 -2.487 -15.377 1.00 96.44 753 VAL A C 1
ATOM 5723 O O . VAL A 1 753 ? 4.821 -2.993 -16.322 1.00 96.44 753 VAL A O 1
ATOM 5726 N N . VAL A 1 754 ? 5.261 -2.903 -14.118 1.00 98.06 754 VAL A N 1
ATOM 5727 C CA . VAL A 1 754 ? 4.400 -4.041 -13.768 1.00 98.06 754 VAL A CA 1
ATOM 5728 C C . VAL A 1 754 ? 2.940 -3.776 -14.126 1.00 98.06 754 VAL A C 1
ATOM 5730 O O . VAL A 1 754 ? 2.255 -4.635 -14.689 1.00 98.06 754 VAL A O 1
ATOM 5733 N N . PHE A 1 755 ? 2.455 -2.570 -13.836 1.00 97.88 755 PHE A N 1
ATOM 5734 C CA . PHE A 1 755 ? 1.082 -2.182 -14.145 1.00 97.88 755 PHE A CA 1
ATOM 5735 C C . PHE A 1 755 ? 0.847 -2.165 -15.652 1.00 97.88 755 PHE A C 1
ATOM 5737 O O . PHE A 1 755 ? -0.102 -2.787 -16.133 1.00 97.88 755 PHE A O 1
ATOM 5744 N N . ARG A 1 756 ? 1.739 -1.506 -16.399 1.00 97.31 756 ARG A N 1
ATOM 5745 C CA . ARG A 1 756 ? 1.676 -1.402 -17.857 1.00 97.31 756 ARG A CA 1
ATOM 5746 C C . ARG A 1 756 ? 1.725 -2.781 -18.526 1.00 97.31 756 ARG A C 1
ATOM 5748 O O . ARG A 1 756 ? 0.971 -2.996 -19.480 1.00 97.31 756 ARG A O 1
ATOM 5755 N N . ALA A 1 757 ? 2.530 -3.712 -18.003 1.00 98.06 757 ALA A N 1
ATOM 5756 C CA . ALA A 1 757 ? 2.599 -5.096 -18.473 1.00 98.06 757 ALA A CA 1
ATOM 5757 C C . ALA A 1 757 ? 1.247 -5.819 -18.338 1.00 98.06 757 ALA A C 1
ATOM 5759 O O . ALA A 1 757 ? 0.724 -6.350 -19.321 1.00 98.06 757 ALA A O 1
ATOM 5760 N N . VAL A 1 758 ? 0.619 -5.778 -17.155 1.00 98.44 758 VAL A N 1
ATOM 5761 C CA . VAL A 1 758 ? -0.640 -6.506 -16.886 1.00 98.44 758 VAL A CA 1
ATOM 5762 C C . VAL A 1 758 ? -1.840 -5.863 -17.582 1.00 98.44 758 VAL A C 1
ATOM 5764 O O . VAL A 1 758 ? -2.702 -6.562 -18.124 1.00 98.44 758 VAL A O 1
ATOM 5767 N N . GLU A 1 759 ? -1.902 -4.528 -17.581 1.00 98.25 759 GLU A N 1
ATOM 5768 C CA . GLU A 1 759 ? -2.935 -3.750 -18.271 1.00 98.25 759 GLU A CA 1
ATOM 5769 C C . GLU A 1 759 ? -3.019 -4.130 -19.752 1.00 98.25 759 GLU A C 1
ATOM 5771 O O . GLU A 1 759 ? -4.121 -4.227 -20.302 1.00 98.25 759 GLU A O 1
ATOM 5776 N N . ASN A 1 760 ? -1.865 -4.393 -20.376 1.00 98.12 760 ASN A N 1
ATOM 5777 C CA . ASN A 1 760 ? -1.754 -4.563 -21.820 1.00 98.12 760 ASN A CA 1
ATOM 5778 C C . ASN A 1 760 ? -1.389 -5.973 -22.297 1.00 98.12 760 ASN A C 1
ATOM 5780 O O . ASN A 1 760 ? -1.463 -6.222 -23.496 1.00 98.12 760 ASN A O 1
ATOM 5784 N N . ARG A 1 761 ? -1.079 -6.904 -21.384 1.00 97.62 761 ARG A N 1
ATOM 5785 C CA . ARG A 1 761 ? -0.596 -8.270 -21.682 1.00 97.62 761 ARG A CA 1
ATOM 5786 C C . ARG A 1 761 ? 0.647 -8.270 -22.563 1.00 97.62 761 ARG A C 1
ATOM 5788 O O . ARG A 1 761 ? 0.737 -9.032 -23.522 1.00 97.62 761 ARG A O 1
ATOM 5795 N N . VAL A 1 762 ? 1.609 -7.439 -22.191 1.00 97.88 762 VAL A N 1
ATOM 5796 C CA . VAL A 1 762 ? 2.914 -7.361 -22.851 1.00 97.88 762 VAL A CA 1
ATOM 5797 C C . VAL A 1 762 ? 4.005 -7.788 -21.883 1.00 97.88 762 VAL A C 1
ATOM 5799 O O . VAL A 1 762 ? 3.909 -7.504 -20.690 1.00 97.88 762 VAL A O 1
ATOM 5802 N N . ALA A 1 763 ? 5.035 -8.462 -22.388 1.00 98.19 763 ALA A N 1
ATOM 5803 C CA . ALA A 1 763 ? 6.283 -8.564 -21.646 1.00 98.19 763 ALA A CA 1
ATOM 5804 C C . ALA A 1 763 ? 6.921 -7.171 -21.603 1.00 98.19 763 ALA A C 1
ATOM 5806 O O . ALA A 1 763 ? 6.827 -6.426 -22.580 1.00 98.19 763 ALA A O 1
ATOM 5807 N N . PHE A 1 764 ? 7.538 -6.801 -20.487 1.00 98.44 764 PHE A N 1
ATOM 5808 C CA . PHE A 1 764 ? 8.087 -5.463 -20.308 1.00 98.44 764 PHE A CA 1
ATOM 5809 C C . PHE A 1 764 ? 9.445 -5.550 -19.613 1.00 98.44 764 PHE A C 1
ATOM 5811 O O . PHE A 1 764 ? 9.544 -6.146 -18.544 1.00 98.44 764 PHE A O 1
ATOM 5818 N N . ALA A 1 765 ? 10.482 -4.953 -20.201 1.00 98.31 765 ALA A N 1
ATOM 5819 C CA . ALA A 1 765 ? 11.768 -4.761 -19.539 1.00 98.31 765 ALA A CA 1
ATOM 5820 C C . ALA A 1 765 ? 12.209 -3.294 -19.540 1.00 98.31 765 ALA A C 1
ATOM 5822 O O . ALA A 1 765 ? 11.943 -2.551 -20.490 1.00 98.31 765 ALA A O 1
ATOM 5823 N N . THR A 1 766 ? 12.900 -2.897 -18.475 1.00 97.94 766 THR A N 1
ATOM 5824 C CA . THR A 1 766 ? 13.498 -1.568 -18.335 1.00 97.94 766 THR A CA 1
ATOM 5825 C C . THR A 1 766 ? 14.902 -1.693 -17.758 1.00 97.94 766 THR A C 1
ATOM 5827 O O . THR A 1 766 ? 15.080 -2.383 -16.752 1.00 97.94 766 THR A O 1
ATOM 5830 N N . GLY A 1 767 ? 15.877 -1.079 -18.429 1.00 97.12 767 GLY A N 1
ATOM 5831 C CA . GLY A 1 767 ? 17.203 -0.800 -17.877 1.00 97.12 767 GLY A CA 1
ATOM 5832 C C . GLY A 1 767 ? 17.192 0.598 -17.271 1.00 97.12 767 GLY A C 1
ATOM 5833 O O . GLY A 1 767 ? 16.505 1.475 -17.797 1.00 97.12 767 GLY A O 1
ATOM 5834 N N . THR A 1 768 ? 17.885 0.786 -16.154 1.00 95.06 768 THR A N 1
ATOM 5835 C CA . THR A 1 768 ? 17.832 2.028 -15.371 1.00 95.06 768 THR A CA 1
ATOM 5836 C C . THR A 1 768 ? 19.223 2.533 -15.034 1.00 95.06 768 THR A C 1
ATOM 5838 O O . THR A 1 768 ? 20.054 1.713 -14.670 1.00 95.06 768 THR A O 1
ATOM 5841 N N . THR A 1 769 ? 19.472 3.839 -15.018 1.00 92.19 769 THR A N 1
ATOM 5842 C CA . THR A 1 769 ? 20.797 4.394 -14.659 1.00 92.19 769 THR A CA 1
ATOM 5843 C C . THR A 1 769 ? 21.229 3.965 -13.253 1.00 92.19 769 THR A C 1
ATOM 5845 O O . THR A 1 769 ? 22.297 3.392 -13.053 1.00 92.19 769 THR A O 1
ATOM 5848 N N . SER A 1 770 ? 20.353 4.161 -12.266 1.00 90.38 770 SER A N 1
ATOM 5849 C CA . SER A 1 770 ? 20.594 3.842 -10.850 1.00 90.38 770 SER A CA 1
ATOM 5850 C C . SER A 1 770 ? 19.404 3.206 -10.128 1.00 90.38 770 SER A C 1
ATOM 5852 O O . SER A 1 770 ? 19.516 2.805 -8.968 1.00 90.38 770 SER A O 1
ATOM 5854 N N . GLY A 1 771 ? 18.264 3.099 -10.810 1.00 90.50 771 GLY A N 1
ATOM 5855 C CA . GLY A 1 771 ? 17.022 2.576 -10.260 1.00 90.50 771 GLY A CA 1
ATOM 5856 C C . GLY A 1 771 ? 16.920 1.051 -10.227 1.00 90.50 771 GLY A C 1
ATOM 5857 O O . GLY A 1 771 ? 17.904 0.311 -10.216 1.00 90.50 771 GLY A O 1
ATOM 5858 N N . LEU A 1 772 ? 15.673 0.575 -10.184 1.00 92.69 772 LEU A N 1
ATOM 5859 C CA . LEU A 1 772 ? 15.359 -0.848 -10.288 1.00 92.69 772 LEU A CA 1
ATOM 5860 C C . LEU A 1 772 ? 15.180 -1.237 -11.754 1.00 92.69 772 LEU A C 1
ATOM 5862 O O . LEU A 1 772 ? 14.085 -1.111 -12.312 1.00 92.69 772 LEU A O 1
ATOM 5866 N N . SER A 1 773 ? 16.229 -1.806 -12.341 1.00 96.50 773 SER A N 1
ATOM 5867 C CA . SER A 1 773 ? 16.093 -2.598 -13.560 1.00 96.50 773 SER A CA 1
ATOM 5868 C C . SER A 1 773 ? 15.180 -3.788 -13.291 1.00 96.50 773 SER A C 1
ATOM 5870 O O . SER A 1 773 ? 15.383 -4.530 -12.325 1.00 96.50 773 SER A O 1
ATOM 5872 N N . VAL A 1 774 ? 14.169 -3.986 -14.138 1.00 97.56 774 VAL A N 1
ATOM 5873 C CA . VAL A 1 774 ? 13.197 -5.077 -13.980 1.00 97.56 774 VAL A CA 1
ATOM 5874 C C . VAL A 1 774 ? 12.817 -5.697 -15.316 1.00 97.56 774 VAL A C 1
ATOM 5876 O O . VAL A 1 774 ? 12.680 -5.012 -16.331 1.00 97.56 774 VAL A O 1
ATOM 5879 N N . VAL A 1 775 ? 12.585 -7.009 -15.287 1.00 98.56 775 VAL A N 1
ATOM 5880 C CA . VAL A 1 775 ? 11.983 -7.780 -16.379 1.00 98.56 775 VAL A CA 1
ATOM 5881 C C . VAL A 1 775 ? 10.683 -8.384 -15.864 1.00 98.56 775 VAL A C 1
ATOM 5883 O O . VAL A 1 775 ? 10.665 -9.095 -14.856 1.00 98.56 775 VAL A O 1
ATOM 5886 N N . VAL A 1 776 ? 9.582 -8.086 -16.548 1.00 98.56 776 VAL A N 1
ATOM 5887 C CA . VAL A 1 776 ? 8.222 -8.417 -16.123 1.00 98.56 776 VAL A CA 1
ATOM 5888 C C . VAL A 1 776 ? 7.493 -9.161 -17.231 1.00 98.56 776 VAL A C 1
ATOM 5890 O O . VAL A 1 776 ? 7.513 -8.768 -18.398 1.00 98.56 776 VAL A O 1
ATOM 5893 N N . ASP A 1 777 ? 6.817 -10.242 -16.863 1.00 98.06 777 ASP A N 1
ATOM 5894 C CA . ASP A 1 777 ? 6.009 -11.005 -17.805 1.00 98.06 777 ASP A CA 1
ATOM 5895 C C . ASP A 1 777 ? 4.611 -10.377 -18.046 1.00 98.06 777 ASP A C 1
ATOM 5897 O O . ASP A 1 777 ? 4.163 -9.511 -17.286 1.00 98.06 777 ASP A O 1
ATOM 5901 N N . PRO A 1 778 ? 3.847 -10.846 -19.054 1.00 97.75 778 PRO A N 1
ATOM 5902 C CA . PRO A 1 778 ? 2.504 -10.326 -19.361 1.00 97.75 778 PRO A CA 1
ATOM 5903 C C . PRO A 1 778 ? 1.452 -10.457 -18.246 1.00 97.75 778 PRO A C 1
ATOM 5905 O O . PRO A 1 778 ? 0.318 -9.991 -18.399 1.00 97.75 778 PRO A O 1
ATOM 5908 N N . TYR A 1 779 ? 1.767 -11.153 -17.153 1.00 97.88 779 TYR A N 1
ATOM 5909 C CA . TYR A 1 779 ? 0.885 -11.376 -16.010 1.00 97.88 779 TYR A CA 1
ATOM 5910 C C . TYR A 1 779 ? 1.346 -10.610 -14.765 1.00 97.88 779 TYR A C 1
ATOM 5912 O O . TYR A 1 779 ? 0.691 -10.723 -13.726 1.00 97.88 779 TYR A O 1
ATOM 5920 N N . GLY A 1 780 ? 2.397 -9.791 -14.876 1.00 97.50 780 GLY A N 1
ATOM 5921 C CA . GLY A 1 780 ? 2.907 -8.952 -13.795 1.00 97.50 780 GLY A CA 1
ATOM 5922 C C . GLY A 1 780 ? 3.822 -9.686 -12.824 1.00 97.50 780 GLY A C 1
ATOM 5923 O O . GLY A 1 780 ? 4.013 -9.213 -11.706 1.00 97.50 780 GLY A O 1
ATOM 5924 N N . ARG A 1 781 ? 4.360 -10.851 -13.205 1.00 97.31 781 ARG A N 1
ATOM 5925 C CA . ARG A 1 781 ? 5.429 -11.502 -12.441 1.00 97.31 781 ARG A CA 1
ATOM 5926 C C . ARG A 1 781 ? 6.745 -10.821 -12.792 1.00 97.31 781 ARG A C 1
ATOM 5928 O O . ARG A 1 781 ? 7.133 -10.804 -13.957 1.00 97.31 781 ARG A O 1
ATOM 5935 N N . ILE A 1 782 ? 7.419 -10.284 -11.782 1.00 97.44 782 ILE A N 1
ATOM 5936 C CA . ILE A 1 782 ? 8.798 -9.811 -11.905 1.00 97.44 782 ILE A CA 1
ATOM 5937 C C . ILE A 1 782 ? 9.679 -11.061 -11.974 1.00 97.44 782 ILE A C 1
ATOM 5939 O O . ILE A 1 782 ? 9.768 -11.806 -10.999 1.00 97.44 782 ILE A O 1
ATOM 5943 N N . VAL A 1 783 ? 10.242 -11.341 -13.149 1.00 97.25 783 VAL A N 1
ATOM 5944 C CA . VAL A 1 783 ? 11.046 -12.551 -13.403 1.00 97.25 783 VAL A CA 1
ATOM 5945 C C . VAL A 1 783 ? 12.537 -12.315 -13.177 1.00 97.25 783 VAL A C 1
ATOM 5947 O O . VAL A 1 783 ? 13.267 -13.265 -12.914 1.00 97.25 783 VAL A O 1
ATOM 5950 N N . ALA A 1 784 ? 12.975 -11.057 -13.239 1.00 97.31 784 ALA A N 1
ATOM 5951 C CA . ALA A 1 784 ? 14.304 -10.622 -12.838 1.00 97.31 784 ALA A CA 1
ATOM 5952 C C . ALA A 1 784 ? 14.244 -9.173 -12.333 1.00 97.31 784 ALA A C 1
ATOM 5954 O O . ALA A 1 784 ? 13.466 -8.368 -12.850 1.00 97.31 784 ALA A O 1
ATOM 5955 N N . GLU A 1 785 ? 15.054 -8.856 -11.326 1.00 96.44 785 GLU A N 1
ATOM 5956 C CA . GLU A 1 785 ? 15.083 -7.559 -10.646 1.00 96.44 785 GLU A CA 1
ATOM 5957 C C . GLU A 1 785 ? 16.504 -7.254 -10.167 1.00 96.44 785 GLU A C 1
ATOM 5959 O O . GLU A 1 785 ? 17.174 -8.139 -9.630 1.00 96.44 785 GLU A O 1
ATOM 5964 N N . GLY A 1 786 ? 16.964 -6.026 -10.414 1.00 95.06 786 GLY A N 1
ATOM 5965 C CA . GLY A 1 786 ? 18.254 -5.518 -9.953 1.00 95.06 786 GLY A CA 1
ATOM 5966 C C . GLY A 1 786 ? 18.166 -4.856 -8.578 1.00 95.06 786 GLY A C 1
ATOM 5967 O O . GLY A 1 786 ? 17.109 -4.817 -7.952 1.00 95.06 786 GLY A O 1
ATOM 5968 N N . SER A 1 787 ? 19.281 -4.298 -8.120 1.00 92.81 787 SER A N 1
ATOM 5969 C CA . SER A 1 787 ? 19.340 -3.486 -6.901 1.00 92.81 787 SER A CA 1
ATOM 5970 C C . SER A 1 787 ? 19.425 -2.000 -7.253 1.00 92.81 787 SER A C 1
ATOM 5972 O O . SER A 1 787 ? 20.016 -1.628 -8.263 1.00 92.81 787 SER A O 1
ATOM 5974 N N . ILE A 1 788 ? 18.883 -1.147 -6.384 1.00 91.81 788 ILE A N 1
ATOM 5975 C CA . ILE A 1 788 ? 19.032 0.310 -6.491 1.00 91.81 788 ILE A CA 1
ATOM 5976 C C . ILE A 1 788 ? 20.472 0.702 -6.144 1.00 91.81 788 ILE A C 1
ATOM 5978 O O . ILE A 1 788 ? 21.020 0.204 -5.158 1.00 91.81 788 ILE A O 1
ATOM 5982 N N . ASN A 1 789 ? 21.048 1.635 -6.904 1.00 92.06 789 ASN A N 1
ATOM 5983 C CA . ASN A 1 789 ? 22.413 2.143 -6.744 1.00 92.06 789 ASN A CA 1
ATOM 5984 C C . ASN A 1 789 ? 23.493 1.041 -6.793 1.00 92.06 789 ASN A C 1
ATOM 5986 O O . ASN A 1 789 ? 24.522 1.134 -6.122 1.00 92.06 789 ASN A O 1
ATOM 5990 N N . GLU A 1 790 ? 23.269 -0.016 -7.578 1.00 93.56 790 GLU A N 1
ATOM 5991 C CA . GLU A 1 790 ? 24.238 -1.094 -7.786 1.00 93.56 790 GLU A CA 1
ATOM 5992 C C . GLU A 1 790 ? 24.386 -1.384 -9.283 1.00 93.56 790 GLU A C 1
ATOM 5994 O O . GLU A 1 790 ? 23.422 -1.736 -9.962 1.00 93.56 790 GLU A O 1
ATOM 5999 N N . ARG A 1 791 ? 25.611 -1.249 -9.805 1.00 94.94 791 ARG A N 1
ATOM 6000 C CA . ARG A 1 791 ? 25.921 -1.558 -11.206 1.00 94.94 791 ARG A CA 1
ATOM 6001 C C . ARG A 1 791 ? 25.784 -3.061 -11.442 1.00 94.94 791 ARG A C 1
ATOM 6003 O O . ARG A 1 791 ? 26.406 -3.857 -10.738 1.00 94.94 791 ARG A O 1
ATOM 6010 N N . GLY A 1 792 ? 25.045 -3.457 -12.471 1.00 96.00 792 GLY A N 1
ATOM 6011 C CA . GLY A 1 792 ? 24.841 -4.863 -12.786 1.00 96.00 792 GLY A CA 1
ATOM 6012 C C . GLY A 1 792 ? 23.973 -5.104 -14.012 1.00 96.00 792 GLY A C 1
ATOM 6013 O O . GLY A 1 792 ? 23.462 -4.189 -14.649 1.00 96.00 792 GLY A O 1
ATOM 6014 N N . VAL A 1 793 ? 23.811 -6.381 -14.339 1.00 96.38 793 VAL A N 1
ATOM 6015 C CA . VAL A 1 793 ? 22.902 -6.848 -15.382 1.00 96.38 793 VAL A CA 1
ATOM 6016 C C . VAL A 1 793 ? 22.023 -7.949 -14.818 1.00 96.38 793 VAL A C 1
ATOM 6018 O O . VAL A 1 793 ? 22.499 -8.862 -14.139 1.00 96.38 793 VAL A O 1
ATOM 6021 N N . ILE A 1 794 ? 20.737 -7.869 -15.129 1.00 97.25 794 ILE A N 1
ATOM 6022 C CA . ILE A 1 794 ? 19.762 -8.907 -14.821 1.00 97.25 794 ILE A CA 1
ATOM 6023 C C . ILE A 1 794 ? 19.248 -9.528 -16.112 1.00 97.25 794 ILE A C 1
ATOM 6025 O O . ILE A 1 794 ? 19.179 -8.857 -17.138 1.00 97.25 794 ILE A O 1
ATOM 6029 N N . ALA A 1 795 ? 18.869 -10.802 -16.065 1.00 97.19 795 ALA A N 1
ATOM 6030 C CA . ALA A 1 795 ? 18.249 -11.497 -17.183 1.00 97.19 795 ALA A CA 1
ATOM 6031 C C . ALA A 1 795 ? 17.090 -12.355 -16.680 1.00 97.19 795 ALA A C 1
ATOM 6033 O O . ALA A 1 795 ? 17.222 -13.063 -15.680 1.00 97.19 795 ALA A O 1
ATOM 6034 N N . GLY A 1 796 ? 15.953 -12.272 -17.366 1.00 95.94 796 GLY A N 1
ATOM 6035 C CA . GLY A 1 796 ? 14.735 -12.985 -17.005 1.00 95.94 796 GLY A CA 1
ATOM 6036 C C . GLY A 1 796 ? 14.051 -13.589 -18.222 1.00 95.94 796 GLY A C 1
ATOM 6037 O O . GLY A 1 796 ? 14.058 -13.011 -19.310 1.00 95.94 796 GLY A O 1
ATOM 6038 N N . GLU A 1 797 ? 13.445 -14.756 -18.027 1.00 96.50 797 GLU A N 1
ATOM 6039 C CA . GLU A 1 797 ? 12.673 -15.442 -19.059 1.00 96.50 797 GLU A CA 1
ATOM 6040 C C . GLU A 1 797 ? 11.213 -14.977 -19.054 1.00 96.50 797 GLU A C 1
ATOM 6042 O O . GLU A 1 797 ? 10.516 -15.044 -18.039 1.00 96.50 797 GLU A O 1
ATOM 6047 N N . VAL A 1 798 ? 10.733 -14.537 -20.214 1.00 97.00 798 VAL A N 1
ATOM 6048 C CA . VAL A 1 798 ? 9.349 -14.108 -20.448 1.00 97.00 798 VAL A CA 1
ATOM 6049 C C . VAL A 1 798 ? 8.749 -14.843 -21.645 1.00 97.00 798 VAL A C 1
ATOM 6051 O O . VAL A 1 798 ? 9.387 -15.673 -22.285 1.00 97.00 798 VAL A O 1
ATOM 6054 N N . PHE A 1 799 ? 7.494 -14.547 -21.962 1.00 96.50 799 PHE A N 1
ATOM 6055 C CA . PHE A 1 799 ? 6.791 -15.089 -23.119 1.00 96.50 799 PHE A CA 1
ATOM 6056 C C . PHE A 1 799 ? 5.816 -14.044 -23.660 1.00 96.50 799 PHE A C 1
ATOM 6058 O O . PHE A 1 799 ? 5.449 -13.101 -22.956 1.00 96.50 799 PHE A O 1
ATOM 6065 N N . THR A 1 800 ? 5.376 -14.215 -24.903 1.00 95.62 800 THR A N 1
ATOM 6066 C CA . THR A 1 800 ? 4.379 -13.341 -25.526 1.00 95.62 800 THR A CA 1
ATOM 6067 C C . THR A 1 800 ? 2.979 -13.937 -25.410 1.00 95.62 800 THR A C 1
ATOM 6069 O O . THR A 1 800 ? 2.789 -15.154 -25.352 1.00 95.62 800 THR A O 1
ATOM 6072 N N . VAL A 1 801 ? 1.968 -13.069 -25.355 1.00 92.25 801 VAL A N 1
ATOM 6073 C CA . VAL A 1 801 ? 0.557 -13.471 -25.320 1.00 92.25 801 VAL A CA 1
ATOM 6074 C C . VAL A 1 801 ? -0.138 -12.919 -26.565 1.00 92.25 801 VAL A C 1
ATOM 6076 O O . VAL A 1 801 ? 0.052 -11.749 -26.901 1.00 92.25 801 VAL A O 1
ATOM 6079 N N . PRO A 1 802 ? -0.935 -13.728 -27.285 1.00 84.81 802 PRO A N 1
ATOM 6080 C CA . PRO A 1 802 ? -1.730 -13.223 -28.391 1.00 84.81 802 PRO A CA 1
ATOM 6081 C C . PRO A 1 802 ? -2.980 -12.489 -27.886 1.00 84.81 802 PRO A C 1
ATOM 6083 O O . PRO A 1 802 ? -3.650 -12.919 -26.946 1.00 84.81 802 PRO A O 1
ATOM 6086 N N . GLY A 1 803 ? -3.362 -11.422 -28.589 1.00 83.75 803 GLY A N 1
ATOM 6087 C CA . GLY A 1 803 ? -4.601 -10.688 -28.339 1.00 83.75 803 GLY A CA 1
ATOM 6088 C C . GLY A 1 803 ? -4.439 -9.478 -27.419 1.00 83.75 803 GLY A C 1
ATOM 6089 O O . GLY A 1 803 ? -3.355 -9.131 -26.982 1.00 83.75 803 GLY A O 1
ATOM 6090 N N . GLN A 1 804 ? -5.555 -8.796 -27.168 1.00 92.44 804 GLN A N 1
ATOM 6091 C CA . GLN A 1 804 ? -5.598 -7.538 -26.421 1.00 92.44 804 GLN A CA 1
ATOM 6092 C C . GLN A 1 804 ? -6.573 -7.659 -25.260 1.00 92.44 804 GLN A C 1
ATOM 6094 O O . GLN A 1 804 ? -7.639 -8.275 -25.402 1.00 92.44 804 GLN A O 1
ATOM 6099 N N . THR A 1 805 ? -6.245 -7.018 -24.143 1.00 97.19 805 THR A N 1
ATOM 6100 C CA . THR A 1 805 ? -7.137 -6.958 -22.985 1.00 97.19 805 THR A CA 1
ATOM 6101 C C . THR A 1 805 ? -8.356 -6.081 -23.253 1.00 97.19 805 THR A C 1
ATOM 6103 O O . THR A 1 805 ? -8.420 -5.319 -24.226 1.00 97.19 805 THR A O 1
ATOM 6106 N N . LEU A 1 806 ? -9.350 -6.159 -22.364 1.00 97.56 806 LEU A N 1
ATOM 6107 C CA . LEU A 1 806 ? -10.464 -5.218 -22.400 1.00 97.56 806 LEU A CA 1
ATOM 6108 C C . LEU A 1 806 ? -9.970 -3.782 -22.174 1.00 97.56 806 LEU A C 1
ATOM 6110 O O . LEU A 1 806 ? -10.426 -2.878 -22.878 1.00 97.56 806 LEU A O 1
ATOM 6114 N N . TYR A 1 807 ? -9.023 -3.592 -21.250 1.00 97.81 807 TYR A N 1
ATOM 6115 C CA . TYR A 1 807 ? -8.397 -2.300 -20.986 1.00 97.81 807 TYR A CA 1
ATOM 6116 C C . TYR A 1 807 ? -7.688 -1.741 -22.227 1.00 97.81 807 TYR A C 1
ATOM 6118 O O . TYR A 1 807 ? -7.952 -0.608 -22.623 1.00 97.81 807 TYR A O 1
ATOM 6126 N N . THR A 1 808 ? -6.891 -2.546 -22.931 1.00 97.44 808 THR A N 1
ATOM 6127 C CA . THR A 1 808 ? -6.208 -2.120 -24.160 1.00 97.44 808 THR A CA 1
ATOM 6128 C C . THR A 1 808 ? -7.202 -1.659 -25.227 1.00 97.44 808 THR A C 1
ATOM 6130 O O . THR A 1 808 ? -7.014 -0.623 -25.865 1.00 97.44 808 THR A O 1
ATOM 6133 N N . ARG A 1 809 ? -8.323 -2.376 -25.381 1.00 96.75 809 ARG A N 1
ATOM 6134 C CA . ARG A 1 809 ? -9.351 -2.075 -26.392 1.00 96.75 809 ARG A CA 1
ATOM 6135 C C . ARG A 1 809 ? -10.204 -0.851 -26.059 1.00 96.75 809 ARG A C 1
ATOM 6137 O O . ARG A 1 809 ? -10.561 -0.088 -26.958 1.00 96.75 809 ARG A O 1
ATOM 6144 N N . ARG A 1 810 ? -10.605 -0.696 -24.793 1.00 96.25 810 ARG A N 1
ATOM 6145 C CA . ARG A 1 810 ? -11.597 0.307 -24.354 1.00 96.25 810 ARG A CA 1
ATOM 6146 C C . ARG A 1 810 ? -10.994 1.491 -23.603 1.00 96.25 810 ARG A C 1
ATOM 6148 O O . ARG A 1 810 ? -11.710 2.455 -23.346 1.00 96.25 810 ARG A O 1
ATOM 6155 N N . GLY A 1 811 ? -9.708 1.432 -23.284 1.00 94.25 811 GLY A N 1
ATOM 6156 C CA . GLY A 1 811 ? -9.009 2.435 -22.501 1.00 94.25 811 GLY A CA 1
ATOM 6157 C C . GLY A 1 811 ? -9.569 2.570 -21.089 1.00 94.25 811 GLY A C 1
ATOM 6158 O O . GLY A 1 811 ? -9.991 1.596 -20.468 1.00 94.25 811 GLY A O 1
ATOM 6159 N N . ASP A 1 812 ? -9.617 3.803 -20.594 1.00 94.94 812 ASP A N 1
ATOM 6160 C CA . ASP A 1 812 ? -9.883 4.119 -19.187 1.00 94.94 812 ASP A CA 1
ATOM 6161 C C . ASP A 1 812 ? -11.381 4.126 -18.812 1.00 94.94 812 ASP A C 1
ATOM 6163 O O . ASP A 1 812 ? -11.842 4.926 -17.996 1.00 94.94 812 ASP A O 1
ATOM 6167 N N . TRP A 1 813 ? -12.173 3.239 -19.425 1.00 97.06 813 TRP A N 1
ATOM 6168 C CA . TRP A 1 813 ? -13.636 3.208 -19.305 1.00 97.06 813 TRP A CA 1
ATOM 6169 C C . TRP A 1 813 ? -14.114 3.112 -17.849 1.00 97.06 813 TRP A C 1
ATOM 6171 O O . TRP A 1 813 ? -15.056 3.803 -17.467 1.00 97.06 813 TRP A O 1
ATOM 6181 N N . PHE A 1 814 ? -13.463 2.284 -17.026 1.00 97.88 814 PHE A N 1
ATOM 6182 C CA . PHE A 1 814 ? -13.869 2.078 -15.637 1.00 97.88 814 PHE A CA 1
ATOM 6183 C C . PHE A 1 814 ? -13.597 3.323 -14.787 1.00 97.88 814 PHE A C 1
ATOM 6185 O O . PHE A 1 814 ? -14.427 3.686 -13.957 1.00 97.88 814 PHE A O 1
ATOM 6192 N N . GLY A 1 815 ? -12.492 4.031 -15.047 1.00 97.12 815 GLY A N 1
ATOM 6193 C CA . GLY A 1 815 ? -12.204 5.324 -14.425 1.00 97.12 815 GLY A CA 1
ATOM 6194 C C . GLY A 1 815 ? -13.324 6.336 -14.678 1.00 97.12 815 GLY A C 1
ATOM 6195 O O . GLY A 1 815 ? -13.842 6.938 -13.737 1.00 97.12 815 GLY A O 1
ATOM 6196 N N . TRP A 1 816 ? -13.793 6.445 -15.925 1.00 97.56 816 TRP A N 1
ATOM 6197 C CA . TRP A 1 816 ? -14.934 7.303 -16.265 1.00 97.56 816 TRP A CA 1
ATOM 6198 C C . TRP A 1 816 ? -16.244 6.861 -15.601 1.00 97.56 816 TRP A C 1
ATOM 6200 O O . TRP A 1 816 ? -17.008 7.711 -15.145 1.00 97.56 816 TRP A O 1
ATOM 6210 N N . VAL A 1 817 ? -16.489 5.551 -15.470 1.00 98.25 817 VAL A N 1
ATOM 6211 C CA . VAL A 1 817 ? -17.640 5.034 -14.707 1.00 98.25 817 VAL A CA 1
ATOM 6212 C C . VAL A 1 817 ? -17.561 5.456 -13.238 1.00 98.25 817 VAL A C 1
ATOM 6214 O O . VAL A 1 817 ? -18.577 5.871 -12.684 1.00 98.25 817 VAL A O 1
ATOM 6217 N N . MET A 1 818 ? -16.380 5.416 -12.611 1.00 98.12 818 MET A N 1
ATOM 6218 C CA . MET A 1 818 ? -16.202 5.886 -11.231 1.00 98.12 818 MET A CA 1
ATOM 6219 C C . MET A 1 818 ? -16.472 7.388 -11.098 1.00 98.12 818 MET A C 1
ATOM 6221 O O . MET A 1 818 ? -17.135 7.799 -10.149 1.00 98.12 818 MET A O 1
ATOM 6225 N N . VAL A 1 819 ? -16.035 8.205 -12.060 1.00 97.56 819 VAL A N 1
ATOM 6226 C CA . VAL A 1 819 ? -16.317 9.654 -12.074 1.00 97.56 819 VAL A CA 1
ATOM 6227 C C . VAL A 1 819 ? -17.816 9.933 -12.170 1.00 97.56 819 VAL A C 1
ATOM 6229 O O . VAL A 1 819 ? -18.347 10.724 -11.389 1.00 97.56 819 VAL A O 1
ATOM 6232 N N . VAL A 1 820 ? -18.518 9.251 -13.079 1.00 97.75 820 VAL A N 1
ATOM 6233 C CA . VAL A 1 820 ? -19.978 9.376 -13.204 1.00 97.75 820 VAL A CA 1
ATOM 6234 C C . VAL A 1 820 ? -20.671 8.897 -11.928 1.00 97.75 820 VAL A C 1
ATOM 6236 O O . VAL A 1 820 ? -21.562 9.579 -11.426 1.00 97.75 820 VAL A O 1
ATOM 6239 N N . ALA A 1 821 ? -20.243 7.767 -11.361 1.00 96.75 821 ALA A N 1
ATOM 6240 C CA . ALA A 1 821 ? -20.792 7.253 -10.112 1.00 96.75 821 ALA A CA 1
ATOM 6241 C C . ALA A 1 821 ? -20.591 8.242 -8.953 1.00 96.75 821 ALA A C 1
ATOM 6243 O O . ALA A 1 821 ? -21.530 8.476 -8.196 1.00 96.75 821 ALA A O 1
ATOM 6244 N N . LEU A 1 822 ? -19.422 8.881 -8.841 1.00 96.38 822 LEU A N 1
ATOM 6245 C CA . LEU A 1 822 ? -19.171 9.912 -7.833 1.00 96.38 822 LEU A CA 1
ATOM 6246 C C . LEU A 1 822 ? -20.104 11.117 -8.014 1.00 96.38 822 LEU A C 1
ATOM 6248 O O . LEU A 1 822 ? -20.678 11.592 -7.035 1.00 96.38 822 LEU A O 1
ATOM 6252 N N . ALA A 1 823 ? -20.303 11.580 -9.251 1.00 95.00 823 ALA A N 1
ATOM 6253 C CA . ALA A 1 823 ? -21.226 12.676 -9.542 1.00 95.00 823 ALA A CA 1
ATOM 6254 C C . ALA A 1 823 ? -22.677 12.320 -9.170 1.00 95.00 823 ALA A C 1
ATOM 6256 O O . ALA A 1 823 ? -23.371 13.130 -8.554 1.00 95.00 823 ALA A O 1
ATOM 6257 N N . VAL A 1 824 ? -23.117 11.092 -9.474 1.00 93.62 824 VAL A N 1
ATOM 6258 C CA . VAL A 1 824 ? -24.441 10.585 -9.078 1.00 93.62 824 VAL A CA 1
ATOM 6259 C C . VAL A 1 824 ? -24.571 10.545 -7.558 1.00 93.62 824 VAL A C 1
ATOM 6261 O O . VAL A 1 824 ? -25.551 11.061 -7.030 1.00 93.62 824 VAL A O 1
ATOM 6264 N N . LEU A 1 825 ? -23.580 9.995 -6.848 1.00 91.44 825 LEU A N 1
ATOM 6265 C CA . LEU A 1 825 ? -23.581 9.928 -5.384 1.00 91.44 825 LEU A CA 1
ATOM 6266 C C . LEU A 1 825 ? -23.624 11.318 -4.736 1.00 91.44 825 LEU A C 1
ATOM 6268 O O . LEU A 1 825 ? -24.351 11.512 -3.765 1.00 91.44 825 LEU A O 1
ATOM 6272 N N . ALA A 1 826 ? -22.887 12.289 -5.281 1.00 87.81 826 ALA A N 1
ATOM 6273 C CA . ALA A 1 826 ? -22.901 13.669 -4.800 1.00 87.81 826 ALA A CA 1
ATOM 6274 C C . ALA A 1 826 ? -24.250 14.372 -5.043 1.00 87.81 826 ALA A C 1
ATOM 6276 O O . ALA A 1 826 ? -24.640 15.235 -4.254 1.00 87.81 826 ALA A O 1
ATOM 6277 N N . GLY A 1 827 ? -24.961 13.990 -6.111 1.00 85.06 827 GLY A N 1
ATOM 6278 C CA . GLY A 1 827 ? -26.281 14.510 -6.472 1.00 85.06 827 GLY A CA 1
ATOM 6279 C C . GLY A 1 827 ? -27.455 13.907 -5.692 1.00 85.06 827 GLY A C 1
ATOM 6280 O O . GLY A 1 827 ? -28.556 14.452 -5.763 1.00 85.06 827 GLY A O 1
ATOM 6281 N N . VAL A 1 828 ? -27.254 12.817 -4.936 1.00 81.12 828 VAL A N 1
ATOM 6282 C CA . VAL A 1 828 ? -28.289 12.264 -4.047 1.00 81.12 828 VAL A CA 1
ATOM 6283 C C . VAL A 1 828 ? -28.548 13.259 -2.910 1.00 81.12 828 VAL A C 1
ATOM 6285 O O . VAL A 1 828 ? -27.701 13.469 -2.039 1.00 81.12 828 VAL A O 1
ATOM 6288 N N . THR A 1 829 ? -29.722 13.891 -2.927 1.00 61.75 829 THR A N 1
ATOM 6289 C CA . THR A 1 829 ? -30.218 14.725 -1.827 1.00 61.75 829 THR A CA 1
ATOM 6290 C C . THR A 1 829 ? -30.778 13.848 -0.708 1.00 61.75 829 THR A C 1
ATOM 6292 O O . THR A 1 829 ? -31.216 12.725 -0.962 1.00 61.75 829 THR A O 1
ATOM 6295 N N . ASP A 1 830 ? -30.719 14.346 0.534 1.00 59.19 830 ASP A N 1
ATOM 6296 C CA . ASP A 1 830 ? -31.123 13.618 1.742 1.00 59.19 830 ASP A CA 1
ATOM 6297 C C . ASP A 1 830 ? -32.455 12.885 1.537 1.00 59.19 830 ASP A C 1
ATOM 6299 O O . ASP A 1 830 ? -33.506 13.500 1.346 1.00 59.19 830 ASP A O 1
ATOM 6303 N N . VAL A 1 831 ? -32.415 11.549 1.571 1.00 50.84 831 VAL A N 1
ATOM 6304 C CA . VAL A 1 831 ? -33.635 10.740 1.588 1.00 50.84 831 VAL A CA 1
ATOM 6305 C C . VAL A 1 831 ? -34.326 11.027 2.923 1.00 50.84 831 VAL A C 1
ATOM 6307 O O . VAL A 1 831 ? -33.728 10.724 3.963 1.00 50.84 831 VAL A O 1
ATOM 6310 N N . PRO A 1 832 ? -35.555 11.583 2.936 1.00 42.75 832 PRO A N 1
ATOM 6311 C CA . PRO A 1 832 ? -36.224 11.975 4.171 1.00 42.75 832 PRO A CA 1
ATOM 6312 C C . PRO A 1 832 ? -36.259 10.827 5.189 1.00 42.75 832 PRO A C 1
ATOM 6314 O O . PRO A 1 832 ? -36.411 9.650 4.833 1.00 42.75 832 PRO A O 1
ATOM 6317 N N . GLU A 1 833 ? -36.097 11.150 6.472 1.00 42.41 833 GLU A N 1
ATOM 6318 C CA . GLU A 1 833 ? -36.420 10.234 7.569 1.00 42.41 833 GLU A CA 1
ATOM 6319 C C . GLU A 1 833 ? -37.902 9.855 7.464 1.00 42.41 833 GLU A C 1
ATOM 6321 O O . GLU A 1 833 ? -38.787 10.649 7.777 1.00 42.41 833 GLU A O 1
ATOM 6326 N N . ILE A 1 834 ? -38.192 8.637 7.004 1.00 37.03 834 ILE A N 1
ATOM 6327 C CA . ILE A 1 834 ? -39.474 8.011 7.317 1.00 37.03 834 ILE A CA 1
ATOM 6328 C C . ILE A 1 834 ? -39.279 7.466 8.731 1.00 37.03 834 ILE A C 1
ATOM 6330 O O . ILE A 1 834 ? -38.501 6.529 8.909 1.00 37.03 834 ILE A O 1
ATOM 6334 N N . ARG A 1 835 ? -39.882 8.176 9.692 1.00 32.47 835 ARG A N 1
ATOM 6335 C CA . ARG A 1 835 ? -39.871 7.901 11.136 1.00 32.47 835 ARG A CA 1
ATOM 6336 C C . ARG A 1 835 ? -40.208 6.459 11.484 1.00 32.47 835 ARG A C 1
ATOM 6338 O O . ARG A 1 835 ? -41.095 5.891 10.807 1.00 32.47 835 ARG A O 1
#

Foldseek 3Di:
DQQQPQAFLLQLQLCQQLQFDLVLCPQDFFKEWEQEDAPDGAIWIWTDHPSGIGIDGDDDPDHQKYKYAYRVLVSCCLNVVDPPVVCVVVVRIDMDHPVVVVVCSPVRGHRPVPGDFFAPPPQFWDFPDRDALVVLVVLLCVLVVQQLVQLPDPPGDVCRNQVVSLVSLCVSQVRQQVTGFGPCPDPPRDTPRDHDALSSVLSNVLSVVLVVCVVVVQPLCSQLVSLLSLLSQLLSLLVCLPQNPAGRQLSRCVNRGYPSCSNRLLSRVLSLVLSLLSSVLSLVLSVLSVVLSVPVVCVVVSVVVSVVSVVVSVVCNVVSVVCSNNDNDVDSVVSSVVSNLSSLLSLLLSLLSLLLCLALLSNPLVSLLASCLSNLLSQLRDDLVCQLVSNLSNLLSNLCSQQVLQVLVDVNVVSNVVSNVRSSVVSVLRSQQSVLLVQDDALCSLQSSLLSLLLVVLCCQPPPVNLFPDDFHSLNSCLQPLLLLLCCLAFNSSVSSSLSSSSNSLVNVQVSCCRPVVDGRVSSVVSVVVSVVSSVVRVVPDDDADPDWAKEKAWAQLLQVDVVLVQHFPPPPHDLASLDPSSLVVLVVRQLVQLVVCLVVVHQEYAAAQRLSEAPPPPVSLQSVLVSLLVSQYKYKDWHKAFPVRDDDPDQQPAQGIFTKIWIHGNNSDTQGMFTAQSDDPSVNNRNYDGTDPDFDWGDDPQFIETEHEACLLSRQVRLLVNLVVGAQEYGYHHEPPSPLDQSPQSSSVSSQLSSLSNWLHFYFYHYHFHKTFTAESSSNTQWIDDGRDGHMIMGIYHGDDDTGNCSVVPNVNSVVSNVVNVVSVPSDRDDPPD

pLDDT: mean 88.39, std 12.36, range [29.78, 98.75]

Radius of gyration: 33.98 Å; chains: 1; bounding box: 76×51×101 Å

Sequence (835 aa):
MQIPTSLNLRQILEGMPLAFDPAAAGELTATIQFDVTGPEPGVYHLRIVDGECTFHEGAAASPSLTISTPSDVWLKISRGELSGQEAMMQGLYNATGDISLLLKMDSLFKPAGEVSYEAPAGQRPAGPIPLSGMTWMAVAFFPWMIFWITFDIPGVSRWISVGAPLLLSALIVGYRLAFGRGNKDNHEGLPLRLPPTWMEAGGLGFFALAGILTLTGDTGFNVWGSVVSSVVMGVLWLGTLLFADSPLSAEYSKWGYVKALWRNSMFIYPNAAISLMWGWQFIVAALVGAAAILLPDLRAVFTVVRYLLLVPAFIFTSVYQKHATQLRIADYERTIDTLRFWAGMGLSAASGLLLAATMPNFDVGLLGWLALVPLLMTITTAPVARHYLLALPFGLIWSTAVHSWYPDILPPALGCLLIVAVGAFYAGLIQLGAWLQTRLRGAPRLLALPVAWAAVEFVKFVAPVVRDWWFVLLAKSQWRFPPALQVLSLTGFPGLSFLLMLANVALTALLLRALRERKVEWAGVAALVIVAVVIGWGALSIPTPPADTITIAALTDLANQDPAIGMGGEGSGASYVATTPEMSQAIFDVDAALTRQVAGQRSAFVVWPENEFAQVTDAGMMAQLGALAAETNAYIVADVVSTASGRPVADFAAADDLYDTAILYGPDGNEIGRRPKINITSGEADHGFIPGPRTYPVFDTPHGAVGIGVCWDRHRLFITRELARSGAQIVLMPADDDFGANPWFPSYHASDVVFRAVENRVAFATGTTSGLSVVVDPYGRIVAEGSINERGVIAGEVFTVPGQTLYTRRGDWFGWVMVVALAVLAGVTDVPEIR